Protein AF-A0A850AAU4-F1 (afdb_monomer_lite)

pLDDT: mean 86.14, std 13.4, range [30.67, 98.44]

Radius of gyration: 43.86 Å; chains: 1; bounding box: 94×83×131 Å

Secondary structure (DSSP, 8-state):
---EE--HHHHHHHT--GGGB-TTSEE---SHHHHHHHHHHHHHHS-TTT-GGGPPPHHHHHHHHHHHHHHHHHHHHHHHHT-TTHHHHHHHHHIIIIIHHHHHHHHHHHHHHS--HHHHTTSS-HHHHHT-EETTEEHHHHHHHHHHHHHHHHH-GGGGGGGGGT--HHHHHHS-HHHHHHHHHHHHHTSPP-SSTTS-HHHHHHHHHHHSTT-HHHHHHHHHHHHHHHHTTHHHHHHHHHHHHHHHH-----SPPPPPPPPSTTGGGSPP-PPPPPTTSTT--EEEEEHHHHHHHHHHHHTS---SGGGS-HHHHHHHHHTT--EEEEET-EEE-HHHHHHHHHTT-TTPPPPTTSEEEEEE-GGGTHHHHHHHHHHHHHTTTPEEEEEE--SEEETTSHHHHH-GGGB-EESS-SSTT----S------SSEEEE--THHHHTSS---EEEEEETTT--EEEEEPB-SS-SS-BTTEEEB-TTSHHHHHHHHHHHHHHHTT-SEEEETTGGGGSHHHHHHHHSPPTTS--SSTT-GGG---HHHHHHHS-S-HHHHHHHHHHHH-TT-EEEE---TT-HHIIIIIS--SEEE-HHHHHHHHHT-HHHHHHHHHHHHHH-HHHHTTEEEES--TTS--HHHHH-SSHHHHHHHHHHHHSSSEEEE-TTTTTT------TT-SS-SS-PPP-HHHHHHIIIIIHHHHHTGGGTS-STT-EEE--B-TTS-B-TT--EEE---TT--BTTB-HHHHHHHHHHHHHHHHT---HHHHHHHHHHSSTHHHHHTSSS-HHHHHHHHHHHHHHHHHHHHHHHHHHHHHHHH-SPS-GGGHHHHHHHHHHHHHHHHHHHHHHHHGGGTSS--HHHHHHHHHHHHHHTTSSS-GGGS-HHHHHHHHHSHHHHHTHHHHHHHHS--HHHHHHHHHHHHHHHHHHHHHHHHHHHHHHHT-----S----SHHHHHHHHHHHHHHHHHHHHHHHHHHHHHHHHHHHS--

Structure (mmCIF, N/CA/C/O backbone):
data_AF-A0A850AAU4-F1
#
_entry.id   AF-A0A850AAU4-F1
#
loop_
_atom_site.group_PDB
_atom_site.id
_atom_site.type_symbol
_atom_site.label_atom_id
_atom_site.label_alt_id
_atom_site.label_comp_id
_atom_site.label_asym_id
_atom_site.label_entity_id
_atom_site.label_seq_id
_atom_site.pdbx_PDB_ins_code
_atom_site.Cartn_x
_atom_site.Cartn_y
_atom_site.Cartn_z
_atom_site.occupancy
_atom_site.B_iso_or_equiv
_atom_site.auth_seq_id
_atom_site.auth_comp_id
_atom_site.auth_asym_id
_atom_site.auth_atom_id
_atom_site.pdbx_PDB_model_num
ATOM 1 N N . MET A 1 1 ? -14.310 1.666 46.453 1.00 44.56 1 MET A N 1
ATOM 2 C CA . MET A 1 1 ? -15.594 1.207 47.027 1.00 44.56 1 MET A CA 1
ATOM 3 C C . MET A 1 1 ? -16.370 2.439 47.473 1.00 44.56 1 MET A C 1
ATOM 5 O O . MET A 1 1 ? -16.722 2.538 48.634 1.00 44.56 1 MET A O 1
ATOM 9 N N . PHE A 1 2 ? -16.533 3.365 46.529 1.00 54.66 2 PHE A N 1
ATOM 10 C CA . PHE A 1 2 ? -17.282 4.620 46.543 1.00 54.66 2 PHE A CA 1
ATOM 11 C C . PHE A 1 2 ? -17.335 5.020 45.052 1.00 54.66 2 PHE A C 1
ATOM 13 O O . PHE A 1 2 ? -16.352 4.768 44.351 1.00 54.66 2 PHE A O 1
ATOM 20 N N . GLU A 1 3 ? -18.476 5.478 44.563 1.00 56.47 3 GLU A N 1
ATOM 21 C CA . GLU A 1 3 ? -18.855 5.617 43.140 1.00 56.47 3 GLU A CA 1
ATOM 22 C C . GLU A 1 3 ? -19.965 6.704 43.048 1.00 56.47 3 GLU A C 1
ATOM 24 O O . GLU A 1 3 ? -20.387 7.229 44.073 1.00 56.47 3 GLU A O 1
ATOM 29 N N . PHE A 1 4 ? -20.555 7.007 41.893 1.00 65.06 4 PHE A N 1
ATOM 30 C CA . PHE A 1 4 ? -21.396 8.212 41.734 1.00 65.06 4 PHE A CA 1
ATOM 31 C C . PHE A 1 4 ? -22.835 8.144 42.315 1.00 65.06 4 PHE A C 1
ATOM 33 O O . PHE A 1 4 ? -23.612 7.263 41.950 1.00 65.06 4 PHE A O 1
ATOM 40 N N . HIS A 1 5 ? -23.279 9.098 43.144 1.00 75.50 5 HIS A N 1
ATOM 41 C CA . HIS A 1 5 ? -24.650 9.109 43.709 1.00 75.50 5 HIS A CA 1
ATOM 42 C C . HIS A 1 5 ? -25.741 9.477 42.706 1.00 75.50 5 HIS A C 1
ATOM 44 O O . HIS A 1 5 ? -25.583 10.376 41.888 1.00 75.50 5 HIS A O 1
ATOM 50 N N . VAL A 1 6 ? -26.910 8.840 42.838 1.00 82.25 6 VAL A N 1
ATOM 51 C CA . VAL A 1 6 ? -28.120 9.225 42.090 1.00 82.25 6 VAL A CA 1
ATOM 52 C C . VAL A 1 6 ? -29.329 9.283 43.016 1.00 82.25 6 VAL A C 1
ATOM 54 O O . VAL A 1 6 ? -29.606 8.310 43.726 1.00 82.25 6 VAL A O 1
ATOM 57 N N . ALA A 1 7 ? -30.078 10.381 42.968 1.00 88.25 7 ALA A N 1
ATOM 58 C CA . ALA A 1 7 ? -31.281 10.618 43.756 1.00 88.25 7 ALA A CA 1
ATOM 59 C C . ALA A 1 7 ? -32.336 9.523 43.535 1.00 88.25 7 ALA A C 1
ATOM 61 O O . ALA A 1 7 ? -32.536 9.034 42.417 1.00 88.25 7 ALA A O 1
ATOM 62 N N . ARG A 1 8 ? -33.059 9.159 44.600 1.00 87.06 8 ARG A N 1
ATOM 63 C CA . ARG A 1 8 ? -34.164 8.186 44.578 1.00 87.06 8 ARG A CA 1
ATOM 64 C C . ARG A 1 8 ? -35.173 8.514 43.480 1.00 87.06 8 ARG A C 1
ATOM 66 O O . ARG A 1 8 ? -35.534 7.632 42.705 1.00 87.06 8 ARG A O 1
ATOM 73 N N . GLU A 1 9 ? -35.570 9.780 43.378 1.00 88.00 9 GLU A N 1
ATOM 74 C CA . GLU A 1 9 ? -36.535 10.238 42.377 1.00 88.00 9 GLU A CA 1
ATOM 75 C C . GLU A 1 9 ? -36.041 10.016 40.944 1.00 88.00 9 GLU A C 1
ATOM 77 O O . GLU A 1 9 ? -36.805 9.567 40.089 1.00 88.00 9 GLU A O 1
ATOM 82 N N . ALA A 1 10 ? -34.755 10.263 40.677 1.00 86.81 10 ALA A N 1
ATOM 83 C CA . ALA A 1 10 ? -34.156 10.002 39.373 1.00 86.81 10 ALA A CA 1
ATOM 84 C C . ALA A 1 10 ? -34.112 8.500 39.056 1.00 86.81 10 ALA A C 1
ATOM 86 O O . ALA A 1 10 ? -34.434 8.103 37.931 1.00 86.81 10 ALA A O 1
ATOM 87 N N . ARG A 1 11 ? -33.790 7.650 40.045 1.00 87.12 11 ARG A N 1
ATOM 88 C CA . ARG A 1 11 ? -33.842 6.184 39.882 1.00 87.12 11 ARG A CA 1
ATOM 89 C C . ARG A 1 11 ? -35.248 5.704 39.547 1.00 87.12 11 ARG A C 1
ATOM 91 O O . ARG A 1 11 ? -35.405 4.916 38.615 1.00 87.12 11 ARG A O 1
ATOM 98 N N . ASP A 1 12 ? -36.258 6.226 40.238 1.00 86.50 12 ASP A N 1
ATOM 99 C CA . ASP A 1 12 ? -37.664 5.884 40.005 1.00 86.50 12 ASP A CA 1
ATOM 100 C C . ASP A 1 12 ? -38.154 6.384 38.633 1.00 86.50 12 ASP A C 1
ATOM 102 O O . ASP A 1 12 ? -38.832 5.653 37.899 1.00 86.50 12 ASP A O 1
ATOM 106 N N . ARG A 1 13 ? -37.778 7.615 38.257 1.00 86.62 13 ARG A N 1
ATOM 107 C CA . ARG A 1 13 ? -38.155 8.261 36.991 1.00 86.62 13 ARG A CA 1
ATOM 108 C C . ARG A 1 13 ? -37.582 7.536 35.779 1.00 86.62 13 ARG A C 1
ATOM 110 O O . ARG A 1 13 ? -38.326 7.245 34.841 1.00 86.62 13 ARG A O 1
ATOM 117 N N . TYR A 1 14 ? -36.281 7.252 35.791 1.00 86.62 14 TYR A N 1
ATOM 118 C CA . TYR A 1 14 ? -35.570 6.660 34.654 1.00 86.62 14 TYR A CA 1
ATOM 119 C C . TYR A 1 14 ? -35.526 5.129 34.687 1.00 86.62 14 TYR A C 1
ATOM 121 O O . TYR A 1 14 ? -35.224 4.505 33.666 1.00 86.62 14 TYR A O 1
ATOM 129 N N . ARG A 1 15 ? -35.896 4.517 35.822 1.00 85.00 15 ARG A N 1
ATOM 130 C CA . ARG A 1 15 ? -35.913 3.063 36.046 1.00 85.00 15 ARG A CA 1
ATOM 131 C C . ARG A 1 15 ? -34.565 2.421 35.725 1.00 85.00 15 ARG A C 1
ATOM 133 O O . ARG A 1 15 ? -34.489 1.483 34.927 1.00 85.00 15 ARG A O 1
ATOM 140 N N . PHE A 1 16 ? -33.504 2.969 36.312 1.00 82.75 16 PHE A N 1
ATOM 141 C CA . PHE A 1 16 ? -32.158 2.415 36.177 1.00 82.75 16 PHE A CA 1
ATOM 142 C C . PHE A 1 16 ? -32.093 0.990 36.745 1.00 82.75 16 PHE A C 1
ATOM 144 O O . PHE A 1 16 ? -32.779 0.668 37.716 1.00 82.75 16 PHE A O 1
ATOM 151 N N . ASP A 1 17 ? -31.275 0.131 36.134 1.00 72.94 17 ASP A N 1
ATOM 152 C CA . ASP A 1 17 ? -31.090 -1.243 36.607 1.00 72.94 17 ASP A CA 1
ATOM 153 C C . ASP A 1 17 ? -30.359 -1.241 37.958 1.00 72.94 17 ASP A C 1
ATOM 155 O O . ASP A 1 17 ? -29.353 -0.556 38.130 1.00 72.94 17 ASP A O 1
ATOM 159 N N . HIS A 1 18 ? -30.850 -2.019 38.924 1.00 68.06 18 HIS A N 1
ATOM 160 C CA . HIS A 1 18 ? -30.245 -2.136 40.249 1.00 68.06 18 HIS A CA 1
ATOM 161 C C . HIS A 1 18 ? -28.824 -2.713 40.215 1.00 68.06 18 HIS A C 1
ATOM 163 O O . HIS A 1 18 ? -28.068 -2.478 41.157 1.00 68.06 18 HIS A O 1
ATOM 169 N N . SER A 1 19 ? -28.450 -3.460 39.167 1.00 63.53 19 SER A N 1
ATOM 170 C CA . SER A 1 19 ? -27.079 -3.959 38.990 1.00 63.53 19 SER A CA 1
ATOM 171 C C . SER A 1 19 ? -26.071 -2.846 38.721 1.00 63.53 19 SER A C 1
ATOM 173 O O . SER A 1 19 ? -24.874 -3.073 38.859 1.00 63.53 19 SER A O 1
ATOM 175 N N . LEU A 1 20 ? -26.551 -1.664 38.327 1.00 66.50 20 LEU A N 1
ATOM 176 C CA . LEU A 1 20 ? -25.723 -0.487 38.127 1.00 66.50 20 LEU A CA 1
ATOM 177 C C . LEU A 1 20 ? -25.360 0.181 39.447 1.00 66.50 20 LEU A C 1
ATOM 179 O O . LEU A 1 20 ? -24.702 1.196 39.372 1.00 66.50 20 LEU A O 1
ATOM 183 N N . PHE A 1 21 ? -25.782 -0.313 40.621 1.00 64.44 21 PHE A N 1
ATOM 184 C CA . PHE A 1 21 ? -25.545 0.372 41.895 1.00 64.44 21 PHE A CA 1
ATOM 185 C C . PHE A 1 21 ? -24.797 -0.481 42.935 1.00 64.44 21 PHE A C 1
ATOM 187 O O . PHE A 1 21 ? -25.172 -1.625 43.207 1.00 64.44 21 PHE A O 1
ATOM 194 N N . ALA A 1 22 ? -23.775 0.096 43.571 1.00 62.94 22 ALA A N 1
ATOM 195 C CA . ALA A 1 22 ? -23.017 -0.466 44.680 1.00 62.94 22 ALA A CA 1
ATOM 196 C C . ALA A 1 22 ? -23.808 -0.424 45.993 1.00 62.94 22 ALA A C 1
ATOM 198 O O . ALA A 1 22 ? -24.823 0.260 46.126 1.00 62.94 22 ALA A O 1
ATOM 199 N N . PHE A 1 23 ? -23.333 -1.157 47.006 1.00 50.59 23 PHE A N 1
ATOM 200 C CA . PHE A 1 23 ? -24.023 -1.319 48.294 1.00 50.59 23 PHE A CA 1
ATOM 201 C C . PHE A 1 23 ? -24.365 -0.000 49.002 1.00 50.59 23 PHE A C 1
ATOM 203 O O . PHE A 1 23 ? -25.383 0.053 49.690 1.00 50.59 23 PHE A O 1
ATOM 210 N N . ASN A 1 24 ? -23.573 1.050 48.790 1.00 49.62 24 ASN A N 1
ATOM 211 C CA . ASN A 1 24 ? -23.751 2.396 49.337 1.00 49.62 24 ASN A CA 1
ATOM 212 C C . ASN A 1 24 ? -24.684 3.303 48.511 1.00 49.62 24 ASN A C 1
ATOM 214 O O . ASN A 1 24 ? -24.967 4.405 48.960 1.00 49.62 24 ASN A O 1
ATOM 218 N N . GLY A 1 25 ? -25.255 2.821 47.397 1.00 49.75 25 GLY A N 1
ATOM 219 C CA . GLY A 1 25 ? -26.230 3.573 46.590 1.00 49.75 25 GLY A CA 1
ATOM 220 C C . GLY A 1 25 ? -25.633 4.238 45.364 1.00 49.75 25 GLY A C 1
ATOM 221 O O . GLY A 1 25 ? -26.336 4.954 44.662 1.00 49.75 25 GLY A O 1
ATOM 222 N N . ASN A 1 26 ? -24.377 3.967 45.072 1.00 52.81 26 ASN A N 1
ATOM 223 C CA . ASN A 1 26 ? -23.634 4.680 44.054 1.00 52.81 26 ASN A CA 1
ATOM 224 C C . ASN A 1 26 ? -23.639 3.920 42.735 1.00 52.81 26 ASN A C 1
ATOM 226 O O . ASN A 1 26 ? -23.738 2.703 42.769 1.00 52.81 26 ASN A O 1
ATOM 230 N N . VAL A 1 27 ? -23.561 4.592 41.590 1.00 54.47 27 VAL A N 1
ATOM 231 C CA . VAL A 1 27 ? -23.569 3.953 40.277 1.00 54.47 27 VAL A CA 1
ATOM 232 C C . VAL A 1 27 ? -22.210 3.325 39.991 1.00 54.47 27 VAL A C 1
ATOM 234 O O . VAL A 1 27 ? -21.236 4.037 39.767 1.00 54.47 27 VAL A O 1
ATOM 237 N N . ILE A 1 28 ? -22.186 1.999 39.888 1.00 56.03 28 ILE A N 1
ATOM 238 C CA . ILE A 1 28 ? -21.075 1.224 39.353 1.00 56.03 28 ILE A CA 1
ATOM 239 C C . ILE A 1 28 ? -21.049 1.466 37.847 1.00 56.03 28 ILE A C 1
ATOM 241 O O . ILE A 1 28 ? -21.698 0.757 37.068 1.00 56.03 28 ILE A O 1
ATOM 245 N N . PHE A 1 29 ? -20.249 2.431 37.400 1.00 61.81 29 PHE A N 1
ATOM 246 C CA . PHE A 1 29 ? -19.846 2.511 35.996 1.00 61.81 29 PHE A CA 1
ATOM 247 C C . PHE A 1 29 ? -18.779 1.446 35.706 1.00 61.81 29 PHE A C 1
ATOM 249 O O . PHE A 1 29 ? -17.687 1.743 35.238 1.00 61.81 29 PHE A O 1
ATOM 256 N N . ALA A 1 30 ? -19.115 0.179 35.984 1.00 50.97 30 ALA A N 1
ATOM 257 C CA . ALA A 1 30 ? -18.225 -0.981 35.868 1.00 50.97 30 ALA A CA 1
ATOM 258 C C . ALA A 1 30 ? -17.680 -1.183 34.446 1.00 50.97 30 ALA A C 1
ATOM 260 O O . ALA A 1 30 ? -16.714 -1.921 34.268 1.00 50.97 30 ALA A O 1
ATOM 261 N N . ASP A 1 31 ? -18.319 -0.572 33.445 1.00 65.19 31 ASP A N 1
ATOM 262 C CA . ASP A 1 31 ? -17.927 -0.610 32.042 1.00 65.19 31 ASP A CA 1
ATOM 263 C C . ASP A 1 31 ? -18.658 0.503 31.259 1.00 65.19 31 ASP A C 1
ATOM 265 O O . ASP A 1 31 ? -19.750 0.935 31.641 1.00 65.19 31 ASP A O 1
ATOM 269 N N . PHE A 1 32 ? -18.111 0.927 30.122 1.00 79.50 32 PHE A N 1
ATOM 270 C CA . PHE A 1 32 ? -18.674 1.914 29.190 1.00 79.50 32 PHE A CA 1
ATOM 271 C C . PHE A 1 32 ? -20.119 1.598 28.778 1.00 79.50 32 PHE A C 1
ATOM 273 O O . PHE A 1 32 ? -20.934 2.500 28.562 1.00 79.50 32 PHE A O 1
ATOM 280 N N . GLN A 1 33 ? -20.477 0.311 28.759 1.00 78.44 33 GLN A N 1
ATOM 281 C CA . GLN A 1 33 ? -21.846 -0.126 28.509 1.00 78.44 33 GLN A CA 1
ATOM 282 C C . GLN A 1 33 ? -22.841 0.389 29.556 1.00 78.44 33 GLN A C 1
ATOM 284 O O . GLN A 1 33 ? -23.948 0.795 29.196 1.00 78.44 33 GLN A O 1
ATOM 289 N N . ALA A 1 34 ? -22.468 0.392 30.839 1.00 80.38 34 ALA A N 1
ATOM 290 C CA . ALA A 1 34 ? -23.319 0.912 31.906 1.00 80.38 34 ALA A CA 1
ATOM 291 C C . ALA A 1 34 ? -23.657 2.387 31.649 1.00 80.38 34 ALA A C 1
ATOM 293 O O . ALA A 1 34 ? -24.825 2.770 31.713 1.00 80.38 34 ALA A O 1
ATOM 294 N N . ALA A 1 35 ? -22.658 3.184 31.252 1.00 85.38 35 ALA A N 1
ATOM 295 C CA . ALA A 1 35 ? -22.839 4.591 30.907 1.00 85.38 35 ALA A CA 1
ATOM 296 C C . ALA A 1 35 ? -23.732 4.784 29.667 1.00 85.38 35 ALA A C 1
ATOM 298 O O . ALA A 1 35 ? -24.617 5.642 29.677 1.00 85.38 35 ALA A O 1
ATOM 299 N N . ARG A 1 36 ? -23.584 3.945 28.627 1.00 86.38 36 ARG A N 1
ATOM 300 C CA . ARG A 1 36 ? -24.460 3.973 27.436 1.00 86.38 36 ARG A CA 1
ATOM 301 C C . ARG A 1 36 ? -25.916 3.657 27.776 1.00 86.38 36 ARG A C 1
ATOM 303 O O . ARG A 1 36 ? -26.815 4.366 27.325 1.00 86.38 36 ARG A O 1
ATOM 310 N N . VAL A 1 37 ? -26.163 2.622 28.582 1.00 84.19 37 VAL A N 1
ATOM 311 C CA . VAL A 1 37 ? -27.522 2.258 29.026 1.00 84.19 37 VAL A CA 1
ATOM 312 C C . VAL A 1 37 ? -28.119 3.367 29.894 1.00 84.19 37 VAL A C 1
ATOM 314 O O . VAL A 1 37 ? -29.288 3.718 29.720 1.00 84.19 37 VAL A O 1
ATOM 317 N N . PHE A 1 38 ? -27.322 3.956 30.787 1.00 86.38 38 PHE A N 1
ATOM 318 C CA . PHE A 1 38 ? -27.740 5.063 31.645 1.00 86.38 38 PHE A CA 1
ATOM 319 C C . PHE A 1 38 ? -28.162 6.288 30.815 1.00 86.38 38 PHE A C 1
ATOM 321 O O . PHE A 1 38 ? -29.294 6.762 30.945 1.00 86.38 38 PHE A O 1
ATOM 328 N N . ALA A 1 39 ? -27.310 6.729 29.883 1.00 88.38 39 ALA A N 1
ATOM 329 C CA . ALA A 1 39 ? -27.600 7.833 28.968 1.00 88.38 39 ALA A CA 1
ATOM 330 C C . ALA A 1 39 ? -28.838 7.558 28.098 1.00 88.38 39 ALA A C 1
ATOM 332 O O . ALA A 1 39 ? -29.704 8.423 27.954 1.00 88.38 39 ALA A O 1
ATOM 333 N N . GLN A 1 40 ? -28.983 6.336 27.568 1.00 86.19 40 GLN A N 1
ATOM 334 C CA . GLN A 1 40 ? -30.151 5.951 26.770 1.00 86.19 40 GLN A CA 1
ATOM 335 C C . GLN A 1 40 ? -31.455 6.052 27.577 1.00 86.19 40 GLN A C 1
ATOM 337 O O . GLN A 1 40 ? -32.446 6.571 27.063 1.00 86.19 40 GLN A O 1
ATOM 342 N N . ARG A 1 41 ? -31.475 5.584 28.834 1.00 87.25 41 ARG A N 1
ATOM 343 C CA . ARG A 1 41 ? -32.663 5.662 29.707 1.00 87.25 41 ARG A CA 1
ATOM 344 C C . ARG A 1 41 ? -33.073 7.105 29.987 1.00 87.25 41 ARG A C 1
ATOM 346 O O . ARG A 1 41 ? -34.266 7.404 29.938 1.00 87.25 41 ARG A O 1
ATOM 353 N N . MET A 1 42 ? -32.103 7.990 30.219 1.00 88.94 42 MET A N 1
ATOM 354 C CA . MET A 1 42 ? -32.361 9.422 30.387 1.00 88.94 42 MET A CA 1
ATOM 355 C C . MET A 1 42 ? -32.922 10.039 29.103 1.00 88.94 42 MET A C 1
ATOM 357 O O . MET A 1 42 ? -34.000 10.635 29.115 1.00 88.94 42 MET A O 1
ATOM 361 N N . ASN A 1 43 ? -32.242 9.827 27.977 1.00 88.38 43 ASN A N 1
ATOM 362 C CA . ASN A 1 43 ? -32.627 10.382 26.681 1.00 88.38 43 ASN A CA 1
ATOM 363 C C . ASN A 1 43 ? -33.990 9.881 26.189 1.00 88.38 43 ASN A C 1
ATOM 365 O O . ASN A 1 43 ? -34.721 10.637 25.559 1.00 88.38 43 ASN A O 1
ATOM 369 N N . ALA A 1 44 ? -34.369 8.642 26.516 1.00 84.88 44 ALA A N 1
ATOM 370 C CA . ALA A 1 44 ? -35.678 8.086 26.174 1.00 84.88 44 ALA A CA 1
ATOM 371 C C . ALA A 1 44 ? -36.842 8.734 26.948 1.00 84.88 44 ALA A C 1
ATOM 373 O O . ALA A 1 44 ? -37.983 8.686 26.490 1.00 84.88 44 ALA A O 1
ATOM 374 N N . ALA A 1 45 ? -36.574 9.310 28.122 1.00 85.06 45 ALA A N 1
ATOM 375 C CA . ALA A 1 45 ? -37.575 9.963 28.963 1.00 85.06 45 ALA A CA 1
ATOM 376 C C . ALA A 1 45 ? -37.566 11.504 28.849 1.00 85.06 45 ALA A C 1
ATOM 378 O O . ALA A 1 45 ? -38.529 12.144 29.281 1.00 85.06 45 ALA A O 1
ATOM 379 N N . ARG A 1 46 ? -36.512 12.104 28.277 1.00 86.06 46 ARG A N 1
ATOM 380 C CA . ARG A 1 46 ? -36.406 13.548 27.985 1.00 86.06 46 ARG A CA 1
ATOM 381 C C . ARG A 1 46 ? -37.108 13.905 26.659 1.00 86.06 46 ARG A C 1
ATOM 383 O O . ARG A 1 46 ? -37.160 13.102 25.732 1.00 86.06 46 ARG A O 1
ATOM 390 N N . ASP A 1 47 ? -37.637 15.129 26.544 1.00 81.19 47 ASP A N 1
ATOM 391 C CA . ASP A 1 47 ? -38.269 15.635 25.306 1.00 81.19 47 ASP A CA 1
ATOM 392 C C . ASP A 1 47 ? -37.216 16.207 24.339 1.00 81.19 47 ASP A C 1
ATOM 394 O O . ASP A 1 47 ? -37.141 17.412 24.088 1.00 81.19 47 ASP A O 1
ATOM 398 N N . LEU A 1 48 ? -36.386 15.321 23.785 1.00 82.19 48 LEU A N 1
ATOM 399 C CA . LEU A 1 48 ? -35.295 15.700 22.878 1.00 82.19 48 LEU A CA 1
ATOM 400 C C . LEU A 1 48 ? -35.780 16.210 21.511 1.00 82.19 48 LEU A C 1
ATOM 402 O O . LEU A 1 48 ? -35.008 16.809 20.768 1.00 82.19 48 LEU A O 1
ATOM 406 N N . LEU A 1 49 ? -37.060 16.009 21.172 1.00 74.81 49 LEU A N 1
ATOM 407 C CA . LEU A 1 49 ? -37.650 16.541 19.939 1.00 74.81 49 LEU A CA 1
ATOM 408 C C . LEU A 1 49 ? -37.810 18.062 19.995 1.00 74.81 49 LEU A C 1
ATOM 410 O O . LEU A 1 49 ? -37.699 18.730 18.966 1.00 74.81 49 LEU A O 1
ATOM 414 N N . ARG A 1 50 ? -38.104 18.608 21.179 1.00 76.00 50 ARG A N 1
ATOM 415 C CA . ARG A 1 50 ? -38.227 20.057 21.397 1.00 76.00 50 ARG A CA 1
ATOM 416 C C . ARG A 1 50 ? -36.965 20.677 21.980 1.00 76.00 50 ARG A C 1
ATOM 418 O O . ARG A 1 50 ? -36.720 21.849 21.710 1.00 76.00 50 ARG A O 1
ATOM 425 N N . HIS A 1 51 ? -36.200 19.892 22.735 1.00 80.38 51 HIS A N 1
ATOM 426 C CA . HIS A 1 51 ? -35.003 20.323 23.450 1.00 80.38 51 HIS A CA 1
ATOM 427 C C . HIS A 1 51 ? -33.812 19.395 23.160 1.00 80.38 51 HIS A C 1
ATOM 429 O O . HIS A 1 51 ? -33.363 18.667 24.049 1.00 80.38 51 HIS A O 1
ATOM 435 N N . PRO A 1 52 ? -33.300 19.361 21.915 1.00 77.38 52 PRO A N 1
ATOM 436 C CA . PRO A 1 52 ? -32.173 18.502 21.545 1.00 77.38 52 PRO A CA 1
ATOM 437 C C . PRO A 1 52 ? -30.892 18.818 22.333 1.00 77.38 52 PRO A C 1
ATOM 439 O O . PRO A 1 52 ? -30.063 17.936 22.533 1.00 77.38 52 PRO A O 1
ATOM 442 N N . GLU A 1 53 ? -30.743 20.048 22.831 1.00 77.69 53 GLU A N 1
ATOM 443 C CA . GLU A 1 53 ? -29.652 20.472 23.713 1.00 77.69 53 GLU A CA 1
ATOM 444 C C . GLU A 1 53 ? -29.628 19.744 25.066 1.00 77.69 53 GLU A C 1
ATOM 446 O O . GLU A 1 53 ? -28.607 19.758 25.745 1.00 77.69 53 GLU A O 1
ATOM 451 N N . GLN A 1 54 ? -30.730 19.095 25.457 1.00 81.69 54 GLN A N 1
ATOM 452 C CA . GLN A 1 54 ? -30.816 18.297 26.683 1.00 81.69 54 GLN A CA 1
ATOM 453 C C . GLN A 1 54 ? -30.353 16.847 26.482 1.00 81.69 54 GLN A C 1
ATOM 455 O O . GLN A 1 54 ? -30.476 16.041 27.408 1.00 81.69 54 GLN A O 1
ATOM 460 N N . ALA A 1 55 ? -29.869 16.484 25.291 1.00 84.62 55 ALA A N 1
ATOM 461 C CA . ALA A 1 55 ? -29.360 15.146 25.032 1.00 84.62 55 ALA A CA 1
ATOM 462 C C . ALA A 1 55 ? -28.108 14.876 25.875 1.00 84.62 55 ALA A C 1
ATOM 464 O O . ALA A 1 55 ? -27.147 15.641 25.869 1.00 84.62 55 ALA A O 1
ATOM 465 N N . VAL A 1 56 ? -28.134 13.758 26.589 1.00 87.75 56 VAL A N 1
ATOM 466 C CA . VAL A 1 56 ? -27.031 13.267 27.409 1.00 87.75 56 VAL A CA 1
ATOM 467 C C . VAL A 1 56 ? -26.129 12.371 26.577 1.00 87.75 56 VAL A C 1
ATOM 469 O O . VAL A 1 56 ? -26.616 11.470 25.891 1.00 87.75 56 VAL A O 1
ATOM 472 N N . ARG A 1 57 ? -24.818 12.568 26.694 1.00 89.44 57 ARG A N 1
ATOM 473 C CA . ARG A 1 57 ? -23.812 11.673 26.123 1.00 89.44 57 ARG A CA 1
ATOM 474 C C . ARG A 1 57 ? -23.397 10.605 27.116 1.00 89.44 57 ARG A C 1
ATOM 476 O O . ARG A 1 57 ? -23.346 10.843 28.324 1.00 89.44 57 ARG A O 1
ATOM 483 N N . ALA A 1 58 ? -23.081 9.424 26.601 1.00 88.94 58 ALA A N 1
ATOM 484 C CA . ALA A 1 58 ? -22.593 8.336 27.439 1.00 88.94 58 ALA A CA 1
ATOM 485 C C . ALA A 1 58 ? -21.190 8.647 27.982 1.00 88.94 58 ALA A C 1
ATOM 487 O O . ALA A 1 58 ? -20.895 8.309 29.131 1.00 88.94 58 ALA A O 1
ATOM 488 N N . SER A 1 59 ? -20.359 9.335 27.190 1.00 89.12 59 SER A N 1
ATOM 489 C CA . SER A 1 59 ? -19.037 9.789 27.617 1.00 89.12 59 SER A CA 1
ATOM 490 C C . SER A 1 59 ? -19.097 10.732 28.814 1.00 89.12 59 SER A C 1
ATOM 492 O O . SER A 1 59 ? -18.287 10.605 29.726 1.00 89.12 59 SER A O 1
ATOM 494 N N . ASP A 1 60 ? -20.082 11.634 28.846 1.00 90.25 60 ASP A N 1
ATOM 495 C CA . ASP A 1 60 ? -20.236 12.612 29.925 1.00 90.25 60 ASP A CA 1
ATOM 496 C C . ASP A 1 60 ? -20.620 11.914 31.237 1.00 90.25 60 ASP A C 1
ATOM 498 O O . ASP A 1 60 ? -20.018 12.171 32.276 1.00 90.25 60 ASP A O 1
ATOM 502 N N . ILE A 1 61 ? -21.545 10.948 31.177 1.00 89.50 61 ILE A N 1
ATOM 503 C CA . ILE A 1 61 ? -21.928 10.118 32.330 1.00 89.50 61 ILE A CA 1
ATOM 504 C C . ILE A 1 61 ? -20.726 9.341 32.887 1.00 89.50 61 ILE A C 1
ATOM 506 O O . ILE A 1 61 ? -20.501 9.335 34.097 1.00 89.50 61 ILE A O 1
ATOM 510 N N . ASN A 1 62 ? -19.932 8.716 32.011 1.00 88.81 62 ASN A N 1
ATOM 511 C CA . ASN A 1 62 ? -18.716 8.014 32.421 1.00 88.81 62 ASN A CA 1
ATOM 512 C C . ASN A 1 62 ? -17.689 8.973 33.047 1.00 88.81 62 ASN A C 1
ATOM 514 O O . ASN A 1 62 ? -17.108 8.647 34.079 1.00 88.81 62 ASN A O 1
ATOM 518 N N . ALA A 1 63 ? -17.503 10.160 32.467 1.00 90.19 63 ALA A N 1
ATOM 519 C CA . ALA A 1 63 ? -16.564 11.155 32.968 1.00 90.19 63 ALA A CA 1
ATOM 520 C C . ALA A 1 63 ? -16.934 11.662 34.367 1.00 90.19 63 ALA A C 1
ATOM 522 O O . ALA A 1 63 ? -16.057 11.738 35.224 1.00 90.19 63 ALA A O 1
ATOM 523 N N . MET A 1 64 ? -18.217 11.948 34.626 1.00 90.69 64 MET A N 1
ATOM 524 C CA . MET A 1 64 ? -18.680 12.329 35.968 1.00 90.69 64 MET A CA 1
ATOM 525 C C . MET A 1 64 ? -18.399 11.228 36.994 1.00 90.69 64 MET A C 1
ATOM 527 O O . MET A 1 64 ? -17.893 11.515 38.076 1.00 90.69 64 MET A O 1
ATOM 531 N N . GLY A 1 65 ? -18.667 9.970 36.628 1.00 87.56 65 GLY A N 1
ATOM 532 C CA . GLY A 1 65 ? -18.356 8.816 37.467 1.00 87.56 65 GLY A CA 1
ATOM 533 C C . GLY A 1 65 ? -16.867 8.673 37.772 1.00 87.56 65 GLY A C 1
ATOM 534 O O . GLY A 1 65 ? -16.489 8.473 38.920 1.00 87.56 65 GLY A O 1
ATOM 535 N N . LEU A 1 66 ? -16.008 8.844 36.763 1.00 87.62 66 LEU A N 1
ATOM 536 C CA . LEU A 1 66 ? -14.555 8.799 36.938 1.00 87.62 66 LEU A CA 1
ATOM 537 C C . LEU A 1 66 ? -14.040 9.935 37.828 1.00 87.62 66 LEU A C 1
ATOM 539 O O . LEU A 1 66 ? -13.150 9.701 38.644 1.00 87.62 66 LEU A O 1
ATOM 543 N N . ILE A 1 67 ? -14.585 11.148 37.685 1.00 90.31 67 ILE A N 1
ATOM 544 C CA . ILE A 1 67 ? -14.240 12.285 38.548 1.00 90.31 67 ILE A CA 1
ATOM 545 C C . ILE A 1 67 ? -14.582 11.943 39.998 1.00 90.31 67 ILE A C 1
ATOM 547 O O . ILE A 1 67 ? -13.711 12.030 40.857 1.00 90.31 67 ILE A O 1
ATOM 551 N N . ASP A 1 68 ? -15.805 11.491 40.259 1.00 88.12 68 ASP A N 1
ATOM 552 C CA . ASP A 1 68 ? -16.265 11.107 41.595 1.00 88.12 68 ASP A CA 1
ATOM 553 C C . ASP A 1 68 ? -15.402 9.996 42.222 1.00 88.12 68 ASP A C 1
ATOM 555 O O . ASP A 1 68 ? -14.877 10.151 43.330 1.00 88.12 68 ASP A O 1
ATOM 559 N N . GLU A 1 69 ? -15.121 8.928 41.472 1.00 86.38 69 GLU A N 1
ATOM 560 C CA . GLU A 1 69 ? -14.255 7.843 41.938 1.00 86.38 69 GLU A CA 1
ATOM 561 C C . GLU A 1 69 ? -12.834 8.316 42.269 1.00 86.38 69 GLU A C 1
ATOM 563 O O . GLU A 1 69 ? -12.213 7.833 43.225 1.00 86.38 69 GLU A O 1
ATOM 568 N N . VAL A 1 70 ? -12.295 9.243 41.475 1.00 87.69 70 VAL A N 1
ATOM 569 C CA . VAL A 1 70 ? -10.986 9.849 41.723 1.00 87.69 70 VAL A CA 1
ATOM 570 C C . VAL A 1 70 ? -11.021 10.704 42.989 1.00 87.69 70 VAL A C 1
ATOM 572 O O . VAL A 1 70 ? -10.106 10.593 43.805 1.00 87.69 70 VAL A O 1
ATOM 575 N N . LEU A 1 71 ? -12.064 11.512 43.199 1.00 89.69 71 LEU A N 1
ATOM 576 C CA . LEU A 1 71 ? -12.212 12.336 44.404 1.00 89.69 71 LEU A CA 1
ATOM 577 C C . LEU A 1 71 ? -12.275 11.467 45.669 1.00 89.69 71 LEU A C 1
ATOM 579 O O . LEU A 1 71 ? -11.551 11.726 46.635 1.00 89.69 71 LEU A O 1
ATOM 583 N N . HIS A 1 72 ? -13.027 10.367 45.637 1.00 87.75 72 HIS A N 1
ATOM 584 C CA . HIS A 1 72 ? -13.013 9.375 46.713 1.00 87.75 72 HIS A CA 1
ATOM 585 C C . HIS A 1 72 ? -11.650 8.715 46.909 1.00 87.75 72 HIS A C 1
ATOM 587 O O . HIS A 1 72 ? -11.217 8.504 48.047 1.00 87.75 72 HIS A O 1
ATOM 593 N N . ALA A 1 73 ? -10.944 8.394 45.821 1.00 85.19 73 ALA A N 1
ATOM 594 C CA . ALA A 1 73 ? -9.595 7.844 45.906 1.00 85.19 73 ALA A CA 1
ATOM 595 C C . ALA A 1 73 ? -8.630 8.833 46.583 1.00 85.19 73 ALA A C 1
ATOM 597 O O . ALA A 1 73 ? -7.809 8.408 47.396 1.00 85.19 73 ALA A O 1
ATOM 598 N N . MET A 1 74 ? -8.780 10.138 46.337 1.00 86.44 74 MET A N 1
ATOM 599 C CA . MET A 1 74 ? -8.000 11.181 47.008 1.00 86.44 74 MET A CA 1
ATOM 600 C C . MET A 1 74 ? -8.311 11.267 48.510 1.00 86.44 74 MET A C 1
ATOM 602 O O . MET A 1 74 ? -7.381 11.339 49.315 1.00 86.44 74 MET A O 1
ATOM 606 N N . VAL A 1 75 ? -9.584 11.177 48.922 1.00 88.06 75 VAL A N 1
ATOM 607 C CA . VAL A 1 75 ? -9.960 11.120 50.353 1.00 88.06 75 VAL A CA 1
ATOM 608 C C . VAL A 1 75 ? -9.428 9.847 51.017 1.00 88.06 75 VAL A C 1
ATOM 610 O O . VAL A 1 75 ? -8.893 9.888 52.127 1.00 88.06 75 VAL A O 1
ATOM 613 N N . ALA A 1 76 ? -9.531 8.701 50.342 1.00 85.50 76 ALA A N 1
ATOM 614 C CA . ALA A 1 76 ? -8.987 7.436 50.825 1.00 85.50 76 ALA A CA 1
ATOM 615 C C . ALA A 1 76 ? -7.460 7.482 50.979 1.00 85.50 76 ALA A C 1
ATOM 617 O O . ALA A 1 76 ? -6.945 7.045 52.008 1.00 85.50 76 ALA A O 1
ATOM 618 N N . HIS A 1 77 ? -6.750 8.054 50.006 1.00 84.06 77 HIS A N 1
ATOM 619 C CA . HIS A 1 77 ? -5.304 8.243 50.070 1.00 84.06 77 HIS A CA 1
ATOM 620 C C . HIS A 1 77 ? -4.910 9.165 51.231 1.00 84.06 77 HIS A C 1
ATOM 622 O O . HIS A 1 77 ? -4.034 8.822 52.021 1.00 84.06 77 HIS A O 1
ATOM 628 N N . TYR A 1 78 ? -5.626 10.278 51.417 1.00 86.88 78 TYR A N 1
ATOM 629 C CA . TYR A 1 78 ? -5.399 11.183 52.545 1.00 86.88 78 TYR A CA 1
ATOM 630 C C . TYR A 1 78 ? -5.630 10.496 53.901 1.00 86.88 78 TYR A C 1
ATOM 632 O O . TYR A 1 78 ? -4.848 10.681 54.835 1.00 86.88 78 TYR A O 1
ATOM 640 N N . ARG A 1 79 ? -6.668 9.658 54.021 1.00 87.75 79 ARG A N 1
ATOM 641 C CA . ARG A 1 79 ? -6.885 8.850 55.232 1.00 87.75 79 ARG A CA 1
ATOM 642 C C . ARG A 1 79 ? -5.722 7.907 55.520 1.00 87.75 79 ARG A C 1
ATOM 644 O O . ARG A 1 79 ? -5.333 7.750 56.671 1.00 87.75 79 ARG A O 1
ATOM 651 N N . GLN A 1 80 ? -5.190 7.264 54.488 1.00 85.19 80 GLN A N 1
ATOM 652 C CA . GLN A 1 80 ? -4.124 6.275 54.640 1.00 85.19 80 GLN A CA 1
ATOM 653 C C . GLN A 1 80 ? -2.783 6.916 55.010 1.00 85.19 80 GLN A C 1
ATOM 655 O O . GLN A 1 80 ? -2.099 6.409 55.896 1.00 85.19 80 GLN A O 1
ATOM 660 N N . GLU A 1 81 ? -2.432 8.031 54.369 1.00 84.31 81 GLU A N 1
ATOM 661 C CA . GLU A 1 81 ? -1.102 8.640 54.498 1.00 84.31 81 GLU A CA 1
ATOM 662 C C . GLU A 1 81 ? -1.030 9.756 55.551 1.00 84.31 81 GLU A C 1
ATOM 664 O O . GLU A 1 81 ? 0.031 9.985 56.132 1.00 84.31 81 GLU A O 1
ATOM 669 N N . VAL A 1 82 ? -2.140 10.461 55.812 1.00 86.06 82 VAL A N 1
ATOM 670 C CA . VAL A 1 82 ? -2.140 11.696 56.618 1.00 86.06 82 VAL A CA 1
ATOM 671 C C . VAL A 1 82 ? -2.960 11.561 57.901 1.00 86.06 82 VAL A C 1
ATOM 673 O O . VAL A 1 82 ? -2.434 11.821 58.986 1.00 86.06 82 VAL A O 1
ATOM 676 N N . ASN A 1 83 ? -4.238 11.173 57.812 1.00 87.94 83 ASN A N 1
ATOM 677 C CA . ASN A 1 83 ? -5.130 11.107 58.980 1.00 87.94 83 ASN A CA 1
ATOM 678 C C . ASN A 1 83 ? -6.112 9.914 58.916 1.00 87.94 83 ASN A C 1
ATOM 680 O O . ASN A 1 83 ? -7.192 10.051 58.338 1.00 87.94 83 ASN A O 1
ATOM 684 N N . PRO A 1 84 ? -5.796 8.772 59.559 1.00 86.88 84 PRO A N 1
ATOM 685 C CA . PRO A 1 84 ? -6.661 7.586 59.562 1.00 86.88 84 PRO A CA 1
ATOM 686 C C . PRO A 1 84 ? -8.048 7.805 60.176 1.00 86.88 84 PRO A C 1
ATOM 688 O O . PRO A 1 84 ? -9.012 7.186 59.733 1.00 86.88 84 PRO A O 1
ATOM 691 N N . ASP A 1 85 ? -8.164 8.717 61.145 1.00 88.44 85 ASP A N 1
ATOM 692 C CA . ASP A 1 85 ? -9.407 8.986 61.879 1.00 88.44 85 ASP A CA 1
ATOM 693 C C . ASP A 1 85 ? -10.205 10.164 61.273 1.00 88.44 85 ASP A C 1
ATOM 695 O O . ASP A 1 85 ? -11.084 10.727 61.931 1.00 88.44 85 ASP A O 1
ATOM 699 N N . LEU A 1 86 ? -9.901 10.572 60.030 1.00 89.19 86 LEU A N 1
ATOM 700 C CA . LEU A 1 86 ? -10.438 11.777 59.379 1.00 89.19 86 LEU A CA 1
ATOM 701 C C . LEU A 1 86 ? -11.964 11.903 59.488 1.00 89.19 86 LEU A C 1
ATOM 703 O O . LEU A 1 86 ? -12.467 12.908 59.995 1.00 89.19 86 LEU A O 1
ATOM 707 N N . ASN A 1 87 ? -12.703 10.895 59.013 1.00 88.81 87 ASN A N 1
ATOM 708 C CA . ASN A 1 87 ? -14.164 10.947 58.945 1.00 88.81 87 ASN A CA 1
ATOM 709 C C . ASN A 1 87 ? -14.784 10.943 60.350 1.00 88.81 87 ASN A C 1
ATOM 711 O O . ASN A 1 87 ? -15.744 11.672 60.601 1.00 88.81 87 ASN A O 1
ATOM 715 N N . GLN A 1 88 ? -14.205 10.188 61.289 1.00 89.81 88 GLN A N 1
ATOM 716 C CA . GLN A 1 88 ? -14.657 10.149 62.680 1.00 89.81 88 GLN A CA 1
ATOM 717 C C . GLN A 1 88 ? -14.439 11.500 63.384 1.00 89.81 88 GLN A C 1
ATOM 719 O O . GLN A 1 88 ? -15.320 11.992 64.103 1.00 89.81 88 GLN A O 1
ATOM 724 N N . GLN A 1 89 ? -13.281 12.130 63.162 1.00 92.12 89 GLN A N 1
ATOM 725 C CA . GLN A 1 89 ? -12.967 13.461 63.684 1.00 92.12 89 GLN A CA 1
ATOM 726 C C . GLN A 1 89 ? -13.882 14.530 63.077 1.00 92.12 89 GLN A C 1
ATOM 728 O O . GLN A 1 89 ? -14.393 15.370 63.819 1.00 92.12 89 GLN A O 1
ATOM 733 N N . ALA A 1 90 ? -14.152 14.464 61.770 1.00 90.94 90 ALA A N 1
ATOM 734 C CA . ALA A 1 90 ? -15.077 15.366 61.085 1.00 90.94 90 ALA A CA 1
ATOM 735 C C . ALA A 1 90 ? -16.510 15.238 61.635 1.00 90.94 90 ALA A C 1
ATOM 737 O O . ALA A 1 90 ? -17.144 16.243 61.963 1.00 90.94 90 ALA A O 1
ATOM 738 N N . LEU A 1 91 ? -16.998 14.008 61.832 1.00 90.12 91 LEU A N 1
ATOM 739 C CA . LEU A 1 91 ? -18.318 13.744 62.414 1.00 90.12 91 LEU A CA 1
ATOM 740 C C . LEU A 1 91 ? -18.414 14.270 63.858 1.00 90.12 91 LEU A C 1
ATOM 742 O O . LEU A 1 91 ? -19.403 14.898 64.243 1.00 90.12 91 LEU A O 1
ATOM 746 N N . THR A 1 92 ? -17.360 14.060 64.653 1.00 91.69 92 THR A N 1
ATOM 747 C CA . THR A 1 92 ? -17.275 14.559 66.035 1.00 91.69 92 THR A CA 1
ATOM 748 C C . THR A 1 92 ? -17.259 16.087 66.077 1.00 91.69 92 THR A C 1
ATOM 750 O O . THR A 1 92 ? -17.949 16.687 66.905 1.00 91.69 92 THR A O 1
ATOM 753 N N . TRP A 1 93 ? -16.509 16.724 65.175 1.00 92.00 93 TRP A N 1
ATOM 754 C CA . TRP A 1 93 ? -16.448 18.177 65.035 1.00 92.00 93 TRP A CA 1
ATOM 755 C C . TRP A 1 93 ? -17.819 18.776 64.711 1.00 92.00 93 TRP A C 1
ATOM 757 O O . TRP A 1 93 ? -18.273 19.685 65.409 1.00 92.00 93 TRP A O 1
ATOM 767 N N . LEU A 1 94 ? -18.529 18.216 63.729 1.00 91.81 94 LEU A N 1
ATOM 768 C CA . LEU A 1 94 ? -19.888 18.641 63.383 1.00 91.81 94 LEU A CA 1
ATOM 769 C C . LEU A 1 94 ? -20.862 18.468 64.553 1.00 91.81 94 LEU A C 1
ATOM 771 O O . LEU A 1 94 ? -21.633 19.379 64.862 1.00 91.81 94 LEU A O 1
ATOM 775 N N . GLY A 1 95 ? -20.765 17.348 65.276 1.00 88.88 95 GLY A N 1
ATOM 776 C CA . GLY A 1 95 ? -21.562 17.104 66.476 1.00 88.88 95 GLY A CA 1
ATOM 777 C C . GLY A 1 95 ? -21.342 18.143 67.584 1.00 88.88 95 GLY A C 1
ATOM 778 O O . GLY A 1 95 ? -22.288 18.460 68.307 1.00 88.88 95 GLY A O 1
ATOM 779 N N . GLN A 1 96 ? -20.131 18.700 67.700 1.00 91.69 96 GLN A N 1
ATOM 780 C CA . GLN A 1 96 ? -19.804 19.764 68.658 1.00 91.69 96 GLN A CA 1
ATOM 781 C C . GLN A 1 96 ? -20.297 21.146 68.209 1.00 91.69 96 GLN A C 1
ATOM 783 O O . GLN A 1 96 ? -20.753 21.915 69.054 1.00 91.69 96 GLN A O 1
ATOM 788 N N . GLN A 1 97 ? -20.215 21.462 66.912 1.00 91.56 97 GLN A N 1
ATOM 789 C CA . GLN A 1 97 ? -20.594 22.779 66.382 1.00 91.56 97 GLN A CA 1
ATOM 790 C C . GLN A 1 97 ? -22.110 22.932 66.182 1.00 91.56 97 GLN A C 1
ATOM 792 O O . GLN A 1 97 ? -22.681 23.957 66.548 1.00 91.56 97 GLN A O 1
ATOM 797 N N . LEU A 1 98 ? -22.769 21.905 65.633 1.00 88.56 98 LEU A N 1
ATOM 798 C CA . LEU A 1 98 ? -24.177 21.950 65.203 1.00 88.56 98 LEU A CA 1
ATOM 799 C C . LEU A 1 98 ? -25.110 21.078 66.058 1.00 88.56 98 LEU A C 1
ATOM 801 O O . LEU A 1 98 ? -26.334 21.164 65.945 1.00 88.56 98 LEU A O 1
ATOM 805 N N . GLY A 1 99 ? -24.546 20.236 66.926 1.00 87.81 99 GLY A N 1
ATOM 806 C CA . GLY A 1 99 ? -25.276 19.264 67.733 1.00 87.81 99 GLY A CA 1
ATOM 807 C C . GLY A 1 99 ? -25.406 17.900 67.046 1.00 87.81 99 GLY A C 1
ATOM 808 O O . GLY A 1 99 ? -25.792 17.790 65.880 1.00 87.81 99 GLY A O 1
ATOM 809 N N . ALA A 1 100 ? -25.134 16.832 67.805 1.00 86.19 100 ALA A N 1
ATOM 810 C CA . ALA A 1 100 ? -25.121 15.453 67.304 1.00 86.19 100 ALA A CA 1
ATOM 811 C C . ALA A 1 100 ? -26.454 15.016 66.664 1.00 86.19 100 ALA A C 1
ATOM 813 O O . ALA A 1 100 ? -26.450 14.391 65.609 1.00 86.19 100 ALA A O 1
ATOM 814 N N . ASN A 1 101 ? -27.596 15.399 67.252 1.00 86.31 101 ASN A N 1
ATOM 815 C CA . ASN A 1 101 ? -28.915 15.062 66.701 1.00 86.31 101 ASN A CA 1
ATOM 816 C C . ASN A 1 101 ? -29.182 15.749 65.356 1.00 86.31 101 ASN A C 1
ATOM 818 O O . ASN A 1 101 ? -29.753 15.130 64.467 1.00 86.31 101 ASN A O 1
ATOM 822 N N . SER A 1 102 ? -28.760 17.007 65.207 1.00 87.38 102 SER A N 1
ATOM 823 C CA . SER A 1 102 ? -28.963 17.787 63.981 1.00 87.38 102 SER A CA 1
ATOM 824 C C . SER A 1 102 ? -28.119 17.234 62.826 1.00 87.38 102 SER A C 1
ATOM 826 O O . SER A 1 102 ? -28.604 17.029 61.712 1.00 87.38 102 SER A O 1
ATOM 828 N N . THR A 1 103 ? -26.866 16.878 63.131 1.00 88.44 103 THR A N 1
ATOM 829 C CA . THR A 1 103 ? -25.949 16.226 62.182 1.00 88.44 103 THR A CA 1
ATOM 830 C C . THR A 1 103 ? -26.494 14.861 61.751 1.00 88.44 103 THR A C 1
ATOM 832 O O . THR A 1 103 ? -26.608 14.589 60.560 1.00 88.44 103 THR A O 1
ATOM 835 N N . ALA A 1 104 ? -26.919 14.024 62.706 1.00 88.38 104 ALA A N 1
ATOM 836 C CA . ALA A 1 104 ? -27.475 12.703 62.410 1.00 88.38 104 ALA A CA 1
ATOM 837 C C . ALA A 1 104 ? -28.788 12.768 61.609 1.00 88.38 104 ALA A C 1
ATOM 839 O O . ALA A 1 104 ? -29.001 11.932 60.735 1.00 88.38 104 ALA A O 1
ATOM 840 N N . GLN A 1 105 ? -29.655 13.756 61.868 1.00 90.81 105 GLN A N 1
ATOM 841 C CA . GLN A 1 105 ? -30.876 13.978 61.082 1.00 90.81 105 GLN A CA 1
ATOM 842 C C . GLN A 1 105 ? -30.567 14.358 59.633 1.00 90.81 105 GLN A C 1
ATOM 844 O O . GLN A 1 105 ? -31.218 13.842 58.730 1.00 90.81 105 GLN A O 1
ATOM 849 N N . THR A 1 106 ? -29.554 15.200 59.414 1.00 91.62 106 THR A N 1
ATOM 850 C CA . THR A 1 106 ? -29.146 15.603 58.060 1.00 91.62 106 THR A CA 1
ATOM 851 C C . THR A 1 106 ? -28.588 14.420 57.274 1.00 91.62 106 THR A C 1
ATOM 853 O O . THR A 1 106 ? -29.049 14.145 56.172 1.00 91.62 106 THR A O 1
ATOM 856 N N . LEU A 1 107 ? -27.671 13.651 57.875 1.00 90.81 107 LEU A N 1
ATOM 857 C CA . LEU A 1 107 ? -27.109 12.447 57.249 1.00 90.81 107 LEU A CA 1
ATOM 858 C C . LEU A 1 107 ? -28.180 11.379 56.989 1.00 90.81 107 LEU A C 1
ATOM 860 O O . LEU A 1 107 ? -28.146 10.696 55.969 1.00 90.81 107 LEU A O 1
ATOM 864 N N . ARG A 1 108 ? -29.170 11.254 57.881 1.00 92.50 108 ARG A N 1
ATOM 865 C CA . ARG A 1 108 ? -30.317 10.367 57.664 1.00 92.50 108 ARG A CA 1
ATOM 866 C C . ARG A 1 108 ? -31.166 10.818 56.477 1.00 92.50 108 ARG A C 1
ATOM 868 O O . ARG A 1 108 ? -31.525 9.965 55.674 1.00 92.50 108 ARG A O 1
ATOM 875 N N . LEU A 1 109 ? -31.487 12.112 56.371 1.00 91.81 109 LEU A N 1
ATOM 876 C CA . LEU A 1 109 ? -32.264 12.636 55.243 1.00 91.81 109 LEU A CA 1
ATOM 877 C C . LEU A 1 109 ? -31.499 12.464 53.927 1.00 91.81 109 LEU A C 1
ATOM 879 O O . LEU A 1 109 ? -32.081 12.013 52.944 1.00 91.81 109 LEU A O 1
ATOM 883 N N . PHE A 1 110 ? -30.185 12.715 53.925 1.00 91.44 110 PHE A N 1
ATOM 884 C CA . PHE A 1 110 ? -29.326 12.416 52.778 1.00 91.44 110 PHE A CA 1
ATOM 885 C C . PHE A 1 110 ? -29.459 10.945 52.369 1.00 91.44 110 PHE A C 1
ATOM 887 O O . PHE A 1 110 ? -29.775 10.660 51.221 1.00 91.44 110 PHE A O 1
ATOM 894 N N . ALA A 1 111 ? -29.322 10.007 53.309 1.00 89.19 111 ALA A N 1
ATOM 895 C CA . ALA A 1 111 ? -29.432 8.577 53.020 1.00 89.19 111 ALA A CA 1
ATOM 896 C C . ALA A 1 111 ? -30.872 8.110 52.699 1.00 89.19 111 ALA A C 1
ATOM 898 O O . ALA A 1 111 ? -31.082 6.967 52.296 1.00 89.19 111 ALA A O 1
ATOM 899 N N . GLU A 1 112 ? -31.885 8.962 52.864 1.00 89.94 112 GLU A N 1
ATOM 900 C CA . GLU A 1 112 ? -33.255 8.711 52.408 1.00 89.94 112 GLU A CA 1
ATOM 901 C C . GLU A 1 112 ? -33.453 9.145 50.946 1.00 89.94 112 GLU A C 1
ATOM 903 O O . GLU A 1 112 ? -34.042 8.385 50.158 1.00 89.94 112 GLU A O 1
ATOM 908 N N . LEU A 1 113 ? -32.919 10.325 50.600 1.00 89.56 113 LEU A N 1
ATOM 909 C CA . LEU A 1 113 ? -32.931 10.936 49.264 1.00 89.56 113 LEU A CA 1
ATOM 910 C C . LEU A 1 113 ? -31.961 10.246 48.296 1.00 89.56 113 LEU A C 1
ATOM 912 O O . LEU A 1 113 ? -32.306 10.010 47.139 1.00 89.56 113 LEU A O 1
ATOM 916 N N . PHE A 1 114 ? -30.795 9.835 48.790 1.00 88.88 114 PHE A N 1
ATOM 917 C CA . PHE A 1 114 ? -29.741 9.103 48.085 1.00 88.88 114 PHE A CA 1
ATOM 918 C C . PHE A 1 114 ? -29.544 7.729 48.737 1.00 88.88 114 PHE A C 1
ATOM 920 O O . PHE A 1 114 ? -28.530 7.466 49.384 1.00 88.88 114 PHE A O 1
ATOM 927 N N . PRO A 1 115 ? -30.546 6.836 48.646 1.00 86.25 115 PRO A N 1
ATOM 928 C CA . PRO A 1 115 ? -30.536 5.609 49.413 1.00 86.25 115 PRO A CA 1
ATOM 929 C C . PRO A 1 115 ? -29.460 4.629 48.935 1.00 86.25 115 PRO A C 1
ATOM 931 O O . PRO A 1 115 ? -29.366 4.345 47.728 1.00 86.25 115 PRO A O 1
ATOM 934 N N . PRO A 1 116 ? -28.738 4.003 49.884 1.00 84.31 116 PRO A N 1
ATOM 935 C CA . PRO A 1 116 ? -27.886 2.864 49.602 1.00 84.31 116 PRO A CA 1
ATOM 936 C C . PRO A 1 116 ? -28.624 1.781 48.822 1.00 84.31 116 PRO A C 1
ATOM 938 O O . PRO A 1 116 ? -29.817 1.580 49.050 1.00 84.31 116 PRO A O 1
ATOM 941 N N . ALA A 1 117 ? -27.964 1.049 47.918 1.00 80.94 117 ALA A N 1
ATOM 942 C CA . ALA A 1 117 ? -28.672 0.104 47.046 1.00 80.94 117 ALA A CA 1
ATOM 943 C C . ALA A 1 117 ? -29.447 -0.955 47.843 1.00 80.94 117 ALA A C 1
ATOM 945 O O . ALA A 1 117 ? -30.577 -1.283 47.486 1.00 80.94 117 ALA A O 1
ATOM 946 N N . ALA A 1 118 ? -28.887 -1.429 48.962 1.00 81.19 118 ALA A N 1
ATOM 947 C CA . ALA A 1 118 ? -29.569 -2.364 49.859 1.00 81.19 118 ALA A CA 1
ATOM 948 C C . ALA A 1 118 ? -30.834 -1.754 50.499 1.00 81.19 118 ALA A C 1
ATOM 950 O O . ALA A 1 118 ? -31.851 -2.434 50.625 1.00 81.19 118 ALA A O 1
ATOM 951 N N . VAL A 1 119 ? -30.797 -0.465 50.850 1.00 86.31 119 VAL A N 1
ATOM 952 C CA . VAL A 1 119 ? -31.945 0.266 51.413 1.00 86.31 119 VAL A CA 1
ATOM 953 C C . VAL A 1 119 ? -32.992 0.552 50.334 1.00 86.31 119 VAL A C 1
ATOM 955 O O . VAL A 1 119 ? -34.186 0.369 50.559 1.00 86.31 119 VAL A O 1
ATOM 958 N N . TYR A 1 120 ? -32.564 0.951 49.135 1.00 85.38 120 TYR A N 1
ATOM 959 C CA . TYR A 1 120 ? -33.452 1.226 48.005 1.00 85.38 120 TYR A CA 1
ATOM 960 C C . TYR A 1 120 ? -34.193 -0.032 47.525 1.00 85.38 120 TYR A C 1
ATOM 962 O O . TYR A 1 120 ? -35.388 0.040 47.243 1.00 85.38 120 TYR A O 1
ATOM 970 N N . ARG A 1 121 ? -33.522 -1.196 47.498 1.00 83.06 121 ARG A N 1
ATOM 971 C CA . ARG A 1 121 ? -34.150 -2.496 47.185 1.00 83.06 121 ARG A CA 1
ATOM 972 C C . ARG A 1 121 ? -35.079 -3.013 48.290 1.00 83.06 121 ARG A C 1
ATOM 974 O O . ARG A 1 121 ? -35.875 -3.912 48.033 1.00 83.06 121 ARG A O 1
ATOM 981 N N . GLY A 1 122 ? -34.990 -2.450 49.496 1.00 84.50 122 GLY A N 1
ATOM 982 C CA . GLY A 1 122 ? -35.722 -2.921 50.670 1.00 84.50 122 GLY A CA 1
ATOM 983 C C . GLY A 1 122 ? -35.124 -4.178 51.312 1.00 84.50 122 GLY A C 1
ATOM 984 O O . GLY A 1 122 ? -35.830 -4.866 52.047 1.00 84.50 122 GLY A O 1
ATOM 985 N N . ASP A 1 123 ? -33.847 -4.482 51.049 1.00 86.00 123 ASP A N 1
ATOM 986 C CA . ASP A 1 123 ? -33.129 -5.618 51.650 1.00 86.00 123 ASP A CA 1
ATOM 987 C C . ASP A 1 123 ? -32.865 -5.386 53.151 1.00 86.00 123 ASP A C 1
ATOM 989 O O . ASP A 1 123 ? -32.849 -6.325 53.948 1.00 86.00 123 ASP A O 1
ATOM 993 N N . ILE A 1 124 ? -32.648 -4.124 53.529 1.00 90.12 124 ILE A N 1
ATOM 994 C CA . ILE A 1 124 ? -32.399 -3.649 54.894 1.00 90.12 124 ILE A CA 1
ATOM 995 C C . ILE A 1 124 ? -33.101 -2.301 55.082 1.00 90.12 124 ILE A C 1
ATOM 997 O O . ILE A 1 124 ? -33.175 -1.502 54.148 1.00 90.12 124 ILE A O 1
ATOM 1001 N N . ASP A 1 125 ? -33.631 -2.028 56.272 1.00 91.25 125 ASP A N 1
ATOM 1002 C CA . ASP A 1 125 ? -34.170 -0.703 56.572 1.00 91.25 125 ASP A CA 1
ATOM 1003 C C . ASP A 1 125 ? -33.046 0.316 56.831 1.00 91.25 125 ASP A C 1
ATOM 1005 O O . ASP A 1 125 ? -31.923 -0.036 57.200 1.00 91.25 125 ASP A O 1
ATOM 1009 N N . LEU A 1 126 ? -33.354 1.598 56.627 1.00 88.31 126 LEU A N 1
ATOM 1010 C CA . LEU A 1 126 ? -32.373 2.682 56.704 1.00 88.31 126 LEU A CA 1
ATOM 1011 C C . LEU A 1 126 ? -31.731 2.818 58.095 1.00 88.31 126 LEU A C 1
ATOM 1013 O O . LEU A 1 126 ? -30.545 3.126 58.189 1.00 88.31 126 LEU A O 1
ATOM 1017 N N . ASP A 1 127 ? -32.485 2.569 59.167 1.00 88.38 127 ASP A N 1
ATOM 1018 C CA . ASP A 1 127 ? -31.974 2.680 60.537 1.00 88.38 127 ASP A CA 1
ATOM 1019 C C . ASP A 1 127 ? -30.977 1.569 60.855 1.00 88.38 127 ASP A C 1
ATOM 1021 O O . ASP A 1 127 ? -29.897 1.828 61.395 1.00 88.38 127 ASP A O 1
ATOM 1025 N N . THR A 1 128 ? -31.310 0.340 60.462 1.00 88.69 128 THR A N 1
ATOM 1026 C CA . THR A 1 128 ? -30.401 -0.801 60.592 1.00 88.69 128 THR A CA 1
ATOM 1027 C C . THR A 1 128 ? -29.167 -0.625 59.710 1.00 88.69 128 THR A C 1
ATOM 1029 O O . THR A 1 128 ? -28.068 -0.975 60.140 1.00 88.69 128 THR A O 1
ATOM 1032 N N . TYR A 1 129 ? -29.306 -0.034 58.516 1.00 88.31 129 TYR A N 1
ATOM 1033 C CA . TYR A 1 129 ? -28.153 0.328 57.696 1.00 88.31 129 TYR A CA 1
ATOM 1034 C C . TYR A 1 129 ? -27.269 1.346 58.419 1.00 88.31 129 TYR A C 1
ATOM 1036 O O . TYR A 1 129 ? -26.113 1.043 58.667 1.00 88.31 129 TYR A O 1
ATOM 1044 N N . LEU A 1 130 ? -27.773 2.513 58.820 1.00 87.81 130 LEU A N 1
ATOM 1045 C CA . LEU A 1 130 ? -26.937 3.572 59.410 1.00 87.81 130 LEU A CA 1
ATOM 1046 C C . LEU A 1 130 ? -26.207 3.145 60.699 1.00 87.81 130 LEU A C 1
ATOM 1048 O O . LEU A 1 130 ? -25.127 3.659 60.985 1.00 87.81 130 LEU A O 1
ATOM 1052 N N . ALA A 1 131 ? -26.756 2.188 61.455 1.00 87.81 131 ALA A N 1
ATOM 1053 C CA . ALA A 1 131 ? -26.115 1.611 62.640 1.00 87.81 131 ALA A CA 1
ATOM 1054 C C . ALA A 1 131 ? -24.990 0.595 62.334 1.00 87.81 131 ALA A C 1
ATOM 1056 O O . ALA A 1 131 ? -24.301 0.152 63.254 1.00 87.81 131 ALA A O 1
ATOM 1057 N N . GLY A 1 132 ? -24.831 0.195 61.072 1.00 88.62 132 GLY A N 1
ATOM 1058 C CA . GLY A 1 132 ? -23.843 -0.780 60.620 1.00 88.62 132 GLY A CA 1
ATOM 1059 C C . GLY A 1 132 ? -22.458 -0.200 60.316 1.00 88.62 132 GLY A C 1
ATOM 1060 O O . GLY A 1 132 ? -22.182 0.993 60.468 1.00 88.62 132 GLY A O 1
ATOM 1061 N N . GLU A 1 133 ? -21.580 -1.085 59.855 1.00 87.06 133 GLU A N 1
ATOM 1062 C CA . GLU A 1 133 ? -20.234 -0.768 59.382 1.00 87.06 133 GLU A CA 1
ATOM 1063 C C . GLU A 1 133 ? -19.903 -1.593 58.132 1.00 87.06 133 GLU A C 1
ATOM 1065 O O . GLU A 1 133 ? -20.350 -2.735 57.990 1.00 87.06 133 GLU A O 1
ATOM 1070 N N . THR A 1 134 ? -19.091 -1.026 57.239 1.00 81.31 134 THR A N 1
ATOM 1071 C CA . THR A 1 134 ? -18.557 -1.712 56.056 1.00 81.31 134 THR A CA 1
ATOM 1072 C C . THR A 1 134 ? -17.073 -1.404 55.936 1.00 81.31 134 THR A C 1
ATOM 1074 O O . THR A 1 134 ? -16.658 -0.256 56.055 1.00 81.31 134 THR A O 1
ATOM 1077 N N . ALA A 1 135 ? -16.258 -2.440 55.710 1.00 74.19 135 ALA A N 1
ATOM 1078 C CA . ALA A 1 135 ? -14.805 -2.323 55.543 1.00 74.19 135 ALA A CA 1
ATOM 1079 C C . ALA A 1 135 ? -14.083 -1.554 56.679 1.00 74.19 135 ALA A C 1
ATOM 1081 O O . ALA A 1 135 ? -13.039 -0.949 56.451 1.00 74.19 135 ALA A O 1
ATOM 1082 N N . GLY A 1 136 ? -14.623 -1.606 57.902 1.00 76.44 136 GLY A N 1
ATOM 1083 C CA . GLY A 1 136 ? -14.064 -0.932 59.079 1.00 76.44 136 GLY A CA 1
ATOM 1084 C C . GLY A 1 136 ? -14.472 0.536 59.251 1.00 76.44 136 GLY A C 1
ATOM 1085 O O . GLY A 1 136 ? -13.987 1.164 60.184 1.00 76.44 136 GLY A O 1
ATOM 1086 N N . LEU A 1 137 ? -15.353 1.070 58.395 1.00 81.38 137 LEU A N 1
ATOM 1087 C CA . LEU A 1 137 ? -15.933 2.411 58.525 1.00 81.38 137 LEU A CA 1
ATOM 1088 C C . LEU A 1 137 ? -17.403 2.323 58.939 1.00 81.38 137 LEU A C 1
ATOM 1090 O O . LEU A 1 137 ? -18.180 1.547 58.368 1.00 81.38 137 LEU A O 1
ATOM 1094 N N . HIS A 1 138 ? -17.806 3.156 59.897 1.00 89.62 138 HIS A N 1
ATOM 1095 C CA . HIS A 1 138 ? -19.213 3.279 60.269 1.00 89.62 138 HIS A CA 1
ATOM 1096 C C . HIS A 1 138 ? -20.018 3.902 59.124 1.00 89.62 138 HIS A C 1
ATOM 1098 O O . HIS A 1 138 ? -19.565 4.840 58.466 1.00 89.62 138 HIS A O 1
ATOM 1104 N N . HIS A 1 139 ? -21.250 3.444 58.898 1.00 88.12 139 HIS A N 1
ATOM 1105 C CA . HIS A 1 139 ? -22.054 3.967 57.787 1.00 88.12 139 HIS A CA 1
ATOM 1106 C C . HIS A 1 139 ? -22.367 5.468 57.915 1.00 88.12 139 HIS A C 1
ATOM 1108 O O . HIS A 1 139 ? -22.521 6.132 56.895 1.00 88.12 139 HIS A O 1
ATOM 1114 N N . PHE A 1 140 ? -22.368 6.043 59.124 1.00 88.19 140 PHE A N 1
ATOM 1115 C CA . PHE A 1 140 ? -22.424 7.501 59.315 1.00 88.19 140 PHE A CA 1
ATOM 1116 C C . PHE A 1 140 ? -21.187 8.240 58.782 1.00 88.19 140 PHE A C 1
ATOM 1118 O O . PHE A 1 140 ? -21.320 9.336 58.247 1.00 88.19 140 PHE A O 1
ATOM 1125 N N . GLU A 1 141 ? -19.996 7.651 58.903 1.00 89.06 141 GLU A N 1
ATOM 1126 C CA . GLU A 1 141 ? -18.745 8.223 58.387 1.00 89.06 141 GLU A CA 1
ATOM 1127 C C . GLU A 1 141 ? -18.685 8.163 56.862 1.00 89.06 141 GLU A C 1
ATOM 1129 O O . GLU A 1 141 ? -18.191 9.097 56.231 1.00 89.06 141 GLU A O 1
ATOM 1134 N N . ILE A 1 142 ? -19.218 7.081 56.286 1.00 87.00 142 ILE A N 1
ATOM 1135 C CA . ILE A 1 142 ? -19.401 6.942 54.840 1.00 87.00 142 ILE A CA 1
ATOM 1136 C C . ILE A 1 142 ? -20.394 7.999 54.364 1.00 87.00 142 ILE A C 1
ATOM 1138 O O . ILE A 1 142 ? -20.038 8.836 53.550 1.00 87.00 142 ILE A O 1
ATOM 1142 N N . THR A 1 143 ? -21.589 8.051 54.956 1.00 88.69 143 THR A N 1
ATOM 1143 C CA . THR A 1 143 ? -22.642 9.012 54.580 1.00 88.69 143 THR A CA 1
ATOM 1144 C C . THR A 1 143 ? -22.159 10.466 54.651 1.00 88.69 143 THR A C 1
ATOM 1146 O O . THR A 1 143 ? -22.554 11.283 53.826 1.00 88.69 143 THR A O 1
ATOM 1149 N N . LEU A 1 144 ? -21.281 10.799 55.605 1.00 90.75 144 LEU A N 1
ATOM 1150 C CA . LEU A 1 144 ? -20.668 12.125 55.698 1.00 90.75 144 LEU A CA 1
ATOM 1151 C C . LEU A 1 144 ? -19.758 12.448 54.502 1.00 90.75 144 LEU A C 1
ATOM 1153 O O . LEU A 1 144 ? -19.819 13.558 53.979 1.00 90.75 144 LEU A O 1
ATOM 1157 N N . GLU A 1 145 ? -18.922 11.498 54.078 1.00 90.00 145 GLU A N 1
ATOM 1158 C CA . GLU A 1 145 ? -18.080 11.638 52.880 1.00 90.00 145 GLU A CA 1
ATOM 1159 C C . GLU A 1 145 ? -18.943 11.797 51.625 1.00 90.00 145 GLU A C 1
ATOM 1161 O O . GLU A 1 145 ? -18.715 12.707 50.835 1.00 90.00 145 GLU A O 1
ATOM 1166 N N . GLU A 1 146 ? -19.997 10.991 51.504 1.00 87.94 146 GLU A N 1
ATOM 1167 C CA . GLU A 1 146 ? -20.943 11.065 50.387 1.00 87.94 146 GLU A CA 1
ATOM 1168 C C . GLU A 1 146 ? -21.697 12.406 50.340 1.00 87.94 146 GLU A C 1
ATOM 1170 O O . GLU A 1 146 ? -21.916 12.975 49.274 1.00 87.94 146 GLU A O 1
ATOM 1175 N N . THR A 1 147 ? -22.031 12.967 51.505 1.00 90.12 147 THR A N 1
ATOM 1176 C CA . THR A 1 147 ? -22.654 14.297 51.618 1.00 90.12 147 THR A CA 1
ATOM 1177 C C . THR A 1 147 ? -21.722 15.403 51.099 1.00 90.12 147 THR A C 1
ATOM 1179 O O . THR A 1 147 ? -22.189 16.382 50.513 1.00 90.12 147 THR A O 1
ATOM 1182 N N . LEU A 1 148 ? -20.404 15.250 51.287 1.00 90.56 148 LEU A N 1
ATOM 1183 C CA . LEU A 1 148 ? -19.395 16.154 50.728 1.00 90.56 148 LEU A CA 1
ATOM 1184 C C . LEU A 1 148 ? -19.259 15.984 49.207 1.00 90.56 148 LEU A C 1
ATOM 1186 O O . LEU A 1 148 ? -19.152 16.989 48.507 1.00 90.56 148 LEU A O 1
ATOM 1190 N N . MET A 1 149 ? -19.293 14.752 48.687 1.00 91.38 149 MET A N 1
ATOM 1191 C CA . MET A 1 149 ? -19.247 14.513 47.236 1.00 91.38 149 MET A CA 1
ATOM 1192 C C . MET A 1 149 ? -20.480 15.060 46.522 1.00 91.38 149 MET A C 1
ATOM 1194 O O . MET A 1 149 ? -20.344 15.674 45.467 1.00 91.38 149 MET A O 1
ATOM 1198 N N . LEU A 1 150 ? -21.662 14.940 47.139 1.00 91.00 150 LEU A N 1
ATOM 1199 C CA . LEU A 1 150 ? -22.886 15.572 46.644 1.00 91.00 150 LEU A CA 1
ATOM 1200 C C . LEU A 1 150 ? -22.712 17.087 46.496 1.00 91.00 150 LEU A C 1
ATOM 1202 O O . LEU A 1 150 ? -23.033 17.650 45.453 1.00 91.00 150 LEU A O 1
ATOM 1206 N N . TRP A 1 151 ? -22.139 17.735 47.514 1.00 92.38 151 TRP A N 1
ATOM 1207 C CA . TRP A 1 151 ? -21.880 19.171 47.464 1.00 92.38 151 TRP A CA 1
ATOM 1208 C C . TRP A 1 151 ? -20.904 19.540 46.336 1.00 92.38 151 TRP A C 1
ATOM 1210 O O . TRP A 1 151 ? -21.154 20.479 45.582 1.00 92.38 151 TRP A O 1
ATOM 1220 N N . LEU A 1 152 ? -19.812 18.780 46.178 1.00 92.00 152 LEU A N 1
ATOM 1221 C CA . LEU A 1 152 ? -18.834 18.993 45.103 1.00 92.00 152 LEU A CA 1
ATOM 1222 C C . LEU A 1 152 ? -19.454 18.804 43.707 1.00 92.00 152 LEU A C 1
ATOM 1224 O O . LEU A 1 152 ? -19.091 19.527 42.779 1.00 92.00 152 LEU A O 1
ATOM 1228 N N . ALA A 1 153 ? -20.395 17.867 43.559 1.00 90.88 153 ALA A N 1
ATOM 1229 C CA . ALA A 1 153 ? -21.138 17.650 42.321 1.00 90.88 153 ALA A CA 1
ATOM 1230 C C . ALA A 1 153 ? -22.052 18.842 41.979 1.00 90.88 153 ALA A C 1
ATOM 1232 O O . ALA A 1 153 ? -22.041 19.293 40.833 1.00 90.88 153 ALA A O 1
ATOM 1233 N N . ASN A 1 154 ? -22.779 19.396 42.959 1.00 91.06 154 ASN A N 1
ATOM 1234 C CA . ASN A 1 154 ? -23.611 20.595 42.765 1.00 91.06 154 ASN A CA 1
ATOM 1235 C C . ASN A 1 154 ? -22.786 21.872 42.536 1.00 91.06 154 ASN A C 1
ATOM 1237 O O . ASN A 1 154 ? -23.228 22.768 41.818 1.00 91.06 154 ASN A O 1
ATOM 1241 N N . GLU A 1 155 ? -21.570 21.957 43.086 1.00 91.25 155 GLU A N 1
ATOM 1242 C CA . GLU A 1 155 ? -20.661 23.080 42.825 1.00 91.25 155 GLU A CA 1
ATOM 1243 C C . GLU A 1 155 ? -20.072 23.056 41.400 1.00 91.25 155 GLU A C 1
ATOM 1245 O O . GLU A 1 155 ? -19.579 24.078 40.921 1.00 91.25 155 GLU A O 1
ATOM 1250 N N . ASN A 1 156 ? -20.092 21.907 40.714 1.00 93.31 156 ASN A N 1
ATOM 1251 C CA . ASN A 1 156 ? -19.421 21.713 39.432 1.00 93.31 156 ASN A CA 1
ATOM 1252 C C . ASN A 1 156 ? -20.271 22.206 38.243 1.00 93.31 156 ASN A C 1
ATOM 1254 O O . ASN A 1 156 ? -21.257 21.557 37.882 1.00 93.31 156 ASN A O 1
ATOM 1258 N N . PRO A 1 157 ? -19.887 23.293 37.542 1.00 92.88 157 PRO A N 1
ATOM 1259 C CA . PRO A 1 157 ? -20.699 23.824 36.446 1.00 92.88 157 PRO A CA 1
ATOM 1260 C C . PRO A 1 157 ? -20.868 22.834 35.285 1.00 92.88 157 PRO A C 1
ATOM 1262 O O . PRO A 1 157 ? -21.945 22.775 34.685 1.00 92.88 157 PRO A O 1
ATOM 1265 N N . ALA A 1 158 ? -19.865 21.993 35.012 1.00 91.38 158 ALA A N 1
ATOM 1266 C CA . ALA A 1 158 ? -19.927 20.959 33.979 1.00 91.38 158 ALA A CA 1
ATOM 1267 C C . ALA A 1 158 ? -20.995 19.886 34.262 1.00 91.38 158 ALA A C 1
ATOM 1269 O O . ALA A 1 158 ? -21.445 19.207 33.339 1.00 91.38 158 ALA A O 1
ATOM 1270 N N . PHE A 1 159 ? -21.428 19.745 35.518 1.00 91.88 159 PHE A N 1
ATOM 1271 C CA . PHE A 1 159 ? -22.450 18.786 35.929 1.00 91.88 159 PHE A CA 1
ATOM 1272 C C . PHE A 1 159 ? -23.875 19.353 35.769 1.00 91.88 159 PHE A C 1
ATOM 1274 O O . PHE A 1 159 ? -24.837 18.591 35.779 1.00 91.88 159 PHE A O 1
ATOM 1281 N N . THR A 1 160 ? -24.048 20.658 35.512 1.00 88.81 160 THR A N 1
ATOM 1282 C CA . THR A 1 160 ? -25.362 21.329 35.368 1.00 88.81 160 THR A CA 1
ATOM 1283 C C . THR A 1 160 ? -26.399 20.572 34.507 1.00 88.81 160 THR A C 1
ATOM 1285 O O . THR A 1 160 ? -27.561 20.493 34.917 1.00 88.81 160 THR A O 1
ATOM 1288 N N . PRO A 1 161 ? -26.054 19.960 33.349 1.00 88.00 161 PRO A N 1
ATOM 1289 C CA . PRO A 1 161 ? -27.016 19.192 32.537 1.00 88.00 161 PRO A CA 1
ATOM 1290 C C . PRO A 1 161 ? -27.618 17.950 33.230 1.00 88.00 161 PRO A C 1
ATOM 1292 O O . PRO A 1 161 ? -28.562 17.332 32.715 1.00 88.00 161 PRO A O 1
ATOM 1295 N N . PHE A 1 162 ? -27.065 17.578 34.384 1.00 89.12 162 PHE A N 1
ATOM 1296 C CA . PHE A 1 162 ? -27.337 16.364 35.144 1.00 89.12 162 PHE A CA 1
ATOM 1297 C C . PHE A 1 162 ? -27.881 16.629 36.551 1.00 89.12 162 PHE A C 1
ATOM 1299 O O . PHE A 1 162 ? -28.062 15.664 37.283 1.00 89.12 162 PHE A O 1
ATOM 1306 N N . LEU A 1 163 ? -28.194 17.883 36.915 1.00 87.50 163 LEU A N 1
ATOM 1307 C CA . LEU A 1 163 ? -28.650 18.273 38.265 1.00 87.50 163 LEU A CA 1
ATOM 1308 C C . LEU A 1 163 ? -29.763 17.384 38.831 1.00 87.50 163 LEU A C 1
ATOM 1310 O O . LEU A 1 163 ? -29.777 17.077 40.012 1.00 87.50 163 LEU A O 1
ATOM 1314 N N . GLU A 1 164 ? -30.670 16.892 37.988 1.00 88.19 164 GLU A N 1
ATOM 1315 C CA . GLU A 1 164 ? -31.729 15.962 38.400 1.00 88.19 164 GLU A CA 1
ATOM 1316 C C . GLU A 1 164 ? -31.225 14.657 39.045 1.00 88.19 164 GLU A C 1
ATOM 1318 O O . GLU A 1 164 ? -31.996 13.977 39.717 1.00 88.19 164 GLU A O 1
ATOM 1323 N N . LEU A 1 165 ? -29.960 14.283 38.835 1.00 87.44 165 LEU A N 1
ATOM 1324 C CA . LEU A 1 165 ? -29.339 13.116 39.455 1.00 87.44 165 LEU A CA 1
ATOM 1325 C C . LEU A 1 165 ? -28.860 13.403 40.884 1.00 87.44 165 LEU A C 1
ATOM 1327 O O . LEU A 1 165 ? -28.770 12.460 41.662 1.00 87.44 165 LEU A O 1
ATOM 1331 N N . PHE A 1 166 ? -28.563 14.654 41.237 1.00 88.25 166 PHE A N 1
ATOM 1332 C CA . PHE A 1 166 ? -27.908 15.014 42.502 1.00 88.25 166 PHE A CA 1
ATOM 1333 C C . PHE A 1 166 ? -28.427 16.320 43.126 1.00 88.25 166 PHE A C 1
ATOM 1335 O O . PHE A 1 166 ? -27.743 16.932 43.935 1.00 88.25 166 PHE A O 1
ATOM 1342 N N . ALA A 1 167 ? -29.655 16.725 42.806 1.00 87.81 167 ALA A N 1
ATOM 1343 C CA . ALA A 1 167 ? -30.290 17.892 43.409 1.00 87.81 167 ALA A CA 1
ATOM 1344 C C . ALA A 1 167 ? -30.383 17.759 44.942 1.00 87.81 167 ALA A C 1
ATOM 1346 O O . ALA A 1 167 ? -30.806 16.724 45.465 1.00 87.81 167 ALA A O 1
ATOM 1347 N N . ASP A 1 168 ? -30.006 18.820 45.651 1.00 89.38 168 ASP A N 1
ATOM 1348 C CA . ASP A 1 168 ? -29.925 18.905 47.112 1.00 89.38 168 ASP A CA 1
ATOM 1349 C C . ASP A 1 168 ? -30.905 19.923 47.728 1.00 89.38 168 ASP A C 1
ATOM 1351 O O . ASP A 1 168 ? -30.874 20.139 48.941 1.00 89.38 168 ASP A O 1
ATOM 1355 N N . ASP A 1 169 ? -31.851 20.458 46.942 1.00 89.31 169 ASP A N 1
ATOM 1356 C CA . ASP A 1 169 ? -32.873 21.432 47.376 1.00 89.31 169 ASP A CA 1
ATOM 1357 C C . ASP A 1 169 ? -33.587 21.016 48.680 1.00 89.31 169 ASP A C 1
ATOM 1359 O O . ASP A 1 169 ? -33.817 21.829 49.581 1.00 89.31 169 ASP A O 1
ATOM 1363 N N . ASP A 1 170 ? -33.939 19.732 48.807 1.00 87.88 170 ASP A N 1
ATOM 1364 C CA . ASP A 1 170 ? -34.617 19.205 49.993 1.00 87.88 170 ASP A CA 1
ATOM 1365 C C . ASP A 1 170 ? -33.705 19.178 51.229 1.00 87.88 170 ASP A C 1
ATOM 1367 O O . ASP A 1 170 ? -34.190 19.376 52.349 1.00 87.88 170 ASP A O 1
ATOM 1371 N N . LEU A 1 171 ? -32.397 18.968 51.054 1.00 89.38 171 LEU A N 1
ATOM 1372 C CA . LEU A 1 171 ? -31.423 19.043 52.145 1.00 89.38 171 LEU A CA 1
ATOM 1373 C C . LEU A 1 171 ? -31.256 20.492 52.607 1.00 89.38 171 LEU A C 1
ATOM 1375 O O . LEU A 1 171 ? -31.304 20.742 53.815 1.00 89.38 171 LEU A O 1
ATOM 1379 N N . GLU A 1 172 ? -31.133 21.439 51.675 1.00 89.62 172 GLU A N 1
ATOM 1380 C CA . GLU A 1 172 ? -31.015 22.872 51.973 1.00 89.62 172 GLU A CA 1
ATOM 1381 C C . GLU A 1 172 ? -32.243 23.419 52.715 1.00 89.62 172 GLU A C 1
ATOM 1383 O O . GLU A 1 172 ? -32.115 24.166 53.688 1.00 89.62 172 GLU A O 1
ATOM 1388 N N . GLN A 1 173 ? -33.448 23.025 52.294 1.00 89.94 173 GLN A N 1
ATOM 1389 C CA . GLN A 1 173 ? -34.693 23.558 52.854 1.00 89.94 173 GLN A CA 1
ATOM 1390 C C . GLN A 1 173 ? -35.045 22.979 54.229 1.00 89.94 173 GLN A C 1
ATOM 1392 O O . GLN A 1 173 ? -35.669 23.669 55.044 1.00 89.94 173 GLN A O 1
ATOM 1397 N N . HIS A 1 174 ? -34.676 21.723 54.501 1.00 90.06 174 HIS A N 1
ATOM 1398 C CA . HIS A 1 174 ? -35.171 20.989 55.671 1.00 90.06 174 HIS A CA 1
ATOM 1399 C C . HIS A 1 174 ? -34.105 20.699 56.737 1.00 90.06 174 HIS A C 1
ATOM 1401 O O . HIS A 1 174 ? -34.455 20.250 57.833 1.00 90.06 174 HIS A O 1
ATOM 1407 N N . THR A 1 175 ? -32.821 20.951 56.464 1.00 91.50 175 THR A N 1
ATOM 1408 C CA . THR A 1 175 ? -31.706 20.605 57.365 1.00 91.50 175 THR A CA 1
ATOM 1409 C C . THR A 1 175 ? -30.620 21.689 57.378 1.00 91.50 175 THR A C 1
ATOM 1411 O O . THR A 1 175 ? -30.576 22.521 56.477 1.00 91.50 175 THR A O 1
ATOM 1414 N N . PRO A 1 176 ? -29.707 21.727 58.371 1.00 89.38 176 PRO A N 1
ATOM 1415 C CA . PRO A 1 176 ? -28.563 22.646 58.357 1.00 89.38 176 PRO A CA 1
ATOM 1416 C C . PRO A 1 176 ? -27.443 22.205 57.386 1.00 89.38 176 PRO A C 1
ATOM 1418 O O . PRO A 1 176 ? -26.264 22.311 57.727 1.00 89.38 176 PRO A O 1
ATOM 1421 N N . TYR A 1 177 ? -27.786 21.709 56.194 1.00 90.75 177 TYR A N 1
ATOM 1422 C CA . TYR A 1 177 ? -26.849 21.174 55.197 1.00 90.75 177 TYR A CA 1
ATOM 1423 C C . TYR A 1 177 ? -25.745 22.177 54.813 1.00 90.75 177 TYR A C 1
ATOM 1425 O O . TYR A 1 177 ? -24.564 21.865 54.959 1.00 90.75 177 TYR A O 1
ATOM 1433 N N . GLU A 1 178 ? -26.098 23.420 54.466 1.00 90.56 178 GLU A N 1
ATOM 1434 C CA . GLU A 1 178 ? -25.112 24.470 54.146 1.00 90.56 178 GLU A CA 1
ATOM 1435 C C . GLU A 1 178 ? -24.142 24.747 55.309 1.00 90.56 178 GLU A C 1
ATOM 1437 O O . GLU A 1 178 ? -22.947 24.977 55.113 1.00 90.56 178 GLU A O 1
ATOM 1442 N N . GLN A 1 179 ? -24.644 24.703 56.549 1.00 90.38 179 GLN A N 1
ATOM 1443 C CA . GLN A 1 179 ? -23.819 24.915 57.740 1.00 90.38 179 GLN A CA 1
ATOM 1444 C C . GLN A 1 179 ? -22.878 23.731 57.972 1.00 90.38 179 GLN A C 1
ATOM 1446 O O . GLN A 1 179 ? -21.731 23.941 58.368 1.00 90.38 179 GLN A O 1
ATOM 1451 N N . ILE A 1 180 ? -23.329 22.499 57.703 1.00 91.00 180 ILE A N 1
ATOM 1452 C CA . ILE A 1 180 ? -22.475 21.304 57.740 1.00 91.00 180 ILE A CA 1
ATOM 1453 C C . ILE A 1 180 ? -21.309 21.470 56.767 1.00 91.00 180 ILE A C 1
ATOM 1455 O O . ILE A 1 180 ? -20.164 21.304 57.188 1.00 91.00 180 ILE A O 1
ATOM 1459 N N . ILE A 1 181 ? -21.567 21.866 55.517 1.00 91.44 181 ILE A N 1
ATOM 1460 C CA . ILE A 1 181 ? -20.506 22.081 54.524 1.00 91.44 181 ILE A CA 1
ATOM 1461 C C . ILE A 1 181 ? -19.546 23.191 54.97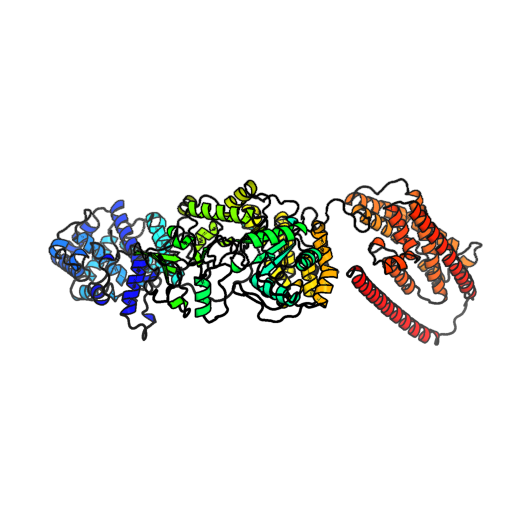1 1.00 91.44 181 ILE A C 1
ATOM 1463 O O . ILE A 1 181 ? -18.337 22.966 55.004 1.00 91.44 181 ILE A O 1
ATOM 1467 N N . ALA A 1 182 ? -20.052 24.344 55.423 1.00 91.00 182 ALA A N 1
ATOM 1468 C CA . ALA A 1 182 ? -19.205 25.439 55.908 1.00 91.00 182 ALA A CA 1
ATOM 1469 C C . ALA A 1 182 ? -18.297 25.016 57.084 1.00 91.00 182 ALA A C 1
ATOM 1471 O O . ALA A 1 182 ? -17.120 25.391 57.147 1.00 91.00 182 ALA A O 1
ATOM 1472 N N . HIS A 1 183 ? -18.817 24.206 58.013 1.00 92.56 183 HIS A N 1
ATOM 1473 C CA . HIS A 1 183 ? -18.039 23.675 59.133 1.00 92.56 183 HIS A CA 1
ATOM 1474 C C . HIS A 1 183 ? -17.066 22.562 58.727 1.00 92.56 183 HIS A C 1
ATOM 1476 O O . HIS A 1 183 ? -16.000 22.465 59.343 1.00 92.56 183 HIS A O 1
ATOM 1482 N N . LEU A 1 184 ? -17.389 21.761 57.706 1.00 89.94 184 LEU A N 1
ATOM 1483 C CA . LEU A 1 184 ? -16.465 20.798 57.101 1.00 89.94 184 LEU A CA 1
ATOM 1484 C C . LEU A 1 184 ? -15.303 21.513 56.408 1.00 89.94 184 LEU A C 1
ATOM 1486 O O . LEU A 1 184 ? -14.153 21.155 56.647 1.00 89.94 184 LEU A O 1
ATOM 1490 N N . THR A 1 185 ? -15.561 22.573 55.637 1.00 88.88 185 THR A N 1
ATOM 1491 C CA . THR A 1 185 ? -14.502 23.397 55.033 1.00 88.88 185 THR A CA 1
ATOM 1492 C C . THR A 1 185 ? -13.552 23.944 56.102 1.00 88.88 185 THR A C 1
ATOM 1494 O O . THR A 1 185 ? -12.336 23.796 55.986 1.00 88.88 185 THR A O 1
ATOM 1497 N N . ALA A 1 186 ? -14.092 24.507 57.190 1.00 88.88 186 ALA A N 1
ATOM 1498 C CA . ALA A 1 186 ? -13.284 25.000 58.308 1.00 88.88 186 ALA A CA 1
ATOM 1499 C C . ALA A 1 186 ? -12.494 23.881 59.015 1.00 88.88 186 ALA A C 1
ATOM 1501 O O . ALA A 1 186 ? -11.361 24.102 59.442 1.00 88.88 186 ALA A O 1
ATOM 1502 N N . PHE A 1 187 ? -13.071 22.680 59.127 1.00 90.25 187 PHE A N 1
ATOM 1503 C CA . PHE A 1 187 ? -12.381 21.507 59.661 1.00 90.25 187 PHE A CA 1
ATOM 1504 C C . PHE A 1 187 ? -11.179 21.126 58.794 1.00 90.25 187 PHE A C 1
ATOM 1506 O O . PHE A 1 187 ? -10.077 21.018 59.326 1.00 90.25 187 PHE A O 1
ATOM 1513 N N . PHE A 1 188 ? -11.363 20.984 57.476 1.00 87.75 188 PHE A N 1
ATOM 1514 C CA . PHE A 1 188 ? -10.293 20.599 56.550 1.00 87.75 188 PHE A CA 1
ATOM 1515 C C . PHE A 1 188 ? -9.174 21.644 56.456 1.00 87.75 188 PHE A C 1
ATOM 1517 O O . PHE A 1 188 ? -8.014 21.263 56.336 1.00 87.75 188 PHE A O 1
ATOM 1524 N N . GLN A 1 189 ? -9.482 22.938 56.589 1.00 85.44 189 GLN A N 1
ATOM 1525 C CA . GLN A 1 189 ? -8.465 23.998 56.677 1.00 85.44 189 GLN A CA 1
ATOM 1526 C C . GLN A 1 189 ? -7.567 23.877 57.920 1.00 85.44 189 GLN A C 1
ATOM 1528 O O . GLN A 1 189 ? -6.436 24.359 57.912 1.00 85.44 189 GLN A O 1
ATOM 1533 N N . GLY A 1 190 ? -8.068 23.261 58.995 1.00 81.81 190 GLY A N 1
ATOM 1534 C CA . GLY A 1 190 ? -7.315 23.004 60.224 1.00 81.81 190 GLY A CA 1
ATOM 1535 C C . GLY A 1 190 ? -6.530 21.688 60.226 1.00 81.81 190 GLY A C 1
ATOM 1536 O O . GLY A 1 190 ? -5.819 21.422 61.197 1.00 81.81 190 GLY A O 1
ATOM 1537 N N . GLN A 1 191 ? -6.664 20.861 59.185 1.00 84.50 191 GLN A N 1
ATOM 1538 C CA . GLN A 1 191 ? -5.944 19.595 59.045 1.00 84.50 191 GLN A CA 1
ATOM 1539 C C . GLN A 1 191 ? -4.564 19.806 58.389 1.00 84.50 191 GLN A C 1
ATOM 1541 O O . GLN A 1 191 ? -4.345 20.828 57.734 1.00 84.50 191 GLN A O 1
ATOM 1546 N N . PRO A 1 192 ? -3.610 18.866 58.545 1.00 76.94 192 PRO A N 1
ATOM 1547 C CA . PRO A 1 192 ? -2.363 18.887 57.781 1.00 76.94 192 PRO A CA 1
ATOM 1548 C C . PRO A 1 192 ? -2.644 18.970 56.272 1.00 76.94 192 PRO A C 1
ATOM 1550 O O . PRO A 1 192 ? -3.657 18.446 55.808 1.00 76.94 192 PRO A O 1
ATOM 1553 N N . GLY A 1 193 ? -1.768 19.633 55.510 1.00 67.44 193 GLY A N 1
ATOM 1554 C CA . GLY A 1 193 ? -1.938 19.789 54.060 1.00 67.44 193 GLY A CA 1
ATOM 1555 C C . GLY A 1 193 ? -2.170 18.457 53.335 1.00 67.44 193 GLY A C 1
ATOM 1556 O O . GLY A 1 193 ? -1.836 17.388 53.852 1.00 67.44 193 GLY A O 1
ATOM 1557 N N . GLY A 1 194 ? -2.780 18.528 52.150 1.00 59.62 194 GLY A N 1
ATOM 1558 C CA . GLY A 1 194 ? -2.970 17.379 51.263 1.00 59.62 194 GLY A CA 1
ATOM 1559 C C . GLY A 1 194 ? -1.652 16.731 50.819 1.00 59.62 194 GLY A C 1
ATOM 1560 O O . GLY A 1 194 ? -0.567 17.112 51.249 1.00 59.62 194 GLY A O 1
ATOM 1561 N N . ALA A 1 195 ? -1.737 15.763 49.904 1.00 54.50 195 ALA A N 1
ATOM 1562 C CA . ALA A 1 195 ? -0.577 15.041 49.365 1.00 54.50 195 ALA A CA 1
ATOM 1563 C C . ALA A 1 195 ? 0.502 15.939 48.698 1.00 54.50 195 ALA A C 1
ATOM 1565 O O . ALA A 1 195 ? 1.605 15.470 48.434 1.00 54.50 195 ALA A O 1
ATOM 1566 N N . GLU A 1 196 ? 0.218 17.225 48.455 1.00 54.53 196 GLU A N 1
ATOM 1567 C CA . GLU A 1 196 ? 1.163 18.232 47.963 1.00 54.53 196 GLU A CA 1
ATOM 1568 C C . GLU A 1 196 ? 1.176 19.451 48.917 1.00 54.53 196 GLU A C 1
ATOM 1570 O O . GLU A 1 196 ? 0.126 19.952 49.311 1.00 54.53 196 GLU A O 1
ATOM 1575 N N . GLU A 1 197 ? 2.368 19.913 49.311 1.00 53.31 197 GLU A N 1
ATOM 1576 C CA . GLU A 1 197 ? 2.674 20.697 50.531 1.00 53.31 197 GLU A CA 1
ATOM 1577 C C . GLU A 1 197 ? 2.090 22.139 50.669 1.00 53.31 197 GLU A C 1
ATOM 1579 O O . GLU A 1 197 ? 2.709 22.973 51.335 1.00 53.31 197 GLU A O 1
ATOM 1584 N N . SER A 1 198 ? 0.914 22.490 50.123 1.00 55.16 198 SER A N 1
ATOM 1585 C CA . SER A 1 198 ? 0.330 23.833 50.371 1.00 55.16 198 SER A CA 1
ATOM 1586 C C . SER A 1 198 ? -1.190 23.977 50.506 1.00 55.16 198 SER A C 1
ATOM 1588 O O . SER A 1 198 ? -1.605 24.996 51.059 1.00 55.16 198 SER A O 1
ATOM 1590 N N . ASP A 1 199 ? -2.008 23.007 50.085 1.00 66.62 199 ASP A N 1
ATOM 1591 C CA . ASP A 1 199 ? -3.473 23.175 50.014 1.00 66.62 199 ASP A CA 1
ATOM 1592 C C . ASP A 1 199 ? -4.219 22.209 50.957 1.00 66.62 199 ASP A C 1
ATOM 1594 O O . ASP A 1 199 ? -3.735 21.113 51.265 1.00 66.62 199 ASP A O 1
ATOM 1598 N N . SER A 1 200 ? -5.402 22.604 51.448 1.00 83.69 200 SER A N 1
ATOM 1599 C CA . SER A 1 200 ? -6.252 21.714 52.255 1.00 83.69 200 SER A CA 1
ATOM 1600 C C . SER A 1 200 ? -6.839 20.590 51.389 1.00 83.69 200 SER A C 1
ATOM 1602 O O . SER A 1 200 ? -6.994 20.757 50.179 1.00 83.69 200 SER A O 1
ATOM 1604 N N . LEU A 1 201 ? -7.221 19.448 51.985 1.00 85.19 201 LEU A N 1
ATOM 1605 C CA . LEU A 1 201 ? -7.889 18.368 51.236 1.00 85.19 201 LEU A CA 1
ATOM 1606 C C . LEU A 1 201 ? -9.135 18.884 50.494 1.00 85.19 201 LEU A C 1
ATOM 1608 O O . LEU A 1 201 ? -9.392 18.480 49.367 1.00 85.19 201 LEU A O 1
ATOM 1612 N N . PHE A 1 202 ? -9.872 19.814 51.101 1.00 85.88 202 PHE A N 1
ATOM 1613 C CA . PHE A 1 202 ? -11.059 20.418 50.501 1.00 85.88 202 PHE A CA 1
ATOM 1614 C C . PHE A 1 202 ? -10.731 21.237 49.242 1.00 85.88 202 PHE A C 1
ATOM 1616 O O . PHE A 1 202 ? -11.423 21.116 48.233 1.00 85.88 202 PHE A O 1
ATOM 1623 N N . ASP A 1 203 ? -9.654 22.026 49.268 1.00 85.12 203 ASP A N 1
ATOM 1624 C CA . ASP A 1 203 ? -9.208 22.798 48.100 1.00 85.12 203 ASP A CA 1
ATOM 1625 C C . ASP A 1 203 ? -8.693 21.880 46.986 1.00 85.12 203 ASP A C 1
ATOM 1627 O O . ASP A 1 203 ? -8.968 22.111 45.807 1.00 85.12 203 ASP A O 1
ATOM 1631 N N . LEU A 1 204 ? -8.015 20.791 47.364 1.00 87.00 204 LEU A N 1
ATOM 1632 C CA . LEU A 1 204 ? -7.540 19.780 46.427 1.00 87.00 204 LEU A CA 1
ATOM 1633 C C . LEU A 1 204 ? -8.709 19.127 45.676 1.00 87.00 204 LEU A C 1
ATOM 1635 O O . LEU A 1 204 ? -8.655 19.027 44.451 1.00 87.00 204 LEU A O 1
ATOM 1639 N N . LEU A 1 205 ? -9.782 18.737 46.374 1.00 89.50 205 LEU A N 1
ATOM 1640 C CA . LEU A 1 205 ? -10.960 18.118 45.749 1.00 89.50 205 LEU A CA 1
ATOM 1641 C C . LEU A 1 205 ? -11.684 19.062 44.771 1.00 89.50 205 LEU A C 1
ATOM 1643 O O . LEU A 1 205 ? -12.265 18.597 43.794 1.00 89.50 205 LEU A O 1
ATOM 1647 N N . ARG A 1 206 ? -11.597 20.383 44.974 1.00 91.38 206 ARG A N 1
ATOM 1648 C CA . ARG A 1 206 ? -12.148 21.398 44.052 1.00 91.38 206 ARG A CA 1
ATOM 1649 C C . ARG A 1 206 ? -11.234 21.709 42.863 1.00 91.38 206 ARG A C 1
ATOM 1651 O O . ARG A 1 206 ? -11.667 22.360 41.913 1.00 91.38 206 ARG A O 1
ATOM 1658 N N . GLY A 1 207 ? -9.983 21.247 42.889 1.00 89.88 207 GLY A N 1
ATOM 1659 C CA . GLY A 1 207 ? -8.966 21.517 41.870 1.00 89.88 207 GLY A CA 1
ATOM 1660 C C . GLY A 1 207 ? -9.419 21.270 40.422 1.00 89.88 207 GLY A C 1
ATOM 1661 O O . GLY A 1 207 ? -9.276 22.186 39.609 1.00 89.88 207 GLY A O 1
ATOM 1662 N N . PRO A 1 208 ? -10.004 20.100 40.085 1.00 92.81 208 PRO A N 1
ATOM 1663 C CA . PRO A 1 208 ? -10.483 19.818 38.731 1.00 92.81 208 PRO A CA 1
ATOM 1664 C C . PRO A 1 208 ? -11.538 20.831 38.274 1.00 92.81 208 PRO A C 1
ATOM 1666 O O . PRO A 1 208 ? -11.374 21.459 37.227 1.00 92.81 208 PRO A O 1
ATOM 1669 N N . THR A 1 209 ? -12.569 21.059 39.094 1.00 93.38 209 THR A N 1
ATOM 1670 C CA . THR A 1 209 ? -13.653 22.014 38.823 1.00 93.38 209 THR A CA 1
ATOM 1671 C C . THR A 1 209 ? -13.129 23.434 38.620 1.00 93.38 209 THR A C 1
ATOM 1673 O O . THR A 1 209 ? -13.553 24.128 37.700 1.00 93.38 209 THR A O 1
ATOM 1676 N N . LEU A 1 210 ? -12.167 23.877 39.434 1.00 91.88 210 LEU A N 1
ATOM 1677 C CA . LEU A 1 210 ? -11.582 25.216 39.311 1.00 91.88 210 LEU A CA 1
ATOM 1678 C C . LEU A 1 210 ? -10.704 25.369 38.061 1.00 91.88 210 LEU A C 1
ATOM 1680 O O . LEU A 1 210 ? -10.647 26.456 37.484 1.00 91.88 210 LEU A O 1
ATOM 1684 N N . ALA A 1 211 ? -10.017 24.305 37.640 1.00 92.38 211 ALA A N 1
ATOM 1685 C CA . ALA A 1 211 ? -9.158 24.324 36.460 1.00 92.38 211 ALA A CA 1
ATOM 1686 C C . ALA A 1 211 ? -9.956 24.314 35.145 1.00 92.38 211 ALA A C 1
ATOM 1688 O O . ALA A 1 211 ? -9.562 24.981 34.186 1.00 92.38 211 ALA A O 1
ATOM 1689 N N . ALA A 1 212 ? -11.067 23.575 35.099 1.00 94.19 212 ALA A N 1
ATOM 1690 C CA . ALA A 1 212 ? -11.900 23.408 33.909 1.00 94.19 212 ALA A CA 1
ATOM 1691 C C . ALA A 1 212 ? -13.403 23.382 34.270 1.00 94.19 212 ALA A C 1
ATOM 1693 O O . ALA A 1 212 ? -14.040 22.328 34.196 1.00 94.19 212 ALA A O 1
ATOM 1694 N N . PRO A 1 213 ? -13.999 24.532 34.633 1.00 92.81 213 PRO A N 1
ATOM 1695 C CA . PRO A 1 213 ? -15.350 24.586 35.202 1.00 92.81 213 PRO A CA 1
ATOM 1696 C C . PRO A 1 213 ? -16.437 24.070 34.259 1.00 92.81 213 PRO A C 1
ATOM 1698 O O . PRO A 1 213 ? -17.357 23.402 34.708 1.00 92.81 213 PRO A O 1
ATOM 1701 N N . ASP A 1 214 ? -16.299 24.317 32.956 1.00 92.12 214 ASP A N 1
ATOM 1702 C CA . ASP A 1 214 ? -17.323 23.994 31.954 1.00 92.12 214 ASP A CA 1
ATOM 1703 C C . ASP A 1 214 ? -16.957 22.777 31.078 1.00 92.12 214 ASP A C 1
ATOM 1705 O O . ASP A 1 214 ? -17.550 22.576 30.018 1.00 92.12 214 ASP A O 1
ATOM 1709 N N . SER A 1 215 ? -15.941 21.984 31.453 1.00 94.06 215 SER A N 1
ATOM 1710 C CA . SER A 1 215 ? -15.435 20.890 30.606 1.00 94.06 215 SER A CA 1
ATOM 1711 C C . SER A 1 215 ? -15.053 19.642 31.396 1.00 94.06 215 SER A C 1
ATOM 1713 O O . SER A 1 215 ? -13.987 19.592 32.004 1.00 94.06 215 SER A O 1
ATOM 1715 N N . LEU A 1 216 ? -15.871 18.587 31.291 1.00 93.12 216 LEU A N 1
ATOM 1716 C CA . LEU A 1 216 ? -15.572 17.262 31.855 1.00 93.12 216 LEU A CA 1
ATOM 1717 C C . LEU A 1 216 ? -14.243 16.695 31.333 1.00 93.12 216 LEU A C 1
ATOM 1719 O O . LEU A 1 216 ? -13.444 16.175 32.107 1.00 93.12 216 LEU A O 1
ATOM 1723 N N . ALA A 1 217 ? -13.967 16.858 30.035 1.00 93.31 217 ALA A N 1
ATOM 1724 C CA . ALA A 1 217 ? -12.689 16.459 29.445 1.00 93.31 217 ALA A CA 1
ATOM 1725 C C . ALA A 1 217 ? -11.515 17.231 30.069 1.00 93.31 217 ALA A C 1
ATOM 1727 O O . ALA A 1 217 ? -10.524 16.627 30.466 1.00 93.31 217 ALA A O 1
ATOM 1728 N N . GLY A 1 218 ? -11.652 18.551 30.242 1.00 93.94 218 GLY A N 1
ATOM 1729 C CA . GLY A 1 218 ? -10.621 19.374 30.880 1.00 93.94 218 GLY A CA 1
ATOM 1730 C C . GLY A 1 218 ? -10.377 18.999 32.348 1.00 93.94 218 GLY A C 1
ATOM 1731 O O . GLY A 1 218 ? -9.239 19.043 32.815 1.00 93.94 218 GLY A O 1
ATOM 1732 N N . GLN A 1 219 ? -11.419 18.574 33.069 1.00 95.06 219 GLN A N 1
ATOM 1733 C CA . GLN A 1 219 ? -11.297 18.084 34.447 1.00 95.06 219 GLN A CA 1
ATOM 1734 C C . GLN A 1 219 ? -10.538 16.752 34.504 1.00 95.06 219 GLN A C 1
ATOM 1736 O O . GLN A 1 219 ? -9.622 16.605 35.313 1.00 95.06 219 GLN A O 1
ATOM 1741 N N . LEU A 1 220 ? -10.847 15.807 33.611 1.00 92.88 220 LEU A N 1
ATOM 1742 C CA . LEU A 1 220 ? -10.109 14.543 33.497 1.00 92.88 220 LEU A CA 1
ATOM 1743 C C . LEU A 1 220 ? -8.651 14.750 33.043 1.00 92.88 220 LEU A C 1
ATOM 1745 O O . LEU A 1 220 ? -7.753 14.077 33.551 1.00 92.88 220 LEU A O 1
ATOM 1749 N N . GLU A 1 221 ? -8.382 15.702 32.144 1.00 93.56 221 GLU A N 1
ATOM 1750 C CA . GLU A 1 221 ? -7.016 16.093 31.761 1.00 93.56 221 GLU A CA 1
ATOM 1751 C C . GLU A 1 221 ? -6.237 16.664 32.953 1.00 93.56 221 GLU A C 1
ATOM 1753 O O . GLU A 1 221 ? -5.080 16.293 33.169 1.00 93.56 221 GLU A O 1
ATOM 1758 N N . PHE A 1 222 ? -6.864 17.531 33.757 1.00 93.19 222 PHE A N 1
ATOM 1759 C CA . PHE A 1 222 ? -6.264 18.042 34.990 1.00 93.19 222 PHE A CA 1
ATOM 1760 C C . PHE A 1 222 ? -5.928 16.901 35.956 1.00 93.19 222 PHE A C 1
ATOM 1762 O O . PHE A 1 222 ? -4.799 16.826 36.443 1.00 93.19 222 PHE A O 1
ATOM 1769 N N . ILE A 1 223 ? -6.874 15.985 36.182 1.00 91.31 223 ILE A N 1
ATOM 1770 C CA . ILE A 1 223 ? -6.702 14.804 37.038 1.00 91.31 223 ILE A CA 1
ATOM 1771 C C . ILE A 1 223 ? -5.532 13.941 36.553 1.00 91.31 223 ILE A C 1
ATOM 1773 O O . ILE A 1 223 ? -4.647 13.605 37.341 1.00 91.31 223 ILE A O 1
ATOM 1777 N N . SER A 1 224 ? -5.496 13.611 35.260 1.00 90.44 224 SER A N 1
ATOM 1778 C CA . SER A 1 224 ? -4.428 12.810 34.653 1.00 90.44 224 SER A CA 1
ATOM 1779 C C . SER A 1 224 ? -3.057 13.471 34.841 1.00 90.44 224 SER A C 1
ATOM 1781 O O . SER A 1 224 ? -2.120 12.846 35.343 1.00 90.44 224 SER A O 1
ATOM 1783 N N . ASN A 1 225 ? -2.953 14.765 34.525 1.00 90.12 225 ASN A N 1
ATOM 1784 C CA . ASN A 1 225 ? -1.691 15.503 34.570 1.00 90.12 225 ASN A CA 1
ATOM 1785 C C . ASN A 1 225 ? -1.196 15.769 36.000 1.00 90.12 225 ASN A C 1
ATOM 1787 O O . ASN A 1 225 ? 0.010 15.723 36.249 1.00 90.12 225 ASN A O 1
ATOM 1791 N N . ARG A 1 226 ? -2.102 16.076 36.937 1.00 86.94 226 ARG A N 1
ATOM 1792 C CA . ARG A 1 226 ? -1.748 16.460 38.312 1.00 86.94 226 ARG A CA 1
ATOM 1793 C C . ARG A 1 226 ? -1.652 15.257 39.242 1.00 86.94 226 ARG A C 1
ATOM 1795 O O . ARG A 1 226 ? -0.700 15.154 40.010 1.00 86.94 226 ARG A O 1
ATOM 1802 N N . TRP A 1 227 ? -2.609 14.337 39.166 1.00 87.56 227 TRP A N 1
ATOM 1803 C CA . TRP A 1 227 ? -2.742 13.220 40.106 1.00 87.56 227 TRP A CA 1
ATOM 1804 C C . TRP A 1 227 ? -2.341 11.871 39.516 1.00 87.56 227 TRP A C 1
ATOM 1806 O O . TRP A 1 227 ? -2.317 10.891 40.252 1.00 87.56 227 TRP A O 1
ATOM 1816 N N . GLY A 1 228 ? -1.954 11.785 38.238 1.00 83.88 228 GLY A N 1
ATOM 1817 C CA . GLY A 1 228 ? -1.665 10.507 37.573 1.00 83.88 228 GLY A CA 1
ATOM 1818 C C . GLY A 1 228 ? -0.685 9.589 38.318 1.00 83.88 228 GLY A C 1
ATOM 1819 O O . GLY A 1 228 ? -0.867 8.375 38.321 1.00 83.88 228 GLY A O 1
ATOM 1820 N N . HIS A 1 229 ? 0.295 10.153 39.031 1.00 83.81 229 HIS A N 1
ATOM 1821 C CA . HIS A 1 229 ? 1.251 9.391 39.844 1.00 83.81 229 HIS A CA 1
ATOM 1822 C C . HIS A 1 229 ? 0.643 8.751 41.111 1.00 83.81 229 HIS A C 1
ATOM 1824 O O . HIS A 1 229 ? 1.184 7.765 41.607 1.00 83.81 229 HIS A O 1
ATOM 1830 N N . LEU A 1 230 ? -0.475 9.283 41.617 1.00 81.88 230 LEU A N 1
ATOM 1831 C CA . LEU A 1 230 ? -1.206 8.788 42.792 1.00 81.88 230 LEU A CA 1
ATOM 1832 C C . LEU A 1 230 ? -2.296 7.771 42.419 1.00 81.88 230 LEU A C 1
ATOM 1834 O O . LEU A 1 230 ? -2.711 6.972 43.254 1.00 81.88 230 LEU A O 1
ATOM 1838 N N . LEU A 1 231 ? -2.760 7.783 41.165 1.00 78.19 231 LEU A N 1
ATOM 1839 C CA . LEU A 1 231 ? -3.928 7.014 40.720 1.00 78.19 231 LEU A CA 1
ATOM 1840 C C . LEU A 1 231 ? -3.636 5.541 40.391 1.00 78.19 231 LEU A C 1
ATOM 1842 O O . LEU A 1 231 ? -4.565 4.733 40.318 1.00 78.19 231 LEU A O 1
ATOM 1846 N N . GLY A 1 232 ? -2.373 5.162 40.179 1.00 80.75 232 GLY A N 1
ATOM 1847 C CA . GLY A 1 232 ? -2.008 3.794 39.795 1.00 80.75 232 GLY A CA 1
ATOM 1848 C C . GLY A 1 232 ? -2.807 3.310 38.575 1.00 80.75 232 GLY A C 1
ATOM 1849 O O . GLY A 1 232 ? -2.836 3.973 37.540 1.00 80.75 232 GLY A O 1
ATOM 1850 N N . ASN A 1 233 ? -3.508 2.176 38.701 1.00 74.62 233 ASN A N 1
ATOM 1851 C CA . ASN A 1 233 ? -4.321 1.609 37.614 1.00 74.62 233 ASN A CA 1
ATOM 1852 C C . ASN A 1 233 ? -5.493 2.512 37.176 1.00 74.62 233 ASN A C 1
ATOM 1854 O O . ASN A 1 233 ? -5.913 2.417 36.022 1.00 74.62 233 ASN A O 1
ATOM 1858 N N . LYS A 1 234 ? -5.987 3.410 38.045 1.00 79.44 234 LYS A N 1
ATOM 1859 C CA . LYS A 1 234 ? -7.090 4.330 37.711 1.00 79.44 234 LYS A CA 1
ATOM 1860 C C . LYS A 1 234 ? -6.704 5.363 36.654 1.00 79.44 234 LYS A C 1
ATOM 1862 O O . LYS A 1 234 ? -7.575 5.857 35.946 1.00 79.44 234 LYS A O 1
ATOM 1867 N N . LEU A 1 235 ? -5.410 5.642 36.469 1.00 85.56 235 LEU A N 1
ATOM 1868 C CA . LEU A 1 235 ? -4.954 6.512 35.383 1.00 85.56 235 LEU A CA 1
ATOM 1869 C C . LEU A 1 235 ? -5.363 5.955 34.008 1.00 85.56 235 LEU A C 1
ATOM 1871 O O . LEU A 1 235 ? -5.826 6.703 33.155 1.00 85.56 235 LEU A O 1
ATOM 1875 N N . LEU A 1 236 ? -5.267 4.635 33.806 1.00 82.94 236 LEU A N 1
ATOM 1876 C CA . LEU A 1 236 ? -5.676 3.997 32.548 1.00 82.94 236 LEU A CA 1
ATOM 1877 C C . LEU A 1 236 ? -7.194 4.061 32.320 1.00 82.94 236 LEU A C 1
ATOM 1879 O O . LEU A 1 236 ? -7.642 3.978 31.179 1.00 82.94 236 LEU A O 1
ATOM 1883 N N . GLU A 1 237 ? -7.996 4.156 33.381 1.00 84.00 237 GLU A N 1
ATOM 1884 C CA . GLU A 1 237 ? -9.449 4.362 33.293 1.00 84.00 237 GLU A CA 1
ATOM 1885 C C . GLU A 1 237 ? -9.764 5.810 32.898 1.00 84.00 237 GLU A C 1
ATOM 1887 O O . GLU A 1 237 ? -10.524 6.023 31.957 1.00 84.00 237 GLU A O 1
ATOM 1892 N N . VAL A 1 238 ? -9.096 6.792 33.520 1.00 87.00 238 VAL A N 1
ATOM 1893 C CA . VAL A 1 238 ? -9.208 8.223 33.169 1.00 87.00 238 VAL A CA 1
ATOM 1894 C C . VAL A 1 238 ? -8.829 8.474 31.708 1.00 87.00 238 VAL A C 1
ATOM 1896 O O . VAL A 1 238 ? -9.564 9.145 30.986 1.00 87.00 238 VAL A O 1
ATOM 1899 N N . LEU A 1 239 ? -7.716 7.896 31.248 1.00 88.12 239 LEU A N 1
ATOM 1900 C CA . LEU A 1 239 ? -7.267 8.026 29.860 1.00 88.12 239 LEU A CA 1
ATOM 1901 C C . LEU A 1 239 ? -8.262 7.402 28.866 1.00 88.12 239 LEU A C 1
ATOM 1903 O O . LEU A 1 239 ? -8.549 8.007 27.837 1.00 88.12 239 LEU A O 1
ATOM 1907 N N . ARG A 1 240 ? -8.856 6.242 29.188 1.00 85.81 240 ARG A N 1
ATOM 1908 C CA . ARG A 1 240 ? -9.919 5.647 28.355 1.00 85.81 240 ARG A CA 1
ATOM 1909 C C . ARG A 1 240 ? -11.210 6.475 28.371 1.00 85.81 240 ARG A C 1
ATOM 1911 O O . ARG A 1 240 ? -11.883 6.551 27.348 1.00 85.81 240 ARG A O 1
ATOM 1918 N N . GLY A 1 241 ? -11.545 7.116 29.492 1.00 86.88 241 GLY A N 1
ATOM 1919 C CA . GLY A 1 241 ? -12.661 8.063 29.577 1.00 86.88 241 GLY A CA 1
ATOM 1920 C C . GLY A 1 241 ? -12.459 9.282 28.670 1.00 86.88 241 GLY A C 1
ATOM 1921 O O . GLY A 1 241 ? -13.369 9.661 27.934 1.00 86.88 241 GLY A O 1
ATOM 1922 N N . LEU A 1 242 ? -11.243 9.841 28.645 1.00 89.00 242 LEU A N 1
ATOM 1923 C CA . LEU A 1 242 ? -10.863 10.907 27.708 1.00 89.00 242 LEU A CA 1
ATOM 1924 C C . LEU A 1 242 ? -10.988 10.457 26.248 1.00 89.00 242 LEU A C 1
ATOM 1926 O O . LEU A 1 242 ? -11.570 11.177 25.435 1.00 89.00 242 LEU A O 1
ATOM 1930 N N . ASP A 1 243 ? -10.511 9.252 25.925 1.00 87.44 243 ASP A N 1
ATOM 1931 C CA . ASP A 1 243 ? -10.644 8.683 24.581 1.00 87.44 243 ASP A CA 1
ATOM 1932 C C . ASP A 1 243 ? -12.114 8.501 24.177 1.00 87.44 243 ASP A C 1
ATOM 1934 O O . ASP A 1 243 ? -12.471 8.748 23.025 1.00 87.44 243 ASP A O 1
ATOM 1938 N N . PHE A 1 244 ? -12.978 8.111 25.119 1.00 87.56 244 PHE A N 1
ATOM 1939 C CA . PHE A 1 244 ? -14.406 7.942 24.870 1.00 87.56 244 PHE A CA 1
ATOM 1940 C C . PHE A 1 244 ? -15.105 9.276 24.569 1.00 87.56 244 PHE A C 1
ATOM 1942 O O . PHE A 1 244 ? -15.883 9.353 23.615 1.00 87.56 244 PHE A O 1
ATOM 1949 N N . ILE A 1 245 ? -14.773 10.347 25.303 1.00 88.06 245 ILE A N 1
ATOM 1950 C CA . ILE A 1 245 ? -15.249 11.705 24.984 1.00 88.06 245 ILE A CA 1
ATOM 1951 C C . ILE A 1 245 ? -14.743 12.131 23.600 1.00 88.06 245 ILE A C 1
ATOM 1953 O O . ILE A 1 245 ? -15.508 12.661 22.790 1.00 88.06 245 ILE A O 1
ATOM 1957 N N . ALA A 1 246 ? -13.462 11.902 23.303 1.00 86.25 246 ALA A N 1
ATOM 1958 C CA . ALA A 1 246 ? -12.875 12.265 22.016 1.00 86.25 246 ALA A CA 1
ATOM 1959 C C . ALA A 1 246 ? -13.544 11.522 20.845 1.00 86.25 246 ALA A C 1
ATOM 1961 O O . ALA A 1 246 ? -13.749 12.114 19.785 1.00 86.25 246 ALA A O 1
ATOM 1962 N N . GLU A 1 247 ? -13.917 10.253 21.035 1.00 82.94 247 GLU A N 1
ATOM 1963 C CA . GLU A 1 247 ? -14.645 9.451 20.048 1.00 82.94 247 GLU A CA 1
ATOM 1964 C C . GLU A 1 247 ? -16.056 10.008 19.790 1.00 82.94 247 GLU A C 1
ATOM 1966 O O . GLU A 1 247 ? -16.403 10.262 18.636 1.00 82.94 247 GLU A O 1
ATOM 1971 N N . GLU A 1 248 ? -16.841 10.271 20.842 1.00 80.81 248 GLU A N 1
ATOM 1972 C CA . GLU A 1 248 ? -18.230 10.756 20.729 1.00 80.81 248 GLU A CA 1
ATOM 1973 C C . GLU A 1 248 ? -18.315 12.212 20.218 1.00 80.81 248 GLU A C 1
ATOM 1975 O O . GLU A 1 248 ? -19.318 12.622 19.631 1.00 80.81 248 GLU A O 1
ATOM 1980 N N . THR A 1 249 ? -17.246 13.001 20.384 1.00 80.12 249 THR A N 1
ATOM 1981 C CA . THR A 1 249 ? -17.161 14.394 19.898 1.00 80.12 249 THR A CA 1
ATOM 1982 C C . THR A 1 249 ? -16.487 14.552 18.536 1.00 80.12 249 THR A C 1
ATOM 1984 O O . THR A 1 249 ? -16.457 15.664 17.992 1.00 80.12 249 THR A O 1
ATOM 1987 N N . LYS A 1 250 ? -15.962 13.467 17.954 1.00 73.62 250 LYS A N 1
ATOM 1988 C CA . LYS A 1 250 ? -15.201 13.511 16.704 1.00 73.62 250 LYS A CA 1
ATOM 1989 C C . LYS A 1 250 ? -16.080 13.989 15.537 1.00 73.62 250 LYS A C 1
ATOM 1991 O O . LYS A 1 250 ? -17.082 13.348 15.216 1.00 73.62 250 LYS A O 1
ATOM 1996 N N . PRO A 1 251 ? -15.714 15.081 14.839 1.00 58.88 251 PRO A N 1
ATOM 1997 C CA . PRO A 1 251 ? -16.479 15.546 13.689 1.00 58.88 251 PRO A CA 1
ATOM 1998 C C . PRO A 1 251 ? -16.344 14.569 12.511 1.00 58.88 251 PRO A C 1
ATOM 2000 O O . PRO A 1 251 ? -15.238 14.224 12.088 1.00 58.88 251 PRO A O 1
ATOM 2003 N N . VAL A 1 252 ? -17.481 14.139 11.960 1.00 56.09 252 VAL A N 1
ATOM 2004 C CA . VAL A 1 252 ? -17.544 13.235 10.804 1.00 56.09 252 VAL A CA 1
ATOM 2005 C C . VAL A 1 252 ? -17.353 14.047 9.522 1.00 56.09 252 VAL A C 1
ATOM 2007 O O . VAL A 1 252 ? -18.276 14.709 9.048 1.00 56.09 252 VAL A O 1
ATOM 2010 N N . PHE A 1 253 ? -16.151 14.011 8.946 1.00 45.25 253 PHE A N 1
ATOM 2011 C CA . PHE A 1 253 ? -15.882 14.581 7.624 1.00 45.25 253 PHE A CA 1
ATOM 2012 C C . PHE A 1 253 ? -15.805 13.471 6.572 1.00 45.25 253 PHE A C 1
ATOM 2014 O O . PHE A 1 253 ? -15.049 12.514 6.723 1.00 45.25 253 PHE A O 1
ATOM 2021 N N . ALA A 1 254 ? -16.565 13.613 5.484 1.00 34.38 254 ALA A N 1
ATOM 2022 C CA . ALA A 1 254 ? -16.499 12.716 4.335 1.00 34.38 254 ALA A CA 1
ATOM 2023 C C . ALA A 1 254 ? -15.450 13.212 3.326 1.00 34.38 254 ALA A C 1
ATOM 2025 O O . ALA A 1 254 ? -15.587 14.305 2.776 1.00 34.38 254 ALA A O 1
ATOM 2026 N N . GLY A 1 255 ? -14.425 12.401 3.055 1.00 35.94 255 GLY A N 1
ATOM 2027 C CA . GLY A 1 255 ? -13.489 12.618 1.949 1.00 35.94 255 GLY A CA 1
ATOM 2028 C C . GLY A 1 255 ? -12.142 11.906 2.139 1.00 35.94 255 GLY A C 1
ATOM 2029 O O . GLY A 1 255 ? -11.708 11.730 3.278 1.00 35.94 255 GLY A O 1
ATOM 2030 N N . PRO A 1 256 ? -11.464 11.491 1.053 1.00 37.97 256 PRO A N 1
ATOM 2031 C CA . PRO A 1 256 ? -10.094 10.996 1.136 1.00 37.97 256 PRO A CA 1
ATOM 2032 C C . PRO A 1 256 ? -9.157 12.133 1.568 1.00 37.97 256 PRO A C 1
ATOM 2034 O O . PRO A 1 256 ? -9.203 13.237 1.023 1.00 37.97 256 PRO A O 1
ATOM 2037 N N . GLY A 1 257 ? -8.323 11.873 2.577 1.00 41.38 257 GLY A N 1
ATOM 2038 C CA . GLY A 1 257 ? -7.313 12.823 3.041 1.00 41.38 257 GLY A CA 1
ATOM 2039 C C . GLY A 1 257 ? -6.234 13.094 1.978 1.00 41.38 257 GLY A C 1
ATOM 2040 O O . GLY A 1 257 ? -6.065 12.302 1.050 1.00 41.38 257 GLY A O 1
ATOM 2041 N N . PRO A 1 258 ? -5.485 14.205 2.089 1.00 37.75 258 PRO A N 1
ATOM 2042 C CA . PRO A 1 258 ? -4.420 14.535 1.145 1.00 37.75 258 PRO A CA 1
ATOM 2043 C C . PRO A 1 258 ? -3.305 13.477 1.150 1.00 37.75 258 PRO A C 1
ATOM 2045 O O . PRO A 1 258 ? -2.906 12.993 2.211 1.00 37.75 258 PRO A O 1
ATOM 2048 N N . VAL A 1 259 ? -2.767 13.160 -0.035 1.00 44.88 259 VAL A N 1
ATOM 2049 C CA . VAL A 1 259 ? -1.600 12.275 -0.190 1.00 44.88 259 VAL A CA 1
ATOM 2050 C C . VAL A 1 259 ? -0.392 12.938 0.472 1.00 44.88 259 VAL A C 1
ATOM 2052 O O . VAL A 1 259 ? 0.006 14.042 0.099 1.00 44.88 259 VAL A O 1
ATOM 2055 N N . GLN A 1 260 ? 0.183 12.279 1.476 1.00 51.75 260 GLN A N 1
ATOM 2056 C CA . GLN A 1 260 ? 1.386 12.753 2.158 1.00 51.75 260 GLN A CA 1
ATOM 2057 C C . GLN A 1 260 ? 2.640 12.135 1.529 1.00 51.75 260 GLN A C 1
ATOM 2059 O O . GLN A 1 260 ? 2.599 11.026 1.007 1.00 51.75 260 GLN A O 1
ATOM 2064 N N . ILE A 1 261 ? 3.756 12.866 1.566 1.00 51.12 261 ILE A N 1
ATOM 2065 C CA . ILE A 1 261 ? 5.064 12.391 1.093 1.00 51.12 261 ILE A CA 1
ATOM 2066 C C . ILE A 1 261 ? 5.725 11.591 2.218 1.00 51.12 261 ILE A C 1
ATOM 2068 O O . ILE A 1 261 ? 5.768 12.070 3.356 1.00 51.12 261 ILE A O 1
ATOM 2072 N N . SER A 1 262 ? 6.226 10.388 1.914 1.00 53.97 262 SER A N 1
ATOM 2073 C CA . SER A 1 262 ? 6.848 9.507 2.909 1.00 53.97 262 SER A CA 1
ATOM 2074 C C . SER A 1 262 ? 8.055 10.193 3.553 1.00 53.97 262 SER A C 1
ATOM 2076 O O . SER A 1 262 ? 8.948 10.678 2.859 1.00 53.97 262 SER A O 1
ATOM 2078 N N . ARG A 1 263 ? 8.078 10.252 4.889 1.00 57.28 263 ARG A N 1
ATOM 2079 C CA . ARG A 1 263 ? 9.223 10.747 5.665 1.00 57.28 263 ARG A CA 1
ATOM 2080 C C . ARG A 1 263 ? 10.061 9.550 6.100 1.00 57.28 263 ARG A C 1
ATOM 2082 O O . ARG A 1 263 ? 9.546 8.648 6.751 1.00 57.28 263 ARG A O 1
ATOM 2089 N N . PHE A 1 264 ? 11.336 9.529 5.721 1.00 62.91 264 PHE A N 1
ATOM 2090 C CA . PHE A 1 264 ? 12.239 8.408 6.012 1.00 62.91 264 PHE A CA 1
ATOM 2091 C C . PHE A 1 264 ? 12.877 8.474 7.410 1.00 62.91 264 PHE A C 1
ATOM 2093 O O . PHE A 1 264 ? 13.513 7.508 7.827 1.00 62.91 264 PHE A O 1
ATOM 2100 N N . ASP A 1 265 ? 12.684 9.573 8.147 1.00 59.56 265 ASP A N 1
ATOM 2101 C CA . ASP A 1 265 ? 13.292 9.787 9.468 1.00 59.56 265 ASP A CA 1
ATOM 2102 C C . ASP A 1 265 ? 12.901 8.688 10.472 1.00 59.56 265 ASP A C 1
ATOM 2104 O O . ASP A 1 265 ? 13.760 8.163 11.180 1.00 59.56 265 ASP A O 1
ATOM 2108 N N . ASP A 1 266 ? 11.634 8.260 10.459 1.00 62.50 266 ASP A N 1
ATOM 2109 C CA . ASP A 1 266 ? 11.129 7.199 11.340 1.00 62.50 266 ASP A CA 1
ATOM 2110 C C . ASP A 1 266 ? 11.641 5.803 10.932 1.00 62.50 266 ASP A C 1
ATOM 2112 O O . ASP A 1 266 ? 11.801 4.920 11.774 1.00 62.50 266 ASP A O 1
ATOM 2116 N N . LEU A 1 267 ? 11.951 5.591 9.645 1.00 70.12 267 LEU A N 1
ATOM 2117 C CA . LEU A 1 267 ? 12.470 4.313 9.138 1.00 70.12 267 LEU A CA 1
ATOM 2118 C C . LEU A 1 267 ? 13.939 4.077 9.490 1.00 70.12 267 LEU A C 1
ATOM 2120 O O . LEU A 1 267 ? 14.376 2.926 9.510 1.00 70.12 267 LEU A O 1
ATOM 2124 N N . ALA A 1 268 ? 14.715 5.134 9.735 1.00 68.62 268 ALA A N 1
ATOM 2125 C CA . ALA A 1 268 ? 16.140 5.009 10.028 1.00 68.62 268 ALA A CA 1
ATOM 2126 C C . ALA A 1 268 ? 16.411 4.213 11.321 1.00 68.62 268 ALA A C 1
ATOM 2128 O O . ALA A 1 268 ? 17.457 3.575 11.438 1.00 68.62 268 ALA A O 1
ATOM 2129 N N . ALA A 1 269 ? 15.469 4.229 12.271 1.00 78.50 269 ALA A N 1
ATOM 2130 C CA . ALA A 1 269 ? 15.550 3.475 13.522 1.00 78.50 269 ALA A CA 1
ATOM 2131 C C . ALA A 1 269 ? 15.174 1.987 13.371 1.00 78.50 269 ALA A C 1
ATOM 2133 O O . ALA A 1 269 ? 15.538 1.173 14.220 1.00 78.50 269 ALA A O 1
ATOM 2134 N N . GLU A 1 270 ? 14.466 1.624 12.300 1.00 83.94 270 GLU A N 1
ATOM 2135 C CA . GLU A 1 270 ? 13.995 0.262 12.048 1.00 83.94 270 GLU A CA 1
ATOM 2136 C C . GLU A 1 270 ? 15.084 -0.601 11.381 1.00 83.94 270 GLU A C 1
ATOM 2138 O O . GLU A 1 270 ? 15.889 -0.093 10.584 1.00 83.94 270 GLU A O 1
ATOM 2143 N N . PRO A 1 271 ? 15.121 -1.921 11.642 1.00 86.44 271 PRO A N 1
ATOM 2144 C CA . PRO A 1 271 ? 16.110 -2.801 11.038 1.00 86.44 271 PRO A CA 1
ATOM 2145 C C . PRO A 1 271 ? 15.878 -2.977 9.529 1.00 86.44 271 PRO A C 1
ATOM 2147 O O . PRO A 1 271 ? 14.749 -2.941 9.034 1.00 86.44 271 PRO A O 1
ATOM 2150 N N . GLU A 1 272 ? 16.974 -3.201 8.804 1.00 90.06 272 GLU A N 1
ATOM 2151 C CA . GLU A 1 272 ? 16.977 -3.576 7.389 1.00 90.06 272 GLU A CA 1
ATOM 2152 C C . GLU A 1 272 ? 16.958 -5.105 7.253 1.00 90.06 272 GLU A C 1
ATOM 2154 O O . GLU A 1 272 ? 17.877 -5.789 7.707 1.00 90.06 272 GLU A O 1
ATOM 2159 N N . GLN A 1 273 ? 15.895 -5.651 6.663 1.00 91.69 273 GLN A N 1
ATOM 2160 C CA . GLN A 1 273 ? 15.607 -7.087 6.570 1.00 91.69 273 GLN A CA 1
ATOM 2161 C C . GLN A 1 273 ? 14.896 -7.456 5.254 1.00 91.69 273 GLN A C 1
ATOM 2163 O O . GLN A 1 273 ? 13.876 -8.156 5.245 1.00 91.69 273 GLN A O 1
ATOM 2168 N N . TYR A 1 274 ? 15.444 -6.996 4.127 1.00 92.81 274 TYR A N 1
ATOM 2169 C CA . TYR A 1 274 ? 14.929 -7.319 2.796 1.00 92.81 274 TYR A CA 1
ATOM 2170 C C . TYR A 1 274 ? 14.852 -8.828 2.533 1.00 92.81 274 TYR A C 1
ATOM 2172 O O . TYR A 1 274 ? 15.781 -9.579 2.833 1.00 92.81 274 TYR A O 1
ATOM 2180 N N . SER A 1 275 ? 13.782 -9.254 1.859 1.00 92.75 275 SER A N 1
ATOM 2181 C CA . SER A 1 275 ? 13.735 -10.585 1.249 1.00 92.75 275 SER A CA 1
ATOM 2182 C C . SER A 1 275 ? 14.600 -10.655 -0.002 1.00 92.75 275 SER A C 1
ATOM 2184 O O . SER A 1 275 ? 14.697 -9.696 -0.776 1.00 92.75 275 SER A O 1
ATOM 2186 N N . ALA A 1 276 ? 15.220 -11.813 -0.220 1.00 90.62 276 ALA A N 1
ATOM 2187 C CA . ALA A 1 276 ? 15.986 -12.071 -1.428 1.00 90.62 276 ALA A CA 1
ATOM 2188 C C . ALA A 1 276 ? 15.049 -12.178 -2.640 1.00 90.62 276 ALA A C 1
ATOM 2190 O O . ALA A 1 276 ? 14.100 -12.956 -2.632 1.00 90.62 276 ALA A O 1
ATOM 2191 N N . ASP A 1 277 ? 15.345 -11.429 -3.699 1.00 91.69 277 ASP A N 1
ATOM 2192 C CA . ASP A 1 277 ? 14.620 -11.550 -4.961 1.00 91.69 277 ASP A CA 1
ATOM 2193 C C . ASP A 1 277 ? 15.169 -12.730 -5.778 1.00 91.69 277 ASP A C 1
ATOM 2195 O O . ASP A 1 277 ? 16.382 -12.894 -5.939 1.00 91.69 277 ASP A O 1
ATOM 2199 N N . LEU A 1 278 ? 14.270 -13.526 -6.361 1.00 92.88 278 LEU A N 1
ATOM 2200 C CA . LEU A 1 278 ? 14.629 -14.457 -7.431 1.00 92.88 278 LEU A CA 1
ATOM 2201 C C . LEU A 1 278 ? 14.794 -13.710 -8.758 1.00 92.88 278 LEU A C 1
ATOM 2203 O O . LEU A 1 278 ? 14.169 -12.680 -8.985 1.00 92.88 278 LEU A O 1
ATOM 2207 N N . ASP A 1 279 ? 15.564 -14.284 -9.685 1.00 89.31 279 ASP A N 1
ATOM 2208 C CA . ASP A 1 279 ? 15.930 -13.679 -10.980 1.00 89.31 279 ASP A CA 1
ATOM 2209 C C . ASP A 1 279 ? 14.740 -13.127 -11.795 1.00 89.31 279 ASP A C 1
ATOM 2211 O O . ASP A 1 279 ? 14.868 -12.155 -12.544 1.00 89.31 279 ASP A O 1
ATOM 2215 N N . TRP A 1 280 ? 13.564 -13.743 -11.646 1.00 94.06 280 TRP A N 1
ATOM 2216 C CA . TRP A 1 280 ? 12.349 -13.351 -12.353 1.00 94.06 280 TRP A CA 1
ATOM 2217 C C . TRP A 1 280 ? 11.583 -12.202 -11.678 1.00 94.06 280 TRP A C 1
ATOM 2219 O O . TRP A 1 280 ? 10.874 -11.475 -12.374 1.00 94.06 280 TRP A O 1
ATOM 2229 N N . MET A 1 281 ? 11.718 -12.016 -10.360 1.00 95.56 281 MET A N 1
ATOM 2230 C CA . MET A 1 281 ? 10.903 -11.083 -9.570 1.00 95.56 281 MET A CA 1
ATOM 2231 C C . MET A 1 281 ? 11.124 -9.608 -9.958 1.00 95.56 281 MET A C 1
ATOM 2233 O O . MET A 1 281 ? 10.137 -8.891 -10.143 1.00 95.56 281 MET A O 1
ATOM 2237 N N . PRO A 1 282 ? 12.363 -9.111 -10.159 1.00 91.81 282 PRO A N 1
ATOM 2238 C CA . PRO A 1 282 ? 12.600 -7.745 -10.648 1.00 91.81 282 PRO A CA 1
ATOM 2239 C C . PRO A 1 282 ? 12.101 -7.523 -12.080 1.00 91.81 282 PRO A C 1
ATOM 2241 O O . PRO A 1 282 ? 11.811 -6.399 -12.483 1.00 91.81 282 PRO A O 1
ATOM 2244 N N . ARG A 1 283 ? 11.988 -8.598 -12.871 1.00 93.88 283 ARG A N 1
ATOM 2245 C CA . ARG A 1 283 ? 11.632 -8.550 -14.298 1.00 93.88 283 ARG A CA 1
ATOM 2246 C C . ARG A 1 283 ? 10.138 -8.737 -14.563 1.00 93.88 283 ARG A C 1
ATOM 2248 O O . ARG A 1 283 ? 9.733 -8.814 -15.724 1.00 93.88 283 ARG A O 1
ATOM 2255 N N . LEU A 1 284 ? 9.338 -8.858 -13.510 1.00 97.25 284 LEU A N 1
ATOM 2256 C CA . LEU A 1 284 ? 7.908 -9.095 -13.610 1.00 97.25 284 LEU A CA 1
ATOM 2257 C C . LEU A 1 284 ? 7.195 -7.890 -14.245 1.00 97.25 284 LEU A C 1
ATOM 2259 O O . LEU A 1 284 ? 7.428 -6.749 -13.858 1.00 97.25 284 LEU A O 1
ATOM 2263 N N . VAL A 1 285 ? 6.301 -8.167 -15.193 1.00 98.00 285 VAL A N 1
ATOM 2264 C CA . VAL A 1 285 ? 5.333 -7.220 -15.756 1.00 98.00 285 VAL A CA 1
ATOM 2265 C C . VAL A 1 285 ? 3.954 -7.802 -15.487 1.00 98.00 285 VAL A C 1
ATOM 2267 O O . VAL A 1 285 ? 3.598 -8.838 -16.059 1.00 98.00 285 VAL A O 1
ATOM 2270 N N . LEU A 1 286 ? 3.219 -7.174 -14.571 1.00 98.19 286 LEU A N 1
ATOM 2271 C CA . LEU A 1 286 ? 1.970 -7.705 -14.032 1.00 98.19 286 LEU A CA 1
ATOM 2272 C C . LEU A 1 286 ? 0.769 -7.066 -14.728 1.00 98.19 286 LEU A C 1
ATOM 2274 O O . LEU A 1 286 ? 0.688 -5.846 -14.838 1.00 98.19 286 LEU A O 1
ATOM 2278 N N . LEU A 1 287 ? -0.187 -7.881 -15.162 1.00 97.81 287 LEU A N 1
ATOM 2279 C CA . LEU A 1 287 ? -1.481 -7.421 -15.663 1.00 97.81 287 LEU A CA 1
ATOM 2280 C C . LEU A 1 287 ? -2.585 -7.829 -14.687 1.00 97.81 287 LEU A C 1
ATOM 2282 O O . LEU A 1 287 ? -2.753 -9.021 -14.428 1.00 97.81 287 LEU A O 1
ATOM 2286 N N . ALA A 1 288 ? -3.354 -6.858 -14.200 1.00 96.62 288 ALA A N 1
ATOM 2287 C CA . ALA A 1 288 ? -4.535 -7.090 -13.376 1.00 96.62 288 ALA A CA 1
ATOM 2288 C C . ALA A 1 288 ? -5.793 -7.248 -14.248 1.00 96.62 288 ALA A C 1
ATOM 2290 O O . ALA A 1 288 ? -6.082 -6.409 -15.106 1.00 96.62 288 ALA A O 1
ATOM 2291 N N . ARG A 1 289 ? -6.568 -8.314 -14.027 1.00 94.69 289 ARG A N 1
ATOM 2292 C CA . ARG A 1 289 ? -7.853 -8.577 -14.695 1.00 94.69 289 ARG A CA 1
ATOM 2293 C C . ARG A 1 289 ? -8.896 -9.023 -13.675 1.00 94.69 289 ARG A C 1
ATOM 2295 O O . ARG A 1 289 ? -8.654 -9.909 -12.865 1.00 94.69 289 ARG A O 1
ATOM 2302 N N . ASN A 1 290 ? -10.097 -8.462 -13.777 1.00 94.50 290 ASN A N 1
ATOM 2303 C CA . ASN A 1 290 ? -11.274 -9.018 -13.110 1.00 94.50 290 ASN A CA 1
ATOM 2304 C C . ASN A 1 290 ? -11.677 -10.280 -13.878 1.00 94.50 290 ASN A C 1
ATOM 2306 O O . ASN A 1 290 ? -11.954 -10.183 -15.075 1.00 94.50 290 ASN A O 1
ATOM 2310 N N . ALA A 1 291 ? -11.666 -11.439 -13.212 1.00 94.75 291 ALA A N 1
ATOM 2311 C CA . ALA A 1 291 ? -11.828 -12.729 -13.878 1.00 94.75 291 ALA A CA 1
ATOM 2312 C C . ALA A 1 291 ? -13.148 -12.812 -14.661 1.00 94.75 291 ALA A C 1
ATOM 2314 O O . ALA A 1 291 ? -13.127 -13.074 -15.858 1.00 94.75 291 ALA A O 1
ATOM 2315 N N . TYR A 1 292 ? -14.282 -12.509 -14.025 1.00 93.25 292 TYR A N 1
ATOM 2316 C CA . TYR A 1 292 ? -15.606 -12.628 -14.647 1.00 93.25 292 TYR A CA 1
ATOM 2317 C C . TYR A 1 292 ? -15.782 -11.678 -15.834 1.00 93.25 292 TYR A C 1
ATOM 2319 O O . TYR A 1 292 ? -16.196 -12.097 -16.915 1.00 93.25 292 TYR A O 1
ATOM 2327 N N . VAL A 1 293 ? -15.403 -10.411 -15.653 1.00 93.81 293 VAL A N 1
ATOM 2328 C CA . VAL A 1 293 ? -15.473 -9.402 -16.720 1.00 93.81 293 VAL A CA 1
ATOM 2329 C C . VAL A 1 293 ? -14.566 -9.784 -17.889 1.00 93.81 293 VAL A C 1
ATOM 2331 O O . VAL A 1 293 ? -14.971 -9.671 -19.044 1.00 93.81 293 VAL A O 1
ATOM 2334 N N . TRP A 1 294 ? -13.358 -10.277 -17.605 1.00 94.94 294 TRP A N 1
ATOM 2335 C CA . TRP A 1 294 ? -12.427 -10.703 -18.644 1.00 94.94 294 TRP A CA 1
ATOM 2336 C C . TRP A 1 294 ? -12.977 -11.887 -19.444 1.00 94.94 294 TRP A C 1
ATOM 2338 O O . TRP A 1 294 ? -12.929 -11.838 -20.670 1.00 94.94 294 TRP A O 1
ATOM 2348 N N . LEU A 1 295 ? -13.560 -12.897 -18.782 1.00 95.94 295 LEU A N 1
ATOM 2349 C CA . LEU A 1 295 ? -14.195 -14.043 -19.447 1.00 95.94 295 LEU A CA 1
ATOM 2350 C C . LEU A 1 295 ? -15.368 -13.616 -20.354 1.00 95.94 295 LEU A C 1
ATOM 2352 O O . LEU A 1 295 ? -15.481 -14.109 -21.480 1.00 95.94 295 LEU A O 1
ATOM 2356 N N . ASP A 1 296 ? -16.196 -12.659 -19.920 1.00 94.44 296 ASP A N 1
ATOM 2357 C CA . ASP A 1 296 ? -17.261 -12.068 -20.752 1.00 94.44 296 ASP A CA 1
ATOM 2358 C C . ASP A 1 296 ? -16.692 -11.346 -21.988 1.00 94.44 296 ASP A C 1
ATOM 2360 O O . ASP A 1 296 ? -17.140 -11.576 -23.115 1.00 94.44 296 ASP A O 1
ATOM 2364 N N . GLN A 1 297 ? -15.652 -10.527 -21.811 1.00 94.19 297 GLN A N 1
ATOM 2365 C CA . GLN A 1 297 ? -15.015 -9.792 -22.908 1.00 94.19 297 GLN A CA 1
ATOM 2366 C C . GLN A 1 297 ? -14.377 -10.726 -23.942 1.00 94.19 297 GLN A C 1
ATOM 2368 O O . GLN A 1 297 ? -14.617 -10.573 -25.143 1.00 94.19 297 GLN A O 1
ATOM 2373 N N . ILE A 1 298 ? -13.619 -11.737 -23.505 1.00 95.44 298 ILE A N 1
ATOM 2374 C CA . ILE A 1 298 ? -13.017 -12.692 -24.443 1.00 95.44 298 ILE A CA 1
ATOM 2375 C C . ILE A 1 298 ? -14.081 -13.596 -25.081 1.00 95.44 298 ILE A C 1
ATOM 2377 O O . ILE A 1 298 ? -13.929 -13.992 -26.236 1.00 95.44 298 ILE A O 1
ATOM 2381 N N . SER A 1 299 ? -15.206 -13.866 -24.408 1.00 95.62 299 SER A N 1
ATOM 2382 C CA . SER A 1 299 ? -16.333 -14.573 -25.037 1.00 95.62 299 SER A CA 1
ATOM 2383 C C . SER A 1 299 ? -16.846 -13.825 -26.270 1.00 95.62 299 SER A C 1
ATOM 2385 O O . SER A 1 299 ? -17.058 -14.426 -27.328 1.00 95.62 299 SER A O 1
ATOM 2387 N N . LYS A 1 300 ? -16.989 -12.497 -26.155 1.00 93.50 300 LYS A N 1
ATOM 2388 C CA . LYS A 1 300 ? -17.384 -11.616 -27.266 1.00 93.50 300 LYS A CA 1
ATOM 2389 C C . LYS A 1 300 ? -16.294 -11.556 -28.339 1.00 93.50 300 LYS A C 1
ATOM 2391 O O . LYS A 1 300 ? -16.597 -11.743 -29.515 1.00 93.50 300 LYS A O 1
ATOM 2396 N N . GLN A 1 301 ? -15.032 -11.383 -27.940 1.00 92.69 301 GLN A N 1
ATOM 2397 C CA . GLN A 1 301 ? -13.884 -11.301 -28.854 1.00 92.69 301 GLN A CA 1
ATOM 2398 C C . GLN A 1 301 ? -13.723 -12.555 -29.728 1.00 92.69 301 GLN A C 1
ATOM 2400 O O . GLN A 1 301 ? -13.469 -12.441 -30.926 1.00 92.69 301 GLN A O 1
ATOM 2405 N N . TYR A 1 302 ? -13.872 -13.750 -29.147 1.00 95.31 302 TYR A N 1
ATOM 2406 C CA . TYR A 1 302 ? -13.691 -15.025 -29.856 1.00 95.31 302 TYR A CA 1
ATOM 2407 C C . TYR A 1 302 ? -15.002 -15.623 -30.392 1.00 95.31 302 TYR A C 1
ATOM 2409 O O . TYR A 1 302 ? -14.980 -16.699 -30.993 1.00 95.31 302 TYR A O 1
ATOM 2417 N N . GLY A 1 303 ? -16.142 -14.952 -30.189 1.00 94.88 303 GLY A N 1
ATOM 2418 C CA . GLY A 1 303 ? -17.446 -15.375 -30.705 1.00 94.88 303 GLY A CA 1
ATOM 2419 C C . GLY A 1 303 ? -17.940 -16.717 -30.153 1.00 94.88 303 GLY A C 1
ATOM 2420 O O . GLY A 1 303 ? -18.679 -17.425 -30.841 1.00 94.88 303 GLY A O 1
ATOM 2421 N N . ARG A 1 304 ? -17.524 -17.097 -28.937 1.00 96.12 304 ARG A N 1
ATOM 2422 C CA . ARG A 1 304 ? -17.941 -18.339 -28.265 1.00 96.12 304 ARG A CA 1
ATOM 2423 C C . ARG A 1 304 ? -18.116 -18.108 -26.759 1.00 96.12 304 ARG A C 1
ATOM 2425 O O . ARG A 1 304 ? -17.333 -17.349 -26.200 1.00 96.12 304 ARG A O 1
ATOM 2432 N N . PRO A 1 305 ? -19.069 -18.771 -26.081 1.00 95.50 305 PRO A N 1
ATOM 2433 C CA . PRO A 1 305 ? -19.174 -18.691 -24.625 1.00 95.50 305 PRO A CA 1
ATOM 2434 C C . PRO A 1 305 ? -17.916 -19.241 -23.938 1.00 95.50 305 PRO A C 1
ATOM 2436 O O . PRO A 1 305 ? -17.490 -20.356 -24.243 1.00 95.50 305 PRO A O 1
ATOM 2439 N N . ILE A 1 306 ? -17.341 -18.463 -23.021 1.00 96.75 306 ILE A N 1
ATOM 2440 C CA . ILE A 1 306 ? -16.214 -18.831 -22.157 1.00 96.75 306 ILE A CA 1
ATOM 2441 C C . ILE A 1 306 ? -16.648 -18.516 -20.723 1.00 96.75 306 ILE A C 1
ATOM 2443 O O . ILE A 1 306 ? -16.760 -17.354 -20.344 1.00 96.75 306 ILE A O 1
ATOM 2447 N N . ALA A 1 307 ? -16.940 -19.557 -19.946 1.00 94.00 307 ALA A N 1
ATOM 2448 C CA . ALA A 1 307 ? -17.470 -19.432 -18.587 1.00 94.00 307 ALA A CA 1
ATOM 2449 C C . ALA A 1 307 ? -16.456 -19.826 -17.504 1.00 94.00 307 ALA A C 1
ATOM 2451 O O . ALA A 1 307 ? -16.524 -19.307 -16.396 1.00 94.00 307 ALA A O 1
ATOM 2452 N N . THR A 1 308 ? -15.516 -20.719 -17.821 1.00 97.12 308 THR A N 1
ATOM 2453 C CA . THR A 1 308 ? -14.543 -21.270 -16.866 1.00 97.12 308 THR A CA 1
ATOM 2454 C C . THR A 1 308 ? -13.102 -20.988 -17.295 1.00 97.12 308 THR A C 1
ATOM 2456 O O . THR A 1 308 ? -12.822 -20.702 -18.463 1.00 97.12 308 THR A O 1
ATOM 2459 N N . LEU A 1 309 ? -12.167 -21.049 -16.344 1.00 97.50 309 LEU A N 1
ATOM 2460 C CA . LEU A 1 309 ? -10.765 -20.659 -16.557 1.00 97.50 309 LEU A CA 1
ATOM 2461 C C . LEU A 1 309 ? -10.024 -21.556 -17.569 1.00 97.50 309 LEU A C 1
ATOM 2463 O O . LEU A 1 309 ? -9.176 -21.074 -18.320 1.00 97.50 309 LEU A O 1
ATOM 2467 N N . ASP A 1 310 ? -10.380 -22.837 -17.656 1.00 97.12 310 ASP A N 1
ATOM 2468 C CA . ASP A 1 310 ? -9.844 -23.791 -18.637 1.00 97.12 310 ASP A CA 1
ATOM 2469 C C . ASP A 1 310 ? -10.282 -23.475 -20.078 1.00 97.12 310 ASP A C 1
ATOM 2471 O O . ASP A 1 310 ? -9.604 -23.840 -21.038 1.00 97.12 310 ASP A O 1
ATOM 2475 N N . GLN A 1 311 ? -11.375 -22.726 -20.260 1.00 97.88 311 GLN A N 1
ATOM 2476 C CA . GLN A 1 311 ? -11.902 -22.375 -21.584 1.00 97.88 311 GLN A CA 1
ATOM 2477 C C . GLN A 1 311 ? -11.206 -21.161 -22.223 1.00 97.88 311 GLN A C 1
ATOM 2479 O O . GLN A 1 311 ? -11.440 -20.872 -23.409 1.00 97.88 311 GLN A O 1
ATOM 2484 N N . VAL A 1 312 ? -10.343 -20.461 -21.471 1.00 97.94 312 VAL A N 1
ATOM 2485 C CA . VAL A 1 312 ? -9.529 -19.344 -21.975 1.00 97.94 312 VAL A CA 1
ATOM 2486 C C . VAL A 1 312 ? -8.704 -19.823 -23.181 1.00 97.94 312 VAL A C 1
ATOM 2488 O O . VAL A 1 312 ? -7.910 -20.758 -23.035 1.00 97.94 312 VAL A O 1
ATOM 2491 N N . PRO A 1 313 ? -8.868 -19.227 -24.379 1.00 97.69 313 PRO A N 1
ATOM 2492 C CA . PRO A 1 313 ? -8.183 -19.679 -25.583 1.00 97.69 313 PRO A CA 1
ATOM 2493 C C . PRO A 1 313 ? -6.667 -19.507 -25.494 1.00 97.69 313 PRO A C 1
ATOM 2495 O O . PRO A 1 313 ? -6.168 -18.498 -25.008 1.00 97.69 313 PRO A O 1
ATOM 2498 N N . ASP A 1 314 ? -5.930 -20.440 -26.087 1.00 98.25 314 ASP A N 1
ATOM 2499 C CA . ASP A 1 314 ? -4.472 -20.349 -26.203 1.00 98.25 314 ASP A CA 1
ATOM 2500 C C . ASP A 1 314 ? -4.003 -19.093 -26.950 1.00 98.25 314 ASP A C 1
ATOM 2502 O O . ASP A 1 314 ? -3.018 -18.481 -26.548 1.00 98.25 314 ASP A O 1
ATOM 2506 N N . ALA A 1 315 ? -4.765 -18.653 -27.959 1.00 98.00 315 ALA A N 1
ATOM 2507 C CA . ALA A 1 315 ? -4.504 -17.413 -28.689 1.00 98.00 315 ALA A CA 1
ATOM 2508 C C . ALA A 1 315 ? -4.527 -16.167 -27.783 1.00 98.00 315 ALA A C 1
ATOM 2510 O O . ALA A 1 315 ? -3.790 -15.216 -28.034 1.00 98.00 315 ALA A O 1
ATOM 2511 N N . GLU A 1 316 ? -5.329 -16.183 -26.714 1.00 97.50 316 GLU A N 1
ATOM 2512 C CA . GLU A 1 316 ? -5.376 -15.090 -25.742 1.00 97.50 316 GLU A CA 1
ATOM 2513 C C . GLU A 1 316 ? -4.113 -15.078 -24.877 1.00 97.50 316 GLU A C 1
ATOM 2515 O O . GLU A 1 316 ? -3.502 -14.033 -24.663 1.00 97.50 316 GLU A O 1
ATOM 2520 N N . LEU A 1 317 ? -3.654 -16.252 -24.439 1.00 98.31 317 LEU A N 1
ATOM 2521 C CA . LEU A 1 317 ? -2.400 -16.372 -23.695 1.00 98.31 317 LEU A CA 1
ATOM 2522 C C . LEU A 1 317 ? -1.189 -16.000 -24.566 1.00 98.31 317 LEU A C 1
ATOM 2524 O O . LEU A 1 317 ? -0.262 -15.343 -24.086 1.00 98.31 317 LEU A O 1
ATOM 2528 N N . ASP A 1 318 ? -1.206 -16.377 -25.848 1.00 98.44 318 ASP A N 1
ATOM 2529 C CA . ASP A 1 318 ? -0.196 -15.976 -26.834 1.00 98.44 318 ASP A CA 1
ATOM 2530 C C . ASP A 1 318 ? -0.173 -14.452 -27.021 1.00 98.44 318 ASP A C 1
ATOM 2532 O O . ASP A 1 318 ? 0.903 -13.853 -27.084 1.00 98.44 318 ASP A O 1
ATOM 2536 N N . LEU A 1 319 ? -1.345 -13.808 -27.048 1.00 97.44 319 LEU A N 1
ATOM 2537 C CA . LEU A 1 319 ? -1.469 -12.354 -27.130 1.00 97.44 319 LEU A CA 1
ATOM 2538 C C . LEU A 1 319 ? -0.870 -11.657 -25.898 1.00 97.44 319 LEU A C 1
ATOM 2540 O O . LEU A 1 319 ? -0.107 -10.698 -26.048 1.00 97.44 319 LEU A O 1
ATOM 2544 N N . LEU A 1 320 ? -1.164 -12.145 -24.689 1.00 97.81 320 LEU A N 1
ATOM 2545 C CA . LEU A 1 320 ? -0.592 -11.609 -23.447 1.00 97.81 320 LEU A CA 1
ATOM 2546 C C . LEU A 1 320 ? 0.941 -11.714 -23.437 1.00 97.81 320 LEU A C 1
ATOM 2548 O O . LEU A 1 320 ? 1.632 -10.725 -23.173 1.00 97.81 320 LEU A O 1
ATOM 2552 N N . ALA A 1 321 ? 1.483 -12.877 -23.806 1.00 97.75 321 ALA A N 1
ATOM 2553 C CA . ALA A 1 321 ? 2.927 -13.076 -23.906 1.00 97.75 321 ALA A CA 1
ATOM 2554 C C . ALA A 1 321 ? 3.554 -12.176 -24.989 1.00 97.75 321 ALA A C 1
ATOM 2556 O O . ALA A 1 321 ? 4.602 -11.557 -24.775 1.00 97.75 321 ALA A O 1
ATOM 2557 N N . ALA A 1 322 ? 2.891 -12.025 -26.141 1.00 97.19 322 ALA A N 1
ATOM 2558 C CA . ALA A 1 322 ? 3.350 -11.158 -27.224 1.00 97.19 322 ALA A CA 1
ATOM 2559 C C . ALA A 1 322 ? 3.441 -9.682 -26.803 1.00 97.19 322 ALA A C 1
ATOM 2561 O O . ALA A 1 322 ? 4.364 -8.991 -27.253 1.00 97.19 322 ALA A O 1
ATOM 2562 N N . ARG A 1 323 ? 2.550 -9.230 -25.910 1.00 97.06 323 ARG A N 1
ATOM 2563 C CA . ARG A 1 323 ? 2.539 -7.884 -25.306 1.00 97.06 323 ARG A CA 1
ATOM 2564 C C . ARG A 1 323 ? 3.631 -7.661 -24.253 1.00 97.06 323 ARG A C 1
ATOM 2566 O O . ARG A 1 323 ? 3.851 -6.517 -23.858 1.00 97.06 323 ARG A O 1
ATOM 2573 N N . GLY A 1 324 ? 4.359 -8.710 -23.860 1.00 96.75 324 GLY A N 1
ATOM 2574 C CA . GLY A 1 324 ? 5.433 -8.648 -22.864 1.00 96.75 324 GLY A CA 1
ATOM 2575 C C . GLY A 1 324 ? 4.964 -8.852 -21.422 1.00 96.75 324 GLY A C 1
ATOM 2576 O O . GLY A 1 324 ? 5.720 -8.549 -20.503 1.00 96.75 324 GLY A O 1
ATOM 2577 N N . ILE A 1 325 ? 3.741 -9.351 -21.219 1.00 98.19 325 ILE A N 1
ATOM 2578 C CA . ILE A 1 325 ? 3.213 -9.676 -19.892 1.00 98.19 325 ILE A CA 1
ATOM 2579 C C . ILE A 1 325 ? 3.855 -10.971 -19.393 1.00 98.19 325 ILE A C 1
ATOM 2581 O O . ILE A 1 325 ? 3.892 -11.969 -20.113 1.00 98.19 325 ILE A O 1
ATOM 2585 N N . THR A 1 326 ? 4.346 -10.958 -18.154 1.00 98.00 326 THR A N 1
ATOM 2586 C CA . THR A 1 326 ? 4.984 -12.119 -17.505 1.00 98.00 326 THR A CA 1
ATOM 2587 C C . THR A 1 326 ? 4.289 -12.529 -16.206 1.00 98.00 326 THR A C 1
ATOM 2589 O O . THR A 1 326 ? 4.600 -13.584 -15.651 1.00 98.00 326 THR A O 1
ATOM 2592 N N . GLY A 1 327 ? 3.306 -11.747 -15.747 1.00 98.12 327 GLY A N 1
ATOM 2593 C CA . GLY A 1 327 ? 2.401 -12.086 -14.653 1.00 98.12 327 GLY A CA 1
ATOM 2594 C C . GLY A 1 327 ? 0.954 -11.723 -14.973 1.00 98.12 327 GLY A C 1
ATOM 2595 O O . GLY A 1 327 ? 0.689 -10.640 -15.492 1.00 98.12 327 GLY A O 1
ATOM 2596 N N . LEU A 1 328 ? 0.018 -12.604 -14.629 1.00 98.00 328 LEU A N 1
ATOM 2597 C CA . LEU A 1 328 ? -1.420 -12.382 -14.770 1.00 98.00 328 LEU A CA 1
ATOM 2598 C C . LEU A 1 328 ? -2.093 -12.501 -13.402 1.00 98.00 328 LEU A C 1
ATOM 2600 O O . LEU A 1 328 ? -2.204 -13.598 -12.855 1.00 98.00 328 LEU A O 1
ATOM 2604 N N . TRP A 1 329 ? -2.549 -11.370 -12.874 1.00 97.44 329 TRP A N 1
ATOM 2605 C CA . TRP A 1 329 ? -3.340 -11.286 -11.653 1.00 97.44 329 TRP A CA 1
ATOM 2606 C C . TRP A 1 329 ? -4.821 -11.339 -11.983 1.00 97.44 329 TRP A C 1
ATOM 2608 O O . TRP A 1 329 ? -5.353 -10.454 -12.653 1.00 97.44 329 TRP A O 1
ATOM 2618 N N . LEU A 1 330 ? -5.475 -12.401 -11.512 1.00 95.69 330 LEU A N 1
ATOM 2619 C CA . LEU A 1 330 ? -6.915 -12.569 -11.628 1.00 95.69 330 LEU A CA 1
ATOM 2620 C C . LEU A 1 330 ? -7.584 -12.219 -10.299 1.00 95.69 330 LEU A C 1
ATOM 2622 O O . LEU A 1 330 ? -7.337 -12.854 -9.274 1.00 95.69 330 LEU A O 1
ATOM 2626 N N . ILE A 1 331 ? -8.448 -11.213 -10.348 1.00 93.94 331 ILE A N 1
ATOM 2627 C CA . ILE A 1 331 ? -9.201 -10.716 -9.200 1.00 93.94 331 ILE A CA 1
ATOM 2628 C C . ILE A 1 331 ? -10.496 -11.508 -9.083 1.00 93.94 331 ILE A C 1
ATOM 2630 O O . ILE A 1 331 ? -11.221 -11.705 -10.068 1.00 93.94 331 ILE A O 1
ATOM 2634 N N . GLY A 1 332 ? -10.791 -11.926 -7.851 1.00 90.75 332 GLY A N 1
ATOM 2635 C CA . GLY A 1 332 ? -12.047 -12.571 -7.503 1.00 90.75 332 GLY A CA 1
ATOM 2636 C C . GLY A 1 332 ? -12.159 -14.031 -7.942 1.00 90.75 332 GLY A C 1
ATOM 2637 O O . GLY A 1 332 ? -13.231 -14.437 -8.390 1.00 90.75 332 GLY A O 1
ATOM 2638 N N . LEU A 1 333 ? -11.055 -14.775 -7.805 1.00 94.06 333 LEU A N 1
ATOM 2639 C CA . LEU A 1 333 ? -10.934 -16.217 -8.062 1.00 94.06 333 LEU A CA 1
ATOM 2640 C C . LEU A 1 333 ? -11.596 -17.104 -7.002 1.00 94.06 333 LEU A C 1
ATOM 2642 O O . LEU A 1 333 ? -11.947 -18.244 -7.296 1.00 94.06 333 LEU A O 1
ATOM 2646 N N . TRP A 1 334 ? -11.690 -16.612 -5.770 1.00 94.94 334 TRP A N 1
ATOM 2647 C CA . TRP A 1 334 ? -12.105 -17.392 -4.609 1.00 94.94 334 TRP A CA 1
ATOM 2648 C C . TRP A 1 334 ? -13.629 -17.487 -4.486 1.00 94.94 334 TRP A C 1
ATOM 2650 O O . TRP A 1 334 ? -14.352 -16.614 -4.972 1.00 94.94 334 TRP A O 1
ATOM 2660 N N . GLU A 1 335 ? -14.108 -18.532 -3.813 1.00 93.50 335 GLU A N 1
ATOM 2661 C CA . GLU A 1 335 ? -15.519 -18.732 -3.489 1.00 93.50 335 GLU A CA 1
ATOM 2662 C C . GLU A 1 335 ? -16.017 -17.600 -2.577 1.00 93.50 335 GLU A C 1
ATOM 2664 O O . GLU A 1 335 ? -15.452 -17.313 -1.513 1.00 93.50 335 GLU A O 1
ATOM 2669 N N . ARG A 1 336 ? -17.082 -16.928 -3.016 1.00 91.62 336 ARG A N 1
ATOM 2670 C CA . ARG A 1 336 ? -17.540 -15.671 -2.416 1.00 91.62 336 ARG A CA 1
ATOM 2671 C C . ARG A 1 336 ? -18.784 -15.860 -1.553 1.00 91.62 336 ARG A C 1
ATOM 2673 O O . ARG A 1 336 ? -19.550 -16.802 -1.721 1.00 91.62 336 ARG A O 1
ATOM 2680 N N . SER A 1 337 ? -18.996 -14.904 -0.658 1.00 93.00 337 SER A N 1
ATOM 2681 C CA . SER A 1 337 ? -20.122 -14.855 0.271 1.00 93.00 337 SER A CA 1
ATOM 2682 C C . SER A 1 337 ? -21.481 -14.728 -0.409 1.00 93.00 337 SER A C 1
ATOM 2684 O O . SER A 1 337 ? -21.761 -13.760 -1.121 1.00 93.00 337 SER A O 1
ATOM 2686 N N . THR A 1 338 ? -22.391 -15.641 -0.095 1.00 91.50 338 THR A N 1
ATOM 2687 C CA . THR A 1 338 ? -23.784 -15.519 -0.539 1.00 91.50 338 THR A CA 1
ATOM 2688 C C . THR A 1 338 ? -24.520 -14.402 0.203 1.00 91.50 338 THR A C 1
ATOM 2690 O O . THR A 1 338 ? -25.368 -13.720 -0.382 1.00 91.50 338 THR A O 1
ATOM 2693 N N . ALA A 1 339 ? -24.154 -14.161 1.465 1.00 92.00 339 ALA A N 1
ATOM 2694 C CA . ALA A 1 339 ? -24.677 -13.060 2.259 1.00 92.00 339 ALA A CA 1
ATOM 2695 C C . ALA A 1 339 ? -24.304 -11.696 1.652 1.00 92.00 339 ALA A C 1
ATOM 2697 O O . ALA A 1 339 ? -25.196 -10.873 1.446 1.00 92.00 339 ALA A O 1
ATOM 2698 N N . SER A 1 340 ? -23.037 -11.484 1.267 1.00 91.81 340 SER A N 1
ATOM 2699 C CA . SER A 1 340 ? -22.579 -10.266 0.568 1.00 91.81 340 SER A CA 1
ATOM 2700 C C . SER A 1 340 ? -23.384 -10.009 -0.707 1.00 91.81 340 SER A C 1
ATOM 2702 O O . SER A 1 340 ? -23.869 -8.897 -0.929 1.00 91.81 340 SER A O 1
ATOM 2704 N N . GLN A 1 341 ? -23.598 -11.048 -1.523 1.00 89.38 341 GLN A N 1
ATOM 2705 C CA . GLN A 1 341 ? -24.422 -10.934 -2.727 1.00 89.38 341 GLN A CA 1
ATOM 2706 C C . GLN A 1 341 ? -25.845 -10.468 -2.393 1.00 89.38 341 GLN A C 1
ATOM 2708 O O . GLN A 1 341 ? -26.348 -9.516 -2.995 1.00 89.38 341 GLN A O 1
ATOM 2713 N N . ARG A 1 342 ? -26.489 -11.117 -1.418 1.00 90.44 342 ARG A N 1
ATOM 2714 C CA . ARG A 1 342 ? -27.866 -10.806 -1.026 1.00 90.44 342 ARG A CA 1
ATOM 2715 C C . ARG A 1 342 ? -27.994 -9.383 -0.488 1.00 90.44 342 ARG A C 1
ATOM 2717 O O . ARG A 1 342 ? -28.937 -8.689 -0.860 1.00 90.44 342 ARG A O 1
ATOM 2724 N N . ILE A 1 343 ? -27.042 -8.938 0.335 1.00 87.50 343 ILE A N 1
ATOM 2725 C CA . ILE A 1 343 ? -26.978 -7.563 0.847 1.00 87.50 343 ILE A CA 1
ATOM 2726 C C . ILE A 1 343 ? -26.986 -6.565 -0.315 1.00 87.50 343 ILE A C 1
ATOM 2728 O O . ILE A 1 343 ? -27.855 -5.697 -0.376 1.00 87.50 343 ILE A O 1
ATOM 2732 N N . LYS A 1 344 ? -26.079 -6.724 -1.287 1.00 86.44 344 LYS A N 1
ATOM 2733 C CA . LYS A 1 344 ? -25.977 -5.814 -2.443 1.00 86.44 344 LYS A CA 1
ATOM 2734 C C . LYS A 1 344 ? -27.254 -5.790 -3.291 1.00 86.44 344 LYS A C 1
ATOM 2736 O O . LYS A 1 344 ? -27.672 -4.724 -3.745 1.00 86.44 344 LYS A O 1
ATOM 2741 N N . GLN A 1 345 ? -27.903 -6.941 -3.460 1.00 87.88 345 GLN A N 1
ATOM 2742 C CA . GLN A 1 345 ? -29.180 -7.046 -4.170 1.00 87.88 345 GLN A CA 1
ATOM 2743 C C . GLN A 1 345 ? -30.311 -6.307 -3.448 1.00 87.88 345 GLN A C 1
ATOM 2745 O O . GLN A 1 345 ? -31.070 -5.581 -4.089 1.00 87.88 345 GLN A O 1
ATOM 2750 N N . MET A 1 346 ? -30.396 -6.438 -2.120 1.00 85.56 346 MET A N 1
ATOM 2751 C CA . MET A 1 346 ? -31.384 -5.719 -1.304 1.00 85.56 346 MET A CA 1
ATOM 2752 C C . MET A 1 346 ? -31.140 -4.204 -1.299 1.00 85.56 346 MET A C 1
ATOM 2754 O O . MET A 1 346 ? -32.099 -3.438 -1.290 1.00 85.56 346 MET A O 1
ATOM 2758 N N . MET A 1 347 ? -29.879 -3.777 -1.402 1.00 83.06 347 MET A N 1
ATOM 2759 C CA . MET A 1 347 ? -29.478 -2.366 -1.490 1.00 83.06 347 MET A CA 1
ATOM 2760 C C . MET A 1 347 ? -29.635 -1.751 -2.895 1.00 83.06 347 MET A C 1
ATOM 2762 O O . MET A 1 347 ? -29.198 -0.624 -3.125 1.00 83.06 347 MET A O 1
ATOM 2766 N N . GLY A 1 348 ? -30.269 -2.459 -3.837 1.00 78.75 348 GLY A N 1
ATOM 2767 C CA . GLY A 1 348 ? -30.700 -1.897 -5.121 1.00 78.75 348 GLY A CA 1
ATOM 2768 C C . GLY A 1 348 ? -29.893 -2.317 -6.351 1.00 78.75 348 GLY A C 1
ATOM 2769 O O . GLY A 1 348 ? -30.185 -1.818 -7.437 1.00 78.75 348 GLY A O 1
ATOM 2770 N N . ASN A 1 349 ? -28.929 -3.241 -6.233 1.00 78.12 349 ASN A N 1
ATOM 2771 C CA . ASN A 1 349 ? -28.215 -3.801 -7.389 1.00 78.12 349 ASN A CA 1
ATOM 2772 C C . ASN A 1 349 ? -28.557 -5.292 -7.610 1.00 78.12 349 ASN A C 1
ATOM 2774 O O . ASN A 1 349 ? -27.836 -6.167 -7.125 1.00 78.12 349 ASN A O 1
ATOM 2778 N N . PRO A 1 350 ? -29.639 -5.614 -8.347 1.00 75.19 350 PRO A N 1
ATOM 2779 C CA . PRO A 1 350 ? -30.104 -6.991 -8.515 1.00 75.19 350 PRO A CA 1
ATOM 2780 C C . PRO A 1 350 ? -29.138 -7.890 -9.309 1.00 75.19 350 PRO A C 1
ATOM 2782 O O . PRO A 1 350 ? -29.182 -9.107 -9.139 1.00 75.19 350 PRO A O 1
ATOM 2785 N N . GLU A 1 351 ? -28.259 -7.321 -10.145 1.00 73.69 351 GLU A N 1
ATOM 2786 C CA . GLU A 1 351 ? -27.249 -8.075 -10.910 1.00 73.69 351 GLU A CA 1
ATOM 2787 C C . GLU A 1 351 ? -25.904 -8.218 -10.168 1.00 73.69 351 GLU A C 1
ATOM 2789 O O . GLU A 1 351 ? -25.015 -8.919 -10.657 1.00 73.69 351 GLU A O 1
ATOM 2794 N N . ALA A 1 352 ? -25.741 -7.596 -8.990 1.00 75.94 352 ALA A N 1
ATOM 2795 C CA . ALA A 1 352 ? -24.497 -7.665 -8.226 1.00 75.94 352 ALA A CA 1
ATOM 2796 C C . ALA A 1 352 ? -24.136 -9.109 -7.855 1.00 75.94 352 ALA A C 1
ATOM 2798 O O . ALA A 1 352 ? -24.971 -9.875 -7.355 1.00 75.94 352 ALA A O 1
ATOM 2799 N N . VAL A 1 353 ? -22.858 -9.458 -8.027 1.00 79.69 353 VAL A N 1
ATOM 2800 C CA . VAL A 1 353 ? -22.262 -10.586 -7.304 1.00 79.69 353 VAL A CA 1
ATOM 2801 C C . VAL A 1 353 ? -21.660 -10.110 -5.983 1.00 79.69 353 VAL A C 1
ATOM 2803 O O . VAL A 1 353 ? -21.480 -8.915 -5.739 1.00 79.69 353 VAL A O 1
ATOM 2806 N N . ALA A 1 354 ? -21.349 -11.065 -5.113 1.00 81.00 354 ALA A N 1
ATOM 2807 C CA . ALA A 1 354 ? -20.614 -10.814 -3.885 1.00 81.00 354 ALA A CA 1
ATOM 2808 C C . ALA A 1 354 ? -19.306 -10.057 -4.150 1.00 81.00 354 ALA A C 1
ATOM 2810 O O . ALA A 1 354 ? -18.667 -10.250 -5.195 1.00 81.00 354 ALA A O 1
ATOM 2811 N N . SER A 1 355 ? -18.895 -9.222 -3.192 1.00 83.44 355 SER A N 1
ATOM 2812 C CA . SER A 1 355 ? -17.573 -8.589 -3.232 1.00 83.44 355 SER A CA 1
ATOM 2813 C C . SER A 1 355 ? -16.480 -9.644 -3.421 1.00 83.44 355 SER A C 1
ATOM 2815 O O . SER A 1 355 ? -16.508 -10.683 -2.764 1.00 83.44 355 SER A O 1
ATOM 2817 N N . ALA A 1 356 ? -15.503 -9.377 -4.289 1.00 79.38 356 ALA A N 1
ATOM 2818 C CA . ALA A 1 356 ? -14.323 -10.228 -4.454 1.00 79.38 356 ALA A CA 1
ATOM 2819 C C . ALA A 1 356 ? -13.494 -10.372 -3.162 1.00 79.38 356 ALA A C 1
ATOM 2821 O O . ALA A 1 356 ? -12.699 -11.302 -3.073 1.00 79.38 356 ALA A O 1
ATOM 2822 N N . TYR A 1 357 ? -13.708 -9.494 -2.176 1.00 87.06 357 TYR A N 1
ATOM 2823 C CA . TYR A 1 357 ? -13.030 -9.510 -0.879 1.00 87.06 357 TYR A CA 1
ATOM 2824 C C . TYR A 1 357 ? -13.903 -10.029 0.279 1.00 87.06 357 TYR A C 1
ATOM 2826 O O . TYR A 1 357 ? -13.400 -10.257 1.373 1.00 87.06 357 TYR A O 1
ATOM 2834 N N . SER A 1 358 ? -15.192 -10.313 0.044 1.00 90.62 358 SER A N 1
ATOM 2835 C CA . SER A 1 358 ? -16.046 -11.014 1.016 1.00 90.62 358 SER A CA 1
ATOM 2836 C C . SER A 1 358 ? -16.012 -12.517 0.725 1.00 90.62 358 SER A C 1
ATOM 2838 O O . SER A 1 358 ? -16.822 -13.062 -0.034 1.00 90.62 358 SER A O 1
ATOM 2840 N N . LEU A 1 359 ? -14.999 -13.180 1.288 1.00 93.25 359 LEU A N 1
ATOM 2841 C CA . LEU A 1 359 ? -14.656 -14.569 0.981 1.00 93.25 359 LEU A CA 1
ATOM 2842 C C . LEU A 1 359 ? -15.368 -15.567 1.896 1.00 93.25 359 LEU A C 1
ATOM 2844 O O . LEU A 1 359 ? -15.261 -15.482 3.123 1.00 93.25 359 LEU A O 1
ATOM 2848 N N . TYR A 1 360 ? -16.039 -16.553 1.294 1.00 93.31 360 TYR A N 1
ATOM 2849 C CA . TYR A 1 360 ? -16.601 -17.681 2.037 1.00 93.31 360 TYR A CA 1
ATOM 2850 C C . TYR A 1 360 ? -15.495 -18.657 2.468 1.00 93.31 360 TYR A C 1
ATOM 2852 O O . TYR A 1 360 ? -15.472 -19.100 3.622 1.00 93.31 360 TYR A O 1
ATOM 2860 N N . ASP A 1 361 ? -14.583 -18.975 1.541 1.00 92.00 361 ASP A N 1
ATOM 2861 C CA . ASP A 1 361 ? -13.422 -19.845 1.753 1.00 92.00 361 ASP A CA 1
ATOM 2862 C C . ASP A 1 361 ? -12.361 -19.632 0.649 1.00 92.00 361 ASP A C 1
ATOM 2864 O O . ASP A 1 361 ? -12.680 -19.205 -0.462 1.00 92.00 361 ASP A O 1
ATOM 2868 N N . TYR A 1 362 ? -11.104 -19.996 0.917 1.00 92.88 362 TYR A N 1
ATOM 2869 C CA . TYR A 1 362 ? -9.987 -19.924 -0.042 1.00 92.88 362 TYR A CA 1
ATOM 2870 C C . TYR A 1 362 ? -9.958 -21.126 -0.999 1.00 92.88 362 TYR A C 1
ATOM 2872 O O . TYR A 1 362 ? -8.956 -21.826 -1.149 1.00 92.88 362 TYR A O 1
ATOM 2880 N N . GLN A 1 363 ? -11.091 -21.382 -1.650 1.00 93.81 363 GLN A N 1
ATOM 2881 C CA . GLN A 1 363 ? -11.236 -22.368 -2.722 1.00 93.81 363 GLN A CA 1
ATOM 2882 C C . GLN A 1 363 ? -11.568 -21.641 -4.019 1.00 93.81 363 GLN A C 1
ATOM 2884 O O . GLN A 1 363 ? -12.279 -20.642 -3.995 1.00 93.81 363 GLN A O 1
ATOM 2889 N N . ILE A 1 364 ? -11.039 -22.113 -5.150 1.00 95.25 364 ILE A N 1
ATOM 2890 C CA . ILE A 1 364 ? -11.370 -21.526 -6.454 1.00 95.25 364 ILE A CA 1
ATOM 2891 C C . ILE A 1 364 ? -12.867 -21.695 -6.704 1.00 95.25 364 ILE A C 1
ATOM 2893 O O . ILE A 1 364 ? -13.381 -22.807 -6.558 1.00 95.25 364 ILE A O 1
ATOM 2897 N N . ALA A 1 365 ? -13.525 -20.605 -7.097 1.00 94.19 365 ALA A N 1
ATOM 2898 C CA . ALA A 1 365 ? -14.966 -20.558 -7.260 1.00 94.19 365 ALA A CA 1
ATOM 2899 C C . ALA A 1 365 ? -15.457 -21.658 -8.209 1.00 94.19 365 ALA A C 1
ATOM 2901 O O . ALA A 1 365 ? -14.888 -21.879 -9.290 1.00 94.19 365 ALA A O 1
ATOM 2902 N N . HIS A 1 366 ? -16.514 -22.365 -7.810 1.00 93.19 366 HIS A N 1
ATOM 2903 C CA . HIS A 1 366 ? -17.010 -23.500 -8.592 1.00 93.19 366 HIS A CA 1
ATOM 2904 C C . HIS A 1 366 ? -17.514 -23.063 -9.978 1.00 93.19 366 HIS A C 1
ATOM 2906 O O . HIS A 1 366 ? -17.325 -23.776 -10.965 1.00 93.19 366 HIS A O 1
ATOM 2912 N N . ASP A 1 367 ? -18.117 -21.878 -10.086 1.00 92.56 367 ASP A N 1
ATOM 2913 C CA . ASP A 1 367 ? -18.597 -21.333 -11.359 1.00 92.56 367 ASP A CA 1
ATOM 2914 C C . ASP A 1 367 ? -17.473 -20.862 -12.300 1.00 92.56 367 ASP A C 1
ATOM 2916 O O . ASP A 1 367 ? -17.717 -20.733 -13.497 1.00 92.56 367 ASP A O 1
ATOM 2920 N N . LEU A 1 368 ? -16.237 -20.718 -11.803 1.00 95.25 368 LEU A N 1
ATOM 2921 C CA . LEU A 1 368 ? -15.022 -20.534 -12.610 1.00 95.25 368 LEU A CA 1
ATOM 2922 C C . LEU A 1 368 ? -14.367 -21.864 -13.041 1.00 95.25 368 LEU A C 1
ATOM 2924 O O . LEU A 1 368 ? -13.345 -21.849 -13.734 1.00 95.25 368 LEU A O 1
ATOM 2928 N N . GLY A 1 369 ? -14.951 -23.009 -12.668 1.00 95.06 369 GLY A N 1
ATOM 2929 C CA . GLY A 1 369 ? -14.452 -24.357 -12.978 1.00 95.06 369 GLY A CA 1
ATOM 2930 C C . GLY A 1 369 ? -13.593 -24.988 -11.873 1.00 95.06 369 GLY A C 1
ATOM 2931 O O . GLY A 1 369 ? -13.058 -26.082 -12.059 1.00 95.06 369 GLY A O 1
ATOM 2932 N N . GLY A 1 370 ? -13.463 -24.328 -10.718 1.00 96.00 370 GLY A N 1
ATOM 2933 C CA . GLY A 1 370 ? -12.777 -24.869 -9.546 1.00 96.00 370 GLY A CA 1
ATOM 2934 C C . GLY A 1 370 ? -11.257 -25.066 -9.706 1.00 96.00 370 GLY A C 1
ATOM 2935 O O . GLY A 1 370 ? -10.631 -24.539 -10.633 1.00 96.00 370 GLY A O 1
ATOM 2936 N N . PRO A 1 371 ? -10.624 -25.821 -8.785 1.00 95.44 371 PRO A N 1
ATOM 2937 C CA . PRO A 1 371 ? -9.168 -25.992 -8.751 1.00 95.44 371 PRO A CA 1
ATOM 2938 C C . PRO A 1 371 ? -8.578 -26.632 -10.015 1.00 95.44 371 PRO A C 1
ATOM 2940 O O . PRO A 1 371 ? -7.447 -26.321 -10.389 1.00 95.44 371 PRO A O 1
ATOM 2943 N N . GLU A 1 372 ? -9.333 -27.508 -10.685 1.00 96.56 372 GLU A N 1
ATOM 2944 C CA . GLU A 1 372 ? -8.895 -28.188 -11.911 1.00 96.56 372 GLU A CA 1
ATOM 2945 C C . GLU A 1 372 ? -8.752 -27.203 -13.077 1.00 96.56 372 GLU A C 1
ATOM 2947 O O . GLU A 1 372 ? -7.709 -27.180 -13.736 1.00 96.56 372 GLU A O 1
ATOM 2952 N N . ALA A 1 373 ? -9.744 -26.327 -13.276 1.00 97.19 373 ALA A N 1
ATOM 2953 C CA . ALA A 1 373 ? -9.701 -25.312 -14.326 1.00 97.19 373 ALA A CA 1
ATOM 2954 C C . ALA A 1 373 ? -8.570 -24.295 -14.107 1.00 97.19 373 ALA A C 1
ATOM 2956 O O . ALA A 1 373 ? -7.869 -23.908 -15.046 1.00 97.19 373 ALA A O 1
ATOM 2957 N N . MET A 1 374 ? -8.336 -23.903 -12.851 1.00 96.38 374 MET A N 1
ATOM 2958 C CA . MET A 1 374 ? -7.220 -23.027 -12.491 1.00 96.38 374 MET A CA 1
ATOM 2959 C C . MET A 1 374 ? -5.858 -23.694 -12.746 1.00 96.38 374 MET A C 1
ATOM 2961 O O . MET A 1 374 ? -4.928 -23.046 -13.236 1.00 96.38 374 MET A O 1
ATOM 2965 N N . ALA A 1 375 ? -5.724 -24.988 -12.437 1.00 96.69 375 ALA A N 1
ATOM 2966 C CA . ALA A 1 375 ? -4.491 -25.734 -12.675 1.00 96.69 375 ALA A CA 1
ATOM 2967 C C . ALA A 1 375 ? -4.167 -25.859 -14.173 1.00 96.69 375 ALA A C 1
ATOM 2969 O O . ALA A 1 375 ? -3.001 -25.686 -14.547 1.00 96.69 375 ALA A O 1
ATOM 2970 N N . ASP A 1 376 ? -5.177 -26.100 -15.016 1.00 97.94 376 ASP A N 1
ATOM 2971 C CA . ASP A 1 376 ? -5.042 -26.113 -16.477 1.00 97.94 376 ASP A CA 1
ATOM 2972 C C . ASP A 1 376 ? -4.573 -24.752 -17.017 1.00 97.94 376 ASP A C 1
ATOM 2974 O O . ASP A 1 376 ? -3.530 -24.670 -17.679 1.00 97.94 376 ASP A O 1
ATOM 2978 N N . LEU A 1 377 ? -5.277 -23.669 -16.658 1.00 97.81 377 LEU A N 1
ATOM 2979 C CA . LEU A 1 377 ? -4.920 -22.313 -17.084 1.00 97.81 377 LEU A CA 1
ATOM 2980 C C . LEU A 1 377 ? -3.490 -21.957 -16.663 1.00 97.81 377 LEU A C 1
ATOM 2982 O O . LEU A 1 377 ? -2.703 -21.468 -17.477 1.00 97.81 377 LEU A O 1
ATOM 2986 N N . ARG A 1 378 ? -3.121 -22.259 -15.412 1.00 96.94 378 ARG A N 1
ATOM 2987 C CA . ARG A 1 378 ? -1.769 -22.029 -14.886 1.00 96.94 378 ARG A CA 1
ATOM 2988 C C . ARG A 1 378 ? -0.710 -22.781 -15.689 1.00 96.94 378 ARG A C 1
ATOM 2990 O O . ARG A 1 378 ? 0.341 -22.211 -15.978 1.00 96.94 378 ARG A O 1
ATOM 2997 N N . ALA A 1 379 ? -0.961 -24.037 -16.055 1.00 97.81 379 ALA A N 1
ATOM 2998 C CA . ALA A 1 379 ? -0.017 -24.827 -16.842 1.00 97.81 379 ALA A CA 1
ATOM 2999 C C . ALA A 1 379 ? 0.182 -24.235 -18.248 1.00 97.81 379 ALA A C 1
ATOM 3001 O O . ALA A 1 379 ? 1.324 -24.067 -18.688 1.00 97.81 379 ALA A O 1
ATOM 3002 N N . ARG A 1 380 ? -0.907 -23.863 -18.934 1.00 98.31 380 ARG A N 1
ATOM 3003 C CA . ARG A 1 380 ? -0.855 -23.275 -20.287 1.00 98.31 380 ARG A CA 1
ATOM 3004 C C . ARG A 1 380 ? -0.261 -21.867 -20.308 1.00 98.31 380 ARG A C 1
ATOM 3006 O O . ARG A 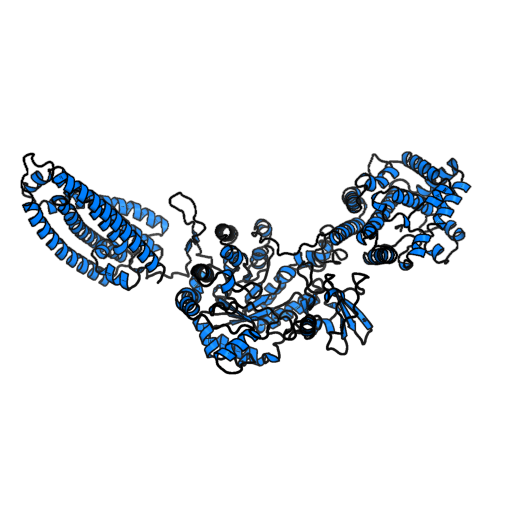1 380 ? 0.468 -21.534 -21.247 1.00 98.31 380 ARG A O 1
ATOM 3013 N N . ALA A 1 381 ? -0.519 -21.062 -19.278 1.00 98.00 381 ALA A N 1
ATOM 3014 C CA . ALA A 1 381 ? 0.100 -19.751 -19.081 1.00 98.00 381 ALA A CA 1
ATOM 3015 C C . ALA A 1 381 ? 1.605 -19.881 -18.774 1.00 98.00 381 ALA A C 1
ATOM 3017 O O . ALA A 1 381 ? 2.430 -19.188 -19.375 1.00 98.00 381 ALA A O 1
ATOM 3018 N N . GLY A 1 382 ? 1.981 -20.843 -17.924 1.00 97.12 382 GLY A N 1
ATOM 3019 C CA . GLY A 1 382 ? 3.373 -21.115 -17.561 1.00 97.12 382 GLY A CA 1
ATOM 3020 C C . GLY A 1 382 ? 4.248 -21.516 -18.752 1.00 97.12 382 GLY A C 1
ATOM 3021 O O . GLY A 1 382 ? 5.384 -21.054 -18.855 1.00 97.12 382 GLY A O 1
ATOM 3022 N N . GLN A 1 383 ? 3.710 -22.281 -19.711 1.00 97.81 383 GLN A N 1
ATOM 3023 C CA . GLN A 1 383 ? 4.403 -22.614 -20.972 1.00 97.81 383 GLN A CA 1
ATOM 3024 C C . GLN A 1 383 ? 4.782 -21.376 -21.803 1.00 97.81 383 GLN A C 1
ATOM 3026 O O . GLN A 1 383 ? 5.712 -21.432 -22.605 1.00 97.81 383 GLN A O 1
ATOM 3031 N N . ARG A 1 384 ? 4.086 -20.254 -21.592 1.00 97.75 384 ARG A N 1
ATOM 3032 C CA . ARG A 1 384 ? 4.309 -18.964 -22.261 1.00 97.75 384 ARG A CA 1
ATOM 3033 C C . ARG A 1 384 ? 5.092 -17.971 -21.398 1.00 97.75 384 ARG A C 1
ATOM 3035 O O . ARG A 1 384 ? 5.252 -16.818 -21.782 1.00 97.75 384 ARG A O 1
ATOM 3042 N N . GLY A 1 385 ? 5.589 -18.408 -20.238 1.00 96.31 385 GLY A N 1
ATOM 3043 C CA . GLY A 1 385 ? 6.329 -17.565 -19.299 1.00 96.31 385 GLY A CA 1
ATOM 3044 C C . GLY A 1 385 ? 5.453 -16.637 -18.451 1.00 96.31 385 GLY A C 1
ATOM 3045 O O . GLY A 1 385 ? 5.992 -15.725 -17.825 1.00 96.31 385 GLY A O 1
ATOM 3046 N N . ILE A 1 386 ? 4.135 -16.864 -18.410 1.00 98.25 386 ILE A N 1
ATOM 3047 C CA . ILE A 1 386 ? 3.190 -16.077 -17.611 1.00 98.25 386 ILE A CA 1
ATOM 3048 C C . ILE A 1 386 ? 2.960 -16.780 -16.270 1.00 98.25 386 ILE A C 1
ATOM 3050 O O . ILE A 1 386 ? 2.493 -17.918 -16.216 1.00 98.25 386 ILE A O 1
ATOM 3054 N N . ARG A 1 387 ? 3.282 -16.089 -15.176 1.00 97.88 387 ARG A N 1
ATOM 3055 C CA . ARG A 1 387 ? 3.015 -16.537 -13.805 1.00 97.88 387 ARG A CA 1
ATOM 3056 C C . ARG A 1 387 ? 1.633 -16.082 -13.356 1.00 97.88 387 ARG A C 1
ATOM 3058 O O . ARG A 1 387 ? 1.263 -14.932 -13.565 1.00 97.88 387 ARG A O 1
ATOM 3065 N N . MET A 1 388 ? 0.883 -16.973 -12.719 1.00 97.38 388 MET A N 1
ATOM 3066 C CA . MET A 1 388 ? -0.426 -16.620 -12.172 1.00 97.38 388 MET A CA 1
ATOM 3067 C C . MET A 1 388 ? -0.267 -15.892 -10.840 1.00 97.38 388 MET A C 1
ATOM 3069 O O . MET A 1 388 ? 0.575 -16.267 -10.025 1.00 97.38 388 MET A O 1
ATOM 3073 N N . ALA A 1 389 ? -1.098 -14.883 -10.627 1.00 97.31 389 ALA A N 1
ATOM 3074 C CA . ALA A 1 389 ? -1.180 -14.130 -9.392 1.00 97.31 389 ALA A CA 1
ATOM 3075 C C . ALA A 1 389 ? -2.616 -14.125 -8.860 1.00 97.31 389 ALA A C 1
ATOM 3077 O O . ALA A 1 389 ? -3.574 -14.121 -9.642 1.00 97.31 389 ALA A O 1
ATOM 3078 N N . SER A 1 390 ? -2.753 -14.104 -7.538 1.00 94.75 390 SER A N 1
ATOM 3079 C CA . SER A 1 390 ? -4.042 -14.033 -6.849 1.00 94.75 390 SER A CA 1
ATOM 3080 C C . SER A 1 390 ? -4.045 -12.943 -5.786 1.00 94.75 390 SER A C 1
ATOM 3082 O O . SER A 1 390 ? -3.009 -12.639 -5.189 1.00 94.75 390 SER A O 1
ATOM 3084 N N . ASP A 1 391 ? -5.236 -12.429 -5.495 1.00 92.81 391 ASP A N 1
ATOM 3085 C CA . ASP A 1 391 ? -5.487 -11.708 -4.250 1.00 92.81 391 ASP A CA 1
ATOM 3086 C C . ASP A 1 391 ? -5.470 -12.643 -3.044 1.00 92.81 391 ASP A C 1
ATOM 3088 O O . ASP A 1 391 ? -5.836 -13.815 -3.143 1.00 92.81 391 ASP A O 1
ATOM 3092 N N . MET A 1 392 ? -5.112 -12.094 -1.892 1.00 93.38 392 MET A N 1
ATOM 3093 C CA . MET A 1 392 ? -5.279 -12.700 -0.579 1.00 93.38 392 MET A CA 1
ATOM 3094 C C . MET A 1 392 ? -5.786 -11.625 0.383 1.00 93.38 392 MET A C 1
ATOM 3096 O O . MET A 1 392 ? -5.199 -10.547 0.467 1.00 93.38 392 MET A O 1
ATOM 3100 N N . VAL A 1 393 ? -6.841 -11.938 1.134 1.00 94.00 393 VAL A N 1
ATOM 3101 C CA . VAL A 1 393 ? -7.488 -11.042 2.107 1.00 94.00 393 VAL A CA 1
ATOM 3102 C C . VAL A 1 393 ? -7.282 -11.601 3.521 1.00 94.00 393 VAL A C 1
ATOM 3104 O O . VAL A 1 393 ? -8.118 -12.339 4.044 1.00 94.00 393 VAL A O 1
ATOM 3107 N N . PRO A 1 394 ? -6.133 -11.334 4.159 1.00 94.56 394 PRO A N 1
ATOM 3108 C CA . PRO A 1 394 ? -5.821 -11.919 5.461 1.00 94.56 394 PRO A CA 1
ATOM 3109 C C . PRO A 1 394 ? -6.513 -11.201 6.627 1.00 94.56 394 PRO A C 1
ATOM 3111 O O . PRO A 1 394 ? -6.561 -11.745 7.727 1.00 94.56 394 PRO A O 1
ATOM 3114 N N . ASN A 1 395 ? -7.018 -9.979 6.434 1.00 95.12 395 ASN A N 1
ATOM 3115 C CA . ASN A 1 395 ? -7.528 -9.160 7.535 1.00 95.12 395 ASN A CA 1
ATOM 3116 C C . ASN A 1 395 ? -8.889 -9.637 8.078 1.00 95.12 395 ASN A C 1
ATOM 3118 O O . ASN A 1 395 ? -9.128 -9.613 9.285 1.00 95.12 395 ASN A O 1
ATOM 3122 N N . HIS A 1 396 ? -9.776 -10.083 7.194 1.00 95.81 396 HIS A N 1
ATOM 3123 C CA . HIS A 1 396 ? -11.157 -10.426 7.519 1.00 95.81 396 HIS A CA 1
ATOM 3124 C C . HIS A 1 396 ? -11.658 -11.577 6.640 1.00 95.81 396 HIS A C 1
ATOM 3126 O O . HIS A 1 396 ? -11.057 -11.904 5.619 1.00 95.81 396 HIS A O 1
ATOM 3132 N N . MET A 1 397 ? -12.788 -12.166 7.029 1.00 96.19 397 MET A N 1
ATOM 3133 C CA . MET A 1 397 ? -13.529 -13.154 6.231 1.00 96.19 397 MET A CA 1
ATOM 3134 C C . MET A 1 397 ? -14.941 -12.636 5.942 1.00 96.19 397 MET A C 1
ATOM 3136 O O . MET A 1 397 ? -15.358 -11.648 6.537 1.00 96.19 397 MET A O 1
ATOM 3140 N N . ALA A 1 398 ? -15.717 -13.282 5.072 1.00 96.25 398 ALA A N 1
ATOM 3141 C CA . ALA A 1 398 ? -17.137 -12.949 4.950 1.00 96.25 398 ALA A CA 1
ATOM 3142 C C . ALA A 1 398 ? -17.927 -13.232 6.237 1.00 96.25 398 ALA A C 1
ATOM 3144 O O . ALA A 1 398 ? -17.588 -14.153 6.991 1.00 96.25 398 ALA A O 1
ATOM 3145 N N . ILE A 1 399 ? -19.037 -12.511 6.436 1.00 95.75 399 ILE A N 1
ATOM 3146 C CA . ILE A 1 399 ? -19.941 -12.721 7.582 1.00 95.75 399 ILE A CA 1
ATOM 3147 C C . ILE A 1 399 ? -20.542 -14.133 7.633 1.00 95.75 399 ILE A C 1
ATOM 3149 O O . ILE A 1 399 ? -20.784 -14.648 8.718 1.00 95.75 399 ILE A O 1
ATOM 3153 N N . ASP A 1 400 ? -20.740 -14.780 6.480 1.00 95.44 400 ASP A N 1
ATOM 3154 C CA . ASP A 1 400 ? -21.238 -16.159 6.343 1.00 95.44 400 ASP A CA 1
ATOM 3155 C C . ASP A 1 400 ? -20.123 -17.175 6.051 1.00 95.44 400 ASP A C 1
ATOM 3157 O O . ASP A 1 400 ? -20.406 -18.317 5.686 1.00 95.44 400 ASP A O 1
ATOM 3161 N N . SER A 1 401 ? -18.855 -16.780 6.203 1.00 95.69 401 SER A N 1
ATOM 3162 C CA . SER A 1 401 ? -17.717 -17.653 5.915 1.00 95.69 401 SER A CA 1
ATOM 3163 C C . SER A 1 401 ? -17.712 -18.910 6.779 1.00 95.69 401 SER A C 1
ATOM 3165 O O . SER A 1 401 ? -18.206 -18.944 7.915 1.00 95.69 401 SER A O 1
ATOM 3167 N N . ARG A 1 402 ? -17.040 -19.950 6.272 1.00 94.69 402 ARG A N 1
ATOM 3168 C CA . ARG A 1 402 ? -16.833 -21.198 7.020 1.00 94.69 402 ARG A CA 1
ATOM 3169 C C . ARG A 1 402 ? -16.204 -20.941 8.394 1.00 94.69 402 ARG A C 1
ATOM 3171 O O . ARG A 1 402 ? -16.550 -21.621 9.358 1.00 94.69 402 ARG A O 1
ATOM 3178 N N . TRP A 1 403 ? -15.318 -19.949 8.491 1.00 95.75 403 TRP A N 1
ATOM 3179 C CA . TRP A 1 403 ? -14.633 -19.594 9.732 1.00 95.75 403 TRP A CA 1
ATOM 3180 C C . TRP A 1 403 ? -15.592 -18.973 10.751 1.00 95.75 403 TRP A C 1
ATOM 3182 O O . TRP A 1 403 ? -15.554 -19.374 11.908 1.00 95.75 403 TRP A O 1
ATOM 3192 N N . VAL A 1 404 ? -16.508 -18.083 10.351 1.00 95.50 404 VAL A N 1
ATOM 3193 C CA . VAL A 1 404 ? -17.513 -17.512 11.277 1.00 95.50 404 VAL A CA 1
ATOM 3194 C C . VAL A 1 404 ? -18.459 -18.592 11.816 1.00 95.50 404 VAL A C 1
ATOM 3196 O O . VAL A 1 404 ? -18.882 -18.554 12.977 1.00 95.50 404 VAL A O 1
ATOM 3199 N N . ILE A 1 405 ? -18.786 -19.587 10.990 1.00 93.75 405 ILE A N 1
ATOM 3200 C CA . ILE A 1 405 ? -19.670 -20.690 11.381 1.00 93.75 405 ILE A CA 1
ATOM 3201 C C . ILE A 1 405 ? -18.963 -21.639 12.361 1.00 93.75 405 ILE A C 1
ATOM 3203 O O . ILE A 1 405 ? -19.540 -21.985 13.397 1.00 93.75 405 ILE A O 1
ATOM 3207 N N . GLN A 1 406 ? -17.734 -22.062 12.038 1.00 94.06 406 GLN A N 1
ATOM 3208 C CA . GLN A 1 406 ? -17.008 -23.121 12.756 1.00 94.06 406 GLN A CA 1
ATOM 3209 C C . GLN A 1 406 ? -16.144 -22.610 13.917 1.00 94.06 406 GLN A C 1
ATOM 3211 O O . GLN A 1 406 ? -16.001 -23.315 14.915 1.00 94.06 406 GLN A O 1
ATOM 3216 N N . HIS A 1 407 ? -15.608 -21.396 13.800 1.00 95.56 407 HIS A N 1
ATOM 3217 C CA . HIS A 1 407 ? -14.672 -20.770 14.737 1.00 95.56 407 HIS A CA 1
ATOM 3218 C C . HIS A 1 407 ? -15.093 -19.324 15.067 1.00 95.56 407 HIS A C 1
ATOM 3220 O O . HIS A 1 407 ? -14.340 -18.378 14.826 1.00 95.56 407 HIS A O 1
ATOM 3226 N N . PRO A 1 408 ? -16.302 -19.100 15.622 1.00 94.44 408 PRO A N 1
ATOM 3227 C CA . PRO A 1 408 ? -16.784 -17.749 15.931 1.00 94.44 408 PRO A CA 1
ATOM 3228 C C . PRO A 1 408 ? -15.918 -17.008 16.961 1.00 94.44 408 PRO A C 1
ATOM 3230 O O . PRO A 1 408 ? -16.013 -15.794 17.103 1.00 94.44 408 PRO A O 1
ATOM 3233 N N . ASP A 1 409 ? -15.081 -17.726 17.705 1.00 95.38 409 ASP A N 1
ATOM 3234 C CA . ASP A 1 409 ? -14.146 -17.183 18.681 1.00 95.38 409 ASP A CA 1
ATOM 3235 C C . ASP A 1 409 ? -12.855 -16.624 18.050 1.00 95.38 409 ASP A C 1
ATOM 3237 O O . ASP A 1 409 ? -12.116 -15.896 18.716 1.00 95.38 409 ASP A O 1
ATOM 3241 N N . TRP A 1 410 ? -12.593 -16.899 16.770 1.00 97.31 410 TRP A N 1
ATOM 3242 C CA . TRP A 1 410 ? -11.470 -16.310 16.028 1.00 97.31 410 TRP A CA 1
ATOM 3243 C C . TRP A 1 410 ? -11.684 -14.840 15.658 1.00 97.31 410 TRP A C 1
ATOM 3245 O O . TRP A 1 410 ? -10.735 -14.166 15.261 1.00 97.31 410 TRP A O 1
ATOM 3255 N N . PHE A 1 411 ? -12.906 -14.331 15.802 1.00 97.75 411 PHE A N 1
ATOM 3256 C CA . PHE A 1 411 ? -13.285 -12.981 15.402 1.00 97.75 411 PHE A CA 1
ATOM 3257 C C . PHE A 1 411 ? -13.379 -12.039 16.599 1.00 97.75 411 PHE A C 1
ATOM 3259 O O . PHE A 1 411 ? -13.697 -12.450 17.722 1.00 97.75 411 PHE A O 1
ATOM 3266 N N . LEU A 1 412 ? -13.127 -10.751 16.356 1.00 96.69 412 LEU A N 1
ATOM 3267 C CA . LEU A 1 412 ? -13.393 -9.716 17.350 1.00 96.69 412 LEU A CA 1
ATOM 3268 C C . LEU A 1 412 ? -14.897 -9.650 17.589 1.00 96.69 412 LEU A C 1
ATOM 3270 O O . LEU A 1 412 ? -15.671 -9.384 16.671 1.00 96.69 412 LEU A O 1
ATOM 3274 N N . SER A 1 413 ? -15.312 -9.936 18.819 1.00 95.62 413 SER A N 1
ATOM 3275 C CA . SER A 1 413 ? -16.723 -10.055 19.155 1.00 95.62 413 SER A CA 1
ATOM 3276 C C . SER A 1 413 ? -17.022 -9.639 20.585 1.00 95.62 413 SER A C 1
ATOM 3278 O O . SER A 1 413 ? -16.148 -9.662 21.452 1.00 95.62 413 SER A O 1
ATOM 3280 N N . LEU A 1 414 ? -18.278 -9.264 20.804 1.00 93.62 414 LEU A N 1
ATOM 3281 C CA . LEU A 1 414 ? -18.844 -8.914 22.095 1.00 93.62 414 LEU A CA 1
ATOM 3282 C C . LEU A 1 414 ? -19.984 -9.874 22.456 1.00 93.62 414 LEU A C 1
ATOM 3284 O O . LEU A 1 414 ? -20.685 -10.364 21.563 1.00 93.62 414 LEU A O 1
ATOM 3288 N N . PRO A 1 415 ? -20.209 -10.125 23.757 1.00 91.12 415 PRO A N 1
ATOM 3289 C CA . PRO A 1 415 ? -21.357 -10.903 24.225 1.00 91.12 415 PRO A CA 1
ATOM 3290 C C . PRO A 1 415 ? -22.683 -10.128 24.120 1.00 91.12 415 PRO A C 1
ATOM 3292 O O . PRO A 1 415 ? -23.752 -10.723 24.206 1.00 91.12 415 PRO A O 1
ATOM 3295 N N . GLN A 1 416 ? -22.624 -8.807 23.932 1.00 89.50 416 GLN A N 1
ATOM 3296 C CA . GLN A 1 416 ? -23.771 -7.903 23.835 1.00 89.50 416 GLN A CA 1
ATOM 3297 C C . GLN A 1 416 ? -23.517 -6.813 22.777 1.00 89.50 416 GLN A C 1
ATOM 3299 O O . GLN A 1 416 ? -22.354 -6.592 22.429 1.00 89.50 416 GLN A O 1
ATOM 3304 N N . PRO A 1 417 ? -24.557 -6.130 22.259 1.00 90.69 417 PRO A N 1
ATOM 3305 C CA . PRO A 1 417 ? -24.372 -5.038 21.309 1.00 90.69 417 PRO A CA 1
ATOM 3306 C C . PRO A 1 417 ? -23.518 -3.911 21.918 1.00 90.69 417 PRO A C 1
ATOM 3308 O O . PRO A 1 417 ? -23.741 -3.566 23.084 1.00 90.69 417 PRO A O 1
ATOM 3311 N N . PRO A 1 418 ? -22.588 -3.308 21.150 1.00 88.88 418 PRO A N 1
ATOM 3312 C CA . PRO A 1 418 ? -21.753 -2.204 21.628 1.00 88.88 418 PRO A CA 1
ATOM 3313 C C . PRO A 1 418 ? -22.578 -0.954 21.946 1.00 88.88 418 PRO A C 1
ATOM 3315 O O . PRO A 1 418 ? -22.241 -0.216 22.867 1.00 88.88 418 PRO A O 1
ATOM 3318 N N . TYR A 1 419 ? -23.681 -0.739 21.223 1.00 87.75 419 TYR A N 1
ATOM 3319 C CA . TYR A 1 419 ? -24.592 0.372 21.461 1.00 87.75 419 TYR A CA 1
ATOM 3320 C C . TYR A 1 419 ? -26.000 -0.138 21.801 1.00 87.75 419 TYR A C 1
ATOM 3322 O O . TYR A 1 419 ? -26.541 -0.979 21.080 1.00 87.75 419 TYR A O 1
ATOM 3330 N N . PRO A 1 420 ? -26.634 0.366 22.874 1.00 82.50 420 PRO A N 1
ATOM 3331 C CA . PRO A 1 420 ? -27.963 -0.082 23.299 1.00 82.50 420 PRO A CA 1
ATOM 3332 C C . PRO A 1 420 ? -29.117 0.209 22.325 1.00 82.50 420 PRO A C 1
ATOM 3334 O O . PRO A 1 420 ? -30.210 -0.332 22.491 1.00 82.50 420 PRO A O 1
ATOM 3337 N N . ASN A 1 421 ? -28.922 1.103 21.354 1.00 82.94 421 ASN A N 1
ATOM 3338 C CA . ASN A 1 421 ? -29.900 1.423 20.310 1.00 82.94 421 ASN A CA 1
ATOM 3339 C C . ASN A 1 421 ? -29.789 0.513 19.078 1.00 82.94 421 ASN A C 1
ATOM 3341 O O . ASN A 1 421 ? -30.649 0.608 18.207 1.00 82.94 421 ASN A O 1
ATOM 3345 N N . TYR A 1 422 ? -28.767 -0.344 18.995 1.00 89.56 422 TYR A N 1
ATOM 3346 C CA . TYR A 1 422 ? -28.609 -1.264 17.874 1.00 89.56 422 TYR A CA 1
ATOM 3347 C C . TYR A 1 422 ? -29.715 -2.315 17.884 1.00 89.56 422 TYR A C 1
ATOM 3349 O O . TYR A 1 422 ? -29.944 -3.000 18.889 1.00 89.56 422 TYR A O 1
ATOM 3357 N N . THR A 1 423 ? -30.377 -2.472 16.743 1.00 90.81 423 THR A N 1
ATOM 3358 C CA . THR A 1 423 ? -31.408 -3.489 16.539 1.00 90.81 423 THR A CA 1
ATOM 3359 C C . THR A 1 423 ? -31.034 -4.384 15.366 1.00 90.81 423 THR A C 1
ATOM 3361 O O . THR A 1 423 ? -30.382 -3.961 14.422 1.00 90.81 423 THR A O 1
ATOM 3364 N N . PHE A 1 424 ? -31.412 -5.659 15.453 1.00 93.50 424 PHE A N 1
ATOM 3365 C CA . PHE A 1 424 ? -31.050 -6.696 14.480 1.00 93.50 424 PHE A CA 1
ATOM 3366 C C . PHE A 1 424 ? -32.323 -7.390 13.983 1.00 93.50 424 PHE A C 1
ATOM 3368 O O . PHE A 1 424 ? -32.489 -8.603 14.145 1.00 93.50 424 PHE A O 1
ATOM 3375 N N . SER A 1 425 ? -33.282 -6.598 13.494 1.00 90.81 425 SER A N 1
ATOM 3376 C CA . SER A 1 425 ? -34.607 -7.073 13.066 1.00 90.81 425 SER A CA 1
ATOM 3377 C C . SER A 1 425 ? -34.678 -7.432 11.578 1.00 90.81 425 SER A C 1
ATOM 3379 O O . SER A 1 425 ? -35.680 -7.995 11.125 1.00 90.81 425 SER A O 1
ATOM 3381 N N . GLY A 1 426 ? -33.608 -7.143 10.832 1.00 87.25 426 GLY A N 1
ATOM 3382 C CA . GLY A 1 426 ? -33.443 -7.492 9.428 1.00 87.25 426 GLY A CA 1
ATOM 3383 C C . GLY A 1 426 ? -33.518 -8.997 9.104 1.00 87.25 426 GLY A C 1
ATOM 3384 O O . GLY A 1 426 ? -33.622 -9.859 9.981 1.00 87.25 426 GLY A O 1
ATOM 3385 N N . PRO A 1 427 ? -33.484 -9.344 7.804 1.00 91.75 427 PRO A N 1
ATOM 3386 C CA . PRO A 1 427 ? -33.561 -10.730 7.357 1.00 91.75 427 PRO A CA 1
ATOM 3387 C C . PRO A 1 427 ? -32.326 -11.536 7.771 1.00 91.75 427 PRO A C 1
ATOM 3389 O O . PRO A 1 427 ? -31.212 -11.018 7.792 1.00 91.75 427 PRO A O 1
ATOM 3392 N N . ASP A 1 428 ? -32.519 -12.837 7.995 1.00 94.12 428 ASP A N 1
ATOM 3393 C CA . ASP A 1 428 ? -31.402 -13.768 8.147 1.00 94.12 428 ASP A CA 1
ATOM 3394 C C . ASP A 1 428 ? -30.650 -13.930 6.819 1.00 94.12 428 ASP A C 1
ATOM 3396 O O . ASP A 1 428 ? -31.228 -14.288 5.779 1.00 94.12 428 ASP A O 1
ATOM 3400 N N . LEU A 1 429 ? -29.352 -13.650 6.874 1.00 93.50 429 LEU A N 1
ATOM 3401 C CA . LEU A 1 429 ? -28.434 -13.715 5.743 1.00 93.50 429 LEU A CA 1
ATOM 3402 C C . LEU A 1 429 ? -27.678 -15.040 5.660 1.00 93.50 429 LEU A C 1
ATOM 3404 O O . LEU A 1 429 ? -27.054 -15.309 4.635 1.00 93.50 429 LEU A O 1
ATOM 3408 N N . SER A 1 430 ? -27.734 -15.867 6.703 1.00 92.69 430 SER A N 1
ATOM 3409 C CA . SER A 1 430 ? -27.069 -17.164 6.709 1.00 92.69 430 SER A CA 1
ATOM 3410 C C . SER A 1 430 ? -27.800 -18.171 5.821 1.00 92.69 430 SER A C 1
ATOM 3412 O O . SER A 1 430 ? -29.028 -18.266 5.832 1.00 92.69 430 SER A O 1
ATOM 3414 N N . GLN A 1 431 ? -27.039 -18.974 5.077 1.00 88.38 431 GLN A N 1
ATOM 3415 C CA . GLN A 1 431 ? -27.563 -20.174 4.413 1.00 88.38 431 GLN A CA 1
ATOM 3416 C C . GLN A 1 431 ? -27.411 -21.439 5.269 1.00 88.38 431 GLN A C 1
ATOM 3418 O O . GLN A 1 431 ? -27.975 -22.484 4.939 1.00 88.38 431 GLN A O 1
ATOM 3423 N N . ASP A 1 432 ? -26.659 -21.362 6.368 1.00 89.31 432 ASP A N 1
ATOM 3424 C CA . ASP A 1 432 ? -26.447 -22.491 7.264 1.00 89.31 432 ASP A CA 1
ATOM 3425 C C . ASP A 1 432 ? -27.634 -22.635 8.227 1.00 89.31 432 ASP A C 1
ATOM 3427 O O . ASP A 1 432 ? -28.010 -21.706 8.945 1.00 89.31 432 ASP A O 1
ATOM 3431 N N . ALA A 1 433 ? -28.224 -23.831 8.284 1.00 89.56 433 ALA A N 1
ATOM 3432 C CA . ALA A 1 433 ? -29.355 -24.107 9.163 1.00 89.56 433 ALA A CA 1
ATOM 3433 C C . ALA A 1 433 ? -29.008 -23.948 10.657 1.00 89.56 433 ALA A C 1
ATOM 3435 O O . ALA A 1 433 ? -29.891 -23.634 11.458 1.00 89.56 433 ALA A O 1
ATOM 3436 N N . ARG A 1 434 ? -27.742 -24.130 11.049 1.00 91.56 434 ARG A N 1
ATOM 3437 C CA . ARG A 1 434 ? -27.271 -24.013 12.435 1.00 91.56 434 ARG A CA 1
ATOM 3438 C C . ARG A 1 434 ? -27.112 -22.565 12.887 1.00 91.56 434 ARG A C 1
ATOM 3440 O O . ARG A 1 434 ? -27.361 -22.290 14.055 1.00 91.56 434 ARG A O 1
ATOM 3447 N N . VAL A 1 435 ? -26.698 -21.652 12.013 1.00 94.62 435 VAL A N 1
ATOM 3448 C CA . VAL A 1 435 ? -26.312 -20.285 12.403 1.00 94.62 435 VAL A CA 1
ATOM 3449 C C . VAL A 1 435 ? -27.223 -19.262 11.736 1.00 94.62 435 VAL A C 1
ATOM 3451 O O . VAL A 1 435 ? -27.476 -19.363 10.543 1.00 94.62 435 VAL A O 1
ATOM 3454 N N . GLY A 1 436 ? -27.725 -18.287 12.491 1.00 95.56 436 GLY A N 1
ATOM 3455 C CA . GLY A 1 436 ? -28.380 -17.089 11.959 1.00 95.56 436 GLY A CA 1
ATOM 3456 C C . GLY A 1 436 ? -27.423 -15.902 11.947 1.00 95.56 436 GLY A C 1
ATOM 3457 O O . GLY A 1 436 ? -26.639 -15.745 12.886 1.00 95.56 436 GLY A O 1
ATOM 3458 N N . ILE A 1 437 ? -27.486 -15.087 10.895 1.00 96.50 437 ILE A N 1
ATOM 3459 C CA . ILE A 1 437 ? -26.663 -13.883 10.718 1.00 96.50 437 ILE A CA 1
ATOM 3460 C C . ILE A 1 437 ? -27.588 -12.711 10.407 1.00 96.50 437 ILE A C 1
ATOM 3462 O O . ILE A 1 437 ? -28.318 -12.744 9.417 1.00 96.50 437 ILE A O 1
ATOM 3466 N N . PHE A 1 438 ? -27.524 -11.670 11.233 1.00 95.50 438 PHE A N 1
ATOM 3467 C CA . PHE A 1 438 ? -28.383 -10.494 11.137 1.00 95.50 438 PHE A CA 1
ATOM 3468 C C . PHE A 1 438 ? -27.526 -9.231 11.176 1.00 95.50 438 PHE A C 1
ATOM 3470 O O . PHE A 1 438 ? -26.712 -9.066 12.086 1.00 95.50 438 PHE A O 1
ATOM 3477 N N . LEU A 1 439 ? -27.703 -8.350 10.192 1.00 93.44 439 LEU A N 1
ATOM 3478 C CA . LEU A 1 439 ? -27.092 -7.021 10.219 1.00 93.44 439 LEU A CA 1
ATOM 3479 C C . LEU A 1 439 ? -27.852 -6.101 11.170 1.00 93.44 439 LEU A C 1
ATOM 3481 O O . LEU A 1 439 ? -29.026 -6.330 11.461 1.00 93.44 439 LEU A O 1
ATOM 3485 N N . GLU A 1 440 ? -27.150 -5.080 11.638 1.00 93.31 440 GLU A N 1
ATOM 3486 C CA . GLU A 1 440 ? -27.741 -3.970 12.374 1.00 93.31 440 GLU A CA 1
ATOM 3487 C C . GLU A 1 440 ? -28.654 -3.152 11.436 1.00 93.31 440 GLU A C 1
ATOM 3489 O O . GLU A 1 440 ? -28.360 -3.007 10.249 1.00 93.31 440 GLU A O 1
ATOM 3494 N N . ASP A 1 441 ? -29.801 -2.681 11.926 1.00 87.06 441 ASP A N 1
ATOM 3495 C CA . ASP A 1 441 ? -30.867 -2.140 11.077 1.00 87.06 441 ASP A CA 1
ATOM 3496 C C . ASP A 1 441 ? -30.521 -0.777 10.436 1.00 87.06 441 ASP A C 1
ATOM 3498 O O . ASP A 1 441 ? -30.899 -0.541 9.283 1.00 87.06 441 ASP A O 1
ATOM 3502 N N . HIS A 1 442 ? -29.747 0.083 11.111 1.00 85.06 442 HIS A N 1
ATOM 3503 C CA . HIS A 1 442 ? -29.288 1.378 10.582 1.00 85.06 442 HIS A CA 1
ATOM 3504 C C . HIS A 1 442 ? -28.240 1.227 9.463 1.00 85.06 442 HIS A C 1
ATOM 3506 O O . HIS A 1 442 ? -27.900 2.188 8.767 1.00 85.06 442 HIS A O 1
ATOM 3512 N N . TYR A 1 443 ? -27.754 0.007 9.212 1.00 82.19 443 TYR A N 1
ATOM 3513 C CA . TYR A 1 443 ? -26.982 -0.294 8.008 1.00 82.19 443 TYR A CA 1
ATOM 3514 C C . TYR A 1 443 ? -27.770 0.023 6.722 1.00 82.19 443 TYR A C 1
ATOM 3516 O O . TYR A 1 443 ? -27.212 0.552 5.754 1.00 82.19 443 TYR A O 1
ATOM 3524 N N . TYR A 1 444 ? -29.067 -0.308 6.689 1.00 80.56 444 TYR A N 1
ATOM 3525 C CA . TYR A 1 444 ? -29.875 -0.232 5.466 1.00 80.56 444 TYR A CA 1
ATOM 3526 C C . TYR A 1 444 ? -30.225 1.206 5.067 1.00 80.56 444 TYR A C 1
ATOM 3528 O O . TYR A 1 444 ? -30.307 1.507 3.875 1.00 80.56 444 TYR A O 1
ATOM 3536 N N . ASP A 1 445 ? -30.417 2.097 6.038 1.00 79.50 445 ASP A N 1
ATOM 3537 C CA . ASP A 1 445 ? -30.695 3.519 5.802 1.00 79.50 445 ASP A CA 1
ATOM 3538 C C . ASP A 1 445 ? -29.449 4.414 5.926 1.00 79.50 445 ASP A C 1
ATOM 3540 O O . ASP A 1 445 ? -29.499 5.587 5.547 1.00 79.50 445 ASP A O 1
ATOM 3544 N N . ARG A 1 446 ? -28.316 3.837 6.360 1.00 78.12 446 ARG A N 1
ATOM 3545 C CA . ARG A 1 446 ? -27.023 4.502 6.576 1.00 78.12 446 ARG A CA 1
ATOM 3546 C C . ARG A 1 446 ? -27.096 5.635 7.598 1.00 78.12 446 ARG A C 1
ATOM 3548 O O . ARG A 1 446 ? -26.346 6.608 7.474 1.00 78.12 446 ARG A O 1
ATOM 3555 N N . SER A 1 447 ? -27.992 5.543 8.581 1.00 77.56 447 SER A N 1
ATOM 3556 C CA . SER A 1 447 ? -28.050 6.537 9.655 1.00 77.56 447 SER A CA 1
ATOM 3557 C C . SER A 1 447 ? -26.965 6.339 10.719 1.00 77.56 447 SER A C 1
ATOM 3559 O O . SER A 1 447 ? -26.720 7.263 11.489 1.00 77.56 447 SER A O 1
ATOM 3561 N N . ASP A 1 448 ? -26.322 5.167 10.761 1.00 79.44 448 ASP A N 1
ATOM 3562 C CA . ASP A 1 448 ? -25.196 4.837 11.645 1.00 79.44 448 ASP A CA 1
ATOM 3563 C C . ASP A 1 448 ? -24.136 3.998 10.898 1.00 79.44 448 ASP A C 1
ATOM 3565 O O . ASP A 1 448 ? -24.383 3.478 9.806 1.00 79.44 448 ASP A O 1
ATOM 3569 N N . ALA A 1 449 ? -22.942 3.876 11.481 1.00 75.31 449 ALA A N 1
ATOM 3570 C CA . ALA A 1 449 ? -21.855 3.062 10.948 1.00 75.31 449 ALA A CA 1
ATOM 3571 C C . ALA A 1 449 ? -22.123 1.552 11.043 1.00 75.31 449 ALA A C 1
ATOM 3573 O O . ALA A 1 449 ? -21.534 0.808 10.258 1.00 75.31 449 ALA A O 1
ATOM 3574 N N . ALA A 1 450 ? -22.989 1.111 11.968 1.00 86.88 450 ALA A N 1
ATOM 3575 C CA . ALA A 1 450 ? -23.346 -0.296 12.166 1.00 86.88 450 ALA A CA 1
ATOM 3576 C C . ALA A 1 450 ? -22.103 -1.192 12.347 1.00 86.88 450 ALA A C 1
ATOM 3578 O O . ALA A 1 450 ? -21.816 -2.060 11.534 1.00 86.88 450 ALA A O 1
ATOM 3579 N N . VAL A 1 451 ? -21.323 -0.978 13.413 1.00 91.25 451 VAL A N 1
ATOM 3580 C CA . VAL A 1 451 ? -19.968 -1.567 13.550 1.00 91.25 451 VAL A CA 1
ATOM 3581 C C . VAL A 1 451 ? -19.904 -3.086 13.759 1.00 91.25 451 VAL A C 1
ATOM 3583 O O . VAL A 1 451 ? -18.829 -3.680 13.628 1.00 91.25 451 VAL A O 1
ATOM 3586 N N . VAL A 1 452 ? -21.032 -3.727 14.071 1.00 95.19 452 VAL A N 1
ATOM 3587 C CA . VAL A 1 452 ? -21.131 -5.169 14.336 1.00 95.19 452 VAL A CA 1
ATOM 3588 C C . VAL A 1 452 ? -22.339 -5.795 13.637 1.00 95.19 452 VAL A C 1
ATOM 3590 O O . VAL A 1 452 ? -23.361 -5.144 13.435 1.00 95.19 452 VAL A O 1
ATOM 3593 N N . PHE A 1 453 ? -22.275 -7.107 13.406 1.00 96.31 453 PHE A N 1
ATOM 3594 C CA . PHE A 1 453 ? -23.429 -7.941 13.066 1.00 96.31 453 PHE A CA 1
ATOM 3595 C C . PHE A 1 453 ? -23.695 -8.987 14.153 1.00 96.31 453 PHE A C 1
ATOM 3597 O O . PHE A 1 453 ? -22.787 -9.419 14.870 1.00 96.31 453 PHE A O 1
ATOM 3604 N N . LYS A 1 454 ? -24.948 -9.434 14.265 1.00 97.19 454 LYS A N 1
ATOM 3605 C CA . LYS A 1 454 ? -25.359 -10.469 15.216 1.00 97.19 454 LYS A CA 1
ATOM 3606 C C . LYS A 1 454 ? -25.243 -11.858 14.585 1.00 97.19 454 LYS A C 1
ATOM 3608 O O . LYS A 1 454 ? -25.871 -12.144 13.565 1.00 97.19 454 LYS A O 1
ATOM 3613 N N . ARG A 1 455 ? -24.502 -12.750 15.243 1.00 96.56 455 ARG A N 1
ATOM 3614 C CA . ARG A 1 455 ? -24.458 -14.195 14.980 1.00 96.56 455 ARG A CA 1
ATOM 3615 C C . ARG A 1 455 ? -25.220 -14.930 16.081 1.00 96.56 455 ARG A C 1
ATOM 3617 O O . ARG A 1 455 ? -24.941 -14.719 17.258 1.00 96.56 455 ARG A O 1
ATOM 3624 N N . VAL A 1 456 ? -26.109 -15.847 15.704 1.00 96.06 456 VAL A N 1
ATOM 3625 C CA . VAL A 1 456 ? -26.831 -16.727 16.639 1.00 96.06 456 VAL A CA 1
ATOM 3626 C C . VAL A 1 456 ? -26.613 -18.184 16.261 1.00 96.06 456 VAL A C 1
ATOM 3628 O O . VAL A 1 456 ? -27.015 -18.605 15.178 1.00 96.06 456 VAL A O 1
ATOM 3631 N N . ASP A 1 457 ? -26.022 -18.980 17.147 1.00 94.56 457 ASP A N 1
ATOM 3632 C CA . ASP A 1 457 ? -26.033 -20.438 17.007 1.00 94.56 457 ASP A CA 1
ATOM 3633 C C . ASP A 1 457 ? -27.385 -20.975 17.499 1.00 94.56 457 ASP A C 1
ATOM 3635 O O . ASP A 1 457 ? -27.700 -20.935 18.687 1.00 94.56 457 ASP A O 1
ATOM 3639 N N . ARG A 1 458 ? -28.208 -21.482 16.581 1.00 93.19 458 ARG A N 1
ATOM 3640 C CA . ARG A 1 458 ? -29.565 -21.966 16.876 1.00 93.19 458 ARG A CA 1
ATOM 3641 C C . ARG A 1 458 ? -29.584 -23.231 17.725 1.00 93.19 458 ARG A C 1
ATOM 3643 O O . ARG A 1 458 ? -30.639 -23.582 18.247 1.00 93.19 458 ARG A O 1
ATOM 3650 N N . TRP A 1 459 ? -28.469 -23.954 17.818 1.00 91.19 459 TRP A N 1
ATOM 3651 C CA . TRP A 1 459 ? -28.400 -25.200 18.580 1.00 91.19 459 TRP A CA 1
ATOM 3652 C C . TRP A 1 459 ? -27.966 -24.958 20.021 1.00 91.19 459 TRP A C 1
ATOM 3654 O O . TRP A 1 459 ? -28.479 -25.621 20.920 1.00 91.19 459 TRP A O 1
ATOM 3664 N N . THR A 1 460 ? -27.037 -24.027 20.246 1.00 92.12 460 THR A N 1
ATOM 3665 C CA . THR A 1 460 ? -26.544 -23.703 21.595 1.00 92.12 460 THR A CA 1
ATOM 3666 C C . THR A 1 460 ? -27.226 -22.485 22.214 1.00 92.12 460 THR A C 1
ATOM 3668 O O . THR A 1 460 ? -27.184 -22.334 23.431 1.00 92.12 460 THR A O 1
ATOM 3671 N N . GLY A 1 461 ? -27.842 -21.624 21.400 1.00 90.75 461 GLY A N 1
ATOM 3672 C CA . GLY A 1 461 ? -28.319 -20.306 21.819 1.00 90.75 461 GLY A CA 1
ATOM 3673 C C . GLY A 1 461 ? -27.197 -19.277 21.999 1.00 90.75 461 GLY A C 1
ATOM 3674 O O . GLY A 1 461 ? -27.451 -18.216 22.556 1.00 90.75 461 GLY A O 1
ATOM 3675 N N . ASP A 1 462 ? -25.966 -19.582 21.565 1.00 93.00 462 ASP A N 1
ATOM 3676 C CA . ASP A 1 462 ? -24.822 -18.662 21.640 1.00 93.00 462 ASP A CA 1
ATOM 3677 C C . ASP A 1 462 ? -25.059 -17.460 20.721 1.00 93.00 462 ASP A C 1
ATOM 3679 O O . ASP A 1 462 ? -25.085 -17.598 19.493 1.00 93.00 462 ASP A O 1
ATOM 3683 N N . GLU A 1 463 ? -25.236 -16.289 21.328 1.00 95.00 463 GLU A N 1
ATOM 3684 C CA . GLU A 1 463 ? -25.361 -15.012 20.634 1.00 95.00 463 GLU A CA 1
ATOM 3685 C C . GLU A 1 463 ? -24.056 -14.225 20.750 1.00 95.00 463 GLU A C 1
ATOM 3687 O O . GLU A 1 463 ? -23.506 -14.065 21.840 1.00 95.00 463 GLU A O 1
ATOM 3692 N N . ARG A 1 464 ? -23.557 -13.725 19.617 1.00 95.81 464 ARG A N 1
ATOM 3693 C CA . ARG A 1 464 ? -22.345 -12.901 19.555 1.00 95.81 464 ARG A CA 1
ATOM 3694 C C . ARG A 1 464 ? -22.535 -11.737 18.604 1.00 95.81 464 ARG A C 1
ATOM 3696 O O . ARG A 1 464 ? -23.182 -11.880 17.569 1.00 95.81 464 ARG A O 1
ATOM 3703 N N . TYR A 1 465 ? -21.895 -10.625 18.927 1.00 96.44 465 TYR A N 1
ATOM 3704 C CA . TYR A 1 465 ? -21.882 -9.418 18.110 1.00 96.44 465 TYR A CA 1
ATOM 3705 C C . TYR A 1 465 ? -20.475 -9.250 17.557 1.00 96.44 465 TYR A C 1
ATOM 3707 O O . TYR A 1 465 ? -19.553 -8.922 18.298 1.00 96.44 465 TYR A O 1
ATOM 3715 N N . ILE A 1 466 ? -20.292 -9.596 16.288 1.00 97.38 466 ILE A N 1
ATOM 3716 C CA . ILE A 1 466 ? -18.983 -9.692 15.642 1.00 97.38 466 ILE A CA 1
ATOM 3717 C C . ILE A 1 466 ? -18.714 -8.394 14.884 1.00 97.38 466 ILE A C 1
ATOM 3719 O O . ILE A 1 466 ? -19.577 -7.932 14.142 1.00 97.38 466 ILE A O 1
ATOM 3723 N N . TYR A 1 467 ? -17.524 -7.819 15.059 1.00 96.62 467 TYR A N 1
ATOM 3724 C CA . TYR A 1 467 ? -17.126 -6.594 14.367 1.00 96.62 467 TYR A CA 1
ATOM 3725 C C . TYR A 1 467 ? -16.918 -6.826 12.871 1.00 96.62 467 TYR A C 1
ATOM 3727 O O . TYR A 1 467 ? -16.333 -7.833 12.451 1.00 96.62 467 TYR A O 1
ATOM 3735 N N . HIS A 1 468 ? -17.356 -5.856 12.074 1.00 95.62 468 HIS A N 1
ATOM 3736 C CA . HIS A 1 468 ? -17.042 -5.799 10.652 1.00 95.62 468 HIS A CA 1
ATOM 3737 C C . HIS A 1 468 ? -15.575 -5.430 10.414 1.00 95.62 468 HIS A C 1
ATOM 3739 O O . HIS A 1 468 ? -14.955 -4.772 11.247 1.00 95.62 468 HIS A O 1
ATOM 3745 N N . GLY A 1 469 ? -15.005 -5.844 9.279 1.00 93.44 469 GLY A N 1
ATOM 3746 C CA . GLY A 1 469 ? -13.663 -5.415 8.883 1.00 93.44 469 GLY A CA 1
ATOM 3747 C C . GLY A 1 469 ? -13.603 -3.899 8.677 1.00 93.44 469 GLY A C 1
ATOM 3748 O O . GLY A 1 469 ? -14.549 -3.304 8.162 1.00 93.44 469 GLY A O 1
ATOM 3749 N N . ASN A 1 470 ? -12.513 -3.262 9.104 1.00 89.50 470 ASN A N 1
ATOM 3750 C CA . ASN A 1 470 ? -12.343 -1.811 9.011 1.00 89.50 470 ASN A CA 1
ATOM 3751 C C . ASN A 1 470 ? -10.844 -1.441 8.950 1.00 89.50 470 ASN A C 1
ATOM 3753 O O . ASN A 1 470 ? -9.998 -2.128 9.528 1.00 89.50 470 ASN A O 1
ATOM 3757 N N . ASP A 1 471 ? -10.523 -0.352 8.257 1.00 84.69 471 ASP A N 1
ATOM 3758 C CA . ASP A 1 471 ? -9.193 0.246 8.095 1.00 84.69 471 ASP A CA 1
ATOM 3759 C C . ASP A 1 471 ? -8.988 1.546 8.909 1.00 84.69 471 ASP A C 1
ATOM 3761 O O . ASP A 1 471 ? -7.929 2.173 8.838 1.00 84.69 471 ASP A O 1
ATOM 3765 N N . GLY A 1 472 ? -9.973 1.940 9.719 1.00 79.38 472 GLY A N 1
ATOM 3766 C CA . GLY A 1 472 ? -10.012 3.194 10.479 1.00 79.38 472 GLY A CA 1
ATOM 3767 C C . GLY A 1 472 ? -10.898 4.273 9.849 1.00 79.38 472 GLY A C 1
ATOM 3768 O O . GLY A 1 472 ? -10.884 5.416 10.313 1.00 79.38 472 GLY A O 1
ATOM 3769 N N . THR A 1 473 ? -11.652 3.936 8.801 1.00 77.81 473 THR A N 1
ATOM 3770 C CA . THR A 1 473 ? -12.717 4.784 8.259 1.00 77.81 473 THR A CA 1
ATOM 3771 C C . THR A 1 473 ? -13.991 4.692 9.106 1.00 77.81 473 THR A C 1
ATOM 3773 O O . THR A 1 473 ? -14.219 3.736 9.848 1.00 77.81 473 THR A O 1
ATOM 3776 N N . THR A 1 474 ? -14.846 5.718 9.016 1.00 70.06 474 THR A N 1
ATOM 3777 C CA . THR A 1 474 ? -16.094 5.776 9.795 1.00 70.06 474 THR A CA 1
ATOM 3778 C C . THR A 1 474 ? -17.062 4.651 9.429 1.00 70.06 474 THR A C 1
ATOM 3780 O O . THR A 1 474 ? -17.747 4.144 10.307 1.00 70.06 474 THR A O 1
ATOM 3783 N N . MET A 1 475 ? -17.111 4.247 8.154 1.00 80.25 475 MET A N 1
ATOM 3784 C CA . MET A 1 475 ? -18.006 3.191 7.675 1.00 80.25 475 MET A CA 1
ATOM 3785 C C . MET A 1 475 ? -17.215 1.891 7.479 1.00 80.25 475 MET A C 1
ATOM 3787 O O . MET A 1 475 ? -16.348 1.856 6.607 1.00 80.25 475 MET A O 1
ATOM 3791 N N . PRO A 1 476 ? -17.508 0.820 8.232 1.00 87.00 476 PRO A N 1
ATOM 3792 C CA . PRO A 1 476 ? -16.823 -0.455 8.073 1.00 87.00 476 PRO A CA 1
ATOM 3793 C C . PRO A 1 476 ? -17.248 -1.199 6.794 1.00 87.00 476 PRO A C 1
ATOM 3795 O O . PRO A 1 476 ? -18.259 -0.895 6.148 1.00 87.00 476 PRO A O 1
ATOM 3798 N N . TRP A 1 477 ? -16.493 -2.240 6.442 1.00 89.94 477 TRP A N 1
ATOM 3799 C CA . TRP A 1 477 ? -16.832 -3.186 5.380 1.00 89.94 477 TRP A CA 1
ATOM 3800 C C . TRP A 1 477 ? -17.895 -4.174 5.877 1.00 89.94 477 TRP A C 1
ATOM 3802 O O . TRP A 1 477 ? -17.606 -5.287 6.318 1.00 89.94 477 TRP A O 1
ATOM 3812 N N . ASN A 1 478 ? -19.147 -3.731 5.820 1.00 86.12 478 ASN A N 1
ATOM 3813 C CA . ASN A 1 478 ? -20.321 -4.364 6.435 1.00 86.12 478 ASN A CA 1
ATOM 3814 C C . ASN A 1 478 ? -20.678 -5.789 5.959 1.00 86.12 478 ASN A C 1
ATOM 3816 O O . ASN A 1 478 ? -21.540 -6.445 6.535 1.00 86.12 478 ASN A O 1
ATOM 3820 N N . ASP A 1 479 ? -20.039 -6.307 4.913 1.00 91.12 479 ASP A N 1
ATOM 3821 C CA . ASP A 1 479 ? -20.186 -7.695 4.459 1.00 91.12 479 ASP A CA 1
ATOM 3822 C C . ASP A 1 479 ? -19.007 -8.593 4.878 1.00 91.12 479 ASP A C 1
ATOM 3824 O O . ASP A 1 479 ? -18.857 -9.714 4.379 1.00 91.12 479 ASP A O 1
ATOM 3828 N N . THR A 1 480 ? -18.190 -8.130 5.825 1.00 95.19 480 THR A N 1
ATOM 3829 C CA . THR A 1 480 ? -16.998 -8.828 6.327 1.00 95.19 480 THR A CA 1
ATOM 3830 C C . THR A 1 480 ? -17.008 -8.959 7.854 1.00 95.19 480 THR A C 1
ATOM 3832 O O . THR A 1 480 ? -17.748 -8.258 8.537 1.00 95.19 480 THR A O 1
ATOM 3835 N N . ALA A 1 481 ? -16.192 -9.864 8.391 1.00 96.88 481 ALA A N 1
ATOM 3836 C CA . ALA A 1 481 ? -16.021 -10.170 9.805 1.00 96.88 481 ALA A CA 1
ATOM 3837 C C . ALA A 1 481 ? -14.530 -10.101 10.175 1.00 96.88 481 ALA A C 1
ATOM 3839 O O . ALA A 1 481 ? -13.703 -10.810 9.590 1.00 96.88 481 ALA A O 1
ATOM 3840 N N . GLN A 1 482 ? -14.185 -9.257 11.149 1.00 97.31 482 GLN A N 1
ATOM 3841 C CA . GLN A 1 482 ? -12.801 -8.957 11.518 1.00 97.31 482 GLN A CA 1
ATOM 3842 C C . GLN A 1 482 ? -12.163 -10.067 12.366 1.00 97.31 482 GLN A C 1
ATOM 3844 O O . GLN A 1 482 ? -12.666 -10.431 13.434 1.00 97.31 482 GLN A O 1
ATOM 3849 N N . LEU A 1 483 ? -10.995 -10.550 11.936 1.00 97.62 483 LEU A N 1
ATOM 3850 C CA . LEU A 1 483 ? -10.214 -11.542 12.677 1.00 97.62 483 LEU A CA 1
ATOM 3851 C C . LEU A 1 483 ? -9.495 -10.923 13.884 1.00 97.62 483 LEU A C 1
ATOM 3853 O O . LEU A 1 483 ? -9.006 -9.792 13.830 1.00 97.62 483 LEU A O 1
ATOM 3857 N N . ASN A 1 484 ? -9.385 -11.695 14.968 1.00 97.19 484 ASN A N 1
ATOM 3858 C CA . ASN A 1 484 ? -8.694 -11.297 16.190 1.00 97.19 484 ASN A CA 1
ATOM 3859 C C . ASN A 1 484 ? -7.216 -11.713 16.165 1.00 97.19 484 ASN A C 1
ATOM 3861 O O . ASN A 1 484 ? -6.844 -12.811 16.588 1.00 97.19 484 ASN A O 1
ATOM 3865 N N . TYR A 1 485 ? -6.360 -10.785 15.741 1.00 96.44 485 TYR A N 1
ATOM 3866 C CA . TYR A 1 485 ? -4.918 -11.003 15.629 1.00 96.44 485 TYR A CA 1
ATOM 3867 C C . TYR A 1 485 ? -4.162 -11.077 16.963 1.00 96.44 485 TYR A C 1
ATOM 3869 O O . TYR A 1 485 ? -2.990 -11.453 16.949 1.00 96.44 485 TYR A O 1
ATOM 3877 N N . LEU A 1 486 ? -4.791 -10.820 18.120 1.00 95.94 486 LEU A N 1
ATOM 3878 C CA . LEU A 1 486 ? -4.157 -11.105 19.418 1.00 95.94 486 LEU A CA 1
ATOM 3879 C C . LEU A 1 486 ? -4.036 -12.610 19.682 1.00 95.94 486 LEU A C 1
ATOM 3881 O O . LEU A 1 486 ? -3.137 -13.042 20.406 1.00 95.94 486 LEU A O 1
ATOM 3885 N N . ARG A 1 487 ? -4.890 -13.436 19.066 1.00 96.38 487 ARG A N 1
ATOM 3886 C CA . ARG A 1 487 ? -4.852 -14.892 19.239 1.00 96.38 487 ARG A CA 1
ATOM 3887 C C . ARG A 1 487 ? -3.784 -15.519 18.345 1.00 96.38 487 ARG A C 1
ATOM 3889 O O . ARG A 1 487 ? -3.860 -15.449 17.122 1.00 96.38 487 ARG A O 1
ATOM 3896 N N . ALA A 1 488 ? -2.818 -16.204 18.958 1.00 96.00 488 ALA A N 1
ATOM 3897 C CA . ALA A 1 488 ? -1.733 -16.875 18.236 1.00 96.00 488 ALA A CA 1
ATOM 3898 C C . ALA A 1 488 ? -2.230 -17.939 17.240 1.00 96.00 488 ALA A C 1
ATOM 3900 O O . ALA A 1 488 ? -1.697 -18.054 16.142 1.00 96.00 488 ALA A O 1
ATOM 3901 N N . GLU A 1 489 ? -3.284 -18.673 17.595 1.00 96.88 489 GLU A N 1
ATOM 3902 C CA . GLU A 1 489 ? -3.920 -19.663 16.718 1.00 96.88 489 GLU A CA 1
ATOM 3903 C C . GLU A 1 489 ? -4.546 -19.051 15.457 1.00 96.88 489 GLU A C 1
ATOM 3905 O O . GLU A 1 489 ? -4.464 -19.657 14.393 1.00 96.88 489 GLU A O 1
ATOM 3910 N N . VAL A 1 490 ? -5.106 -17.838 15.547 1.00 97.38 490 VAL A N 1
ATOM 3911 C CA . VAL A 1 490 ? -5.664 -17.123 14.391 1.00 97.38 490 VAL A CA 1
ATOM 3912 C C . VAL A 1 490 ? -4.531 -16.718 13.456 1.00 97.38 490 VAL A C 1
ATOM 3914 O O . VAL A 1 490 ? -4.606 -16.976 12.257 1.00 97.38 490 VAL A O 1
ATOM 3917 N N . ARG A 1 491 ? -3.440 -16.163 14.006 1.00 97.44 491 ARG A N 1
ATOM 3918 C CA . ARG A 1 491 ? -2.243 -15.818 13.221 1.00 97.44 491 ARG A CA 1
ATOM 3919 C C . ARG A 1 491 ? -1.683 -17.039 12.487 1.00 97.44 491 ARG A C 1
ATOM 3921 O O . ARG A 1 491 ? -1.429 -16.956 11.289 1.00 97.44 491 ARG A O 1
ATOM 3928 N N . GLU A 1 492 ? -1.555 -18.179 13.165 1.00 97.38 492 GLU A N 1
ATOM 3929 C CA . GLU A 1 492 ? -1.080 -19.422 12.540 1.00 97.38 492 GLU A CA 1
ATOM 3930 C C . GLU A 1 492 ? -2.051 -19.943 11.467 1.00 97.38 492 GLU A C 1
ATOM 3932 O O . GLU A 1 492 ? -1.609 -20.324 10.385 1.00 97.38 492 GLU A O 1
ATOM 3937 N N . ALA A 1 493 ? -3.367 -19.916 11.706 1.00 97.19 493 ALA A N 1
ATOM 3938 C CA . ALA A 1 493 ? -4.359 -20.336 10.713 1.00 97.19 493 ALA A CA 1
ATOM 3939 C C . ALA A 1 493 ? -4.303 -19.474 9.438 1.00 97.19 493 ALA A C 1
ATOM 3941 O O . ALA A 1 493 ? -4.351 -20.002 8.320 1.00 97.19 493 ALA A O 1
ATOM 3942 N N . VAL A 1 494 ? -4.135 -18.156 9.588 1.00 97.31 494 VAL A N 1
ATOM 3943 C CA . VAL A 1 494 ? -3.946 -17.251 8.448 1.00 97.31 494 VAL A CA 1
ATOM 3944 C C . VAL A 1 494 ? -2.624 -17.546 7.737 1.00 97.31 494 VAL A C 1
ATOM 3946 O O . VAL A 1 494 ? -2.639 -17.696 6.517 1.00 97.31 494 VAL A O 1
ATOM 3949 N N . ILE A 1 495 ? -1.504 -17.721 8.453 1.00 97.62 495 ILE A N 1
ATOM 3950 C CA . ILE A 1 495 ? -0.204 -18.084 7.850 1.00 97.62 495 ILE A CA 1
ATOM 3951 C C . ILE A 1 495 ? -0.321 -19.374 7.030 1.00 97.62 495 ILE A C 1
ATOM 3953 O O . ILE A 1 495 ? 0.120 -19.418 5.882 1.00 97.62 495 ILE A O 1
ATOM 3957 N N . GLN A 1 496 ? -0.964 -20.413 7.567 1.00 97.75 496 GLN A N 1
ATOM 3958 C CA . GLN A 1 496 ? -1.172 -21.672 6.843 1.00 97.75 496 GLN A CA 1
ATOM 3959 C C . GLN A 1 496 ? -2.030 -21.490 5.588 1.00 97.75 496 GLN A C 1
ATOM 3961 O O . GLN A 1 496 ? -1.773 -22.126 4.564 1.00 97.75 496 GLN A O 1
ATOM 3966 N N . THR A 1 497 ? -3.010 -20.589 5.639 1.00 96.81 497 THR A N 1
ATOM 3967 C CA . THR A 1 497 ? -3.833 -20.240 4.476 1.00 96.81 497 THR A CA 1
ATOM 3968 C C . THR A 1 497 ? -3.012 -19.490 3.425 1.00 96.81 497 THR A C 1
ATOM 3970 O O . THR A 1 497 ? -3.067 -19.838 2.247 1.00 96.81 497 THR A O 1
ATOM 3973 N N . ILE A 1 498 ? -2.161 -18.544 3.833 1.00 97.12 498 ILE A N 1
ATOM 3974 C CA . ILE A 1 498 ? -1.221 -17.854 2.934 1.00 97.12 498 ILE A CA 1
ATOM 3975 C C . ILE A 1 498 ? -0.279 -18.864 2.268 1.00 97.12 498 ILE A C 1
ATOM 3977 O O . ILE A 1 498 ? -0.104 -18.834 1.053 1.00 97.12 498 ILE A O 1
ATOM 3981 N N . LEU A 1 499 ? 0.283 -19.804 3.032 1.00 97.00 499 LEU A N 1
ATOM 3982 C CA . LEU A 1 499 ? 1.147 -20.865 2.504 1.00 97.00 499 LEU A CA 1
ATOM 3983 C C . LEU A 1 499 ? 0.395 -21.801 1.548 1.00 97.00 499 LEU A C 1
ATOM 3985 O O . LEU A 1 499 ? 0.959 -22.265 0.555 1.00 97.00 499 LEU A O 1
ATOM 3989 N N . HIS A 1 500 ? -0.882 -22.081 1.816 1.00 95.44 500 HIS A N 1
ATOM 3990 C CA . HIS A 1 500 ? -1.738 -22.825 0.897 1.00 95.44 500 HIS A CA 1
ATOM 3991 C C . HIS A 1 500 ? -1.913 -22.086 -0.439 1.00 95.44 500 HIS A C 1
ATOM 3993 O O . HIS A 1 500 ? -1.750 -22.705 -1.493 1.00 95.44 500 HIS A O 1
ATOM 3999 N N . VAL A 1 501 ? -2.167 -20.774 -0.400 1.00 95.81 501 VAL A N 1
ATOM 4000 C CA . VAL A 1 501 ? -2.278 -19.923 -1.596 1.00 95.81 501 VAL A CA 1
ATOM 4001 C C . VAL A 1 501 ? -0.938 -19.825 -2.334 1.00 95.81 501 VAL A C 1
ATOM 4003 O O . VAL A 1 501 ? -0.910 -20.011 -3.548 1.00 95.81 501 VAL A O 1
ATOM 4006 N N . ALA A 1 502 ? 0.182 -19.663 -1.626 1.00 95.62 502 ALA A N 1
ATOM 4007 C CA . ALA A 1 502 ? 1.533 -19.590 -2.201 1.00 95.62 502 ALA A CA 1
ATOM 4008 C C . ALA A 1 502 ? 1.913 -20.834 -3.018 1.00 95.62 502 ALA A C 1
ATOM 4010 O O . ALA A 1 502 ? 2.536 -20.745 -4.073 1.00 95.62 502 ALA A O 1
ATOM 4011 N N . ARG A 1 503 ? 1.466 -22.021 -2.587 1.00 92.94 503 ARG A N 1
ATOM 4012 C CA . ARG A 1 503 ? 1.667 -23.274 -3.342 1.00 92.94 503 ARG A CA 1
ATOM 4013 C C . ARG A 1 503 ? 0.884 -23.309 -4.661 1.00 92.94 503 ARG A C 1
ATOM 4015 O O . ARG A 1 503 ? 1.205 -24.095 -5.557 1.00 92.94 503 ARG A O 1
ATOM 4022 N N . GLN A 1 504 ? -0.160 -22.495 -4.786 1.00 92.31 504 GLN A N 1
ATOM 4023 C CA . GLN A 1 504 ? -0.985 -22.401 -5.989 1.00 92.31 504 GLN A CA 1
ATOM 4024 C C . GLN A 1 504 ? -0.558 -21.237 -6.892 1.00 92.31 504 GLN A C 1
ATOM 4026 O O . GLN A 1 504 ? -0.517 -21.407 -8.117 1.00 92.31 504 GLN A O 1
ATOM 4031 N N . PHE A 1 505 ? -0.183 -20.107 -6.294 1.00 96.06 505 PHE A N 1
ATOM 4032 C CA . PHE A 1 505 ? 0.116 -18.852 -6.970 1.00 96.06 505 PHE A CA 1
ATOM 4033 C C . PHE A 1 505 ? 1.517 -18.350 -6.589 1.00 96.06 505 PHE A C 1
ATOM 4035 O O . PHE A 1 505 ? 1.729 -17.964 -5.441 1.00 96.06 505 PHE A O 1
ATOM 4042 N N . PRO A 1 506 ? 2.469 -18.285 -7.540 1.00 95.25 506 PRO A N 1
ATOM 4043 C CA . PRO A 1 506 ? 3.811 -17.747 -7.288 1.00 95.25 506 PRO A CA 1
ATOM 4044 C C . PRO A 1 506 ? 3.828 -16.233 -7.034 1.00 95.25 506 PRO A C 1
ATOM 4046 O O . PRO A 1 506 ? 4.882 -15.668 -6.764 1.00 95.25 506 PRO A O 1
ATOM 4049 N N . ILE A 1 507 ? 2.699 -15.540 -7.179 1.00 98.00 507 ILE A N 1
ATOM 4050 C CA . ILE A 1 507 ? 2.563 -14.112 -6.899 1.00 98.00 507 ILE A CA 1
ATOM 4051 C C . ILE A 1 507 ? 1.293 -13.931 -6.068 1.00 98.00 507 ILE A C 1
ATOM 4053 O O . ILE A 1 507 ? 0.209 -14.326 -6.500 1.00 98.00 507 ILE A O 1
ATOM 4057 N N . ILE A 1 508 ? 1.418 -13.309 -4.900 1.00 97.31 508 ILE A N 1
ATOM 4058 C CA . ILE A 1 508 ? 0.285 -13.000 -4.024 1.00 97.31 508 ILE A CA 1
ATOM 4059 C C . ILE A 1 508 ? 0.246 -11.495 -3.803 1.00 97.31 508 ILE A C 1
ATOM 4061 O O . ILE A 1 508 ? 1.242 -10.918 -3.361 1.00 97.31 508 ILE A O 1
ATOM 4065 N N . ARG A 1 509 ? -0.903 -10.875 -4.078 1.00 96.44 509 ARG A N 1
ATOM 4066 C CA . ARG A 1 509 ? -1.200 -9.507 -3.643 1.00 96.44 509 ARG A CA 1
ATOM 4067 C C . ARG A 1 509 ? -2.042 -9.568 -2.375 1.00 96.44 509 ARG A C 1
ATOM 4069 O O . ARG A 1 509 ? -3.103 -10.183 -2.368 1.00 96.44 509 ARG A O 1
ATOM 4076 N N . PHE A 1 510 ? -1.553 -8.957 -1.304 1.00 96.00 510 PHE A N 1
ATOM 4077 C CA . PHE A 1 510 ? -2.275 -8.835 -0.044 1.00 96.00 510 PHE A CA 1
ATOM 4078 C C . PHE A 1 510 ? -3.103 -7.558 -0.037 1.00 96.00 510 PHE A C 1
ATOM 4080 O O . PHE A 1 510 ? -2.543 -6.468 -0.172 1.00 96.00 510 PHE A O 1
ATOM 4087 N N . ASP A 1 511 ? -4.409 -7.724 0.141 1.00 91.56 511 ASP A N 1
ATOM 4088 C CA . ASP A 1 511 ? -5.369 -6.638 0.319 1.00 91.56 511 ASP A CA 1
ATOM 4089 C C . ASP A 1 511 ? -5.225 -5.998 1.704 1.00 91.56 511 ASP A C 1
ATOM 4091 O O . ASP A 1 511 ? -5.019 -6.713 2.695 1.00 91.56 511 ASP A O 1
ATOM 4095 N N . ALA A 1 512 ? -5.312 -4.665 1.757 1.00 88.56 512 ALA A N 1
ATOM 4096 C CA . ALA A 1 512 ? -5.267 -3.872 2.984 1.00 88.56 512 ALA A CA 1
ATOM 4097 C C . ALA A 1 512 ? -4.139 -4.293 3.953 1.00 88.56 512 ALA A C 1
ATOM 4099 O O . ALA A 1 512 ? -4.317 -4.344 5.172 1.00 88.56 512 ALA A O 1
ATOM 4100 N N . ALA A 1 513 ? -2.949 -4.608 3.428 1.00 92.25 513 ALA A N 1
ATOM 4101 C CA . ALA A 1 513 ? -1.883 -5.225 4.212 1.00 92.25 513 ALA A CA 1
ATOM 4102 C C . ALA A 1 513 ? -1.425 -4.348 5.393 1.00 92.25 513 ALA A C 1
ATOM 4104 O O . ALA A 1 513 ? -1.008 -4.862 6.437 1.00 92.25 513 ALA A O 1
ATOM 4105 N N . MET A 1 514 ? -1.550 -3.023 5.256 1.00 89.62 514 MET A N 1
ATOM 4106 C CA . MET A 1 514 ? -1.247 -2.053 6.312 1.00 89.62 514 MET A CA 1
ATOM 4107 C C . MET A 1 514 ? -2.054 -2.272 7.597 1.00 89.62 514 MET A C 1
ATOM 4109 O O . MET A 1 514 ? -1.523 -1.994 8.672 1.00 89.62 514 MET A O 1
ATOM 4113 N N . THR A 1 515 ? -3.286 -2.794 7.536 1.00 90.88 515 THR A N 1
ATOM 4114 C CA . THR A 1 515 ? -4.120 -2.978 8.740 1.00 90.88 515 THR A CA 1
ATOM 4115 C C . THR A 1 515 ? -3.564 -4.046 9.680 1.00 90.88 515 THR A C 1
ATOM 4117 O O . THR A 1 515 ? -3.858 -4.022 10.874 1.00 90.88 515 THR A O 1
ATOM 4120 N N . LEU A 1 516 ? -2.728 -4.949 9.159 1.00 94.50 516 LEU A N 1
ATOM 4121 C CA . LEU A 1 516 ? -2.149 -6.074 9.893 1.00 94.50 516 LEU A CA 1
ATOM 4122 C C . LEU A 1 516 ? -0.721 -5.847 10.386 1.00 94.50 516 LEU A C 1
ATOM 4124 O O . LEU A 1 516 ? -0.180 -6.711 11.073 1.00 94.50 516 LEU A O 1
ATOM 4128 N N . ALA A 1 517 ? -0.112 -4.696 10.082 1.00 92.56 517 ALA A N 1
ATOM 4129 C CA . ALA A 1 517 ? 1.115 -4.307 10.767 1.00 92.56 517 ALA A CA 1
ATOM 4130 C C . ALA A 1 517 ? 0.824 -4.184 12.270 1.00 92.56 517 ALA A C 1
ATOM 4132 O O . ALA A 1 517 ? -0.179 -3.574 12.655 1.00 92.56 517 ALA A O 1
ATOM 4133 N N . LYS A 1 518 ? 1.700 -4.711 13.130 1.00 92.88 518 LYS A N 1
ATOM 4134 C CA . LYS A 1 518 ? 1.496 -4.788 14.586 1.00 92.88 518 LYS A CA 1
ATOM 4135 C C . LYS A 1 518 ? 1.051 -3.453 15.197 1.00 92.88 518 LYS A C 1
ATOM 4137 O O . LYS A 1 518 ? 0.105 -3.411 15.981 1.00 92.88 518 LYS A O 1
ATOM 4142 N N . LYS A 1 519 ? 1.670 -2.343 14.779 1.00 89.62 519 LYS A N 1
ATOM 4143 C CA . LYS A 1 519 ? 1.303 -0.984 15.225 1.00 89.62 519 LYS A CA 1
ATOM 4144 C C . LYS A 1 519 ? -0.118 -0.560 14.834 1.00 89.62 519 LYS A C 1
ATOM 4146 O O . LYS A 1 519 ? -0.751 0.205 15.555 1.00 89.62 519 LYS A O 1
ATOM 4151 N N . HIS A 1 520 ? -0.629 -1.037 13.702 1.00 90.25 520 HIS A N 1
ATOM 4152 C CA . HIS A 1 520 ? -1.976 -0.723 13.230 1.00 90.25 520 HIS A CA 1
ATOM 4153 C C . HIS A 1 520 ? -3.026 -1.661 13.797 1.00 90.25 520 HIS A C 1
ATOM 4155 O O . HIS A 1 520 ? -4.107 -1.181 14.119 1.00 90.25 520 HIS A O 1
ATOM 4161 N N . VAL A 1 521 ? -2.689 -2.927 14.049 1.00 93.19 521 VAL A N 1
ATOM 4162 C CA . VAL A 1 521 ? -3.538 -3.801 14.868 1.00 93.19 521 VAL A CA 1
ATOM 4163 C C . VAL A 1 521 ? -3.779 -3.158 16.238 1.00 93.19 521 VAL A C 1
ATOM 4165 O O . VAL A 1 521 ? -4.930 -3.082 16.667 1.00 93.19 521 VAL A O 1
ATOM 4168 N N . GLN A 1 522 ? -2.729 -2.617 16.876 1.00 92.88 522 GLN A N 1
ATOM 4169 C CA . GLN A 1 522 ? -2.862 -1.855 18.122 1.00 92.88 522 GLN A CA 1
ATOM 4170 C C . GLN A 1 522 ? -3.731 -0.609 17.910 1.00 92.88 522 GLN A C 1
ATOM 4172 O O . GLN A 1 522 ? -4.820 -0.527 18.458 1.00 92.88 522 GLN A O 1
ATOM 4177 N N . ARG A 1 523 ? -3.321 0.321 17.039 1.00 89.62 523 ARG A N 1
ATOM 4178 C CA . ARG A 1 523 ? -4.036 1.592 16.814 1.00 89.62 523 ARG A CA 1
ATOM 4179 C C . ARG A 1 523 ? -5.526 1.423 16.479 1.00 89.62 523 ARG A C 1
ATOM 4181 O O . ARG A 1 523 ? -6.337 2.241 16.897 1.00 89.62 523 ARG A O 1
ATOM 4188 N N . LEU A 1 524 ? -5.874 0.430 15.659 1.00 89.75 524 LEU A N 1
ATOM 4189 C CA . LEU A 1 524 ? -7.237 0.248 15.155 1.00 89.75 524 LEU A CA 1
ATOM 4190 C C . LEU A 1 524 ? -8.128 -0.486 16.158 1.00 89.75 524 LEU A C 1
ATOM 4192 O O . LEU A 1 524 ? -9.236 -0.034 16.436 1.00 89.75 524 LEU A O 1
ATOM 4196 N N . TRP A 1 525 ? -7.654 -1.613 16.692 1.00 93.38 525 TRP A N 1
ATOM 4197 C CA . TRP A 1 525 ? -8.502 -2.543 17.440 1.00 93.38 525 TRP A CA 1
ATOM 4198 C C . TRP A 1 525 ? -8.254 -2.534 18.948 1.00 93.38 525 TRP A C 1
ATOM 4200 O O . TRP A 1 525 ? -9.154 -2.931 19.693 1.00 93.38 525 TRP A O 1
ATOM 4210 N N . PHE A 1 526 ? -7.072 -2.095 19.388 1.00 93.88 526 PHE A N 1
ATOM 4211 C CA . PHE A 1 526 ? -6.626 -2.087 20.787 1.00 93.88 526 PHE A CA 1
ATOM 4212 C C . PHE A 1 526 ? -5.804 -0.819 21.090 1.00 93.88 526 PHE A C 1
ATOM 4214 O O . PHE A 1 526 ? -4.624 -0.938 21.442 1.00 93.88 526 PHE A O 1
ATOM 4221 N N . PRO A 1 527 ? -6.372 0.385 20.871 1.00 89.94 527 PRO A N 1
ATOM 4222 C CA . PRO A 1 527 ? -5.627 1.637 20.982 1.00 89.94 527 PRO A CA 1
ATOM 4223 C C . PRO A 1 527 ? -5.014 1.790 22.374 1.00 89.94 527 PRO A C 1
ATOM 4225 O O . PRO A 1 527 ? -5.549 1.290 23.362 1.00 89.94 527 PRO A O 1
ATOM 4228 N N . GLU A 1 528 ? -3.868 2.456 22.461 1.00 89.00 528 GLU A N 1
ATOM 4229 C CA . GLU A 1 528 ? -3.260 2.718 23.762 1.00 89.00 528 GLU A CA 1
ATOM 4230 C C . GLU A 1 528 ? -4.093 3.772 24.511 1.00 89.00 528 GLU A C 1
ATOM 4232 O O . GLU A 1 528 ? -4.438 4.789 23.900 1.00 89.00 528 GLU A O 1
ATOM 4237 N N . PRO A 1 529 ? -4.435 3.560 25.797 1.00 87.38 529 PRO A N 1
ATOM 4238 C CA . PRO A 1 529 ? -5.197 4.537 26.570 1.00 87.38 529 PRO A CA 1
ATOM 4239 C C . PRO A 1 529 ? -4.590 5.946 26.500 1.00 87.38 529 PRO A C 1
ATOM 4241 O O . PRO A 1 529 ? -3.416 6.134 26.818 1.00 87.38 529 PRO A O 1
ATOM 4244 N N . GLY A 1 530 ? -5.397 6.931 26.110 1.00 82.56 530 GLY A N 1
ATOM 4245 C CA . GLY A 1 530 ? -5.013 8.337 25.953 1.00 82.56 530 GLY A CA 1
ATOM 4246 C C . GLY A 1 530 ? -4.602 8.729 24.530 1.00 82.56 530 GLY A C 1
ATOM 4247 O O . GLY A 1 530 ? -4.183 9.866 24.311 1.00 82.56 530 GLY A O 1
ATOM 4248 N N . THR A 1 531 ? -4.681 7.809 23.563 1.00 80.44 531 THR A N 1
ATOM 4249 C CA . THR A 1 531 ? -4.343 8.071 22.149 1.00 80.44 531 THR A CA 1
ATOM 4250 C C . THR A 1 531 ? -5.565 8.170 21.227 1.00 80.44 531 THR A C 1
ATOM 4252 O O . THR A 1 531 ? -5.417 8.490 20.043 1.00 80.44 531 THR A O 1
ATOM 4255 N N . GLY A 1 532 ? -6.771 7.952 21.762 1.00 76.38 532 GLY A N 1
ATOM 4256 C CA . GLY A 1 532 ? -8.045 7.942 21.043 1.00 76.38 532 GLY A CA 1
ATOM 4257 C C . GLY A 1 532 ? -8.378 6.623 20.328 1.00 76.38 532 GLY A C 1
ATOM 4258 O O . GLY A 1 532 ? -7.538 5.744 20.145 1.00 76.38 532 GLY A O 1
ATOM 4259 N N . GLY A 1 533 ? -9.634 6.494 19.880 1.00 76.94 533 GLY A N 1
ATOM 4260 C CA . GLY A 1 533 ? -10.136 5.362 19.090 1.00 76.94 533 GLY A CA 1
ATOM 4261 C C . GLY A 1 533 ? -10.237 5.668 17.590 1.00 76.94 533 GLY A C 1
ATOM 4262 O O . GLY A 1 533 ? -10.839 6.663 17.174 1.00 76.94 533 GLY A O 1
ATOM 4263 N N . ALA A 1 534 ? -9.657 4.810 16.744 1.00 79.69 534 ALA A N 1
ATOM 4264 C CA . ALA A 1 534 ? -9.863 4.890 15.293 1.00 79.69 534 ALA A CA 1
ATOM 4265 C C . ALA A 1 534 ? -11.192 4.254 14.860 1.00 79.69 534 ALA A C 1
ATOM 4267 O O . ALA A 1 534 ? -11.844 4.758 13.948 1.00 79.69 534 ALA A O 1
ATOM 4268 N N . ILE A 1 535 ? -11.577 3.162 15.522 1.00 85.88 535 ILE A N 1
ATOM 4269 C CA . ILE A 1 535 ? -12.807 2.412 15.272 1.00 85.88 535 ILE A CA 1
ATOM 4270 C C . ILE A 1 535 ? -13.746 2.652 16.448 1.00 85.88 535 ILE A C 1
ATOM 4272 O O . ILE A 1 535 ? -13.343 2.491 17.600 1.00 85.88 535 ILE A O 1
ATOM 4276 N N . ALA A 1 536 ? -14.987 3.021 16.140 1.00 85.06 536 ALA A N 1
ATOM 4277 C CA . ALA A 1 536 ? -16.010 3.274 17.142 1.00 85.06 536 ALA A CA 1
ATOM 4278 C C . ALA A 1 536 ? -16.212 2.050 18.060 1.00 85.06 536 ALA A C 1
ATOM 4280 O O . ALA A 1 536 ? -16.085 0.906 17.613 1.00 85.06 536 ALA A O 1
ATOM 4281 N N . SER A 1 537 ? -16.448 2.314 19.347 1.00 87.38 537 SER A N 1
ATOM 4282 C CA . SER A 1 537 ? -16.521 1.357 20.460 1.00 87.38 537 SER A CA 1
ATOM 4283 C C . SER A 1 537 ? -15.262 0.515 20.708 1.00 87.38 537 SER A C 1
ATOM 4285 O O . SER A 1 537 ? -15.321 -0.473 21.439 1.00 87.38 537 SER A O 1
ATOM 4287 N N . ARG A 1 538 ? -14.100 0.857 20.129 1.00 89.06 538 ARG A N 1
ATOM 4288 C CA . ARG A 1 538 ? -12.839 0.131 20.399 1.00 89.06 538 ARG A CA 1
ATOM 4289 C C . ARG A 1 538 ? -11.940 0.802 21.427 1.00 89.06 538 ARG A C 1
ATOM 4291 O O . ARG A 1 538 ? -11.133 0.089 22.023 1.00 89.06 538 ARG A O 1
ATOM 4298 N N . ALA A 1 539 ? -12.102 2.101 21.690 1.00 85.00 539 ALA A N 1
ATOM 4299 C CA . ALA A 1 539 ? -11.343 2.810 22.727 1.00 85.00 539 ALA A CA 1
ATOM 4300 C C . ALA A 1 539 ? -11.476 2.147 24.116 1.00 85.00 539 ALA A C 1
ATOM 4302 O O . ALA A 1 539 ? -10.491 1.981 24.834 1.00 85.00 539 ALA A O 1
ATOM 4303 N N . GLU A 1 540 ? -12.671 1.652 24.453 1.00 81.62 540 GLU A N 1
ATOM 4304 C CA . GLU A 1 540 ? -12.952 0.952 25.718 1.00 81.62 540 GLU A CA 1
ATOM 4305 C C . GLU A 1 540 ? -12.154 -0.349 25.912 1.00 81.62 540 GLU A C 1
ATOM 4307 O O . GLU A 1 540 ? -11.872 -0.761 27.040 1.00 81.62 540 GLU A O 1
ATOM 4312 N N . HIS A 1 541 ? -11.719 -0.962 24.810 1.00 87.88 541 HIS A N 1
ATOM 4313 C CA . HIS A 1 541 ? -10.923 -2.188 24.788 1.00 87.88 541 HIS A CA 1
ATOM 4314 C C . HIS A 1 541 ? -9.428 -1.932 24.545 1.00 87.88 541 HIS A C 1
ATOM 4316 O O . HIS A 1 541 ? -8.705 -2.845 24.129 1.00 87.88 541 HIS A O 1
ATOM 4322 N N . GLY A 1 542 ? -8.973 -0.698 24.769 1.00 86.81 542 GLY A N 1
ATOM 4323 C CA . GLY A 1 542 ? -7.575 -0.316 24.643 1.00 86.81 542 GLY A CA 1
ATOM 4324 C C . GLY A 1 542 ? -6.639 -1.114 25.555 1.00 86.81 542 GLY A C 1
ATOM 4325 O O . GLY A 1 542 ? -7.007 -1.506 26.665 1.00 86.81 542 GLY A O 1
ATOM 4326 N N . LEU A 1 543 ? -5.417 -1.362 25.084 1.00 89.81 543 LEU A N 1
ATOM 4327 C CA . LEU A 1 543 ? -4.379 -2.093 25.817 1.00 89.81 543 LEU A CA 1
ATOM 4328 C C . LEU A 1 543 ? -3.140 -1.213 25.983 1.00 89.81 543 LEU A C 1
ATOM 4330 O O . LEU A 1 543 ? -2.753 -0.512 25.049 1.00 89.81 543 LEU A O 1
ATOM 4334 N N . SER A 1 544 ? -2.483 -1.294 27.148 1.00 89.44 544 SER A N 1
ATOM 4335 C CA . SER A 1 544 ? -1.155 -0.686 27.306 1.00 89.44 544 SER A CA 1
ATOM 4336 C C . SER A 1 544 ? -0.176 -1.304 26.312 1.00 89.44 544 SER A C 1
ATOM 4338 O O . SER A 1 544 ? -0.362 -2.447 25.863 1.00 89.44 544 SER A O 1
ATOM 4340 N N . LYS A 1 545 ? 0.892 -0.572 25.993 1.00 88.19 545 LYS A N 1
ATOM 4341 C CA . LYS A 1 545 ? 1.901 -1.051 25.055 1.00 88.19 545 LYS A CA 1
ATOM 4342 C C . LYS A 1 545 ? 2.487 -2.402 25.468 1.00 88.19 545 LYS A C 1
ATOM 4344 O O . LYS A 1 545 ? 2.581 -3.307 24.642 1.00 88.19 545 LYS A O 1
ATOM 4349 N N . GLU A 1 546 ? 2.782 -2.577 26.751 1.00 91.50 546 GLU A N 1
ATOM 4350 C CA . GLU A 1 546 ? 3.343 -3.808 27.313 1.00 91.50 546 GLU A CA 1
ATOM 4351 C C . GLU A 1 546 ? 2.358 -4.978 27.230 1.00 91.50 546 GLU A C 1
ATOM 4353 O O . GLU A 1 546 ? 2.744 -6.086 26.854 1.00 91.50 546 GLU A O 1
ATOM 4358 N N . ALA A 1 547 ? 1.083 -4.746 27.559 1.00 92.81 547 ALA A N 1
ATOM 4359 C CA . ALA A 1 547 ? 0.051 -5.779 27.505 1.00 92.81 547 ALA A CA 1
ATOM 4360 C C . ALA A 1 547 ? -0.220 -6.227 26.061 1.00 92.81 547 ALA A C 1
ATOM 4362 O O . ALA A 1 547 ? -0.341 -7.426 25.788 1.00 92.81 547 ALA A O 1
ATOM 4363 N N . PHE A 1 548 ? -0.268 -5.274 25.127 1.00 94.88 548 PHE A N 1
ATOM 4364 C CA . PHE A 1 548 ? -0.409 -5.561 23.706 1.00 94.88 548 PHE A CA 1
ATOM 4365 C C . PHE A 1 548 ? 0.808 -6.321 23.162 1.00 94.88 548 PHE A C 1
ATOM 4367 O O . PHE A 1 548 ? 0.648 -7.354 22.510 1.00 94.88 548 PHE A O 1
ATOM 4374 N N . ASP A 1 549 ? 2.023 -5.863 23.472 1.00 94.12 549 ASP A N 1
ATOM 4375 C CA . ASP A 1 549 ? 3.256 -6.514 23.029 1.00 94.12 549 ASP A CA 1
ATOM 4376 C C . ASP A 1 549 ? 3.410 -7.922 23.632 1.00 94.12 549 ASP A C 1
ATOM 4378 O O . ASP A 1 549 ? 3.946 -8.806 22.969 1.00 94.12 549 ASP A O 1
ATOM 4382 N N . ALA A 1 550 ? 2.883 -8.184 24.832 1.00 94.81 550 ALA A N 1
ATOM 4383 C CA . ALA A 1 550 ? 2.827 -9.534 25.393 1.00 94.81 550 ALA A CA 1
ATOM 4384 C C . ALA A 1 550 ? 1.861 -10.462 24.626 1.00 94.81 550 ALA A C 1
ATOM 4386 O O . ALA A 1 550 ? 2.159 -11.644 24.439 1.00 94.81 550 ALA A O 1
ATOM 4387 N N . ALA A 1 551 ? 0.717 -9.945 24.162 1.00 94.25 551 ALA A N 1
ATOM 4388 C CA . ALA A 1 551 ? -0.277 -10.713 23.402 1.00 94.25 551 ALA A CA 1
ATOM 4389 C C . ALA A 1 551 ? 0.121 -10.924 21.923 1.00 94.25 551 ALA A C 1
ATOM 4391 O O . ALA A 1 551 ? -0.160 -11.973 21.326 1.00 94.25 551 ALA A O 1
ATOM 4392 N N . MET A 1 552 ? 0.812 -9.946 21.335 1.00 95.44 552 MET A N 1
ATOM 4393 C CA . MET A 1 552 ? 1.339 -9.977 19.971 1.00 95.44 552 MET A CA 1
ATOM 4394 C C . MET A 1 552 ? 2.849 -9.669 19.983 1.00 95.44 552 MET A C 1
ATOM 4396 O O . MET A 1 552 ? 3.262 -8.557 19.650 1.00 95.44 552 MET A O 1
ATOM 4400 N N . PRO A 1 553 ? 3.703 -10.633 20.375 1.00 93.25 553 PRO A N 1
ATOM 4401 C CA . PRO A 1 553 ? 5.135 -10.387 20.570 1.00 93.25 553 PRO A CA 1
ATOM 4402 C C . PRO A 1 553 ? 5.876 -10.105 19.265 1.00 93.25 553 PRO A C 1
ATOM 4404 O O . PRO A 1 553 ? 6.706 -9.197 19.217 1.00 93.25 553 PRO A O 1
ATOM 4407 N N . THR A 1 554 ? 5.548 -10.840 18.205 1.00 92.25 554 THR A N 1
ATOM 4408 C CA . THR A 1 554 ? 6.176 -10.734 16.887 1.00 92.25 554 THR A CA 1
ATOM 4409 C C . THR A 1 554 ? 5.315 -9.940 15.913 1.00 92.25 554 THR A C 1
ATOM 4411 O O . THR A 1 554 ? 4.103 -9.792 16.080 1.00 92.25 554 THR A O 1
ATOM 4414 N N . GLU A 1 555 ? 5.968 -9.401 14.889 1.00 94.12 555 GLU A N 1
ATOM 4415 C CA . GLU A 1 555 ? 5.302 -8.757 13.766 1.00 94.12 555 GLU A CA 1
ATOM 4416 C C . GLU A 1 555 ? 4.768 -9.825 12.804 1.00 94.12 555 GLU A C 1
ATOM 4418 O O . GLU A 1 555 ? 5.528 -10.650 12.296 1.00 94.12 555 GLU A O 1
ATOM 4423 N N . PHE A 1 556 ? 3.460 -9.802 12.543 1.00 96.50 556 PHE A N 1
ATOM 4424 C CA . PHE A 1 556 ? 2.777 -10.849 11.781 1.00 96.50 556 PHE A CA 1
ATOM 4425 C C . PHE A 1 556 ? 3.363 -10.995 10.376 1.00 96.50 556 PHE A C 1
ATOM 4427 O O . PHE A 1 556 ? 3.636 -12.103 9.916 1.00 96.50 556 PHE A O 1
ATOM 4434 N N . TRP A 1 557 ? 3.604 -9.872 9.701 1.00 96.25 557 TRP A N 1
ATOM 4435 C CA . TRP A 1 557 ? 4.153 -9.892 8.349 1.00 96.25 557 TRP A CA 1
ATOM 4436 C C . TRP A 1 557 ? 5.585 -10.408 8.289 1.00 96.25 557 TRP A C 1
ATOM 4438 O O . TRP A 1 557 ? 5.950 -11.036 7.296 1.00 96.25 557 TRP A O 1
ATOM 4448 N N . ARG A 1 558 ? 6.372 -10.199 9.351 1.00 94.62 558 ARG A N 1
ATOM 4449 C CA . ARG A 1 558 ? 7.717 -10.770 9.452 1.00 94.62 558 ARG A CA 1
ATOM 4450 C C . ARG A 1 558 ? 7.647 -12.293 9.512 1.00 94.62 558 ARG A C 1
ATOM 4452 O O . ARG A 1 558 ? 8.317 -12.955 8.724 1.00 94.62 558 ARG A O 1
ATOM 4459 N N . ASP A 1 559 ? 6.765 -12.828 10.358 1.00 95.94 559 ASP A N 1
ATOM 4460 C CA . ASP A 1 559 ? 6.537 -14.272 10.455 1.00 95.94 559 ASP A CA 1
ATOM 4461 C C . ASP A 1 559 ? 6.068 -14.851 9.106 1.00 95.94 559 ASP A C 1
ATOM 4463 O O . ASP A 1 559 ? 6.573 -15.884 8.667 1.00 95.94 559 ASP A O 1
ATOM 4467 N N . VAL A 1 560 ? 5.155 -14.169 8.400 1.00 97.00 560 VAL A N 1
ATOM 4468 C CA . VAL A 1 560 ? 4.707 -14.576 7.054 1.00 97.00 560 VAL A CA 1
ATOM 4469 C C . VAL A 1 560 ? 5.877 -14.637 6.073 1.00 97.00 560 VAL A C 1
ATOM 4471 O O . VAL A 1 560 ? 6.041 -15.645 5.384 1.00 97.00 560 VAL A O 1
ATOM 4474 N N . VAL A 1 561 ? 6.691 -13.583 6.003 1.00 96.38 561 VAL A N 1
ATOM 4475 C CA . VAL A 1 561 ? 7.830 -13.496 5.080 1.00 96.38 561 VAL A CA 1
ATOM 4476 C C . VAL A 1 561 ? 8.856 -14.594 5.366 1.00 96.38 561 VAL A C 1
ATOM 4478 O O . VAL A 1 561 ? 9.258 -15.303 4.442 1.00 96.38 561 VAL A O 1
ATOM 4481 N N . ASP A 1 562 ? 9.224 -14.795 6.633 1.00 95.81 562 ASP A N 1
ATOM 4482 C CA . ASP A 1 562 ? 10.183 -15.830 7.038 1.00 95.81 562 ASP A CA 1
ATOM 4483 C C . ASP A 1 562 ? 9.681 -17.241 6.718 1.00 95.81 562 ASP A C 1
ATOM 4485 O O . ASP A 1 562 ? 10.421 -18.072 6.181 1.00 95.81 562 ASP A O 1
ATOM 4489 N N . ARG A 1 563 ? 8.402 -17.517 6.993 1.00 96.50 563 ARG A N 1
ATOM 4490 C CA . ARG A 1 563 ? 7.786 -18.817 6.700 1.00 96.50 563 ARG A CA 1
ATOM 4491 C C . ARG A 1 563 ? 7.688 -19.059 5.196 1.00 96.50 563 ARG A C 1
ATOM 4493 O O . ARG A 1 563 ? 8.025 -20.152 4.745 1.00 96.50 563 ARG A O 1
ATOM 4500 N N . VAL A 1 564 ? 7.289 -18.061 4.404 1.00 96.56 564 VAL A N 1
ATOM 4501 C CA . VAL A 1 564 ? 7.225 -18.172 2.934 1.00 96.56 564 VAL A CA 1
ATOM 4502 C C . VAL A 1 564 ? 8.613 -18.405 2.339 1.00 96.56 564 VAL A C 1
ATOM 4504 O O . VAL A 1 564 ? 8.753 -19.275 1.483 1.00 96.56 564 VAL A O 1
ATOM 4507 N N . ALA A 1 565 ? 9.649 -17.718 2.824 1.00 94.81 565 ALA A N 1
ATOM 4508 C CA . ALA A 1 565 ? 11.019 -17.906 2.343 1.00 94.81 565 ALA A CA 1
ATOM 4509 C C . ALA A 1 565 ? 11.533 -19.348 2.530 1.00 94.81 565 ALA A C 1
ATOM 4511 O O . ALA A 1 565 ? 12.351 -19.820 1.740 1.00 94.81 565 ALA A O 1
ATOM 4512 N N . VAL A 1 566 ? 11.047 -20.063 3.550 1.00 96.12 566 VAL A N 1
ATOM 4513 C CA . VAL A 1 566 ? 11.432 -21.456 3.827 1.00 96.12 566 VAL A CA 1
ATOM 4514 C C . VAL A 1 566 ? 10.494 -22.460 3.150 1.00 96.12 566 VAL A C 1
ATOM 4516 O O . VAL A 1 566 ? 10.954 -23.438 2.562 1.00 96.12 566 VAL A O 1
ATOM 4519 N N . GLU A 1 567 ? 9.182 -22.248 3.232 1.00 96.69 567 GLU A N 1
ATOM 4520 C CA . GLU A 1 567 ? 8.174 -23.238 2.831 1.00 96.69 567 GLU A CA 1
ATOM 4521 C C . GLU A 1 567 ? 7.642 -23.061 1.405 1.00 96.69 567 GLU A C 1
ATOM 4523 O O . GLU A 1 567 ? 7.123 -24.018 0.824 1.00 96.69 567 GLU A O 1
ATOM 4528 N N . ALA A 1 568 ? 7.754 -21.859 0.837 1.00 95.12 568 ALA A N 1
ATOM 4529 C CA . ALA A 1 568 ? 7.305 -21.524 -0.512 1.00 95.12 568 ALA A CA 1
ATOM 4530 C C . ALA A 1 568 ? 8.238 -20.481 -1.180 1.00 95.12 568 ALA A C 1
ATOM 4532 O O . ALA A 1 568 ? 7.774 -19.412 -1.581 1.00 95.12 568 ALA A O 1
ATOM 4533 N N . PRO A 1 569 ? 9.546 -20.776 -1.336 1.00 93.12 569 PRO A N 1
ATOM 4534 C CA . PRO A 1 569 ? 10.564 -19.794 -1.739 1.00 93.12 569 PRO A CA 1
ATOM 4535 C C . PRO A 1 569 ? 10.378 -19.188 -3.141 1.00 93.12 569 PRO A C 1
ATOM 4537 O O . PRO A 1 569 ? 10.955 -18.145 -3.428 1.00 93.12 569 PRO A O 1
ATOM 4540 N N . ASP A 1 570 ? 9.588 -19.811 -4.023 1.00 93.75 570 ASP A N 1
ATOM 4541 C CA . ASP A 1 570 ? 9.270 -19.285 -5.365 1.00 93.75 570 ASP A CA 1
ATOM 4542 C C . ASP A 1 570 ? 8.015 -18.388 -5.368 1.00 93.75 570 ASP A C 1
ATOM 4544 O O . ASP A 1 570 ? 7.255 -18.365 -6.336 1.00 93.75 570 ASP A O 1
ATOM 4548 N N . THR A 1 571 ? 7.780 -17.662 -4.269 1.00 96.81 571 THR A N 1
ATOM 4549 C CA . THR A 1 571 ? 6.599 -16.803 -4.085 1.00 96.81 571 THR A CA 1
ATOM 4550 C C . THR A 1 571 ? 7.001 -15.342 -3.937 1.00 96.81 571 THR A C 1
ATOM 4552 O O . THR A 1 571 ? 7.717 -14.971 -3.010 1.00 96.81 571 THR A O 1
ATOM 4555 N N . LEU A 1 572 ? 6.482 -14.489 -4.817 1.00 97.50 572 LEU A N 1
ATOM 4556 C CA . LEU A 1 572 ? 6.549 -13.039 -4.687 1.00 97.50 572 LEU A CA 1
ATOM 4557 C C . LEU A 1 572 ? 5.375 -12.551 -3.839 1.00 97.50 572 LEU A C 1
ATOM 4559 O O . LEU A 1 572 ? 4.211 -12.786 -4.164 1.00 97.50 572 LEU A O 1
ATOM 4563 N N . LEU A 1 573 ? 5.703 -11.816 -2.780 1.00 97.69 573 LEU A N 1
ATOM 4564 C CA . LEU A 1 573 ? 4.743 -11.193 -1.872 1.00 97.69 573 LEU A CA 1
ATOM 4565 C C . LEU A 1 573 ? 4.624 -9.701 -2.183 1.00 97.69 573 LEU A C 1
ATOM 4567 O O . LEU A 1 573 ? 5.608 -8.962 -2.080 1.00 97.69 573 LEU A O 1
ATOM 4571 N N . LEU A 1 574 ? 3.426 -9.280 -2.571 1.00 96.06 574 LEU A N 1
ATOM 4572 C CA . LEU A 1 574 ? 3.089 -7.909 -2.919 1.00 96.06 574 LEU A CA 1
ATOM 4573 C C . LEU A 1 574 ? 2.114 -7.364 -1.874 1.00 96.06 574 LEU A C 1
ATOM 4575 O O . LEU A 1 574 ? 1.032 -7.913 -1.697 1.00 96.06 574 LEU A O 1
ATOM 4579 N N . ALA A 1 575 ? 2.472 -6.272 -1.205 1.00 94.88 575 ALA A N 1
ATOM 4580 C CA . ALA A 1 575 ? 1.606 -5.602 -0.244 1.00 94.88 575 ALA A CA 1
ATOM 4581 C C . ALA A 1 575 ? 0.893 -4.396 -0.870 1.00 94.88 575 ALA A C 1
ATOM 4583 O O . ALA A 1 575 ? 1.533 -3.491 -1.414 1.00 94.88 575 ALA A O 1
ATOM 4584 N N . GLU A 1 576 ? -0.427 -4.339 -0.725 1.00 90.44 576 GLU A N 1
ATOM 4585 C CA . GLU A 1 576 ? -1.121 -3.059 -0.724 1.00 90.44 576 GLU A CA 1
ATOM 4586 C C . GLU A 1 576 ? -0.939 -2.414 0.652 1.00 90.44 576 GLU A C 1
ATOM 4588 O O . GLU A 1 576 ? -1.586 -2.786 1.630 1.00 90.44 576 GLU A O 1
ATOM 4593 N N . ALA A 1 577 ? -0.025 -1.456 0.736 1.00 82.81 577 ALA A N 1
ATOM 4594 C CA . ALA A 1 577 ? 0.166 -0.660 1.933 1.00 82.81 577 ALA A CA 1
ATOM 4595 C C . ALA A 1 577 ? 0.178 0.819 1.561 1.00 82.81 577 ALA A C 1
ATOM 4597 O O . ALA A 1 577 ? 0.791 1.214 0.571 1.00 82.81 577 ALA A O 1
ATOM 4598 N N . PHE A 1 578 ? -0.497 1.612 2.386 1.00 77.31 578 PHE A N 1
ATOM 4599 C CA . PHE A 1 578 ? -0.512 3.070 2.324 1.00 77.31 578 PHE A CA 1
ATOM 4600 C C . PHE A 1 578 ? -0.001 3.629 3.662 1.00 77.31 578 PHE A C 1
ATOM 4602 O O . PHE A 1 578 ? 0.595 2.905 4.460 1.00 77.31 578 PHE A O 1
ATOM 4609 N N . TRP A 1 579 ? -0.249 4.915 3.920 1.00 69.06 579 TRP A N 1
ATOM 4610 C CA . TRP A 1 579 ? 0.113 5.606 5.168 1.00 69.06 579 TRP A CA 1
ATOM 4611 C C . TRP A 1 579 ? 1.624 5.754 5.391 1.00 69.06 579 TRP A C 1
ATOM 4613 O O . TRP A 1 579 ? 2.088 5.716 6.530 1.00 69.06 579 TRP A O 1
ATOM 4623 N N . LEU A 1 580 ? 2.387 5.958 4.309 1.00 74.44 580 LEU A N 1
ATOM 4624 C CA . LEU A 1 580 ? 3.841 6.180 4.346 1.00 74.44 580 LEU A CA 1
ATOM 4625 C C . LEU A 1 580 ? 4.632 4.964 4.857 1.00 74.44 580 LEU A C 1
ATOM 4627 O O . LEU A 1 580 ? 5.758 5.091 5.339 1.00 74.44 580 LEU A O 1
ATOM 4631 N N . LEU A 1 581 ? 4.033 3.772 4.780 1.00 79.50 581 LEU A N 1
ATOM 4632 C CA . LEU A 1 581 ? 4.629 2.518 5.238 1.00 79.50 581 LEU A CA 1
ATOM 4633 C C . LEU A 1 581 ? 5.359 1.767 4.133 1.00 79.50 581 LEU A C 1
ATOM 4635 O O . LEU A 1 581 ? 5.823 0.656 4.377 1.00 79.50 581 LEU A O 1
ATOM 4639 N N . GLU A 1 582 ? 5.451 2.318 2.926 1.00 83.69 582 GLU A N 1
ATOM 4640 C CA . GLU A 1 582 ? 5.934 1.573 1.770 1.00 83.69 582 GLU A CA 1
ATOM 4641 C C . GLU A 1 582 ? 7.355 1.061 2.029 1.00 83.69 582 GLU A C 1
ATOM 4643 O O . GLU A 1 582 ? 7.619 -0.137 1.926 1.00 83.69 582 GLU A O 1
ATOM 4648 N N . GLY A 1 583 ? 8.235 1.953 2.496 1.00 85.50 583 GLY A N 1
ATOM 4649 C CA . GLY A 1 583 ? 9.584 1.588 2.915 1.00 85.50 583 GLY A CA 1
ATOM 4650 C C . GLY A 1 583 ? 9.593 0.604 4.092 1.00 85.50 583 GLY A C 1
ATOM 4651 O O . GLY A 1 583 ? 10.385 -0.328 4.082 1.00 85.50 583 GLY A O 1
ATOM 4652 N N . TYR A 1 584 ? 8.689 0.742 5.069 1.00 89.19 584 TYR A N 1
ATOM 4653 C CA . TYR A 1 584 ? 8.610 -0.158 6.229 1.00 89.19 584 TYR A CA 1
ATOM 4654 C C . TYR A 1 584 ? 8.256 -1.590 5.804 1.00 89.19 584 TYR A C 1
ATOM 4656 O O . TYR A 1 584 ? 8.902 -2.547 6.231 1.00 89.19 584 TYR A O 1
ATOM 4664 N N . PHE A 1 585 ? 7.291 -1.747 4.892 1.00 91.75 585 PHE A N 1
ATOM 4665 C CA . PHE A 1 585 ? 6.880 -3.051 4.371 1.00 91.75 585 PHE A CA 1
ATOM 4666 C C . PHE A 1 585 ? 8.003 -3.760 3.618 1.00 91.75 585 PHE A C 1
ATOM 4668 O O . PHE A 1 585 ? 8.202 -4.958 3.812 1.00 91.75 585 PHE A O 1
ATOM 4675 N N . VAL A 1 586 ? 8.751 -3.049 2.775 1.00 93.00 586 VAL A N 1
ATOM 4676 C CA . VAL A 1 586 ? 9.793 -3.693 1.962 1.00 93.00 586 VAL A CA 1
ATOM 4677 C C . VAL A 1 586 ? 11.116 -3.841 2.705 1.00 93.00 586 VAL A C 1
ATOM 4679 O O . VAL A 1 586 ? 11.731 -4.904 2.637 1.00 93.00 586 VAL A O 1
ATOM 4682 N N . ARG A 1 587 ? 11.539 -2.806 3.439 1.00 92.50 587 ARG A N 1
ATOM 4683 C CA . ARG A 1 587 ? 12.829 -2.760 4.134 1.00 92.50 587 ARG A CA 1
ATOM 4684 C C . ARG A 1 587 ? 12.803 -3.520 5.444 1.00 92.50 587 ARG A C 1
ATOM 4686 O O . ARG A 1 587 ? 13.728 -4.276 5.700 1.00 92.50 587 ARG A O 1
ATOM 4693 N N . THR A 1 588 ? 11.772 -3.338 6.263 1.00 91.38 588 THR A N 1
ATOM 4694 C CA . THR A 1 588 ? 11.738 -3.884 7.628 1.00 91.38 588 THR A CA 1
ATOM 4695 C C . THR A 1 588 ? 10.940 -5.178 7.705 1.00 91.38 588 THR A C 1
ATOM 4697 O O . THR A 1 588 ? 11.430 -6.173 8.233 1.00 91.38 588 THR A O 1
ATOM 4700 N N . LEU A 1 589 ? 9.735 -5.214 7.128 1.00 93.25 589 LEU A N 1
ATOM 4701 C CA . LEU A 1 589 ? 8.906 -6.427 7.140 1.00 93.25 589 LEU A CA 1
ATOM 4702 C C . LEU A 1 589 ? 9.385 -7.473 6.127 1.00 93.25 589 LEU A C 1
ATOM 4704 O O . LEU A 1 589 ? 9.119 -8.657 6.303 1.00 93.25 589 LEU A O 1
ATOM 4708 N N . GLY A 1 590 ? 10.126 -7.050 5.100 1.00 94.00 590 GLY A N 1
ATOM 4709 C CA . GLY A 1 590 ? 10.700 -7.930 4.087 1.00 94.00 590 GLY A CA 1
ATOM 4710 C C . GLY A 1 590 ? 9.728 -8.315 2.969 1.00 94.00 590 GLY A C 1
ATOM 4711 O O . GLY A 1 590 ? 9.970 -9.299 2.272 1.00 94.00 590 GLY A O 1
ATOM 4712 N N . MET A 1 591 ? 8.641 -7.570 2.750 1.00 95.81 591 MET A N 1
ATOM 4713 C CA . MET A 1 591 ? 7.810 -7.779 1.560 1.00 95.81 591 MET A CA 1
ATOM 4714 C C . MET A 1 591 ? 8.626 -7.571 0.287 1.00 95.81 591 MET A C 1
ATOM 4716 O O . MET A 1 591 ? 9.455 -6.665 0.190 1.00 95.81 591 MET A O 1
ATOM 4720 N N . HIS A 1 592 ? 8.368 -8.396 -0.727 1.00 96.62 592 HIS A N 1
ATOM 4721 C CA . HIS A 1 592 ? 9.099 -8.287 -1.983 1.00 96.62 592 HIS A CA 1
ATOM 4722 C C . HIS A 1 592 ? 8.726 -6.996 -2.701 1.00 96.62 592 HIS A C 1
ATOM 4724 O O . HIS A 1 592 ? 9.612 -6.320 -3.232 1.00 96.62 592 HIS A O 1
ATOM 4730 N N . ARG A 1 593 ? 7.427 -6.672 -2.731 1.00 96.50 593 ARG A N 1
ATOM 4731 C CA . ARG A 1 593 ? 6.872 -5.522 -3.445 1.00 96.50 593 ARG A CA 1
ATOM 4732 C C . ARG A 1 593 ? 5.816 -4.787 -2.622 1.00 96.50 593 ARG A C 1
ATOM 4734 O O . ARG A 1 593 ? 5.111 -5.409 -1.833 1.00 96.50 593 ARG A O 1
ATOM 4741 N N . VAL A 1 594 ? 5.678 -3.483 -2.850 1.00 95.38 594 VAL A N 1
ATOM 4742 C CA . VAL A 1 594 ? 4.649 -2.636 -2.225 1.00 95.38 594 VAL A CA 1
ATOM 4743 C C . VAL A 1 594 ? 4.109 -1.612 -3.216 1.00 95.38 594 VAL A C 1
ATOM 4745 O O . VAL A 1 594 ? 4.848 -1.153 -4.086 1.00 95.38 594 VAL A O 1
ATOM 4748 N N . TYR A 1 595 ? 2.832 -1.256 -3.116 1.00 93.81 595 TYR A N 1
ATOM 4749 C CA . TYR A 1 595 ? 2.239 -0.220 -3.966 1.00 93.81 595 TYR A CA 1
ATOM 4750 C C . TYR A 1 595 ? 2.952 1.129 -3.855 1.00 93.81 595 TYR A C 1
ATOM 4752 O O . TYR A 1 595 ? 3.356 1.553 -2.778 1.00 93.81 595 TYR A O 1
ATOM 4760 N N . ASN A 1 596 ? 3.068 1.811 -4.995 1.00 91.88 596 ASN A N 1
ATOM 4761 C CA . ASN A 1 596 ? 3.542 3.185 -5.086 1.00 91.88 596 ASN A CA 1
ATOM 4762 C C . ASN A 1 596 ? 2.457 4.069 -5.711 1.00 91.88 596 ASN A C 1
ATOM 4764 O O . ASN A 1 596 ? 2.493 4.383 -6.903 1.00 91.88 596 ASN A O 1
ATOM 4768 N N . SER A 1 597 ? 1.473 4.470 -4.903 1.00 87.56 597 SER A N 1
ATOM 4769 C CA . SER A 1 597 ? 0.387 5.354 -5.351 1.00 87.56 597 SER A CA 1
ATOM 4770 C C . SER A 1 597 ? 0.884 6.747 -5.746 1.00 87.56 597 SER A C 1
ATOM 4772 O O . SER A 1 597 ? 0.268 7.399 -6.590 1.00 87.56 597 SER A O 1
ATOM 4774 N N . ALA A 1 598 ? 2.024 7.186 -5.203 1.00 88.81 598 ALA A N 1
ATOM 4775 C CA . ALA A 1 598 ? 2.635 8.460 -5.558 1.00 88.81 598 ALA A CA 1
ATOM 4776 C C . ALA A 1 598 ? 3.018 8.525 -7.046 1.00 88.81 598 ALA A C 1
ATOM 4778 O O . ALA A 1 598 ? 2.816 9.567 -7.663 1.00 88.81 598 ALA A O 1
ATOM 4779 N N . PHE A 1 599 ? 3.450 7.407 -7.652 1.00 93.56 599 PHE A N 1
ATOM 4780 C CA . PHE A 1 599 ? 3.666 7.319 -9.103 1.00 93.56 599 PHE A CA 1
ATOM 4781 C C . PHE A 1 599 ? 2.418 7.750 -9.880 1.00 93.56 599 PHE A C 1
ATOM 4783 O O . PHE A 1 599 ? 2.492 8.584 -10.777 1.00 93.56 599 PHE A O 1
ATOM 4790 N N . MET A 1 600 ? 1.264 7.180 -9.526 1.00 92.81 600 MET A N 1
ATOM 4791 C CA . MET A 1 600 ? 0.010 7.440 -10.222 1.00 92.81 600 MET A CA 1
ATOM 4792 C C . MET A 1 600 ? -0.480 8.865 -9.957 1.00 92.81 600 MET A C 1
ATOM 4794 O O . MET A 1 600 ? -0.704 9.610 -10.906 1.00 92.81 600 MET A O 1
ATOM 4798 N N . HIS A 1 601 ? -0.638 9.252 -8.686 1.00 91.25 601 HIS A N 1
ATOM 4799 C CA . HIS A 1 601 ? -1.224 10.545 -8.327 1.00 91.25 601 HIS A CA 1
ATOM 4800 C C . HIS A 1 601 ? -0.367 11.717 -8.803 1.00 91.25 601 HIS A C 1
ATOM 4802 O O . HIS A 1 601 ? -0.891 12.606 -9.466 1.00 91.25 601 HIS A O 1
ATOM 4808 N N . MET A 1 602 ? 0.946 11.702 -8.542 1.00 94.00 602 MET A N 1
ATOM 4809 C CA . MET A 1 602 ? 1.805 12.838 -8.886 1.00 94.00 602 MET A CA 1
ATOM 4810 C C . MET A 1 602 ? 1.935 13.011 -10.403 1.00 94.00 602 MET A C 1
ATOM 4812 O O . MET A 1 602 ? 1.850 14.131 -10.893 1.00 94.00 602 MET A O 1
ATOM 4816 N N . LEU A 1 603 ? 2.064 11.923 -11.175 1.00 94.56 603 LEU A N 1
ATOM 4817 C CA . LEU A 1 603 ? 2.149 12.021 -12.640 1.00 94.56 603 LEU A CA 1
ATOM 4818 C C . LEU A 1 603 ? 0.792 12.317 -13.299 1.00 94.56 603 LEU A C 1
ATOM 4820 O O . LEU A 1 603 ? 0.745 12.936 -14.365 1.00 94.56 603 LEU A O 1
ATOM 4824 N N . ARG A 1 604 ? -0.324 11.890 -12.692 1.00 94.19 604 ARG A N 1
ATOM 4825 C CA . ARG A 1 604 ? -1.674 12.273 -13.135 1.00 94.19 604 ARG A CA 1
ATOM 4826 C C . ARG A 1 604 ? -1.891 13.768 -12.943 1.00 94.19 604 ARG A C 1
ATOM 4828 O O . ARG A 1 604 ? -2.321 14.432 -13.887 1.00 94.19 604 ARG A O 1
ATOM 4835 N N . ASP A 1 605 ? -1.563 14.265 -11.755 1.00 94.12 605 ASP A N 1
ATOM 4836 C CA . ASP A 1 605 ? -1.790 15.651 -11.338 1.00 94.12 605 ASP A CA 1
ATOM 4837 C C . ASP A 1 605 ? -0.681 16.607 -11.824 1.00 94.12 605 ASP A C 1
ATOM 4839 O O . ASP A 1 605 ? -0.778 17.809 -11.611 1.00 94.12 605 ASP A O 1
ATOM 4843 N N . GLU A 1 606 ? 0.329 16.083 -12.534 1.00 93.69 606 GLU A N 1
ATOM 4844 C CA . GLU A 1 606 ? 1.474 16.825 -13.097 1.00 93.69 606 GLU A CA 1
ATOM 4845 C C . GLU A 1 606 ? 2.364 17.497 -12.032 1.00 93.69 606 GLU A C 1
ATOM 4847 O O . GLU A 1 606 ? 3.115 18.427 -12.321 1.00 93.69 606 GLU A O 1
ATOM 4852 N N . ASP A 1 607 ? 2.350 16.952 -10.812 1.00 94.62 607 ASP A N 1
ATOM 4853 C CA . ASP A 1 607 ? 3.239 17.280 -9.690 1.00 94.62 607 ASP A CA 1
ATOM 4854 C C . ASP A 1 607 ? 4.643 16.657 -9.898 1.00 94.62 607 ASP A C 1
ATOM 4856 O O . ASP A 1 607 ? 5.151 15.868 -9.088 1.00 94.62 607 ASP A O 1
ATOM 4860 N N . ASN A 1 608 ? 5.268 16.959 -11.040 1.00 93.19 608 ASN A N 1
ATOM 4861 C CA . ASN A 1 608 ? 6.510 16.315 -11.479 1.00 93.19 608 ASN A CA 1
ATOM 4862 C C . ASN A 1 608 ? 7.696 16.602 -10.536 1.00 93.19 608 ASN A C 1
ATOM 4864 O O . ASN A 1 608 ? 8.556 15.739 -10.340 1.00 93.19 608 ASN A O 1
ATOM 4868 N N . ASP A 1 609 ? 7.710 17.779 -9.905 1.00 92.56 609 ASP A N 1
ATOM 4869 C CA . ASP A 1 609 ? 8.702 18.187 -8.907 1.00 92.56 609 ASP A CA 1
ATOM 4870 C C . ASP A 1 609 ? 8.650 17.289 -7.661 1.00 92.56 609 ASP A C 1
ATOM 4872 O O . ASP A 1 609 ? 9.686 16.806 -7.193 1.00 92.56 609 ASP A O 1
ATOM 4876 N N . LYS A 1 610 ? 7.440 16.989 -7.165 1.00 92.69 610 LYS A N 1
ATOM 4877 C CA . LYS A 1 610 ? 7.231 16.092 -6.018 1.00 92.69 610 LYS A CA 1
ATOM 4878 C C . LYS A 1 610 ? 7.654 14.670 -6.354 1.00 92.69 610 LYS A C 1
ATOM 4880 O O . LYS A 1 610 ? 8.324 14.037 -5.537 1.00 92.69 610 LYS A O 1
ATOM 4885 N N . TYR A 1 611 ? 7.322 14.184 -7.552 1.00 92.88 611 TYR A N 1
ATOM 4886 C CA . TYR A 1 611 ? 7.710 12.838 -7.973 1.00 92.88 611 TYR A CA 1
ATOM 4887 C C . TYR A 1 611 ? 9.231 12.705 -8.124 1.00 92.88 611 TYR A C 1
ATOM 4889 O O . TYR A 1 611 ? 9.826 11.754 -7.608 1.00 92.88 611 TYR A O 1
ATOM 4897 N N . ARG A 1 612 ? 9.900 13.685 -8.750 1.00 92.88 612 ARG A N 1
ATOM 4898 C CA . ARG A 1 612 ? 11.369 13.698 -8.826 1.00 92.88 612 ARG A CA 1
ATOM 4899 C C . ARG A 1 612 ? 11.996 13.785 -7.435 1.00 92.88 612 ARG A C 1
ATOM 4901 O O . ARG A 1 612 ? 12.957 13.061 -7.167 1.00 92.88 612 ARG A O 1
ATOM 4908 N N . HIS A 1 613 ? 11.463 14.630 -6.551 1.00 91.56 613 HIS A N 1
ATOM 4909 C CA . HIS A 1 613 ? 11.939 14.718 -5.172 1.00 91.56 613 HIS A CA 1
ATOM 4910 C C . HIS A 1 613 ? 11.809 13.371 -4.457 1.00 91.56 613 HIS A C 1
ATOM 4912 O O . HIS A 1 613 ? 12.782 12.912 -3.871 1.00 91.56 613 HIS A O 1
ATOM 4918 N N . GLN A 1 614 ? 10.673 12.682 -4.591 1.00 89.44 614 GLN A N 1
ATOM 4919 C CA . GLN A 1 614 ? 10.472 11.354 -4.012 1.00 89.44 614 GLN A CA 1
ATOM 4920 C C . GLN A 1 614 ? 11.488 10.328 -4.536 1.00 89.44 614 GLN A C 1
ATOM 4922 O O . GLN A 1 614 ? 12.065 9.583 -3.740 1.00 89.44 614 GLN A O 1
ATOM 4927 N N . LEU A 1 615 ? 11.748 10.299 -5.849 1.00 91.88 615 LEU A N 1
ATOM 4928 C CA . LEU A 1 615 ? 12.779 9.431 -6.428 1.00 91.88 615 LEU A CA 1
ATOM 4929 C C . LEU A 1 615 ? 14.156 9.736 -5.832 1.00 91.88 615 LEU A C 1
ATOM 4931 O O . LEU A 1 615 ? 14.864 8.819 -5.418 1.00 91.88 615 LEU A O 1
ATOM 4935 N N . LYS A 1 616 ? 14.520 11.018 -5.756 1.00 92.62 616 LYS A N 1
ATOM 4936 C CA . LYS A 1 616 ? 15.801 11.460 -5.205 1.00 92.62 616 LYS A CA 1
ATOM 4937 C C . LYS A 1 616 ? 15.937 11.098 -3.726 1.00 92.62 616 LYS A C 1
ATOM 4939 O O . LYS A 1 616 ? 16.927 10.476 -3.363 1.00 92.62 616 LYS A O 1
ATOM 4944 N N . SER A 1 617 ? 14.932 11.394 -2.906 1.00 90.62 617 SER A N 1
ATOM 4945 C CA . SER A 1 617 ? 14.919 11.050 -1.481 1.00 90.62 617 SER A CA 1
ATOM 4946 C C . SER A 1 617 ? 14.995 9.542 -1.251 1.00 90.62 617 SER A C 1
ATOM 4948 O O . SER A 1 617 ? 15.710 9.101 -0.359 1.00 90.62 617 SER A O 1
ATOM 4950 N N . THR A 1 618 ? 14.319 8.743 -2.083 1.00 91.19 618 THR A N 1
ATOM 4951 C CA . THR A 1 618 ? 14.403 7.276 -2.008 1.00 91.19 618 THR A CA 1
ATOM 4952 C C . THR A 1 618 ? 15.817 6.794 -2.328 1.00 91.19 618 THR A C 1
ATOM 4954 O O . THR A 1 618 ? 16.360 5.981 -1.592 1.00 91.19 618 THR A O 1
ATOM 4957 N N . LEU A 1 619 ? 16.441 7.317 -3.389 1.00 92.19 619 LEU A N 1
ATOM 4958 C CA . LEU A 1 619 ? 17.815 6.963 -3.768 1.00 92.19 619 LEU A CA 1
ATOM 4959 C C . LEU A 1 619 ? 18.859 7.419 -2.740 1.00 92.19 619 LEU A C 1
ATOM 4961 O O . LEU A 1 619 ? 19.856 6.729 -2.546 1.00 92.19 619 LEU A O 1
ATOM 4965 N N . GLU A 1 620 ? 18.658 8.579 -2.115 1.00 91.00 620 GLU A N 1
ATOM 4966 C CA . GLU A 1 620 ? 19.543 9.110 -1.073 1.00 91.00 620 GLU A CA 1
ATOM 4967 C C . GLU A 1 620 ? 19.429 8.320 0.236 1.00 91.00 620 GLU A C 1
ATOM 4969 O O . GLU A 1 620 ? 20.436 8.143 0.920 1.00 91.00 620 GLU A O 1
ATOM 4974 N N . PHE A 1 621 ? 18.227 7.838 0.572 1.00 89.12 621 PHE A N 1
ATOM 4975 C CA . PHE A 1 621 ? 17.988 7.025 1.761 1.00 89.12 621 PHE A CA 1
ATOM 4976 C C . PHE A 1 621 ? 18.414 5.565 1.560 1.00 89.12 621 PHE A C 1
ATOM 4978 O O . PHE A 1 621 ? 19.303 5.083 2.259 1.00 89.12 621 PHE A O 1
ATOM 4985 N N . ASP A 1 622 ? 17.785 4.866 0.612 1.00 90.69 622 ASP A N 1
ATOM 4986 C CA . ASP A 1 622 ? 18.084 3.476 0.274 1.00 90.69 622 ASP A CA 1
ATOM 4987 C C . ASP A 1 622 ? 17.561 3.124 -1.140 1.00 90.69 622 ASP A C 1
ATOM 4989 O O . ASP A 1 622 ? 16.354 2.916 -1.336 1.00 90.69 622 ASP A O 1
ATOM 4993 N N . PRO A 1 623 ? 18.454 3.002 -2.144 1.00 92.06 623 PRO A N 1
ATOM 4994 C CA . PRO A 1 623 ? 18.076 2.645 -3.508 1.00 92.06 623 PRO A CA 1
ATOM 4995 C C . PRO A 1 623 ? 17.318 1.317 -3.632 1.00 92.06 623 PRO A C 1
ATOM 4997 O O . PRO A 1 623 ? 16.543 1.163 -4.578 1.00 92.06 623 PRO A O 1
ATOM 5000 N N . GLU A 1 624 ? 17.506 0.354 -2.722 1.00 93.31 624 GLU A N 1
ATOM 5001 C CA . GLU A 1 624 ? 16.837 -0.953 -2.795 1.00 93.31 624 GLU A CA 1
ATOM 5002 C C . GLU A 1 624 ? 15.314 -0.842 -2.634 1.00 93.31 624 GLU A C 1
ATOM 5004 O O . GLU A 1 624 ? 14.584 -1.681 -3.165 1.00 93.31 624 GLU A O 1
ATOM 5009 N N . ILE A 1 625 ? 14.811 0.220 -1.997 1.00 93.12 625 ILE A N 1
ATOM 5010 C CA . ILE A 1 625 ? 13.371 0.498 -1.906 1.00 93.12 625 ILE A CA 1
ATOM 5011 C C . ILE A 1 625 ? 12.785 0.758 -3.300 1.00 93.12 625 ILE A C 1
ATOM 5013 O O . ILE A 1 625 ? 11.714 0.240 -3.626 1.00 93.12 625 ILE A O 1
ATOM 5017 N N . LEU A 1 626 ? 13.504 1.493 -4.159 1.00 93.44 626 LEU A N 1
ATOM 5018 C CA . LEU A 1 626 ? 13.002 1.910 -5.472 1.00 93.44 626 LEU A CA 1
ATOM 5019 C C . LEU A 1 626 ? 12.630 0.709 -6.355 1.00 93.44 626 LEU A C 1
ATOM 5021 O O . LEU A 1 626 ? 11.565 0.708 -6.970 1.00 93.44 626 LEU A O 1
ATOM 5025 N N . LYS A 1 627 ? 13.450 -0.354 -6.384 1.00 92.94 627 LYS A N 1
ATOM 5026 C CA . LYS A 1 627 ? 13.134 -1.557 -7.184 1.00 92.94 627 LYS A CA 1
ATOM 5027 C C . LYS A 1 627 ? 11.978 -2.393 -6.629 1.00 92.94 627 LYS A C 1
ATOM 5029 O O . LYS A 1 627 ? 11.516 -3.319 -7.300 1.00 92.94 627 LYS A O 1
ATOM 5034 N N . ARG A 1 628 ? 11.519 -2.098 -5.411 1.00 95.12 628 ARG A N 1
ATOM 5035 C CA . ARG A 1 628 ? 10.446 -2.831 -4.730 1.00 95.12 628 ARG A CA 1
ATOM 5036 C C . ARG A 1 628 ? 9.089 -2.150 -4.845 1.00 95.12 628 ARG A C 1
ATOM 5038 O O . ARG A 1 628 ? 8.077 -2.763 -4.510 1.00 95.12 628 ARG A O 1
ATOM 5045 N N . TYR A 1 629 ? 9.037 -0.938 -5.380 1.00 95.12 629 TYR A N 1
ATOM 5046 C CA . TYR A 1 629 ? 7.774 -0.295 -5.702 1.00 95.12 629 TYR A CA 1
ATOM 5047 C C . TYR A 1 629 ? 7.038 -1.002 -6.831 1.00 95.12 629 TYR A C 1
ATOM 5049 O O . TYR A 1 629 ? 7.632 -1.402 -7.827 1.00 95.12 629 TYR A O 1
ATOM 5057 N N . VAL A 1 630 ? 5.724 -1.120 -6.685 1.00 96.50 630 VAL A N 1
ATOM 5058 C CA . VAL A 1 630 ? 4.791 -1.454 -7.755 1.00 96.50 630 VAL A CA 1
ATOM 5059 C C . VAL A 1 630 ? 4.278 -0.141 -8.314 1.00 96.50 630 VAL A C 1
ATOM 5061 O O . VAL A 1 630 ? 3.476 0.544 -7.679 1.00 96.50 630 VAL A O 1
ATOM 5064 N N . ASN A 1 631 ? 4.764 0.207 -9.496 1.00 95.94 631 ASN A N 1
ATOM 5065 C CA . ASN A 1 631 ? 4.331 1.393 -10.215 1.00 95.94 631 ASN A CA 1
ATOM 5066 C C . ASN A 1 631 ? 3.134 1.012 -11.092 1.00 95.94 631 ASN A C 1
ATOM 5068 O O . ASN A 1 631 ? 3.122 -0.058 -11.706 1.00 95.94 631 ASN A O 1
ATOM 5072 N N . PHE A 1 632 ? 2.126 1.876 -11.157 1.00 96.31 632 PHE A N 1
ATOM 5073 C CA . PHE A 1 632 ? 0.937 1.667 -11.978 1.00 96.31 632 PHE A CA 1
ATOM 5074 C C . PHE A 1 632 ? 0.318 2.998 -12.398 1.00 96.31 632 PHE A C 1
ATOM 5076 O O . PHE A 1 632 ? 0.446 4.001 -11.704 1.00 96.31 632 PHE A O 1
ATOM 5083 N N . MET A 1 633 ? -0.377 2.997 -13.536 1.00 96.56 633 MET A N 1
ATOM 5084 C CA . MET A 1 633 ? -1.204 4.131 -13.984 1.00 96.56 633 MET A CA 1
ATOM 5085 C C . MET A 1 633 ? -2.662 3.998 -13.531 1.00 96.56 633 MET A C 1
ATOM 5087 O O . MET A 1 633 ? -3.415 4.960 -13.549 1.00 96.56 633 MET A O 1
ATOM 5091 N N . SER A 1 634 ? -3.069 2.794 -13.150 1.00 93.81 634 SER A N 1
ATOM 5092 C CA . SER A 1 634 ? -4.371 2.503 -12.561 1.00 93.81 634 SER A CA 1
ATOM 5093 C C . SER A 1 634 ? -4.286 1.159 -11.855 1.00 93.81 634 SER A C 1
ATOM 5095 O O . SER A 1 634 ? -3.615 0.248 -12.350 1.00 93.81 634 SER A O 1
ATOM 5097 N N . ASN A 1 635 ? -4.996 1.020 -10.747 1.00 91.44 635 ASN A N 1
ATOM 5098 C CA . ASN A 1 635 ? -5.248 -0.254 -10.086 1.00 91.44 635 ASN A CA 1
ATOM 5099 C C . ASN A 1 635 ? -6.771 -0.556 -10.156 1.00 91.44 635 ASN A C 1
ATOM 5101 O O . ASN A 1 635 ? -7.514 0.239 -10.737 1.00 91.44 635 ASN A O 1
ATOM 5105 N N . PRO A 1 636 ? -7.251 -1.693 -9.625 1.00 87.06 636 PRO A N 1
ATOM 5106 C CA . PRO A 1 636 ? -8.678 -2.039 -9.650 1.00 87.06 636 PRO A CA 1
ATOM 5107 C C . PRO A 1 636 ? -9.604 -1.058 -8.909 1.00 87.06 636 PRO A C 1
ATOM 5109 O O . PRO A 1 636 ? -10.779 -0.945 -9.255 1.00 87.06 636 PRO A O 1
ATOM 5112 N N . ASP A 1 637 ? -9.083 -0.343 -7.914 1.00 85.25 637 ASP A N 1
ATOM 5113 C CA . ASP A 1 637 ? -9.850 0.552 -7.043 1.00 85.25 637 ASP A CA 1
ATOM 5114 C C . ASP A 1 637 ? -9.856 2.006 -7.530 1.00 85.25 637 ASP A C 1
ATOM 5116 O O . ASP A 1 637 ? -10.628 2.827 -7.033 1.00 85.25 637 ASP A O 1
ATOM 5120 N N . GLU A 1 638 ? -9.070 2.322 -8.556 1.00 89.31 638 GLU A N 1
ATOM 5121 C CA . GLU A 1 638 ? -8.908 3.656 -9.133 1.00 89.31 638 GLU A CA 1
ATOM 5122 C C . GLU A 1 638 ? -9.635 3.798 -10.476 1.00 89.31 638 GLU A C 1
ATOM 5124 O O . GLU A 1 638 ? -10.116 2.829 -11.069 1.00 89.31 638 GLU A O 1
ATOM 5129 N N . ALA A 1 639 ? -9.758 5.033 -10.964 1.00 91.75 639 ALA A N 1
ATOM 5130 C CA . ALA A 1 639 ? -10.235 5.277 -12.325 1.00 91.75 639 ALA A CA 1
ATOM 5131 C C . ALA A 1 639 ? -9.298 4.628 -13.366 1.00 91.75 639 ALA A C 1
ATOM 5133 O O . ALA A 1 639 ? -8.113 4.385 -13.112 1.00 91.75 639 ALA A O 1
ATOM 5134 N N . THR A 1 640 ? -9.808 4.340 -14.562 1.00 94.44 640 THR A N 1
ATOM 5135 C CA . THR A 1 640 ? -8.996 3.680 -15.599 1.00 94.44 640 THR A CA 1
ATOM 5136 C C . THR A 1 640 ? -7.832 4.569 -16.045 1.00 94.44 640 THR A C 1
ATOM 5138 O O . THR A 1 640 ? -7.915 5.798 -16.010 1.00 94.44 640 THR A O 1
ATOM 5141 N N . ALA A 1 641 ? -6.736 3.970 -16.522 1.00 95.44 641 ALA A N 1
ATOM 5142 C CA . ALA A 1 641 ? -5.605 4.747 -17.038 1.00 95.44 641 ALA A CA 1
ATOM 5143 C C . ALA A 1 641 ? -6.014 5.669 -18.207 1.00 95.44 641 ALA A C 1
ATOM 5145 O O . ALA A 1 641 ? -5.474 6.765 -18.344 1.00 95.44 641 ALA A O 1
ATOM 5146 N N . ALA A 1 642 ? -6.995 5.251 -19.018 1.00 94.31 642 ALA A N 1
ATOM 5147 C CA . ALA A 1 642 ? -7.544 6.057 -20.105 1.00 94.31 642 ALA A CA 1
ATOM 5148 C C . ALA A 1 642 ? -8.304 7.296 -19.598 1.00 94.31 642 ALA A C 1
ATOM 5150 O O . ALA A 1 642 ? -8.207 8.355 -20.214 1.00 94.31 642 ALA A O 1
ATOM 5151 N N . GLU A 1 643 ? -9.032 7.184 -18.485 1.00 93.88 643 GLU A N 1
ATOM 5152 C CA . GLU A 1 643 ? -9.727 8.312 -17.854 1.00 93.88 643 GLU A CA 1
ATOM 5153 C C . GLU A 1 643 ? -8.745 9.259 -17.151 1.00 93.88 643 GLU A C 1
ATOM 5155 O O . GLU A 1 643 ? -8.839 10.475 -17.305 1.00 93.88 643 GLU A O 1
ATOM 5160 N N . GLN A 1 644 ? -7.757 8.709 -16.438 1.00 93.69 644 GLN A N 1
ATOM 5161 C CA . GLN A 1 644 ? -6.807 9.497 -15.647 1.00 93.69 644 GLN A CA 1
ATOM 5162 C C . GLN A 1 644 ? -5.737 10.207 -16.495 1.00 93.69 644 GLN A C 1
ATOM 5164 O O . GLN A 1 644 ? -5.381 11.350 -16.213 1.00 93.69 644 GLN A O 1
ATOM 5169 N N . PHE A 1 645 ? -5.208 9.550 -17.534 1.00 95.38 645 PHE A N 1
ATOM 5170 C CA . PHE A 1 645 ? -4.073 10.050 -18.329 1.00 95.38 645 PHE A CA 1
ATOM 5171 C C . PHE A 1 645 ? -4.435 10.366 -19.787 1.00 95.38 645 PHE A C 1
ATOM 5173 O O . PHE A 1 645 ? -3.594 10.856 -20.549 1.00 95.38 645 PHE A O 1
ATOM 5180 N N . GLY A 1 646 ? -5.675 10.089 -20.197 1.00 95.00 646 GLY A N 1
ATOM 5181 C CA . GLY A 1 646 ? -6.078 10.128 -21.596 1.00 95.00 646 GLY A CA 1
ATOM 5182 C C . GLY A 1 646 ? -5.443 8.997 -22.412 1.00 95.00 646 GLY A C 1
ATOM 5183 O O . GLY A 1 646 ? -4.980 7.988 -21.886 1.00 95.00 646 GLY A O 1
ATOM 5184 N N . LYS A 1 647 ? -5.409 9.180 -23.735 1.00 94.69 647 LYS A N 1
ATOM 5185 C CA . LYS A 1 647 ? -4.824 8.226 -24.702 1.00 94.69 647 LYS A CA 1
ATOM 5186 C C . LYS A 1 647 ? -3.665 8.827 -25.515 1.00 94.69 647 LYS A C 1
ATOM 5188 O O . LYS A 1 647 ? -3.149 8.195 -26.426 1.00 94.69 647 LYS A O 1
ATOM 5193 N N . GLY A 1 648 ? -3.285 10.073 -25.227 1.00 94.31 648 GLY A N 1
ATOM 5194 C CA . GLY A 1 648 ? -2.307 10.846 -26.000 1.00 94.31 648 GLY A CA 1
ATOM 5195 C C . GLY A 1 648 ? -0.867 10.710 -25.502 1.00 94.31 648 GLY A C 1
ATOM 5196 O O . GLY A 1 648 ? -0.486 9.723 -24.881 1.00 94.31 648 GLY A O 1
ATOM 5197 N N . ASP A 1 649 ? -0.054 11.735 -25.754 1.00 94.81 649 ASP A N 1
ATOM 5198 C CA . ASP A 1 649 ? 1.379 11.699 -25.432 1.00 94.81 649 ASP A CA 1
ATOM 5199 C C . ASP A 1 649 ? 1.671 11.668 -23.928 1.00 94.81 649 ASP A C 1
ATOM 5201 O O . ASP A 1 649 ? 2.625 11.011 -23.525 1.00 94.81 649 ASP A O 1
ATOM 5205 N N . LYS A 1 650 ? 0.816 12.275 -23.089 1.00 94.94 650 LYS A N 1
ATOM 5206 C CA . LYS A 1 650 ? 0.915 12.157 -21.623 1.00 94.94 650 LYS A CA 1
ATOM 5207 C C . LYS A 1 650 ? 0.876 10.694 -21.180 1.00 94.94 650 LYS A C 1
ATOM 5209 O O . LYS A 1 650 ? 1.764 10.246 -20.461 1.00 94.94 650 LYS A O 1
ATOM 5214 N N . TYR A 1 651 ? -0.112 9.941 -21.666 1.00 96.88 651 TYR A N 1
ATOM 5215 C CA . TYR A 1 651 ? -0.259 8.518 -21.371 1.00 96.88 651 TYR A CA 1
ATOM 5216 C C . TYR A 1 651 ? 1.009 7.736 -21.744 1.00 96.88 651 TYR A C 1
ATOM 5218 O O . TYR A 1 651 ? 1.547 7.006 -20.918 1.00 96.88 651 TYR A O 1
ATOM 5226 N N . PHE A 1 652 ? 1.525 7.913 -22.966 1.00 97.56 652 PHE A N 1
ATOM 5227 C CA . PHE A 1 652 ? 2.701 7.164 -23.425 1.00 97.56 652 PHE A CA 1
ATOM 5228 C C . PHE A 1 652 ? 4.008 7.621 -22.773 1.00 97.56 652 PHE A C 1
ATOM 5230 O O . PHE A 1 652 ? 4.888 6.790 -22.546 1.00 97.56 652 PHE A O 1
ATOM 5237 N N . GLY A 1 653 ? 4.125 8.900 -22.408 1.00 96.31 653 GLY A N 1
ATOM 5238 C CA . GLY A 1 653 ? 5.227 9.403 -21.590 1.00 96.31 653 GLY A CA 1
ATOM 5239 C C . GLY A 1 653 ? 5.270 8.696 -20.235 1.00 96.31 653 GLY A C 1
ATOM 5240 O O . GLY A 1 653 ? 6.286 8.099 -19.883 1.00 96.31 653 GLY A O 1
ATOM 5241 N N . VAL A 1 654 ? 4.139 8.654 -19.526 1.00 97.12 654 VAL A N 1
ATOM 5242 C CA . VAL A 1 654 ? 4.028 7.971 -18.226 1.00 97.12 654 VAL A CA 1
ATOM 5243 C C . VAL A 1 654 ? 4.195 6.452 -18.363 1.00 97.12 654 VAL A C 1
ATOM 5245 O O . VAL A 1 654 ? 4.905 5.847 -17.563 1.00 97.12 654 VAL A O 1
ATOM 5248 N N . ALA A 1 655 ? 3.631 5.826 -19.400 1.00 97.81 655 ALA A N 1
ATOM 5249 C CA . ALA A 1 655 ? 3.805 4.394 -19.664 1.00 97.81 655 ALA A CA 1
ATOM 5250 C C . ALA A 1 655 ? 5.266 4.025 -19.981 1.00 97.81 655 ALA A C 1
ATOM 5252 O O . ALA A 1 655 ? 5.721 2.933 -19.636 1.00 97.81 655 ALA A O 1
ATOM 5253 N N . THR A 1 656 ? 6.018 4.938 -20.603 1.00 97.62 656 THR A N 1
ATOM 5254 C CA . THR A 1 656 ? 7.461 4.769 -20.814 1.00 97.62 656 THR A CA 1
ATOM 5255 C C . THR A 1 656 ? 8.184 4.779 -19.472 1.00 97.62 656 THR A C 1
ATOM 5257 O O . THR A 1 656 ? 8.889 3.820 -19.175 1.00 97.62 656 THR A O 1
ATOM 5260 N N . VAL A 1 657 ? 7.928 5.782 -18.620 1.00 96.94 657 VAL A N 1
ATOM 5261 C CA . VAL A 1 657 ? 8.500 5.861 -17.260 1.00 96.94 657 VAL A CA 1
ATOM 5262 C C . VAL A 1 657 ? 8.153 4.612 -16.439 1.00 96.94 657 VAL A C 1
ATOM 5264 O O . VAL A 1 657 ? 9.036 4.031 -15.810 1.00 96.94 657 VAL A O 1
ATOM 5267 N N . LEU A 1 658 ? 6.905 4.141 -16.512 1.00 97.19 658 LEU A N 1
ATOM 5268 C CA . LEU A 1 658 ? 6.439 2.902 -15.882 1.00 97.19 658 LEU A CA 1
ATOM 5269 C C . LEU A 1 658 ? 7.282 1.690 -16.309 1.00 97.19 658 LEU A C 1
ATOM 5271 O O . LEU A 1 658 ? 7.620 0.847 -15.480 1.00 97.19 658 LEU A O 1
ATOM 5275 N N . ALA A 1 659 ? 7.631 1.597 -17.595 1.00 97.00 659 ALA A N 1
ATOM 5276 C CA . ALA A 1 659 ? 8.403 0.487 -18.143 1.00 97.00 659 ALA A CA 1
ATOM 5277 C C . ALA A 1 659 ? 9.911 0.557 -17.825 1.00 97.00 659 ALA A C 1
ATOM 5279 O O . ALA A 1 659 ? 10.566 -0.492 -17.801 1.00 97.00 659 ALA A O 1
ATOM 5280 N N . THR A 1 660 ? 10.471 1.756 -17.614 1.00 95.94 660 THR A N 1
ATOM 5281 C CA . THR A 1 660 ? 11.931 1.982 -17.574 1.00 95.94 660 THR A CA 1
ATOM 5282 C C . THR A 1 660 ? 12.502 2.414 -16.223 1.00 95.94 660 THR A C 1
ATOM 5284 O O . THR A 1 660 ? 13.716 2.312 -16.036 1.00 95.94 660 THR A O 1
ATOM 5287 N N . VAL A 1 661 ? 11.680 2.850 -15.265 1.00 95.56 661 VAL A N 1
ATOM 5288 C CA . VAL A 1 661 ? 12.113 3.081 -13.872 1.00 95.56 661 VAL A CA 1
ATOM 5289 C C . VAL A 1 661 ? 12.204 1.735 -13.126 1.00 95.56 661 VAL A C 1
ATOM 5291 O O . VAL A 1 661 ? 11.402 0.834 -13.398 1.00 95.56 661 VAL A O 1
ATOM 5294 N N . PRO A 1 662 ? 13.172 1.528 -12.207 1.00 95.38 662 PRO A N 1
ATOM 5295 C CA . PRO A 1 662 ? 13.199 0.335 -11.360 1.00 95.38 662 PRO A CA 1
ATOM 5296 C C . PRO A 1 662 ? 11.898 0.170 -10.560 1.00 95.38 662 PRO A C 1
ATOM 5298 O O . PRO A 1 662 ? 11.280 1.150 -10.155 1.00 95.38 662 PRO A O 1
ATOM 5301 N N . GLY A 1 663 ? 11.457 -1.075 -10.376 1.00 93.38 663 GLY A N 1
ATOM 5302 C CA . GLY A 1 663 ? 10.157 -1.390 -9.772 1.00 93.38 663 GLY A CA 1
ATOM 5303 C C . GLY A 1 663 ? 9.365 -2.432 -10.562 1.00 93.38 663 GLY A C 1
ATOM 5304 O O . GLY A 1 663 ? 9.760 -2.880 -11.632 1.00 93.38 663 GLY A O 1
ATOM 5305 N N . LEU A 1 664 ? 8.211 -2.839 -10.072 1.00 95.94 664 LEU A N 1
ATOM 5306 C CA . LEU A 1 664 ? 7.299 -3.717 -10.789 1.00 95.94 664 LEU A CA 1
ATOM 5307 C C . LEU A 1 664 ? 6.301 -2.854 -11.582 1.00 95.94 664 LEU A C 1
ATOM 5309 O O . LEU A 1 664 ? 5.502 -2.162 -10.954 1.00 95.94 664 LEU A O 1
ATOM 5313 N N . PRO A 1 665 ? 6.297 -2.879 -12.928 1.00 97.38 665 PRO A N 1
ATOM 5314 C CA . PRO A 1 665 ? 5.219 -2.282 -13.706 1.00 97.38 665 PRO A CA 1
ATOM 5315 C C . PRO A 1 665 ? 3.957 -3.143 -13.626 1.00 97.38 665 PRO A C 1
ATOM 5317 O O . PRO A 1 665 ? 3.961 -4.316 -14.019 1.00 97.38 665 PRO A O 1
ATOM 5320 N N . MET A 1 666 ? 2.871 -2.545 -13.142 1.00 97.62 666 MET A N 1
ATOM 5321 C CA . MET A 1 666 ? 1.543 -3.144 -13.134 1.00 97.62 666 MET A CA 1
ATOM 5322 C C . MET A 1 666 ? 0.606 -2.379 -14.073 1.00 97.62 666 MET A C 1
ATOM 5324 O O . MET A 1 666 ? 0.520 -1.151 -14.031 1.00 97.62 666 MET A O 1
ATOM 5328 N N . LEU A 1 667 ? -0.104 -3.127 -14.916 1.00 97.25 667 LEU A N 1
ATOM 5329 C CA . LEU A 1 667 ? -1.125 -2.610 -15.819 1.00 97.25 667 LEU A CA 1
ATOM 5330 C C . LEU A 1 667 ? -2.522 -2.948 -15.305 1.00 97.25 667 LEU A C 1
ATOM 5332 O O . LEU A 1 667 ? -2.779 -4.074 -14.868 1.00 97.25 667 LEU A O 1
ATOM 5336 N N . GLY A 1 668 ? -3.425 -1.975 -15.411 1.00 95.62 668 GLY A N 1
ATOM 5337 C CA . GLY A 1 668 ? -4.831 -2.135 -15.058 1.00 95.62 668 GLY A CA 1
ATOM 5338 C C . GLY A 1 668 ? -5.632 -2.917 -16.102 1.00 95.62 668 GLY A C 1
ATOM 5339 O O . GLY A 1 668 ? -5.199 -3.131 -17.242 1.00 95.62 668 GLY A O 1
ATOM 5340 N N . HIS A 1 669 ? -6.847 -3.308 -15.716 1.00 94.75 669 HIS A N 1
ATOM 5341 C CA . HIS A 1 669 ? -7.792 -3.974 -16.607 1.00 94.75 669 HIS A CA 1
ATOM 5342 C C . HIS A 1 669 ? -8.064 -3.096 -17.834 1.00 94.75 669 HIS A C 1
ATOM 5344 O O . HIS A 1 669 ? -8.459 -1.944 -17.700 1.00 94.75 669 HIS A O 1
ATOM 5350 N N . GLY A 1 670 ? -7.889 -3.643 -19.040 1.00 93.56 670 GLY A N 1
ATOM 5351 C CA . GLY A 1 670 ? -8.286 -2.946 -20.266 1.00 93.56 670 GLY A CA 1
ATOM 5352 C C . GLY A 1 670 ? -7.337 -1.829 -20.693 1.00 93.56 670 GLY A C 1
ATOM 5353 O O . GLY A 1 670 ? -7.626 -1.127 -21.656 1.00 93.56 670 GLY A O 1
ATOM 5354 N N . GLN A 1 671 ? -6.200 -1.659 -20.010 1.00 95.94 671 GLN A N 1
ATOM 5355 C CA . GLN A 1 671 ? -5.264 -0.566 -20.269 1.00 95.94 671 GLN A CA 1
ATOM 5356 C C . GLN A 1 671 ? -4.658 -0.620 -21.686 1.00 95.94 671 GLN A C 1
ATOM 5358 O O . GLN A 1 671 ? -4.522 0.415 -22.333 1.00 95.94 671 GLN A O 1
ATOM 5363 N N . PHE A 1 672 ? -4.355 -1.817 -22.204 1.00 94.94 672 PHE A N 1
ATOM 5364 C CA . PHE A 1 672 ? -3.918 -1.989 -23.598 1.00 94.94 672 PHE A CA 1
ATOM 5365 C C . PHE A 1 672 ? -5.033 -1.653 -24.594 1.00 94.94 672 PHE A C 1
ATOM 5367 O O . PHE A 1 672 ? -4.771 -1.050 -25.631 1.00 94.94 672 PHE A O 1
ATOM 5374 N N . GLU A 1 673 ? -6.262 -2.069 -24.287 1.00 94.88 673 GLU A N 1
ATOM 5375 C CA . GLU A 1 673 ? -7.435 -1.880 -25.143 1.00 94.88 673 GLU A CA 1
ATOM 5376 C C . GLU A 1 673 ? -7.999 -0.451 -25.085 1.00 94.88 673 GLU A C 1
ATOM 5378 O O . GLU A 1 673 ? -8.724 -0.039 -25.991 1.00 94.88 673 GLU A O 1
ATOM 5383 N N . GLY A 1 674 ? -7.660 0.314 -24.046 1.00 94.75 674 GLY A N 1
ATOM 5384 C CA . GLY A 1 674 ? -8.159 1.666 -23.818 1.00 94.75 674 GLY A CA 1
ATOM 5385 C C . GLY A 1 674 ? -9.600 1.711 -23.314 1.00 94.75 674 GLY A C 1
ATOM 5386 O O . GLY A 1 674 ? -10.312 2.653 -23.675 1.00 94.75 674 GLY A O 1
ATOM 5387 N N . PHE A 1 675 ? -10.015 0.708 -22.535 1.00 94.31 675 PHE A N 1
ATOM 5388 C CA . PHE A 1 675 ? -11.323 0.682 -21.875 1.00 94.31 675 PHE A CA 1
ATOM 5389 C C . PHE A 1 675 ? -11.424 1.773 -20.807 1.00 94.31 675 PHE A C 1
ATOM 5391 O O . PHE A 1 675 ? -10.444 2.082 -20.123 1.00 94.31 675 PHE A O 1
ATOM 5398 N N . SER A 1 676 ? -12.611 2.362 -20.706 1.00 92.25 676 SER A N 1
ATOM 5399 C CA . SER A 1 676 ? -12.935 3.459 -19.795 1.00 92.25 676 SER A CA 1
ATOM 5400 C C . SER A 1 676 ? -13.810 3.016 -18.625 1.00 92.25 676 SER A C 1
ATOM 5402 O O . SER A 1 676 ? -13.807 3.685 -17.593 1.00 92.25 676 SER A O 1
ATOM 5404 N N . GLU A 1 677 ? -14.512 1.883 -18.740 1.00 91.75 677 GLU A N 1
ATOM 5405 C CA . GLU A 1 677 ? -15.320 1.341 -17.649 1.00 91.75 677 GLU A CA 1
ATOM 5406 C C . GLU A 1 677 ? -14.434 0.873 -16.483 1.00 91.75 677 GLU A C 1
ATOM 5408 O O . GLU A 1 677 ? -13.560 0.013 -16.633 1.00 91.75 677 GLU A O 1
ATOM 5413 N N . LYS A 1 678 ? -14.682 1.432 -15.294 1.00 90.19 678 LYS A N 1
ATOM 5414 C CA . LYS A 1 678 ? -14.093 0.962 -14.039 1.00 90.19 678 LYS A CA 1
ATOM 5415 C C . LYS A 1 678 ? -14.925 -0.191 -13.483 1.00 90.19 678 LYS A C 1
ATOM 5417 O O . LYS A 1 678 ? -16.105 -0.024 -13.183 1.00 90.19 678 LYS A O 1
ATOM 5422 N N . TYR A 1 679 ? -14.286 -1.335 -13.266 1.00 86.44 679 TYR A N 1
ATOM 5423 C CA . TYR A 1 679 ? -14.946 -2.526 -12.737 1.00 86.44 679 TYR A CA 1
ATOM 5424 C C . TYR A 1 679 ? -14.774 -2.626 -11.223 1.00 86.44 679 TYR A C 1
ATOM 5426 O O . TYR A 1 679 ? -13.686 -2.930 -10.739 1.00 86.44 679 TYR A O 1
ATOM 5434 N N . GLY A 1 680 ? -15.866 -2.421 -10.487 1.00 80.94 680 GLY A N 1
ATOM 5435 C CA . GLY A 1 680 ? -15.924 -2.733 -9.060 1.00 80.94 680 GLY A CA 1
ATOM 5436 C C . GLY A 1 680 ? -15.826 -4.240 -8.784 1.00 80.94 680 GLY A C 1
ATOM 5437 O O . GLY A 1 680 ? -15.930 -5.083 -9.682 1.00 80.94 680 GLY A O 1
ATOM 5438 N N . MET A 1 681 ? -15.675 -4.597 -7.510 1.00 83.12 681 MET A N 1
ATOM 5439 C CA . MET A 1 681 ? -15.449 -5.986 -7.081 1.00 83.12 681 MET A CA 1
ATOM 5440 C C . MET A 1 681 ? -16.678 -6.902 -7.273 1.00 83.12 681 MET A C 1
ATOM 5442 O O . MET A 1 681 ? -16.549 -8.130 -7.287 1.00 83.12 681 MET A O 1
ATOM 5446 N N . GLU A 1 682 ? -17.867 -6.321 -7.459 1.00 78.94 682 GLU A N 1
ATOM 5447 C CA . GLU A 1 682 ? -19.154 -6.992 -7.716 1.00 78.94 682 GLU A CA 1
ATOM 5448 C C . GLU A 1 682 ? -19.510 -7.210 -9.194 1.00 78.94 682 GLU A C 1
ATOM 5450 O O . GLU A 1 682 ? -20.608 -7.690 -9.489 1.00 78.94 682 GLU A O 1
ATOM 5455 N N . TYR A 1 683 ? -18.643 -6.841 -10.136 1.00 83.44 683 TYR A N 1
ATOM 5456 C CA . TYR A 1 683 ? -18.973 -6.949 -11.557 1.00 83.44 683 TYR A CA 1
ATOM 5457 C C . TYR A 1 683 ? -18.836 -8.395 -12.045 1.00 83.44 683 TYR A C 1
ATOM 5459 O O . TYR A 1 683 ? -17.807 -9.041 -11.835 1.00 83.44 683 TYR A O 1
ATOM 5467 N N . ARG A 1 684 ? -19.872 -8.889 -12.738 1.00 84.56 684 ARG A N 1
ATOM 5468 C CA . ARG A 1 684 ? -19.876 -10.212 -13.397 1.00 84.56 684 ARG A CA 1
ATOM 5469 C C . ARG A 1 684 ? -19.602 -10.138 -14.903 1.00 84.56 684 ARG A C 1
ATOM 5471 O O . ARG A 1 684 ? -19.231 -11.134 -15.510 1.00 84.56 684 ARG A O 1
ATOM 5478 N N . ARG A 1 685 ? -19.813 -8.977 -15.514 1.00 87.94 685 ARG A N 1
ATOM 5479 C CA . ARG A 1 685 ? -19.627 -8.709 -16.946 1.00 87.94 685 ARG A CA 1
ATOM 5480 C C . ARG A 1 685 ? -19.347 -7.226 -17.150 1.00 87.94 685 ARG A C 1
ATOM 5482 O O . ARG A 1 685 ? -19.611 -6.442 -16.239 1.00 87.94 685 ARG A O 1
ATOM 5489 N N . ALA A 1 686 ? -18.858 -6.857 -18.328 1.00 89.12 686 ALA A N 1
ATOM 5490 C CA . ALA A 1 686 ? -18.817 -5.451 -18.714 1.00 89.12 686 ALA A CA 1
ATOM 5491 C C . ALA A 1 686 ? -20.239 -4.964 -19.032 1.00 89.12 686 ALA A C 1
ATOM 5493 O O . ALA A 1 686 ? -20.987 -5.673 -19.722 1.00 89.12 686 ALA A O 1
ATOM 5494 N N . TYR A 1 687 ? -20.624 -3.789 -18.528 1.00 87.56 687 TYR A N 1
ATOM 5495 C CA . TYR A 1 687 ? -21.902 -3.175 -18.893 1.00 87.56 687 TYR A CA 1
ATOM 5496 C C . TYR A 1 687 ? -21.773 -2.332 -20.155 1.00 87.56 687 TYR A C 1
ATOM 5498 O O . TYR A 1 687 ? -22.744 -2.211 -20.908 1.00 87.56 687 TYR A O 1
ATOM 5506 N N . TYR A 1 688 ? -20.586 -1.788 -20.414 1.00 87.00 688 TYR A N 1
ATOM 5507 C CA . TYR A 1 688 ? -20.296 -1.082 -21.648 1.00 87.00 688 TYR A CA 1
ATOM 5508 C C . TYR A 1 688 ? -19.773 -2.058 -22.701 1.00 87.00 688 TYR A C 1
ATOM 5510 O O . TYR A 1 688 ? -18.911 -2.901 -22.451 1.00 87.00 688 TYR A O 1
ATOM 5518 N N . ASP A 1 689 ? -20.310 -1.944 -23.914 1.00 84.56 689 ASP A N 1
ATOM 5519 C CA . ASP A 1 689 ? -19.818 -2.685 -25.076 1.00 84.56 689 ASP A CA 1
ATOM 5520 C C . ASP A 1 689 ? -18.700 -1.875 -25.749 1.00 84.56 689 ASP A C 1
ATOM 5522 O O . ASP A 1 689 ? -18.864 -1.297 -26.825 1.00 84.56 689 ASP A O 1
ATOM 5526 N N . GLU A 1 690 ? -17.583 -1.726 -25.033 1.00 90.12 690 GLU A N 1
ATOM 5527 C CA . GLU A 1 690 ? -16.432 -0.956 -25.503 1.00 90.12 690 GLU A CA 1
ATOM 5528 C C . GLU A 1 690 ? -15.652 -1.731 -26.573 1.00 90.12 690 GLU A C 1
ATOM 5530 O O . GLU A 1 690 ? -15.225 -2.869 -26.376 1.00 90.12 690 GLU A O 1
ATOM 5535 N N . THR A 1 691 ? -15.403 -1.090 -27.715 1.00 90.06 691 THR A N 1
ATOM 5536 C CA . THR A 1 691 ? -14.532 -1.644 -28.756 1.00 90.06 691 THR A CA 1
ATOM 5537 C C . THR A 1 691 ? -13.071 -1.277 -28.483 1.00 90.06 691 THR A C 1
ATOM 5539 O O . THR A 1 691 ? -12.800 -0.089 -28.281 1.00 90.06 691 THR A O 1
ATOM 5542 N N . PRO A 1 692 ? -12.117 -2.229 -28.540 1.00 93.62 692 PRO A N 1
ATOM 5543 C CA . PRO A 1 692 ? -10.700 -1.930 -28.349 1.00 93.62 692 PRO A CA 1
ATOM 5544 C C . PRO A 1 692 ? -10.173 -0.868 -29.323 1.00 93.62 692 PRO A C 1
ATOM 5546 O O . PRO A 1 692 ? -10.452 -0.906 -30.524 1.00 93.62 692 PRO A O 1
ATOM 5549 N N . ASP A 1 693 ? -9.368 0.059 -28.811 1.00 95.94 693 ASP A N 1
ATOM 5550 C CA . ASP A 1 693 ? -8.757 1.127 -29.599 1.00 95.94 693 ASP A CA 1
ATOM 5551 C C . ASP A 1 693 ? -7.519 0.607 -30.348 1.00 95.94 693 ASP A C 1
ATOM 5553 O O . ASP A 1 693 ? -6.438 0.438 -29.780 1.00 95.94 693 ASP A O 1
ATOM 5557 N N . GLY A 1 694 ? -7.679 0.347 -31.649 1.00 96.38 694 GLY A N 1
ATOM 5558 C CA . GLY A 1 694 ? -6.610 -0.196 -32.490 1.00 96.38 694 GLY A CA 1
ATOM 5559 C C . GLY A 1 694 ? -5.363 0.691 -32.556 1.00 96.38 694 GLY A C 1
ATOM 5560 O O . GLY A 1 694 ? -4.250 0.172 -32.521 1.00 96.38 694 GLY A O 1
ATOM 5561 N N . TRP A 1 695 ? -5.518 2.021 -32.578 1.00 95.75 695 TRP A N 1
ATOM 5562 C CA . TRP A 1 695 ? -4.368 2.931 -32.609 1.00 95.75 695 TRP A CA 1
ATOM 5563 C C . TRP A 1 695 ? -3.597 2.890 -31.287 1.00 95.75 695 TRP A C 1
ATOM 5565 O O . TRP A 1 695 ? -2.361 2.867 -31.291 1.00 95.75 695 TRP A O 1
ATOM 5575 N N . LEU A 1 696 ? -4.317 2.837 -30.162 1.00 96.44 696 LEU A N 1
ATOM 5576 C CA . LEU A 1 696 ? -3.706 2.725 -28.841 1.00 96.44 696 LEU A CA 1
ATOM 5577 C C . LEU A 1 696 ? -2.934 1.406 -28.704 1.00 96.44 696 LEU A C 1
ATOM 5579 O O . LEU A 1 696 ? -1.793 1.413 -28.233 1.00 96.44 696 LEU A O 1
ATOM 5583 N N . ILE A 1 697 ? -3.521 0.293 -29.155 1.00 97.12 697 ILE A N 1
ATOM 5584 C CA . ILE A 1 697 ? -2.876 -1.027 -29.164 1.00 97.12 697 ILE A CA 1
ATOM 5585 C C . ILE A 1 697 ? -1.615 -0.997 -30.034 1.00 97.12 697 ILE A C 1
ATOM 5587 O O . ILE A 1 697 ? -0.540 -1.378 -29.567 1.00 97.12 697 ILE A O 1
ATOM 5591 N N . ASP A 1 698 ? -1.715 -0.504 -31.270 1.00 97.12 698 ASP A N 1
ATOM 5592 C CA . ASP A 1 698 ? -0.586 -0.438 -32.203 1.00 97.12 698 ASP A CA 1
ATOM 5593 C C . ASP A 1 698 ? 0.568 0.402 -31.640 1.00 97.12 698 ASP A C 1
ATOM 5595 O O . ASP A 1 698 ? 1.742 0.037 -31.775 1.00 97.12 698 ASP A O 1
ATOM 5599 N N . ARG A 1 699 ? 0.255 1.516 -30.965 1.00 96.56 699 ARG A N 1
ATOM 5600 C CA . ARG A 1 699 ? 1.264 2.366 -30.324 1.00 96.56 699 ARG A CA 1
ATOM 5601 C C . ARG A 1 699 ? 1.906 1.687 -29.112 1.00 96.56 699 ARG A C 1
ATOM 5603 O O . ARG A 1 699 ? 3.130 1.726 -29.007 1.00 96.56 699 ARG A O 1
ATOM 5610 N N . HIS A 1 700 ? 1.147 0.983 -28.267 1.00 97.81 700 HIS A N 1
ATOM 5611 C CA . HIS A 1 700 ? 1.730 0.157 -27.197 1.00 97.81 700 HIS A CA 1
ATOM 5612 C C . HIS A 1 700 ? 2.688 -0.897 -27.746 1.00 97.81 700 HIS A C 1
ATOM 5614 O O . HIS A 1 700 ? 3.798 -1.044 -27.233 1.00 97.81 700 HIS A O 1
ATOM 5620 N N . MET A 1 701 ? 2.281 -1.604 -28.803 1.00 97.44 701 MET A N 1
ATOM 5621 C CA . MET A 1 701 ? 3.098 -2.649 -29.419 1.00 97.44 701 MET A CA 1
ATOM 5622 C C . MET A 1 701 ? 4.398 -2.093 -30.012 1.00 97.44 701 MET A C 1
ATOM 5624 O O . MET A 1 701 ? 5.424 -2.775 -29.970 1.00 97.44 701 MET A O 1
ATOM 5628 N N . ARG A 1 702 ? 4.367 -0.863 -30.540 1.00 95.50 702 ARG A N 1
ATOM 5629 C CA . ARG A 1 702 ? 5.539 -0.182 -31.105 1.00 95.50 702 ARG A CA 1
ATOM 5630 C C . ARG A 1 702 ? 6.470 0.400 -30.040 1.00 95.50 702 ARG A C 1
ATOM 5632 O O . ARG A 1 702 ? 7.679 0.269 -30.189 1.00 95.50 702 ARG A O 1
ATOM 5639 N N . GLU A 1 703 ? 5.928 1.045 -29.008 1.00 95.06 703 GLU A N 1
ATOM 5640 C CA . GLU A 1 703 ? 6.704 1.898 -28.090 1.00 95.06 703 GLU A CA 1
ATOM 5641 C C . GLU A 1 703 ? 6.923 1.253 -26.710 1.00 95.06 703 GLU A C 1
ATOM 5643 O O . GLU A 1 703 ? 8.031 1.297 -26.185 1.00 95.06 703 GLU A O 1
ATOM 5648 N N . ILE A 1 704 ? 5.916 0.582 -26.139 1.00 97.69 704 ILE A N 1
ATOM 5649 C CA . ILE A 1 704 ? 5.952 0.093 -24.747 1.00 97.69 704 ILE A CA 1
ATOM 5650 C C . ILE A 1 704 ? 6.342 -1.387 -24.654 1.00 97.69 704 ILE A C 1
ATOM 5652 O O . ILE A 1 704 ? 7.213 -1.766 -23.870 1.00 97.69 704 ILE A O 1
ATOM 5656 N N . THR A 1 705 ? 5.752 -2.252 -25.482 1.00 97.38 705 THR A N 1
ATOM 5657 C CA . THR A 1 705 ? 6.036 -3.697 -25.475 1.00 97.38 705 THR A CA 1
ATOM 5658 C C . THR A 1 705 ? 7.527 -4.039 -25.647 1.00 97.38 705 THR A C 1
ATOM 5660 O O . THR A 1 705 ? 7.998 -4.952 -24.959 1.00 97.38 705 THR A O 1
ATOM 5663 N N . PRO A 1 706 ? 8.320 -3.351 -26.497 1.00 96.31 706 PRO A N 1
ATOM 5664 C CA . PRO A 1 706 ? 9.761 -3.597 -26.573 1.00 96.31 706 PRO A CA 1
ATOM 5665 C C . PRO A 1 706 ? 10.497 -3.318 -25.255 1.00 96.31 706 PRO A C 1
ATOM 5667 O O . PRO A 1 706 ? 11.450 -4.032 -24.935 1.00 96.31 706 PRO A O 1
ATOM 5670 N N . LEU A 1 707 ? 10.044 -2.326 -24.479 1.00 96.44 707 LEU A N 1
ATOM 5671 C CA . LEU A 1 707 ? 10.611 -1.979 -23.174 1.00 96.44 707 LEU A CA 1
ATOM 5672 C C . LEU A 1 707 ? 10.290 -3.059 -22.137 1.00 96.44 707 LEU A C 1
ATOM 5674 O O . LEU A 1 707 ? 11.199 -3.532 -21.456 1.00 96.44 707 LEU A O 1
ATOM 5678 N N . PHE A 1 708 ? 9.046 -3.551 -22.099 1.00 96.38 708 PHE A N 1
ATOM 5679 C CA . PHE A 1 708 ? 8.663 -4.688 -21.250 1.00 96.38 708 PHE A CA 1
ATOM 5680 C C . PHE A 1 708 ? 9.481 -5.947 -21.555 1.00 96.38 708 PHE A C 1
ATOM 5682 O O . PHE A 1 708 ? 9.993 -6.597 -20.646 1.00 96.38 708 PHE A O 1
ATOM 5689 N N . LYS A 1 709 ? 9.716 -6.261 -22.834 1.00 94.56 709 LYS A N 1
ATOM 5690 C CA . LYS A 1 709 ? 10.565 -7.406 -23.224 1.00 94.56 709 LYS A CA 1
ATOM 5691 C C . LYS A 1 709 ? 12.036 -7.234 -22.836 1.00 94.56 709 LYS A C 1
ATOM 5693 O O . LYS A 1 709 ? 12.765 -8.218 -22.748 1.00 94.56 709 LYS A O 1
ATOM 5698 N N . ARG A 1 710 ? 12.471 -5.999 -22.584 1.00 93.25 710 ARG A N 1
ATOM 5699 C CA . ARG A 1 710 ? 13.812 -5.649 -22.103 1.00 93.25 710 ARG A CA 1
ATOM 5700 C C . ARG A 1 710 ? 13.817 -5.252 -20.627 1.00 93.25 710 ARG A C 1
ATOM 5702 O O . ARG A 1 710 ? 14.768 -4.614 -20.183 1.00 93.25 710 ARG A O 1
ATOM 5709 N N . ARG A 1 711 ? 12.806 -5.660 -19.842 1.00 93.06 711 ARG A N 1
ATOM 5710 C CA . ARG A 1 711 ? 12.676 -5.294 -18.419 1.00 93.06 711 ARG A CA 1
ATOM 5711 C C . ARG A 1 711 ? 13.954 -5.552 -17.617 1.00 93.06 711 ARG A C 1
ATOM 5713 O O . ARG A 1 711 ? 14.266 -4.762 -16.733 1.00 93.06 711 ARG A O 1
ATOM 5720 N N . TYR A 1 712 ? 14.721 -6.588 -17.971 1.00 91.44 712 TYR A N 1
ATOM 5721 C CA . TYR A 1 712 ? 16.012 -6.920 -17.358 1.00 91.44 712 TYR A CA 1
ATOM 5722 C C . TYR A 1 712 ? 17.038 -5.763 -17.364 1.00 91.44 712 TYR A C 1
ATOM 5724 O O . TYR A 1 712 ? 17.889 -5.725 -16.482 1.00 91.44 712 TYR A O 1
ATOM 5732 N N . LEU A 1 713 ? 16.962 -4.817 -18.314 1.00 91.06 713 LEU A N 1
ATOM 5733 C CA . LEU A 1 713 ? 17.827 -3.625 -18.377 1.00 91.06 713 LEU A CA 1
ATOM 5734 C C . LEU A 1 713 ? 17.493 -2.577 -17.321 1.00 91.06 713 LEU A C 1
ATOM 5736 O O . LEU A 1 713 ? 18.358 -1.807 -16.915 1.00 91.06 713 LEU A O 1
ATOM 5740 N N . PHE A 1 714 ? 16.224 -2.519 -16.940 1.00 92.69 714 PHE A N 1
ATOM 5741 C CA . PHE A 1 714 ? 15.645 -1.407 -16.203 1.00 92.69 714 PHE A CA 1
ATOM 5742 C C . PHE A 1 714 ? 15.271 -1.798 -14.766 1.00 92.69 714 PHE A C 1
ATOM 5744 O O . PHE A 1 714 ? 14.778 -0.961 -14.021 1.00 92.69 714 PHE A O 1
ATOM 5751 N N . ALA A 1 715 ? 15.341 -3.087 -14.422 1.00 91.44 715 ALA A N 1
ATOM 5752 C CA . ALA A 1 715 ? 14.722 -3.644 -13.216 1.00 91.44 715 ALA A CA 1
ATOM 5753 C C . ALA A 1 715 ? 15.524 -3.375 -11.942 1.00 91.44 715 ALA A C 1
ATOM 5755 O O . ALA A 1 715 ? 14.945 -3.162 -10.882 1.00 91.44 715 ALA A O 1
ATOM 5756 N N . GLU A 1 716 ? 16.850 -3.381 -12.062 1.00 92.12 716 GLU A N 1
ATOM 5757 C CA . GLU A 1 716 ? 17.766 -3.244 -10.932 1.00 92.12 716 GLU A CA 1
ATOM 5758 C C . GLU A 1 716 ? 18.156 -1.790 -10.673 1.00 92.12 716 GLU A C 1
ATOM 5760 O O . GLU A 1 716 ? 18.173 -0.963 -11.583 1.00 92.12 716 GLU A O 1
ATOM 5765 N N . VAL A 1 717 ? 18.546 -1.496 -9.432 1.00 93.19 717 VAL A N 1
ATOM 5766 C CA . VAL A 1 717 ? 18.984 -0.154 -8.998 1.00 93.19 717 VAL A CA 1
ATOM 5767 C C . VAL A 1 717 ? 20.501 0.005 -8.962 1.00 93.19 717 VAL A C 1
ATOM 5769 O O . VAL A 1 717 ? 20.998 1.124 -8.943 1.00 93.19 717 VAL A O 1
ATOM 5772 N N . ALA A 1 718 ? 21.260 -1.094 -9.036 1.00 90.25 718 ALA A N 1
ATOM 5773 C CA . ALA A 1 718 ? 22.717 -1.085 -8.874 1.00 90.25 718 ALA A CA 1
ATOM 5774 C C . ALA A 1 718 ? 23.472 -0.181 -9.871 1.00 90.25 718 ALA A C 1
ATOM 5776 O O . ALA A 1 718 ? 24.564 0.293 -9.569 1.00 90.25 718 ALA A O 1
ATOM 5777 N N . ASN A 1 719 ? 22.919 0.040 -11.068 1.00 89.44 719 ASN A N 1
ATOM 5778 C CA . ASN A 1 719 ? 23.470 0.963 -12.067 1.00 89.44 719 ASN A CA 1
ATOM 5779 C C . ASN A 1 719 ? 22.469 2.069 -12.441 1.00 89.44 719 ASN A C 1
ATOM 5781 O O . ASN A 1 719 ? 22.634 2.695 -13.489 1.00 89.44 719 ASN A O 1
ATOM 5785 N N . PHE A 1 720 ? 21.430 2.284 -11.629 1.00 93.50 720 PHE A N 1
ATOM 5786 C CA . PHE A 1 720 ? 20.439 3.320 -11.881 1.00 93.50 720 PHE A CA 1
ATOM 5787 C C . PHE A 1 720 ? 20.979 4.677 -11.431 1.00 93.50 720 PHE A C 1
ATOM 5789 O O . PHE A 1 720 ? 21.343 4.856 -10.270 1.00 93.50 720 PHE A O 1
ATOM 5796 N N . LEU A 1 721 ? 21.036 5.632 -12.356 1.00 90.88 721 LEU A N 1
ATOM 5797 C CA . LEU A 1 721 ? 21.511 6.988 -12.096 1.00 90.88 721 LEU A CA 1
ATOM 5798 C C . LEU A 1 721 ? 20.454 7.989 -12.548 1.00 90.88 721 LEU A C 1
ATOM 5800 O O . LEU A 1 721 ? 20.089 8.000 -13.723 1.00 90.88 721 LEU A O 1
ATOM 5804 N N . LEU A 1 722 ? 20.003 8.832 -11.620 1.00 94.00 722 LEU A N 1
ATOM 5805 C CA . LEU A 1 722 ? 19.105 9.957 -11.874 1.00 94.00 722 LEU A CA 1
ATOM 5806 C C . LEU A 1 722 ? 19.928 11.235 -12.093 1.00 94.00 722 LEU A C 1
ATOM 5808 O O . LEU A 1 722 ? 20.881 11.491 -11.357 1.00 94.00 722 LEU A O 1
ATOM 5812 N N . TYR A 1 723 ? 19.561 12.032 -13.095 1.00 92.00 723 TYR A N 1
ATOM 5813 C CA . TYR A 1 723 ? 20.242 13.273 -13.459 1.00 92.00 723 TYR A CA 1
ATOM 5814 C C . TYR A 1 723 ? 19.294 14.466 -13.374 1.00 92.00 723 TYR A C 1
ATOM 5816 O O . TYR A 1 723 ? 18.121 14.369 -13.732 1.00 92.00 723 TYR A O 1
ATOM 5824 N N . ASP A 1 724 ? 19.836 15.615 -12.978 1.00 91.38 724 ASP A N 1
ATOM 5825 C CA . ASP A 1 724 ? 19.131 16.887 -13.081 1.00 91.38 724 ASP A CA 1
ATOM 5826 C C . ASP A 1 724 ? 19.213 17.408 -14.521 1.00 91.38 724 ASP A C 1
ATOM 5828 O O . ASP A 1 724 ? 20.305 17.572 -15.078 1.00 91.38 724 ASP A O 1
ATOM 5832 N N . PHE A 1 725 ? 18.060 17.690 -15.131 1.00 90.12 725 PHE A N 1
ATOM 5833 C CA . PHE A 1 725 ? 18.009 18.370 -16.420 1.00 90.12 725 PHE A CA 1
ATOM 5834 C C . PHE A 1 725 ? 18.097 19.882 -16.203 1.00 90.12 725 PHE A C 1
ATOM 5836 O O . PHE A 1 725 ? 17.105 20.560 -15.938 1.00 90.12 725 PHE A O 1
ATOM 5843 N N . VAL A 1 726 ? 19.323 20.401 -16.269 1.00 90.31 726 VAL A N 1
ATOM 5844 C CA . VAL A 1 726 ? 19.608 21.815 -16.012 1.00 90.31 726 VAL A CA 1
ATOM 5845 C C . VAL A 1 726 ? 19.400 22.642 -17.281 1.00 90.31 726 VAL A C 1
ATOM 5847 O O . VAL A 1 726 ? 20.008 22.396 -18.325 1.00 90.31 726 VAL A O 1
ATOM 5850 N N . THR A 1 727 ? 18.542 23.647 -17.169 1.00 88.81 727 THR A N 1
ATOM 5851 C CA . THR A 1 727 ? 18.228 24.639 -18.203 1.00 88.81 727 THR A CA 1
ATOM 5852 C C . THR A 1 727 ? 19.342 25.686 -18.344 1.00 88.81 727 THR A C 1
ATOM 5854 O O . THR A 1 727 ? 20.252 25.780 -17.519 1.00 88.81 727 THR A O 1
ATOM 5857 N N . ALA A 1 728 ? 19.310 26.491 -19.413 1.00 86.31 728 ALA A N 1
ATOM 5858 C CA . ALA A 1 728 ? 20.367 27.470 -19.703 1.00 86.31 728 ALA A CA 1
ATOM 5859 C C . ALA A 1 728 ? 20.502 28.579 -18.636 1.00 86.31 728 ALA A C 1
ATOM 5861 O O . ALA A 1 728 ? 21.562 29.191 -18.514 1.00 86.31 728 ALA A O 1
ATOM 5862 N N . ASP A 1 729 ? 19.440 28.832 -17.876 1.00 88.31 729 ASP A N 1
ATOM 5863 C CA . ASP A 1 729 ? 19.359 29.755 -16.742 1.00 88.31 729 ASP A CA 1
ATOM 5864 C C . ASP A 1 729 ? 19.793 29.128 -15.405 1.00 88.31 729 ASP A C 1
ATOM 5866 O O . ASP A 1 729 ? 19.881 29.831 -14.399 1.00 88.31 729 ASP A O 1
ATOM 5870 N N . GLY A 1 730 ? 20.139 27.836 -15.394 1.00 87.06 730 GLY A N 1
ATOM 5871 C CA . GLY A 1 730 ? 20.642 27.121 -14.219 1.00 87.06 730 GLY A CA 1
ATOM 5872 C C . GLY A 1 730 ? 19.558 26.497 -13.334 1.00 87.06 730 GLY A C 1
ATOM 5873 O O . GLY A 1 730 ? 19.902 25.868 -12.334 1.00 87.06 730 GLY A O 1
ATOM 5874 N N . GLY A 1 731 ? 18.276 26.639 -13.687 1.00 89.62 731 GLY A N 1
ATOM 5875 C CA . GLY A 1 731 ? 17.169 25.939 -13.032 1.00 89.62 731 GLY A CA 1
ATOM 5876 C C . GLY A 1 731 ? 17.059 24.480 -13.483 1.00 89.62 731 GLY A C 1
ATOM 5877 O O . GLY A 1 731 ? 17.482 24.131 -14.586 1.00 89.62 731 GLY A O 1
ATOM 5878 N N . VAL A 1 732 ? 16.475 23.620 -12.651 1.00 91.50 732 VAL A N 1
ATOM 5879 C CA . VAL A 1 732 ? 16.128 22.246 -13.050 1.00 91.50 732 VAL A CA 1
ATOM 5880 C C . VAL A 1 732 ? 14.737 22.261 -13.681 1.00 91.50 732 VAL A C 1
ATOM 5882 O O . VAL A 1 732 ? 13.809 22.806 -13.087 1.00 91.50 732 VAL A O 1
ATOM 5885 N N . ASP A 1 733 ? 14.588 21.693 -14.880 1.00 92.88 733 ASP A N 1
ATOM 5886 C CA . ASP A 1 733 ? 13.262 21.475 -15.471 1.00 92.88 733 ASP A CA 1
ATOM 5887 C C . ASP A 1 733 ? 12.652 20.203 -14.884 1.00 92.88 733 ASP A C 1
ATOM 5889 O O . ASP A 1 733 ? 13.048 19.085 -15.218 1.00 92.88 733 ASP A O 1
ATOM 5893 N N . GLU A 1 734 ? 11.673 20.383 -14.006 1.00 91.88 734 GLU A N 1
ATOM 5894 C CA . GLU A 1 734 ? 10.990 19.280 -13.333 1.00 91.88 734 GLU A CA 1
ATOM 5895 C C . GLU A 1 734 ? 10.124 18.448 -14.298 1.00 91.88 734 GLU A C 1
ATOM 5897 O O . GLU A 1 734 ? 9.741 17.331 -13.968 1.00 91.88 734 GLU A O 1
ATOM 5902 N N . ASN A 1 735 ? 9.867 18.924 -15.524 1.00 91.44 735 ASN A N 1
ATOM 5903 C CA . ASN A 1 735 ? 9.103 18.185 -16.537 1.00 91.44 735 ASN A CA 1
ATOM 5904 C C . ASN A 1 735 ? 9.954 17.185 -17.336 1.00 91.44 735 ASN A C 1
ATOM 5906 O O . ASN A 1 735 ? 9.421 16.465 -18.184 1.00 91.44 735 ASN A O 1
ATOM 5910 N N . VAL A 1 736 ? 11.270 17.135 -17.099 1.00 92.19 736 VAL A N 1
ATOM 5911 C CA . VAL A 1 736 ? 12.194 16.235 -17.797 1.00 92.19 736 VAL A CA 1
ATOM 5912 C C . VAL A 1 736 ? 12.846 15.279 -16.803 1.00 92.19 736 VAL A C 1
ATOM 5914 O O . VAL A 1 736 ? 13.781 15.627 -16.085 1.00 92.19 736 VAL A O 1
ATOM 5917 N N . LEU A 1 737 ? 12.399 14.021 -16.814 1.00 92.44 737 LEU A N 1
ATOM 5918 C CA . LEU A 1 737 ? 13.045 12.945 -16.063 1.00 92.44 737 LEU A CA 1
ATOM 5919 C C . LEU A 1 737 ? 14.180 12.335 -16.894 1.00 92.44 737 LEU A C 1
ATOM 5921 O O . LEU A 1 737 ? 13.936 11.612 -17.861 1.00 92.44 737 LEU A O 1
ATOM 5925 N N . ALA A 1 738 ? 15.427 12.607 -16.505 1.00 90.75 738 ALA A N 1
ATOM 5926 C CA . ALA A 1 738 ? 16.617 12.061 -17.150 1.00 90.75 738 ALA A CA 1
ATOM 5927 C C . ALA A 1 738 ? 17.290 11.018 -16.249 1.00 90.75 738 ALA A C 1
ATOM 5929 O O . ALA A 1 738 ? 17.736 11.329 -15.148 1.00 90.75 738 ALA A O 1
ATOM 5930 N N . TYR A 1 739 ? 17.403 9.776 -16.717 1.00 93.31 739 TYR A N 1
ATOM 5931 C CA . TYR A 1 739 ? 18.079 8.706 -15.981 1.00 93.31 739 TYR A CA 1
ATOM 5932 C C . TYR A 1 739 ? 18.742 7.692 -16.915 1.00 93.31 739 TYR A C 1
ATOM 5934 O O . TYR A 1 739 ? 18.439 7.619 -18.107 1.00 93.31 739 TYR A O 1
ATOM 5942 N N . SER A 1 740 ? 19.667 6.901 -16.372 1.00 89.69 740 SER A N 1
ATOM 5943 C CA . SER A 1 740 ? 20.294 5.780 -17.075 1.00 89.69 740 SER A CA 1
ATOM 5944 C C . SER A 1 740 ? 20.290 4.514 -16.224 1.00 89.69 740 SER A C 1
ATOM 5946 O O . SER A 1 740 ? 20.252 4.580 -14.997 1.00 89.69 740 SER A O 1
ATOM 5948 N N . ASN A 1 741 ? 20.304 3.357 -16.888 1.00 89.69 741 ASN A N 1
ATOM 5949 C CA . ASN A 1 741 ? 20.462 2.054 -16.251 1.00 89.69 741 ASN A CA 1
ATOM 5950 C C . ASN A 1 741 ? 21.245 1.102 -17.172 1.00 89.69 741 ASN A C 1
ATOM 5952 O O . ASN A 1 741 ? 21.370 1.348 -18.377 1.00 89.69 741 ASN A O 1
ATOM 5956 N N . ARG A 1 742 ? 21.795 0.022 -16.612 1.00 85.56 742 ARG A N 1
ATOM 5957 C CA . ARG A 1 742 ? 22.589 -0.971 -17.346 1.00 85.56 742 ARG A CA 1
ATOM 5958 C C . ARG A 1 742 ? 22.464 -2.357 -16.720 1.00 85.56 742 ARG A C 1
ATOM 5960 O O . ARG A 1 742 ? 22.698 -2.518 -15.524 1.00 85.56 742 ARG A O 1
ATOM 5967 N N . ALA A 1 743 ? 22.272 -3.372 -17.566 1.00 84.94 743 ALA A N 1
ATOM 5968 C CA . ALA A 1 743 ? 22.490 -4.769 -17.197 1.00 84.94 743 ALA A CA 1
ATOM 5969 C C . ALA A 1 743 ? 23.879 -5.254 -17.644 1.00 84.94 743 ALA A C 1
ATOM 5971 O O . ALA A 1 743 ? 24.239 -5.183 -18.821 1.00 84.94 743 ALA A O 1
ATOM 5972 N N . GLY A 1 744 ? 24.671 -5.766 -16.698 1.00 79.50 744 GLY A N 1
ATOM 5973 C CA . GLY A 1 744 ? 25.968 -6.389 -16.974 1.00 79.50 744 GLY A CA 1
ATOM 5974 C C . GLY A 1 744 ? 26.922 -5.515 -17.803 1.00 79.50 744 GLY A C 1
ATOM 5975 O O . GLY A 1 744 ? 27.200 -4.367 -17.460 1.00 79.50 744 GLY A O 1
ATOM 5976 N N . GLN A 1 745 ? 27.448 -6.088 -18.889 1.00 73.12 745 GLN A N 1
ATOM 5977 C CA . GLN A 1 745 ? 28.373 -5.438 -19.832 1.00 73.12 745 GLN A CA 1
ATOM 5978 C C . GLN A 1 745 ? 27.693 -5.085 -21.165 1.00 73.12 745 GLN A C 1
ATOM 5980 O O . GLN A 1 745 ? 28.379 -4.937 -22.183 1.00 73.12 745 GLN A O 1
ATOM 5985 N N . GLU A 1 746 ? 26.357 -5.006 -21.193 1.00 76.50 746 GLU A N 1
ATOM 5986 C CA . GLU A 1 746 ? 25.633 -4.698 -22.425 1.00 76.50 746 GLU A CA 1
ATOM 5987 C C . GLU A 1 746 ? 26.049 -3.342 -23.005 1.00 76.50 746 GLU A C 1
ATOM 5989 O O . GLU A 1 746 ? 26.386 -2.390 -22.297 1.00 76.50 746 GLU A O 1
ATOM 5994 N N . ARG A 1 747 ? 26.091 -3.296 -24.338 1.00 73.88 747 ARG A N 1
ATOM 5995 C CA . ARG A 1 747 ? 26.611 -2.184 -25.133 1.00 73.88 747 ARG A CA 1
ATOM 5996 C C . ARG A 1 747 ? 25.504 -1.641 -26.016 1.00 73.88 747 ARG A C 1
ATOM 5998 O O . ARG A 1 747 ? 24.800 -2.423 -26.652 1.00 73.88 747 ARG A O 1
ATOM 6005 N N . ILE A 1 748 ? 25.415 -0.323 -26.144 1.00 71.50 748 ILE A N 1
ATOM 6006 C CA . ILE A 1 748 ? 24.468 0.303 -27.068 1.00 71.50 748 ILE A CA 1
ATOM 6007 C C . ILE A 1 748 ? 25.191 0.541 -28.393 1.00 71.50 748 ILE A C 1
ATOM 6009 O O . ILE A 1 748 ? 26.290 1.091 -28.422 1.00 71.50 748 ILE A O 1
ATOM 6013 N N . ALA A 1 749 ? 24.619 0.036 -29.487 1.00 72.44 749 ALA A N 1
ATOM 6014 C CA . ALA A 1 749 ? 25.205 0.099 -30.830 1.00 72.44 749 ALA A CA 1
ATOM 6015 C C . ALA A 1 749 ? 26.666 -0.425 -30.919 1.00 72.44 749 ALA A C 1
ATOM 6017 O O . ALA A 1 749 ? 27.505 0.054 -31.687 1.00 72.44 749 ALA A O 1
ATOM 6018 N N . GLY A 1 750 ? 26.992 -1.432 -30.096 1.00 74.75 750 GLY A N 1
ATOM 6019 C CA . GLY A 1 750 ? 28.326 -2.038 -30.017 1.00 74.75 750 GLY A CA 1
ATOM 6020 C C . GLY A 1 750 ? 29.378 -1.200 -29.273 1.00 74.75 750 GLY A C 1
ATOM 6021 O O . GLY A 1 750 ? 30.550 -1.587 -29.252 1.00 74.75 750 GLY A O 1
ATOM 6022 N N . LEU A 1 751 ? 28.981 -0.084 -28.656 1.00 79.88 751 LEU A N 1
ATOM 6023 C CA . LEU A 1 751 ? 29.821 0.786 -27.832 1.00 79.88 751 LEU A CA 1
ATOM 6024 C C . LEU A 1 751 ? 29.478 0.594 -26.345 1.00 79.88 751 LEU A C 1
ATOM 6026 O O . LEU A 1 751 ? 28.315 0.637 -25.945 1.00 79.88 751 LEU A O 1
ATOM 6030 N N . SER A 1 752 ? 30.491 0.349 -25.513 1.00 81.75 752 SER A N 1
ATOM 6031 C CA . SER A 1 752 ? 30.359 0.495 -24.056 1.00 81.75 752 SER A CA 1
ATOM 6032 C C . SER A 1 752 ? 30.349 1.975 -23.640 1.00 81.75 752 SER A C 1
ATOM 6034 O O . SER A 1 752 ? 30.723 2.846 -24.418 1.00 81.75 752 SER A O 1
ATOM 6036 N N . GLN A 1 753 ? 29.995 2.283 -22.389 1.00 79.44 753 GLN A N 1
ATOM 6037 C CA . GLN A 1 753 ? 30.091 3.653 -21.856 1.00 79.44 753 GLN A CA 1
ATOM 6038 C C . GLN A 1 753 ? 31.508 4.238 -22.007 1.00 79.44 753 GLN A C 1
ATOM 6040 O O . GLN A 1 753 ? 31.675 5.381 -22.429 1.00 79.44 753 GLN A O 1
ATOM 6045 N N . ARG A 1 754 ? 32.533 3.423 -21.719 1.00 85.25 754 ARG A N 1
ATOM 6046 C CA . ARG A 1 754 ? 33.943 3.776 -21.928 1.00 85.25 754 ARG A CA 1
AT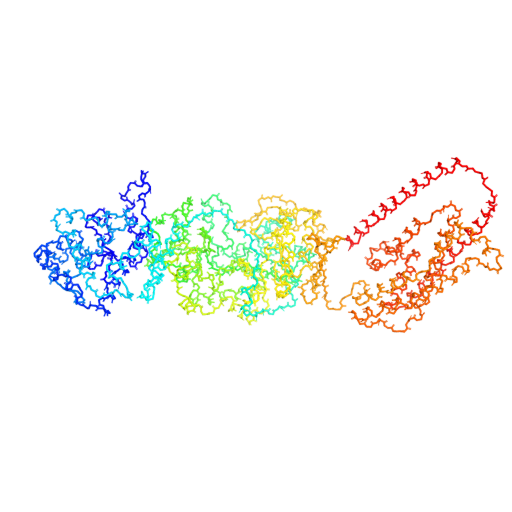OM 6047 C C . ARG A 1 754 ? 34.214 4.088 -23.398 1.00 85.25 754 ARG A C 1
ATOM 6049 O O . ARG A 1 754 ? 34.844 5.094 -23.699 1.00 85.25 754 ARG A O 1
ATOM 6056 N N . ASP A 1 755 ? 33.716 3.244 -24.296 1.00 88.31 755 ASP A N 1
ATOM 6057 C CA . ASP A 1 755 ? 33.874 3.410 -25.740 1.00 88.31 755 ASP A CA 1
ATOM 6058 C C . ASP A 1 755 ? 33.230 4.720 -26.229 1.00 88.31 755 ASP A C 1
ATOM 6060 O O . ASP A 1 755 ? 33.854 5.466 -26.977 1.00 88.31 755 ASP A O 1
ATOM 6064 N N . THR A 1 756 ? 32.024 5.053 -25.763 1.00 87.94 756 THR A N 1
ATOM 6065 C CA . THR A 1 756 ? 31.326 6.295 -26.133 1.00 87.94 756 THR A CA 1
ATOM 6066 C C . THR A 1 756 ? 32.058 7.543 -25.636 1.00 87.94 756 THR A C 1
ATOM 6068 O O . THR A 1 756 ? 32.199 8.504 -26.389 1.00 87.94 756 THR A O 1
ATOM 6071 N N . LEU A 1 757 ? 32.582 7.536 -24.406 1.00 88.19 757 LEU A N 1
ATOM 6072 C CA . LEU A 1 757 ? 33.331 8.679 -23.867 1.00 88.19 757 LEU A CA 1
ATOM 6073 C C . LEU A 1 757 ? 34.677 8.881 -24.581 1.00 88.19 757 LEU A C 1
ATOM 6075 O O . LEU A 1 757 ? 35.021 10.007 -24.938 1.00 88.19 757 LEU A O 1
ATOM 6079 N N . TRP A 1 758 ? 35.399 7.799 -24.889 1.00 92.31 758 TRP A N 1
ATOM 6080 C CA . TRP A 1 758 ? 36.605 7.876 -25.723 1.00 92.31 758 TRP A CA 1
ATOM 6081 C C . TRP A 1 758 ? 36.296 8.298 -27.169 1.00 92.31 758 TRP A C 1
ATOM 6083 O O . TRP A 1 758 ? 37.099 9.014 -27.769 1.00 92.31 758 TRP A O 1
ATOM 6093 N N . TYR A 1 759 ? 35.141 7.908 -27.722 1.00 93.06 759 TYR A N 1
ATOM 6094 C CA . TYR A 1 759 ? 34.673 8.375 -29.032 1.00 93.06 759 TYR A CA 1
ATOM 6095 C C . TYR A 1 759 ? 34.447 9.889 -29.018 1.00 93.06 759 TYR A C 1
ATOM 6097 O O . TYR A 1 759 ? 34.983 10.583 -29.882 1.00 93.06 759 TYR A O 1
ATOM 6105 N N . LEU A 1 760 ? 33.685 10.394 -28.038 1.00 90.62 760 LEU A N 1
ATOM 6106 C CA . LEU A 1 760 ? 33.353 11.816 -27.925 1.00 90.62 760 LEU A CA 1
ATOM 6107 C C . LEU A 1 760 ? 34.619 12.653 -27.760 1.00 90.62 760 LEU A C 1
ATOM 6109 O O . LEU A 1 760 ? 34.796 13.624 -28.489 1.00 90.62 760 LEU A O 1
ATOM 6113 N N . MET A 1 761 ? 35.549 12.214 -26.907 1.00 93.56 761 MET A N 1
ATOM 6114 C CA . MET A 1 761 ? 36.833 12.891 -26.738 1.00 93.56 761 MET A CA 1
ATOM 6115 C C . MET A 1 761 ? 37.600 13.006 -28.062 1.00 93.56 761 MET A C 1
ATOM 6117 O O . MET A 1 761 ? 38.038 14.097 -28.419 1.00 93.56 761 MET A O 1
ATOM 6121 N N . ILE A 1 762 ? 37.735 11.922 -28.838 1.00 93.75 762 ILE A N 1
ATOM 6122 C CA . ILE A 1 762 ? 38.431 11.989 -30.135 1.00 93.75 762 ILE A CA 1
ATOM 6123 C C . ILE A 1 762 ? 37.672 12.859 -31.140 1.00 93.75 762 ILE A C 1
ATOM 6125 O O . ILE A 1 762 ? 38.301 13.638 -31.858 1.00 93.75 762 ILE A O 1
ATOM 6129 N N . ALA A 1 763 ? 36.344 12.758 -31.191 1.00 93.56 763 ALA A N 1
ATOM 6130 C CA . ALA A 1 763 ? 35.513 13.583 -32.062 1.00 93.56 763 ALA A CA 1
ATOM 6131 C C . ALA A 1 763 ? 35.689 15.083 -31.756 1.00 93.56 763 ALA A C 1
ATOM 6133 O O . ALA A 1 763 ? 35.905 15.879 -32.675 1.00 93.56 763 ALA A O 1
ATOM 6134 N N . GLU A 1 764 ? 35.684 15.463 -30.476 1.00 92.81 764 GLU A N 1
ATOM 6135 C CA . GLU A 1 764 ? 35.943 16.831 -30.022 1.00 92.81 764 GLU A CA 1
ATOM 6136 C C . GLU A 1 764 ? 37.369 17.274 -30.335 1.00 92.81 764 GLU A C 1
ATOM 6138 O O . GLU A 1 764 ? 37.569 18.354 -30.888 1.00 92.81 764 GLU A O 1
ATOM 6143 N N . VAL A 1 765 ? 38.367 16.433 -30.062 1.00 93.19 765 VAL A N 1
ATOM 6144 C CA . VAL A 1 765 ? 39.775 16.719 -30.360 1.00 93.19 765 VAL A CA 1
ATOM 6145 C C . VAL A 1 765 ? 39.985 16.974 -31.854 1.00 93.19 765 VAL A C 1
ATOM 6147 O O . VAL A 1 765 ? 40.670 17.938 -32.204 1.00 93.19 765 VAL A O 1
ATOM 6150 N N . ILE A 1 766 ? 39.374 16.180 -32.739 1.00 92.44 766 ILE A N 1
ATOM 6151 C CA . ILE A 1 766 ? 39.409 16.409 -34.193 1.00 92.44 766 ILE A CA 1
ATOM 6152 C C . ILE A 1 766 ? 38.821 17.780 -34.530 1.00 92.44 766 ILE A C 1
ATOM 6154 O O . ILE A 1 766 ? 39.432 18.538 -35.284 1.00 92.44 766 ILE A O 1
ATOM 6158 N N . VAL A 1 767 ? 37.656 18.099 -33.961 1.00 90.38 767 VAL A N 1
ATOM 6159 C CA . VAL A 1 767 ? 36.880 19.306 -34.267 1.00 90.38 767 VAL A CA 1
ATOM 6160 C C . VAL A 1 767 ? 37.531 20.583 -33.730 1.00 90.38 767 VAL A C 1
ATOM 6162 O O . VAL A 1 767 ? 37.573 21.583 -34.453 1.00 90.38 767 VAL A O 1
ATOM 6165 N N . LEU A 1 768 ? 38.053 20.557 -32.503 1.00 90.31 768 LEU A N 1
ATOM 6166 C CA . LEU A 1 768 ? 38.740 21.674 -31.841 1.00 90.31 768 LEU A CA 1
ATOM 6167 C C . LEU A 1 768 ? 40.121 21.953 -32.441 1.00 90.31 768 LEU A C 1
ATOM 6169 O O . LEU A 1 768 ? 40.654 23.057 -32.303 1.00 90.31 768 LEU A O 1
ATOM 6173 N N . SER A 1 769 ? 40.681 20.966 -33.137 1.00 91.25 769 SER A N 1
ATOM 6174 C CA . SER A 1 769 ? 41.993 21.048 -33.772 1.00 91.25 769 SER A CA 1
ATOM 6175 C C . SER A 1 769 ? 41.897 21.266 -35.280 1.00 91.25 769 SER A C 1
ATOM 6177 O O . SER A 1 769 ? 42.872 21.031 -35.981 1.00 91.25 769 SER A O 1
ATOM 6179 N N . ARG A 1 770 ? 40.739 21.700 -35.798 1.00 86.50 770 ARG A N 1
ATOM 6180 C CA . ARG A 1 770 ? 40.552 21.959 -37.231 1.00 86.50 770 ARG A CA 1
ATOM 6181 C C . ARG A 1 770 ? 41.308 23.202 -37.729 1.00 86.50 770 ARG A C 1
ATOM 6183 O O . ARG A 1 770 ? 41.335 24.220 -37.024 1.00 86.50 770 ARG A O 1
ATOM 6190 N N . PRO A 1 771 ? 41.821 23.179 -38.974 1.00 82.88 771 PRO A N 1
ATOM 6191 C CA . PRO A 1 771 ? 42.417 24.349 -39.612 1.00 82.88 771 PRO A CA 1
ATOM 6192 C C . PRO A 1 771 ? 41.390 25.472 -39.826 1.00 82.88 771 PRO A C 1
ATOM 6194 O O . PRO A 1 771 ? 40.368 25.284 -40.481 1.00 82.88 771 PRO A O 1
ATOM 6197 N N . ARG A 1 772 ? 41.674 26.690 -39.350 1.00 82.62 772 ARG A N 1
ATOM 6198 C CA . ARG A 1 772 ? 40.798 27.870 -39.545 1.00 82.62 772 ARG A CA 1
ATOM 6199 C C . ARG A 1 772 ? 41.030 28.553 -40.900 1.00 82.62 772 ARG A C 1
ATOM 6201 O O . ARG A 1 772 ? 41.368 29.731 -40.975 1.00 82.62 772 ARG A O 1
ATOM 6208 N N . LEU A 1 773 ? 40.898 27.784 -41.977 1.00 84.88 773 LEU A N 1
ATOM 6209 C CA . LEU A 1 773 ? 41.317 28.194 -43.320 1.00 84.88 773 LEU A CA 1
ATOM 6210 C C . LEU A 1 773 ? 40.346 29.172 -44.004 1.00 84.88 773 LEU A C 1
ATOM 6212 O O . LEU A 1 773 ? 40.782 30.085 -44.704 1.00 84.88 773 LEU A O 1
ATOM 6216 N N . SER A 1 774 ? 39.041 28.996 -43.805 1.00 86.44 774 SER A N 1
ATOM 6217 C CA . SER A 1 774 ? 37.995 29.815 -44.430 1.00 86.44 774 SER A CA 1
ATOM 6218 C C . SER A 1 774 ? 38.079 31.286 -44.013 1.00 86.44 774 SER A C 1
ATOM 6220 O O . SER A 1 774 ? 38.146 32.155 -44.883 1.00 86.44 774 SER A O 1
ATOM 6222 N N . GLY A 1 775 ? 38.181 31.549 -42.706 1.00 82.81 775 GLY A N 1
ATOM 6223 C CA . GLY A 1 775 ? 38.339 32.891 -42.146 1.00 82.81 775 GLY A CA 1
ATOM 6224 C C . GLY A 1 775 ? 39.627 33.572 -42.608 1.00 82.81 775 GLY A C 1
ATOM 6225 O O . GLY A 1 775 ? 39.576 34.701 -43.078 1.00 82.81 775 GLY A O 1
ATOM 6226 N N . ALA A 1 776 ? 40.760 32.859 -42.597 1.00 83.00 776 ALA A N 1
ATOM 6227 C CA . ALA A 1 776 ? 42.042 33.405 -43.054 1.00 83.00 776 ALA A CA 1
ATOM 6228 C C . ALA A 1 776 ? 42.024 33.812 -44.541 1.00 83.00 776 ALA A C 1
ATOM 6230 O O . ALA A 1 776 ? 42.579 34.845 -44.920 1.00 83.00 776 ALA A O 1
ATOM 6231 N N . ILE A 1 777 ? 41.373 33.018 -45.401 1.00 85.31 777 ILE A N 1
ATOM 6232 C CA . ILE A 1 777 ? 41.195 33.372 -46.817 1.00 85.31 777 ILE A CA 1
ATOM 6233 C C . ILE A 1 777 ? 40.237 34.559 -46.951 1.00 85.31 777 ILE A C 1
ATOM 6235 O O . ILE A 1 777 ? 40.530 35.480 -47.709 1.00 85.31 777 ILE A O 1
ATOM 6239 N N . ALA A 1 778 ? 39.119 34.561 -46.224 1.00 84.38 778 ALA A N 1
ATOM 6240 C CA . ALA A 1 778 ? 38.127 35.627 -46.303 1.00 84.38 778 ALA A CA 1
ATOM 6241 C C . ALA A 1 778 ? 38.661 36.978 -45.805 1.00 84.38 778 ALA A C 1
ATOM 6243 O O . ALA A 1 778 ? 38.458 37.991 -46.471 1.00 84.38 778 ALA A O 1
ATOM 6244 N N . GLU A 1 779 ? 39.388 36.999 -44.687 1.00 82.88 779 GLU A N 1
ATOM 6245 C CA . GLU A 1 779 ? 40.085 38.187 -44.183 1.00 82.88 779 GLU A CA 1
ATOM 6246 C C . GLU A 1 779 ? 41.124 38.682 -45.188 1.00 82.88 779 GLU A C 1
ATOM 6248 O O . GLU A 1 779 ? 41.105 39.860 -45.532 1.00 82.88 779 GLU A O 1
ATOM 6253 N N . GLY A 1 780 ? 41.928 37.775 -45.757 1.00 78.69 780 GLY A N 1
ATOM 6254 C CA . GLY A 1 780 ? 42.914 38.115 -46.785 1.00 78.69 780 GLY A CA 1
ATOM 6255 C C . GLY A 1 780 ? 42.309 38.713 -48.065 1.00 78.69 780 GLY A C 1
ATOM 6256 O O . GLY A 1 780 ? 42.952 39.493 -48.775 1.00 78.69 780 GLY A O 1
ATOM 6257 N N . VAL A 1 781 ? 41.067 38.340 -48.392 1.00 80.56 781 VAL A N 1
ATOM 6258 C CA . VAL A 1 781 ? 40.290 38.946 -49.485 1.00 80.56 781 VAL A CA 1
ATOM 6259 C C . VAL A 1 781 ? 39.751 40.318 -49.077 1.00 80.56 781 VAL A C 1
ATOM 6261 O O . VAL A 1 781 ? 39.827 41.251 -49.877 1.00 80.56 781 VAL A O 1
ATOM 6264 N N . LYS A 1 782 ? 39.232 40.454 -47.850 1.00 77.75 782 LYS A N 1
ATOM 6265 C CA . LYS A 1 782 ? 38.676 41.705 -47.306 1.00 77.75 782 LYS A CA 1
ATOM 6266 C C . LYS A 1 782 ? 39.737 42.803 -47.157 1.00 77.75 782 LYS A C 1
ATOM 6268 O O . LYS A 1 782 ? 39.463 43.954 -47.489 1.00 77.75 782 LYS A O 1
ATOM 6273 N N . ASP A 1 783 ? 40.929 42.461 -46.676 1.00 77.31 783 ASP A N 1
ATOM 6274 C CA . ASP A 1 783 ? 42.025 43.405 -46.410 1.00 77.31 783 ASP A CA 1
ATOM 6275 C C . ASP A 1 783 ? 42.950 43.642 -47.624 1.00 77.31 783 ASP A C 1
ATOM 6277 O O . ASP A 1 783 ? 43.809 44.526 -47.601 1.00 77.31 783 ASP A O 1
ATOM 6281 N N . GLY A 1 784 ? 42.768 42.872 -48.704 1.00 72.19 784 GLY A N 1
ATOM 6282 C CA . GLY A 1 784 ? 43.548 42.962 -49.940 1.00 72.19 784 GLY A CA 1
ATOM 6283 C C . GLY A 1 784 ? 44.956 42.357 -49.863 1.00 72.19 784 GLY A C 1
ATOM 6284 O O . GLY A 1 784 ? 45.682 42.374 -50.865 1.00 72.19 784 GLY A O 1
ATOM 6285 N N . SER A 1 785 ? 45.351 41.776 -48.727 1.00 76.56 785 SER A N 1
ATOM 6286 C CA . SER A 1 785 ? 46.660 41.139 -48.528 1.00 76.56 785 SER A CA 1
ATOM 6287 C C . SER A 1 785 ? 46.861 39.905 -49.417 1.00 76.56 785 SER A C 1
ATOM 6289 O O . SER A 1 785 ? 47.997 39.563 -49.773 1.00 76.56 785 SER A O 1
ATOM 6291 N N . ILE A 1 786 ? 45.767 39.283 -49.877 1.00 78.31 786 ILE A N 1
ATOM 6292 C CA . ILE A 1 786 ? 45.802 38.132 -50.787 1.00 78.31 786 ILE A CA 1
ATOM 6293 C C . ILE A 1 786 ? 46.529 38.438 -52.105 1.00 78.31 786 ILE A C 1
ATOM 6295 O O . ILE A 1 786 ? 47.201 37.561 -52.646 1.00 78.31 786 ILE A O 1
ATOM 6299 N N . ALA A 1 787 ? 46.475 39.683 -52.596 1.00 71.75 787 ALA A N 1
ATOM 6300 C CA . ALA A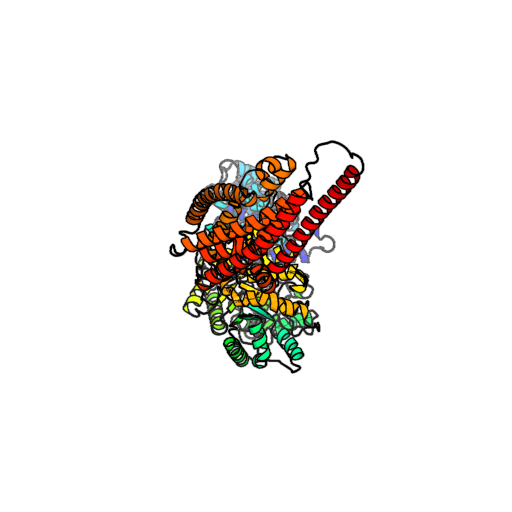 1 787 ? 47.142 40.088 -53.837 1.00 71.75 787 ALA A CA 1
ATOM 6301 C C . ALA A 1 787 ? 48.674 39.990 -53.735 1.00 71.75 787 ALA A C 1
ATOM 6303 O O . ALA A 1 787 ? 49.350 39.642 -54.704 1.00 71.75 787 ALA A O 1
ATOM 6304 N N . TYR A 1 788 ? 49.230 40.246 -52.548 1.00 74.81 788 TYR A N 1
ATOM 6305 C CA . TYR A 1 788 ? 50.661 40.105 -52.298 1.00 74.81 788 TYR A CA 1
ATOM 6306 C C . TYR A 1 788 ? 51.083 38.630 -52.237 1.00 74.81 788 TYR A C 1
ATOM 6308 O O . TYR A 1 788 ? 52.128 38.258 -52.772 1.00 74.81 788 TYR A O 1
ATOM 6316 N N . LEU A 1 789 ? 50.249 37.775 -51.638 1.00 75.88 789 LEU A N 1
ATOM 6317 C CA . LEU A 1 789 ? 50.516 36.340 -51.526 1.00 75.88 789 LEU A CA 1
ATOM 6318 C C . LEU A 1 789 ? 50.363 35.603 -52.864 1.00 75.88 789 LEU A C 1
ATOM 6320 O O . LEU A 1 789 ? 51.142 34.692 -53.134 1.00 75.88 789 LEU A O 1
ATOM 6324 N N . LEU A 1 790 ? 49.432 36.022 -53.726 1.00 77.81 790 LEU A N 1
ATOM 6325 C CA . LEU A 1 790 ? 49.241 35.451 -55.067 1.00 77.81 790 LEU A CA 1
ATOM 6326 C C . LEU A 1 790 ? 50.410 35.730 -56.027 1.00 77.81 790 LEU A C 1
ATOM 6328 O O . LEU A 1 790 ? 50.621 34.958 -56.959 1.00 77.81 790 LEU A O 1
ATOM 6332 N N . ASN A 1 791 ? 51.177 36.801 -55.795 1.00 76.19 791 ASN A N 1
ATOM 6333 C CA . ASN A 1 791 ? 52.357 37.152 -56.597 1.00 76.19 791 ASN A CA 1
ATOM 6334 C C . ASN A 1 791 ? 53.627 36.380 -56.197 1.00 76.19 791 ASN A C 1
ATOM 6336 O O . ASN A 1 791 ? 54.650 36.481 -56.877 1.00 76.19 791 ASN A O 1
ATOM 6340 N N . ARG A 1 792 ? 53.602 35.624 -55.092 1.00 79.88 792 ARG A N 1
ATOM 6341 C CA . ARG A 1 792 ? 54.739 34.792 -54.679 1.00 79.88 792 ARG A CA 1
ATOM 6342 C C . ARG A 1 792 ? 54.807 33.518 -55.534 1.00 79.88 792 ARG A C 1
ATOM 6344 O O . ARG A 1 792 ? 53.769 33.009 -55.950 1.00 79.88 792 ARG A O 1
ATOM 6351 N N . PRO A 1 793 ? 56.003 32.935 -55.753 1.00 77.44 793 PRO A N 1
ATOM 6352 C CA . PRO A 1 793 ? 56.169 31.674 -56.482 1.00 77.44 793 PRO A CA 1
ATOM 6353 C C . PRO A 1 793 ? 55.751 30.456 -55.630 1.00 77.44 793 PRO A C 1
ATOM 6355 O O . PRO A 1 793 ? 56.438 29.437 -55.599 1.00 77.44 793 PRO A O 1
ATOM 6358 N N . CYS A 1 794 ? 54.642 30.556 -54.896 1.00 78.56 794 CYS A N 1
ATOM 6359 C CA . CYS A 1 794 ? 54.047 29.476 -54.121 1.00 78.56 794 CYS A CA 1
ATOM 6360 C C . CYS A 1 794 ? 52.540 29.400 -54.396 1.00 78.56 794 CYS A C 1
ATOM 6362 O O . CYS A 1 794 ? 51.876 30.400 -54.657 1.00 78.56 794 CYS A O 1
ATOM 6364 N N . ASN A 1 795 ? 51.978 28.191 -54.358 1.00 82.56 795 ASN A N 1
ATOM 6365 C CA . ASN A 1 795 ? 50.536 28.024 -54.493 1.00 82.56 795 ASN A CA 1
ATOM 6366 C C . ASN A 1 795 ? 49.852 28.538 -53.217 1.00 82.56 795 ASN A C 1
ATOM 6368 O O . ASN A 1 795 ? 50.081 27.996 -52.137 1.00 82.56 795 ASN A O 1
ATOM 6372 N N . PHE A 1 796 ? 49.011 29.564 -53.354 1.00 81.94 796 PHE A N 1
ATOM 6373 C CA . PHE A 1 796 ? 48.338 30.225 -52.235 1.00 81.94 796 PHE A CA 1
ATOM 6374 C C . PHE A 1 796 ? 47.536 29.262 -51.347 1.00 81.94 796 PHE A C 1
ATOM 6376 O O . PHE A 1 796 ? 47.655 29.317 -50.126 1.00 81.94 796 PHE A O 1
ATOM 6383 N N . LEU A 1 797 ? 46.764 28.347 -51.942 1.00 81.88 797 LEU A N 1
ATOM 6384 C CA . LEU A 1 797 ? 45.957 27.391 -51.179 1.00 81.88 797 LEU A CA 1
ATOM 6385 C C . LEU A 1 797 ? 46.832 26.394 -50.417 1.00 81.88 797 LEU A C 1
ATOM 6387 O O . LEU A 1 797 ? 46.540 26.091 -49.266 1.00 81.88 797 LEU A O 1
ATOM 6391 N N . LEU A 1 798 ? 47.930 25.927 -51.023 1.00 83.56 798 LEU A N 1
ATOM 6392 C CA . LEU A 1 798 ? 48.883 25.046 -50.338 1.00 83.56 798 LEU A CA 1
ATOM 6393 C C . LEU A 1 798 ? 49.637 25.774 -49.221 1.00 83.56 798 LEU A C 1
ATOM 6395 O O . LEU A 1 798 ? 49.896 25.179 -48.179 1.00 83.56 798 LEU A O 1
ATOM 6399 N N . TYR A 1 799 ? 49.964 27.055 -49.413 1.00 86.06 799 TYR A N 1
ATOM 6400 C CA . TYR A 1 799 ? 50.579 27.882 -48.376 1.00 86.06 799 TYR A CA 1
ATOM 6401 C C . TYR A 1 799 ? 49.651 28.029 -47.166 1.00 86.06 799 TYR A C 1
ATOM 6403 O O . TYR A 1 799 ? 50.058 27.730 -46.044 1.00 86.06 799 TYR A O 1
ATOM 6411 N N . GLN A 1 800 ? 48.392 28.412 -47.397 1.00 84.88 800 GLN A N 1
ATOM 6412 C CA . GLN A 1 800 ? 47.415 28.577 -46.322 1.00 84.88 800 GLN A CA 1
ATOM 6413 C C . GLN A 1 800 ? 47.063 27.244 -45.645 1.00 84.88 800 GLN A C 1
ATOM 6415 O O . GLN A 1 800 ? 46.964 27.183 -44.421 1.00 84.88 800 GLN A O 1
ATOM 6420 N N . ALA A 1 801 ? 46.962 26.154 -46.413 1.00 84.25 801 ALA A N 1
ATOM 6421 C CA . ALA A 1 801 ? 46.803 24.815 -45.853 1.00 84.25 801 ALA A CA 1
ATOM 6422 C C . ALA A 1 801 ? 48.005 24.417 -44.979 1.00 84.25 801 ALA A C 1
ATOM 6424 O O . ALA A 1 801 ? 47.811 23.889 -43.891 1.00 84.25 801 ALA A O 1
ATOM 6425 N N . GLY A 1 802 ? 49.239 24.715 -45.398 1.00 86.75 802 GLY A N 1
ATOM 6426 C CA . GLY A 1 802 ? 50.444 24.440 -44.609 1.00 86.75 802 GLY A CA 1
ATOM 6427 C C . GLY A 1 802 ? 50.479 25.193 -43.275 1.00 86.75 802 GLY A C 1
ATOM 6428 O O . GLY A 1 802 ? 50.787 24.594 -42.245 1.00 86.75 802 GLY A O 1
ATOM 6429 N N . VAL A 1 803 ? 50.106 26.480 -43.274 1.00 86.12 803 VAL A N 1
ATOM 6430 C CA . VAL A 1 803 ? 49.986 27.286 -42.043 1.00 86.12 803 VAL A CA 1
ATOM 6431 C C . VAL A 1 803 ? 48.893 26.723 -41.131 1.00 86.12 803 VAL A C 1
ATOM 6433 O O . VAL A 1 803 ? 49.137 26.492 -39.946 1.00 86.12 803 VAL A O 1
ATOM 6436 N N . GLY A 1 804 ? 47.712 26.442 -41.690 1.00 86.00 804 GLY A N 1
ATOM 6437 C CA . GLY A 1 804 ? 46.585 25.886 -40.944 1.00 86.00 804 GLY A CA 1
ATOM 6438 C C . GLY A 1 804 ? 46.887 24.514 -40.338 1.00 86.00 804 GLY A C 1
ATOM 6439 O O . GLY A 1 804 ? 46.539 24.267 -39.185 1.00 86.00 804 GLY A O 1
ATOM 6440 N N . LEU A 1 805 ? 47.580 23.638 -41.071 1.00 86.50 805 LEU A N 1
ATOM 6441 C CA . LEU A 1 805 ? 47.989 22.317 -40.584 1.00 86.50 805 LEU A CA 1
ATOM 6442 C C . LEU A 1 805 ? 49.021 22.406 -39.450 1.00 86.50 805 LEU A C 1
ATOM 6444 O O . LEU A 1 805 ? 48.962 21.598 -38.526 1.00 86.50 805 LEU A O 1
ATOM 6448 N N . GLY A 1 806 ? 49.926 23.391 -39.480 1.00 86.69 806 GLY A N 1
ATOM 6449 C CA . GLY A 1 806 ? 50.885 23.628 -38.395 1.00 86.69 806 GLY A CA 1
ATOM 6450 C C . GLY A 1 806 ? 50.208 24.011 -37.072 1.00 86.69 806 GLY A C 1
ATOM 6451 O O . GLY A 1 806 ? 50.493 23.405 -36.040 1.00 86.69 806 GLY A O 1
ATOM 6452 N N . ASP A 1 807 ? 49.270 24.963 -37.113 1.00 87.19 807 ASP A N 1
ATOM 6453 C CA . ASP A 1 807 ? 48.446 25.353 -35.951 1.00 87.19 807 ASP A CA 1
ATOM 6454 C C . ASP A 1 807 ? 47.577 24.180 -35.457 1.00 87.19 807 ASP A C 1
ATOM 6456 O O . ASP A 1 807 ? 47.517 23.896 -34.260 1.00 87.19 807 ASP A O 1
ATOM 6460 N N . SER A 1 808 ? 46.984 23.431 -36.389 1.00 89.94 808 SER A N 1
ATOM 6461 C CA . SER A 1 808 ? 46.144 22.262 -36.092 1.00 89.94 808 SER A CA 1
ATOM 6462 C C . SER A 1 808 ? 46.914 21.142 -35.395 1.00 89.94 808 SER A C 1
ATOM 6464 O O . SER A 1 808 ? 46.416 20.563 -34.433 1.00 89.94 808 SER A O 1
ATOM 6466 N N . ALA A 1 809 ? 48.150 20.860 -35.820 1.00 90.12 809 ALA A N 1
ATOM 6467 C CA . ALA A 1 809 ? 48.987 19.828 -35.210 1.00 90.12 809 ALA A CA 1
ATOM 6468 C C . ALA A 1 809 ? 49.318 20.134 -33.739 1.00 90.12 809 ALA A C 1
ATOM 6470 O O . ALA A 1 809 ? 49.256 19.237 -32.896 1.00 90.12 809 ALA A O 1
ATOM 6471 N N . LEU A 1 810 ? 49.619 21.399 -33.415 1.00 91.44 810 LEU A N 1
ATOM 6472 C CA . LEU A 1 810 ? 49.874 21.815 -32.034 1.00 91.44 810 LEU A CA 1
ATOM 6473 C C . LEU A 1 810 ? 48.606 21.711 -31.176 1.00 91.44 810 LEU A C 1
ATOM 6475 O O . LEU A 1 810 ? 48.653 21.167 -30.072 1.00 91.44 810 LEU A O 1
ATOM 6479 N N . ARG A 1 811 ? 47.462 22.176 -31.696 1.00 92.56 811 ARG A N 1
ATOM 6480 C CA . ARG A 1 811 ? 46.168 22.070 -31.001 1.00 92.56 811 ARG A CA 1
ATOM 6481 C C . ARG A 1 811 ? 45.758 20.626 -30.771 1.00 92.56 811 ARG A C 1
ATOM 6483 O O . ARG A 1 811 ? 45.315 20.314 -29.674 1.00 92.56 811 ARG A O 1
ATOM 6490 N N . LEU A 1 812 ? 45.964 19.749 -31.753 1.00 92.88 812 LEU A N 1
ATOM 6491 C CA . LEU A 1 812 ? 45.691 18.321 -31.616 1.00 92.88 812 LEU A CA 1
ATOM 6492 C C . LEU A 1 812 ? 46.480 17.724 -30.464 1.00 92.88 812 LEU A C 1
ATOM 6494 O O . LEU A 1 812 ? 45.892 17.035 -29.639 1.00 92.88 812 LEU A O 1
ATOM 6498 N N . LEU A 1 813 ? 47.778 18.019 -30.374 1.00 93.44 813 LEU A N 1
ATOM 6499 C CA . LEU A 1 813 ? 48.605 17.536 -29.273 1.00 93.44 813 LEU A CA 1
ATOM 6500 C C . LEU A 1 813 ? 48.078 18.032 -27.918 1.00 93.44 813 LEU A C 1
ATOM 6502 O O . LEU A 1 813 ? 47.870 17.226 -27.015 1.00 93.44 813 LEU A O 1
ATOM 6506 N N . CYS A 1 814 ? 47.821 19.335 -27.779 1.00 93.44 814 CYS A N 1
ATOM 6507 C CA . CYS A 1 814 ? 47.329 19.914 -26.526 1.00 93.44 814 CYS A CA 1
ATOM 6508 C C . CYS A 1 814 ? 45.943 19.377 -26.133 1.00 93.44 814 CYS A C 1
ATOM 6510 O O . CYS A 1 814 ? 45.753 18.951 -24.994 1.00 93.44 814 CYS A O 1
ATOM 6512 N N . ASN A 1 815 ? 44.996 19.354 -27.073 1.00 93.50 815 ASN A N 1
ATOM 6513 C CA . ASN A 1 815 ? 43.629 18.888 -26.845 1.00 93.50 815 ASN A CA 1
ATOM 6514 C C . ASN A 1 815 ? 43.593 17.380 -26.562 1.00 93.50 815 ASN A C 1
ATOM 6516 O O . ASN A 1 815 ? 42.890 16.957 -25.650 1.00 93.50 815 ASN A O 1
ATOM 6520 N N . ALA A 1 816 ? 44.377 16.570 -27.285 1.00 92.19 816 ALA A N 1
ATOM 6521 C CA . ALA A 1 816 ? 44.460 15.129 -27.049 1.00 92.19 816 ALA A CA 1
ATOM 6522 C C . ALA A 1 816 ? 45.074 14.802 -25.683 1.00 92.19 816 ALA A C 1
ATOM 6524 O O . ALA A 1 816 ? 44.615 13.874 -25.022 1.00 92.19 816 ALA A O 1
ATOM 6525 N N . LEU A 1 817 ? 46.081 15.561 -25.233 1.00 93.38 817 LEU A N 1
ATOM 6526 C CA . LEU A 1 817 ? 46.659 15.386 -23.898 1.00 93.38 817 LEU A CA 1
ATOM 6527 C C . LEU A 1 817 ? 45.664 15.775 -22.798 1.00 93.38 817 LEU A C 1
ATOM 6529 O O . LEU A 1 817 ? 45.458 14.995 -21.873 1.00 93.38 817 LEU A O 1
ATOM 6533 N N . ALA A 1 818 ? 45.027 16.945 -22.906 1.00 92.62 818 ALA A N 1
ATOM 6534 C CA . ALA A 1 818 ? 44.080 17.425 -21.900 1.00 92.62 818 ALA A CA 1
ATOM 6535 C C . ALA A 1 818 ? 42.800 16.569 -21.851 1.00 92.62 818 ALA A C 1
ATOM 6537 O O . ALA A 1 818 ? 42.453 16.030 -20.799 1.00 92.62 818 ALA A O 1
ATOM 6538 N N . GLY A 1 819 ? 42.134 16.388 -22.995 1.00 90.50 819 GLY A N 1
ATOM 6539 C CA . GLY A 1 819 ? 40.916 15.582 -23.109 1.00 90.50 819 GLY A CA 1
ATOM 6540 C C . GLY A 1 819 ? 41.171 14.099 -22.842 1.00 90.50 819 GLY A C 1
ATOM 6541 O O . GLY A 1 819 ? 40.378 13.443 -22.166 1.00 90.50 819 GLY A O 1
ATOM 6542 N N . GLY A 1 820 ? 42.313 13.575 -23.298 1.00 92.38 820 GLY A N 1
ATOM 6543 C CA . GLY A 1 820 ? 42.730 12.202 -23.030 1.00 92.38 820 GLY A CA 1
ATOM 6544 C C . GLY A 1 820 ? 43.007 11.945 -21.550 1.00 92.38 820 GLY A C 1
ATOM 6545 O O . GLY A 1 820 ? 42.565 10.922 -21.036 1.00 92.38 820 GLY A O 1
ATOM 6546 N N . ALA A 1 821 ? 43.669 12.868 -20.842 1.00 92.81 821 ALA A N 1
ATOM 6547 C CA . ALA A 1 821 ? 43.894 12.750 -19.399 1.00 92.81 821 ALA A CA 1
ATOM 6548 C C . ALA A 1 821 ? 42.579 12.788 -18.605 1.00 92.81 821 ALA A C 1
ATOM 6550 O O . ALA A 1 821 ? 42.382 11.961 -17.714 1.00 92.81 821 ALA A O 1
ATOM 6551 N N . LEU A 1 822 ? 41.661 13.693 -18.963 1.00 91.44 822 LEU A N 1
ATOM 6552 C CA . LEU A 1 822 ? 40.337 13.782 -18.341 1.00 91.44 822 LEU A CA 1
ATOM 6553 C C . LEU A 1 822 ? 39.523 12.499 -18.561 1.00 91.44 822 LEU A C 1
ATOM 6555 O O . LEU A 1 822 ? 39.010 11.911 -17.612 1.00 91.44 822 LEU A O 1
ATOM 6559 N N . THR A 1 823 ? 39.459 12.021 -19.805 1.00 91.69 823 THR A N 1
ATOM 6560 C CA . THR A 1 823 ? 38.722 10.794 -20.149 1.00 91.69 823 THR A CA 1
ATOM 6561 C C . THR A 1 823 ? 39.345 9.574 -19.474 1.00 91.69 823 THR A C 1
ATOM 6563 O O . THR A 1 823 ? 38.632 8.712 -18.963 1.00 91.69 823 THR A O 1
ATOM 6566 N N . TRP A 1 824 ? 40.679 9.519 -19.401 1.00 91.94 824 TRP A N 1
ATOM 6567 C CA . TRP A 1 824 ? 41.393 8.463 -18.691 1.00 91.94 824 TRP A CA 1
ATOM 6568 C C . TRP A 1 824 ? 41.051 8.424 -17.201 1.00 91.94 824 TRP A C 1
ATOM 6570 O O . TRP A 1 824 ? 40.823 7.341 -16.662 1.00 91.94 824 TRP A O 1
ATOM 6580 N N . TRP A 1 825 ? 40.967 9.587 -16.553 1.00 91.69 825 TRP A N 1
ATOM 6581 C CA . TRP A 1 825 ? 40.563 9.698 -15.153 1.00 91.69 825 TRP A CA 1
ATOM 6582 C C . TRP A 1 825 ? 39.116 9.235 -14.920 1.00 91.69 825 TRP A C 1
ATOM 6584 O O . TRP A 1 825 ? 38.854 8.548 -13.937 1.00 91.69 825 TRP A O 1
ATOM 6594 N N . MET A 1 826 ? 38.195 9.537 -15.843 1.00 82.69 826 MET A N 1
ATOM 6595 C CA . MET A 1 826 ? 36.777 9.172 -15.711 1.00 82.69 826 MET A CA 1
ATOM 6596 C C . MET A 1 826 ? 36.482 7.692 -15.995 1.00 82.69 826 MET A C 1
ATOM 6598 O O . MET A 1 826 ? 35.679 7.087 -15.290 1.00 82.69 826 MET A O 1
ATOM 6602 N N . VAL A 1 827 ? 37.075 7.107 -17.047 1.00 87.25 827 VAL A N 1
ATOM 6603 C CA . VAL A 1 827 ? 36.684 5.766 -17.546 1.00 87.25 827 VAL A CA 1
ATOM 6604 C C . VAL A 1 827 ? 37.836 4.784 -17.754 1.00 87.25 827 VAL A C 1
ATOM 6606 O O . VAL A 1 827 ? 37.643 3.695 -18.306 1.00 87.25 827 VAL A O 1
ATOM 6609 N N . GLY A 1 828 ? 39.044 5.130 -17.317 1.00 88.75 828 GLY A N 1
ATOM 6610 C CA . GLY A 1 828 ? 40.218 4.285 -17.504 1.00 88.75 828 GLY A CA 1
ATOM 6611 C C . GLY A 1 828 ? 40.779 4.345 -18.933 1.00 88.75 828 GLY A C 1
ATOM 6612 O O . GLY A 1 828 ? 40.401 5.213 -19.722 1.00 88.75 828 GLY A O 1
ATOM 6613 N N . PRO A 1 829 ? 41.786 3.509 -19.257 1.00 89.38 829 PRO A N 1
ATOM 6614 C CA . PRO A 1 829 ? 42.677 3.714 -20.409 1.00 89.38 829 PRO A CA 1
ATOM 6615 C C . PRO A 1 829 ? 41.942 3.721 -21.759 1.00 89.38 829 PRO A C 1
ATOM 6617 O O . PRO A 1 829 ? 40.829 3.204 -21.855 1.00 89.38 829 PRO A O 1
ATOM 6620 N N . PRO A 1 830 ? 42.540 4.242 -22.841 1.00 87.00 830 PRO A N 1
ATOM 6621 C CA . PRO A 1 830 ? 41.952 4.116 -24.171 1.00 87.00 830 PRO A CA 1
ATOM 6622 C C . PRO A 1 830 ? 41.890 2.644 -24.620 1.00 87.00 830 PRO A C 1
ATOM 6624 O O . PRO A 1 830 ? 42.640 1.801 -24.110 1.00 87.00 830 PRO A O 1
ATOM 6627 N N . PRO A 1 831 ? 40.995 2.296 -25.556 1.00 78.12 831 PRO A N 1
ATOM 6628 C CA . PRO A 1 831 ? 41.003 0.980 -26.185 1.00 78.12 831 PRO A CA 1
ATOM 6629 C C . PRO A 1 831 ? 42.285 0.799 -27.026 1.00 78.12 831 PRO A C 1
ATOM 6631 O O . PRO A 1 831 ? 42.740 1.732 -27.674 1.00 78.12 831 PRO A O 1
ATOM 6634 N N . GLY A 1 832 ? 42.890 -0.397 -26.954 1.00 75.06 832 GLY A N 1
ATOM 6635 C CA . GLY A 1 832 ? 44.064 -0.903 -27.701 1.00 75.06 832 GLY A CA 1
ATOM 6636 C C . GLY A 1 832 ? 45.024 0.083 -28.408 1.00 75.06 832 GLY A C 1
ATOM 6637 O O . GLY A 1 832 ? 44.678 0.721 -29.396 1.00 75.06 832 GLY A O 1
ATOM 6638 N N . LEU A 1 833 ? 46.312 0.076 -28.037 1.00 73.81 833 LEU A N 1
ATOM 6639 C CA . LEU A 1 833 ? 47.339 0.974 -28.610 1.00 73.81 833 LEU A CA 1
ATOM 6640 C C . LEU A 1 833 ? 47.770 0.667 -30.065 1.00 73.81 833 LEU A C 1
ATOM 6642 O O . LEU A 1 833 ? 48.430 1.485 -30.701 1.00 73.81 833 LEU A O 1
ATOM 6646 N N . GLY A 1 834 ? 47.410 -0.495 -30.619 1.00 75.56 834 GLY A N 1
ATOM 6647 C CA . GLY A 1 834 ? 47.995 -1.009 -31.869 1.00 75.56 834 GLY A CA 1
ATOM 6648 C C . GLY A 1 834 ? 47.663 -0.240 -33.158 1.00 75.56 834 GLY A C 1
ATOM 6649 O O . GLY A 1 834 ? 48.386 -0.382 -34.139 1.00 75.56 834 GLY A O 1
ATOM 6650 N N . HIS A 1 835 ? 46.605 0.579 -33.175 1.00 83.31 835 HIS A N 1
ATOM 6651 C CA . HIS A 1 835 ? 46.087 1.214 -34.402 1.00 83.31 835 HIS A CA 1
ATOM 6652 C C . HIS A 1 835 ? 46.201 2.745 -34.411 1.00 83.31 835 HIS A C 1
ATOM 6654 O O . HIS A 1 835 ? 45.677 3.403 -35.308 1.00 83.31 835 HIS A O 1
ATOM 6660 N N . TRP A 1 836 ? 46.901 3.330 -33.436 1.00 86.44 836 TRP A N 1
ATOM 6661 C CA . TRP A 1 836 ? 46.985 4.784 -33.269 1.00 86.44 836 TRP A CA 1
ATOM 6662 C C . TRP A 1 836 ? 47.616 5.487 -34.474 1.00 86.44 836 TRP A C 1
ATOM 6664 O O . TRP A 1 836 ? 47.181 6.571 -34.850 1.00 86.44 836 TRP A O 1
ATOM 6674 N N . SER A 1 837 ? 48.581 4.850 -35.141 1.00 89.12 837 SER A N 1
ATOM 6675 C CA . SER A 1 837 ? 49.172 5.370 -36.380 1.00 89.12 837 SER A CA 1
ATOM 6676 C C . SER A 1 837 ? 48.145 5.494 -37.510 1.00 89.12 837 SER A C 1
ATOM 6678 O O . SER A 1 837 ? 48.125 6.505 -38.206 1.00 89.12 837 SER A O 1
ATOM 6680 N N . LEU A 1 838 ? 47.251 4.512 -37.665 1.00 91.50 838 LEU A N 1
ATOM 6681 C CA . LEU A 1 838 ? 46.178 4.548 -38.664 1.00 91.50 838 LEU A CA 1
ATOM 6682 C C . LEU A 1 838 ? 45.126 5.606 -38.324 1.00 91.50 838 LEU A C 1
ATOM 6684 O O . LEU A 1 838 ? 44.626 6.279 -39.222 1.00 91.50 838 LEU A O 1
ATOM 6688 N N . VAL A 1 839 ? 44.828 5.798 -37.036 1.00 91.12 839 VAL A N 1
ATOM 6689 C CA . VAL A 1 839 ? 43.939 6.875 -36.580 1.00 91.12 839 VAL A CA 1
ATOM 6690 C C . VAL A 1 839 ? 44.546 8.243 -36.892 1.00 91.12 839 VAL A C 1
ATOM 6692 O O . VAL A 1 839 ? 43.849 9.097 -37.426 1.00 91.12 839 VAL A O 1
ATOM 6695 N N . LEU A 1 840 ? 45.845 8.451 -36.653 1.00 91.62 840 LEU A N 1
ATOM 6696 C CA . LEU A 1 840 ? 46.520 9.705 -37.012 1.00 91.62 840 LEU A CA 1
ATOM 6697 C C . LEU A 1 840 ? 46.465 9.979 -38.522 1.00 91.62 840 LEU A C 1
ATOM 6699 O O . LEU A 1 840 ? 46.216 11.114 -38.928 1.00 91.62 840 LEU A O 1
ATOM 6703 N N . VAL A 1 841 ? 46.629 8.946 -39.357 1.00 94.25 841 VAL A N 1
ATOM 6704 C CA . VAL A 1 841 ? 46.451 9.066 -40.816 1.00 94.25 841 VAL A CA 1
ATOM 6705 C C . VAL A 1 841 ? 45.004 9.431 -41.165 1.00 94.25 841 VAL A C 1
ATOM 6707 O O . VAL A 1 841 ? 44.782 10.301 -42.006 1.00 94.25 841 VAL A O 1
ATOM 6710 N N . ALA A 1 842 ? 44.019 8.833 -40.493 1.00 94.75 842 ALA A N 1
ATOM 6711 C CA . ALA A 1 842 ? 42.609 9.159 -40.694 1.00 94.75 842 ALA A CA 1
ATOM 6712 C C . ALA A 1 842 ? 42.268 10.599 -40.273 1.00 94.75 842 ALA A C 1
ATOM 6714 O O . ALA A 1 842 ? 41.510 11.268 -40.973 1.00 94.75 842 ALA A O 1
ATOM 6715 N N . ILE A 1 843 ? 42.852 11.101 -39.179 1.00 94.31 843 ILE A N 1
ATOM 6716 C CA . ILE A 1 843 ? 42.706 12.498 -38.736 1.00 94.31 843 ILE A CA 1
ATOM 6717 C C . ILE A 1 843 ? 43.338 13.451 -39.759 1.00 94.31 843 ILE A C 1
ATOM 6719 O O . ILE A 1 843 ? 42.735 14.462 -40.114 1.00 94.31 843 ILE A O 1
ATOM 6723 N N . ALA A 1 844 ? 44.511 13.113 -40.302 1.00 92.50 844 ALA A N 1
ATOM 6724 C CA . ALA A 1 844 ? 45.129 13.904 -41.365 1.00 92.50 844 ALA A CA 1
ATOM 6725 C C . ALA A 1 844 ? 44.251 13.950 -42.632 1.00 92.50 844 ALA A C 1
ATOM 6727 O O . ALA A 1 844 ? 44.079 15.016 -43.226 1.00 92.50 844 ALA A O 1
ATOM 6728 N N . GLY A 1 845 ? 43.645 12.820 -43.015 1.00 93.06 845 GLY A N 1
ATOM 6729 C CA . GLY A 1 845 ? 42.664 12.752 -44.103 1.00 93.06 845 GLY A CA 1
ATOM 6730 C C . GLY A 1 845 ? 41.416 13.599 -43.829 1.00 93.06 845 GLY A C 1
ATOM 6731 O O . GLY A 1 845 ? 40.969 14.337 -44.707 1.00 93.06 845 GLY A O 1
ATOM 6732 N N . ALA A 1 846 ? 40.904 13.566 -42.596 1.00 94.25 846 ALA A N 1
ATOM 6733 C CA . ALA A 1 846 ? 39.777 14.385 -42.156 1.00 94.25 846 ALA A CA 1
ATOM 6734 C C . ALA A 1 846 ? 40.078 15.886 -42.280 1.00 94.25 846 ALA A C 1
ATOM 6736 O O . ALA A 1 846 ? 39.289 16.626 -42.867 1.00 94.25 846 ALA A O 1
ATOM 6737 N N . TRP A 1 847 ? 41.243 16.335 -41.808 1.00 92.62 847 TRP A N 1
ATOM 6738 C CA . TRP A 1 847 ? 41.663 17.730 -41.948 1.00 92.62 847 TRP A CA 1
ATOM 6739 C C . TRP A 1 847 ? 41.926 18.138 -43.392 1.00 92.62 847 TR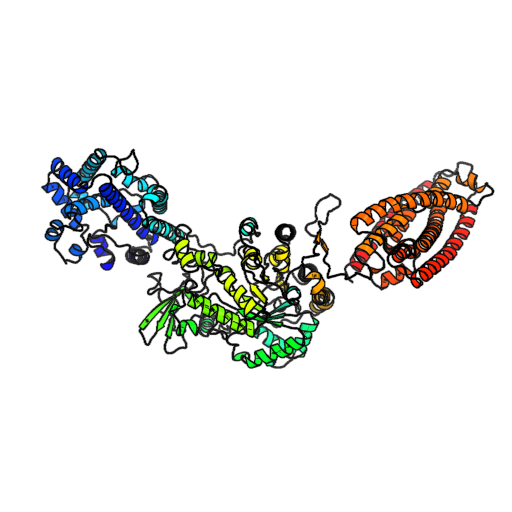P A C 1
ATOM 6741 O O . TRP A 1 847 ? 41.692 19.288 -43.743 1.00 92.62 847 TRP A O 1
ATOM 6751 N N . ALA A 1 848 ? 42.385 17.230 -44.253 1.00 91.94 848 ALA A N 1
ATOM 6752 C CA . ALA A 1 848 ? 42.548 17.532 -45.671 1.00 91.94 848 ALA A CA 1
ATOM 6753 C C . ALA A 1 848 ? 41.188 17.777 -46.360 1.00 91.94 848 ALA A C 1
ATOM 6755 O O . ALA A 1 848 ? 41.070 18.700 -47.170 1.00 91.94 848 ALA A O 1
ATOM 6756 N N . ILE A 1 849 ? 40.152 17.004 -46.009 1.00 93.44 849 ILE A N 1
ATOM 6757 C CA . ILE A 1 849 ? 38.776 17.220 -46.492 1.00 93.44 849 ILE A CA 1
ATOM 6758 C C . ILE A 1 849 ? 38.226 18.535 -45.937 1.00 93.44 849 ILE A C 1
ATOM 6760 O O . ILE A 1 849 ? 37.717 19.352 -46.705 1.00 93.44 849 ILE A O 1
ATOM 6764 N N . ASP A 1 850 ? 38.376 18.764 -44.630 1.00 92.25 850 ASP A N 1
ATOM 6765 C CA . ASP A 1 850 ? 37.940 19.992 -43.957 1.00 92.25 850 ASP A CA 1
ATOM 6766 C C . ASP A 1 850 ? 38.631 21.233 -44.550 1.00 92.25 850 ASP A C 1
ATOM 6768 O O . ASP A 1 850 ? 37.960 22.208 -44.873 1.00 92.25 850 ASP A O 1
ATOM 6772 N N . CYS A 1 851 ? 39.933 21.157 -44.853 1.00 91.38 851 CYS A N 1
ATOM 6773 C CA . CYS A 1 851 ? 40.669 22.178 -45.603 1.00 91.38 851 CYS A CA 1
ATOM 6774 C C . CYS A 1 851 ? 40.066 22.433 -46.987 1.00 91.38 851 CYS A C 1
ATOM 6776 O O . CYS A 1 851 ? 39.960 23.585 -47.398 1.00 91.38 851 CYS A O 1
ATOM 6778 N N . CYS A 1 852 ? 39.670 21.394 -47.730 1.00 92.12 852 CYS A N 1
ATOM 6779 C CA . CYS A 1 852 ? 39.071 21.593 -49.050 1.00 92.12 852 CYS A CA 1
ATOM 6780 C C . CYS A 1 852 ? 37.742 22.354 -48.951 1.00 92.12 852 CYS A C 1
ATOM 6782 O O . CYS A 1 852 ? 37.523 23.311 -49.697 1.00 92.12 852 CYS A O 1
ATOM 6784 N N . ILE A 1 853 ? 36.884 21.965 -48.003 1.00 92.75 853 ILE A N 1
ATOM 6785 C CA . ILE A 1 853 ? 35.584 22.610 -47.774 1.00 92.75 853 ILE A CA 1
ATOM 6786 C C . ILE A 1 853 ? 35.778 24.035 -47.241 1.00 92.75 853 ILE A C 1
ATOM 6788 O O . ILE A 1 853 ? 35.197 24.976 -47.779 1.00 92.75 853 ILE A O 1
ATOM 6792 N N . GLY A 1 854 ? 36.643 24.220 -46.243 1.00 91.38 854 GLY A N 1
ATOM 6793 C CA . GLY A 1 854 ? 36.972 25.523 -45.671 1.00 91.38 854 GLY A CA 1
ATOM 6794 C C . GLY A 1 854 ? 37.580 26.471 -46.705 1.00 91.38 854 GLY A C 1
ATOM 6795 O O . GLY A 1 854 ? 37.179 27.629 -46.790 1.00 91.38 854 GLY A O 1
ATOM 6796 N N . ALA A 1 855 ? 38.471 25.983 -47.570 1.00 90.31 855 ALA A N 1
ATOM 6797 C CA . ALA A 1 855 ? 38.995 26.774 -48.677 1.00 90.31 855 ALA A CA 1
ATOM 6798 C C . ALA A 1 855 ? 37.894 27.166 -49.669 1.00 90.31 855 ALA A C 1
ATOM 6800 O O . ALA A 1 855 ? 37.844 28.320 -50.086 1.00 90.31 855 ALA A O 1
ATOM 6801 N N . MET A 1 856 ? 36.986 26.250 -50.022 1.00 90.69 856 MET A N 1
ATOM 6802 C CA . MET A 1 856 ? 35.843 26.573 -50.882 1.00 90.69 856 MET A CA 1
ATOM 6803 C C . MET A 1 856 ? 34.946 27.651 -50.264 1.00 90.69 856 MET A C 1
ATOM 6805 O O . MET A 1 856 ? 34.575 28.586 -50.970 1.00 90.69 856 MET A O 1
ATOM 6809 N N . ILE A 1 857 ? 34.645 27.556 -48.963 1.00 91.12 857 ILE A N 1
ATOM 6810 C CA . ILE A 1 857 ? 33.877 28.573 -48.227 1.00 91.12 857 ILE A CA 1
ATOM 6811 C C . ILE A 1 857 ? 34.629 29.908 -48.229 1.00 91.12 857 ILE A C 1
ATOM 6813 O O . ILE A 1 857 ? 34.050 30.931 -48.579 1.00 91.12 857 ILE A O 1
ATOM 6817 N N . GLY A 1 858 ? 35.931 29.905 -47.936 1.00 88.12 858 GLY A N 1
ATOM 6818 C CA . GLY A 1 858 ? 36.765 31.108 -47.971 1.00 88.12 858 GLY A CA 1
ATOM 6819 C C . GLY A 1 858 ? 36.819 31.758 -49.357 1.00 88.12 858 GLY A C 1
ATOM 6820 O O . GLY A 1 858 ? 36.759 32.978 -49.472 1.00 88.12 858 GLY A O 1
ATOM 6821 N N . LEU A 1 859 ? 36.849 30.971 -50.439 1.00 86.50 859 LEU A N 1
ATOM 6822 C CA . LEU A 1 859 ? 36.803 31.494 -51.811 1.00 86.50 859 LEU A CA 1
ATOM 6823 C C . LEU A 1 859 ? 35.459 32.141 -52.176 1.00 86.50 859 LEU A C 1
ATOM 6825 O O . LEU A 1 859 ? 35.417 32.915 -53.137 1.00 86.50 859 LEU A O 1
ATOM 6829 N N . LEU A 1 860 ? 34.381 31.880 -51.429 1.00 85.56 860 LEU A N 1
ATOM 6830 C CA . LEU A 1 860 ? 33.133 32.627 -51.591 1.00 85.56 860 LEU A CA 1
ATOM 6831 C C . LEU A 1 860 ? 33.299 34.096 -51.194 1.00 85.56 860 LEU A C 1
ATOM 6833 O O . LEU A 1 860 ? 32.544 34.911 -51.716 1.00 85.56 860 LEU A O 1
ATOM 6837 N N . ALA A 1 861 ? 34.314 34.454 -50.394 1.00 84.06 861 ALA A N 1
ATOM 6838 C CA . ALA A 1 861 ? 34.620 35.838 -50.019 1.00 84.06 861 ALA A CA 1
ATOM 6839 C C . ALA A 1 861 ? 34.821 36.765 -51.233 1.00 84.06 861 ALA A C 1
ATOM 6841 O O . ALA A 1 861 ? 34.533 37.958 -51.182 1.00 84.06 861 ALA A O 1
ATOM 6842 N N . PHE A 1 862 ? 35.268 36.210 -52.366 1.00 77.00 862 PHE A N 1
ATOM 6843 C CA . PHE A 1 862 ? 35.421 36.946 -53.626 1.00 77.00 862 PHE A CA 1
ATOM 6844 C C . PHE A 1 862 ? 34.088 37.390 -54.255 1.00 77.00 862 PHE A C 1
ATOM 6846 O O . PHE A 1 862 ? 34.084 38.234 -55.150 1.00 77.00 862 PHE A O 1
ATOM 6853 N N . VAL A 1 863 ? 32.961 36.812 -53.827 1.00 74.88 863 VAL A N 1
ATOM 6854 C CA . VAL A 1 863 ? 31.614 37.061 -54.377 1.00 74.88 863 VAL A CA 1
ATOM 6855 C C . VAL A 1 863 ? 30.657 37.573 -53.290 1.00 74.88 863 VAL A C 1
ATOM 6857 O O . VAL A 1 863 ? 29.931 38.561 -53.475 1.00 74.88 863 VAL A O 1
ATOM 6860 N N . ALA A 1 864 ? 30.655 36.902 -52.144 1.00 67.81 864 ALA A N 1
ATOM 6861 C CA . ALA A 1 864 ? 29.943 37.261 -50.933 1.00 67.81 864 ALA A CA 1
ATOM 6862 C C . ALA A 1 864 ? 30.946 37.902 -49.969 1.00 67.81 864 ALA A C 1
ATOM 6864 O O . ALA A 1 864 ? 31.819 37.217 -49.470 1.00 67.81 864 ALA A O 1
ATOM 6865 N N . GLU A 1 865 ? 30.839 39.209 -49.711 1.00 68.88 865 GLU A N 1
ATOM 6866 C CA . GLU A 1 865 ? 31.779 39.934 -48.836 1.00 68.88 865 GLU A CA 1
ATOM 6867 C C . GLU A 1 865 ? 31.848 39.336 -47.408 1.00 68.88 865 GLU A C 1
ATOM 6869 O O . GLU A 1 865 ? 32.846 39.535 -46.732 1.00 68.88 865 GLU A O 1
ATOM 6874 N N . GLU A 1 866 ? 30.850 38.553 -46.972 1.00 79.31 866 GLU A N 1
ATOM 6875 C CA . GLU A 1 866 ? 30.782 37.870 -45.670 1.00 79.31 866 GLU A CA 1
ATOM 6876 C C . GLU A 1 866 ? 30.577 36.350 -45.858 1.00 79.31 866 GLU A C 1
ATOM 6878 O O . GLU A 1 866 ? 29.692 35.942 -46.615 1.00 79.31 866 GLU A O 1
ATOM 6883 N N . VAL A 1 867 ? 31.367 35.507 -45.172 1.00 84.19 867 VAL A N 1
ATOM 6884 C CA . VAL A 1 867 ? 31.310 34.027 -45.286 1.00 84.19 867 VAL A CA 1
ATOM 6885 C C . VAL A 1 867 ? 30.856 33.307 -44.008 1.00 84.19 867 VAL A C 1
ATOM 6887 O O . VAL A 1 867 ? 30.646 32.094 -44.035 1.00 84.19 867 VAL A O 1
ATOM 6890 N N . SER A 1 868 ? 30.656 34.038 -42.908 1.00 81.31 868 SER A N 1
ATOM 6891 C CA . SER A 1 868 ? 30.341 33.497 -41.575 1.00 81.31 868 SER A CA 1
ATOM 6892 C C . SER A 1 868 ? 29.094 32.604 -41.555 1.00 81.31 868 SER A C 1
ATOM 6894 O O . SER A 1 868 ? 29.103 31.545 -40.931 1.00 81.31 868 SER A O 1
ATOM 6896 N N . ALA A 1 869 ? 28.044 32.958 -42.303 1.00 79.06 869 ALA A N 1
ATOM 6897 C CA . ALA A 1 869 ? 26.833 32.143 -42.412 1.00 79.06 869 ALA A CA 1
ATOM 6898 C C . ALA A 1 869 ? 27.105 30.753 -43.028 1.00 79.06 869 ALA A C 1
ATOM 6900 O O . ALA A 1 869 ? 26.538 29.752 -42.588 1.00 79.06 869 ALA A O 1
ATOM 6901 N N . PHE A 1 870 ? 28.003 30.658 -44.016 1.00 85.69 870 PHE A N 1
ATOM 6902 C CA . PHE A 1 870 ? 28.379 29.378 -44.629 1.00 85.69 870 PHE A CA 1
ATOM 6903 C C . PHE A 1 870 ? 29.227 28.527 -43.680 1.00 85.69 870 PHE A C 1
ATOM 6905 O O . PHE A 1 870 ? 29.028 27.314 -43.604 1.00 85.69 870 PHE A O 1
ATOM 6912 N N . GLU A 1 871 ? 30.126 29.160 -42.923 1.00 84.31 871 GLU A N 1
ATOM 6913 C CA . GLU A 1 871 ? 30.884 28.496 -41.858 1.00 84.31 871 GLU A CA 1
ATOM 6914 C C . GLU A 1 871 ? 29.955 27.970 -40.758 1.00 84.31 871 GLU A C 1
ATOM 6916 O O . GLU A 1 871 ? 30.116 26.838 -40.299 1.00 84.31 871 GLU A O 1
ATOM 6921 N N . TRP A 1 872 ? 28.942 28.751 -40.376 1.00 84.44 872 TRP A N 1
ATOM 6922 C CA . TRP A 1 872 ? 27.946 28.356 -39.386 1.00 84.44 872 TRP A CA 1
ATOM 6923 C C . TRP A 1 872 ? 27.129 27.146 -39.854 1.00 84.44 872 TRP A C 1
ATOM 6925 O O . TRP A 1 872 ? 27.027 26.159 -39.120 1.00 84.44 872 TRP A O 1
ATOM 6935 N N . ILE A 1 873 ? 26.622 27.164 -41.095 1.00 85.44 873 ILE A N 1
ATOM 6936 C CA . ILE A 1 873 ? 25.903 26.024 -41.692 1.00 85.44 873 ILE A CA 1
ATOM 6937 C C . ILE A 1 873 ? 26.800 24.782 -41.716 1.00 85.44 873 ILE A C 1
ATOM 6939 O O . ILE A 1 873 ? 26.383 23.710 -41.273 1.00 85.44 873 ILE A O 1
ATOM 6943 N N . TYR A 1 874 ? 28.041 24.918 -42.189 1.00 90.00 874 TYR A N 1
ATOM 6944 C CA . TYR A 1 874 ? 29.001 23.816 -42.230 1.00 90.00 874 TYR A CA 1
ATOM 6945 C C . TYR A 1 874 ? 29.284 23.241 -40.835 1.00 90.00 874 TYR A C 1
ATOM 6947 O O . TYR A 1 874 ? 29.306 22.020 -40.652 1.00 90.00 874 TYR A O 1
ATOM 6955 N N . SER A 1 875 ? 29.434 24.110 -39.834 1.00 86.19 875 SER A N 1
ATOM 6956 C CA . SER A 1 875 ? 29.622 23.717 -38.439 1.00 86.19 875 SER A CA 1
ATOM 6957 C C . SER A 1 875 ? 28.433 22.906 -37.912 1.00 86.19 875 SER A C 1
ATOM 6959 O O . SER A 1 875 ? 28.638 21.842 -37.329 1.00 86.19 875 SER A O 1
ATOM 6961 N N . LYS A 1 876 ? 27.189 23.326 -38.192 1.00 86.69 876 LYS A N 1
ATOM 6962 C CA . LYS A 1 876 ? 25.978 22.584 -37.790 1.00 86.69 876 LYS A CA 1
ATOM 6963 C C . LYS A 1 876 ? 25.825 21.248 -38.514 1.00 86.69 876 LYS A C 1
ATOM 6965 O O . LYS A 1 876 ? 25.503 20.252 -37.870 1.00 86.69 876 LYS A O 1
ATOM 6970 N N . LEU A 1 877 ? 26.118 21.193 -39.814 1.00 89.19 877 LEU A N 1
ATOM 6971 C CA . LEU A 1 877 ? 26.119 19.931 -40.562 1.00 89.19 877 LEU A CA 1
ATOM 6972 C C . LEU A 1 877 ? 27.179 18.963 -40.027 1.00 89.19 877 LEU A C 1
ATOM 6974 O O . LEU A 1 877 ? 26.900 17.778 -39.894 1.00 89.19 877 LEU A O 1
ATOM 6978 N N . THR A 1 878 ? 28.359 19.461 -39.652 1.00 89.00 878 THR A N 1
ATOM 6979 C CA . THR A 1 878 ? 29.405 18.634 -39.031 1.00 89.00 878 THR A CA 1
ATOM 6980 C C . THR A 1 878 ? 28.999 18.162 -37.633 1.00 89.00 878 THR A C 1
ATOM 6982 O O . THR A 1 878 ? 29.212 17.001 -37.300 1.00 89.00 878 THR A O 1
ATOM 6985 N N . LEU A 1 879 ? 28.383 19.032 -36.825 1.00 86.81 879 LEU A N 1
ATOM 6986 C CA . LEU A 1 879 ? 27.900 18.692 -35.483 1.00 86.81 879 LEU A CA 1
ATOM 6987 C C . LEU A 1 879 ? 26.899 17.526 -35.525 1.00 86.81 879 LEU A C 1
ATOM 6989 O O . LEU A 1 879 ? 27.006 16.583 -34.744 1.00 86.81 879 LEU A O 1
ATOM 6993 N N . ILE A 1 880 ? 25.951 17.597 -36.462 1.00 85.56 880 ILE A N 1
ATOM 6994 C CA . ILE A 1 880 ? 24.852 16.641 -36.602 1.00 85.56 880 ILE A CA 1
ATOM 6995 C C . ILE A 1 880 ? 25.277 15.432 -37.448 1.00 85.56 880 ILE A C 1
ATOM 6997 O O . ILE A 1 880 ? 25.382 14.321 -36.945 1.00 85.56 880 ILE A O 1
ATOM 7001 N N . LEU A 1 881 ? 25.545 15.637 -38.741 1.00 90.56 881 LEU A N 1
ATOM 7002 C CA . LEU A 1 881 ? 25.796 14.563 -39.713 1.00 90.56 881 LEU A CA 1
ATOM 7003 C C . LEU A 1 881 ? 27.228 14.023 -39.648 1.00 90.56 881 LEU A C 1
ATOM 7005 O O . LEU A 1 881 ? 27.512 12.970 -40.211 1.00 90.56 881 LEU A O 1
ATOM 7009 N N . GLY A 1 882 ? 28.139 14.737 -38.983 1.00 89.19 882 GLY A N 1
ATOM 7010 C CA . GLY A 1 882 ? 29.477 14.231 -38.683 1.00 89.19 882 GLY A CA 1
ATOM 7011 C C . GLY A 1 882 ? 29.518 13.314 -37.461 1.00 89.19 882 GLY A C 1
ATOM 7012 O O . GLY A 1 882 ? 30.530 12.653 -37.258 1.00 89.19 882 GLY A O 1
ATOM 7013 N N . GLY A 1 883 ? 28.442 13.236 -36.671 1.00 88.25 883 GLY A N 1
ATOM 7014 C CA . GLY A 1 883 ? 28.369 12.386 -35.482 1.00 88.25 883 GLY A CA 1
ATOM 7015 C C . GLY A 1 883 ? 29.105 12.943 -34.258 1.00 88.25 883 GLY A C 1
ATOM 7016 O O . GLY A 1 883 ? 29.557 12.161 -33.425 1.00 88.25 883 GLY A O 1
ATOM 7017 N N . LEU A 1 884 ? 29.276 14.268 -34.161 1.00 86.56 884 LEU A N 1
ATOM 7018 C CA . LEU A 1 884 ? 29.879 14.914 -32.987 1.00 86.56 884 LEU A CA 1
ATOM 7019 C C . LEU A 1 884 ? 28.897 14.964 -31.810 1.00 86.56 884 LEU A C 1
ATOM 7021 O O . LEU A 1 884 ? 29.300 14.710 -30.684 1.00 86.56 884 LEU A O 1
ATOM 7025 N N . LEU A 1 885 ? 27.624 15.286 -32.075 1.00 80.25 885 LEU A N 1
ATOM 7026 C CA . LEU A 1 885 ? 26.586 15.348 -31.041 1.00 80.25 885 LEU A CA 1
ATOM 7027 C C . LEU A 1 885 ? 26.290 13.955 -30.462 1.00 80.25 885 LEU A C 1
ATOM 7029 O O . LEU A 1 885 ? 26.272 13.771 -29.252 1.00 80.25 885 LEU A O 1
ATOM 7033 N N . VAL A 1 886 ? 26.072 12.978 -31.344 1.00 82.12 886 VAL A N 1
ATOM 7034 C CA . VAL A 1 886 ? 25.875 11.560 -31.021 1.00 82.12 886 VAL A CA 1
ATOM 7035 C C . VAL A 1 886 ? 26.503 10.741 -32.158 1.00 82.12 886 VAL A C 1
ATOM 7037 O O . VAL A 1 886 ? 26.377 11.156 -33.316 1.00 82.12 886 VAL A O 1
ATOM 7040 N N . PRO A 1 887 ? 27.172 9.600 -31.893 1.00 88.06 887 PRO A N 1
ATOM 7041 C CA . PRO A 1 887 ? 27.701 8.753 -32.959 1.00 88.06 887 PRO A CA 1
ATOM 7042 C C . PRO A 1 887 ? 26.613 8.351 -33.965 1.00 88.06 887 PRO A C 1
ATOM 7044 O O . PRO A 1 887 ? 25.480 8.063 -33.583 1.00 88.06 887 PRO A O 1
ATOM 7047 N N . LEU A 1 888 ? 26.969 8.236 -35.250 1.00 89.12 888 LEU A N 1
ATOM 7048 C CA . LEU A 1 888 ? 26.030 7.819 -36.307 1.00 89.12 888 LEU A CA 1
ATOM 7049 C C . LEU A 1 888 ? 25.419 6.430 -36.045 1.00 89.12 888 LEU A C 1
ATOM 7051 O O . LEU A 1 888 ? 24.340 6.119 -36.547 1.00 89.12 888 LEU A O 1
ATOM 7055 N N . ASP A 1 889 ? 26.078 5.609 -35.222 1.00 86.19 889 ASP A N 1
ATOM 7056 C CA . ASP A 1 889 ? 25.579 4.310 -34.762 1.00 86.19 889 ASP A CA 1
ATOM 7057 C C . ASP A 1 889 ? 24.233 4.402 -34.014 1.00 86.19 889 ASP A C 1
ATOM 7059 O O . ASP A 1 889 ? 23.525 3.405 -33.930 1.00 86.19 889 ASP A O 1
ATOM 7063 N N . PHE A 1 890 ? 23.864 5.579 -33.499 1.00 81.56 890 PHE A N 1
ATOM 7064 C CA . PHE A 1 890 ? 22.593 5.823 -32.806 1.00 81.56 890 PHE A CA 1
ATOM 7065 C C . PHE A 1 890 ? 21.532 6.477 -33.698 1.00 81.56 890 PHE A C 1
ATOM 7067 O O . PHE A 1 890 ? 20.404 6.674 -33.264 1.00 81.56 890 PHE A O 1
ATOM 7074 N N . PHE A 1 891 ? 21.866 6.841 -34.939 1.00 82.81 891 PHE A N 1
ATOM 7075 C CA . PHE A 1 891 ? 20.887 7.431 -35.854 1.00 82.81 891 PHE A CA 1
ATOM 7076 C C . PHE A 1 891 ? 19.953 6.356 -36.423 1.00 82.81 891 PHE A C 1
ATOM 7078 O O . PHE A 1 891 ? 20.405 5.219 -36.604 1.00 82.81 891 PHE A O 1
ATOM 7085 N N . PRO A 1 892 ? 18.701 6.708 -36.781 1.00 79.25 892 PRO A N 1
ATOM 7086 C CA . PRO A 1 892 ? 17.812 5.830 -37.537 1.00 79.25 892 PRO A CA 1
ATOM 7087 C C . PRO A 1 892 ? 18.488 5.317 -38.810 1.00 79.25 892 PRO A C 1
ATOM 7089 O O . PRO A 1 892 ? 19.248 6.055 -39.442 1.00 79.25 892 PRO A O 1
ATOM 7092 N N . ASP A 1 893 ? 18.187 4.088 -39.232 1.00 80.50 893 ASP A N 1
ATOM 7093 C CA . ASP A 1 893 ? 18.925 3.420 -40.317 1.00 80.50 893 ASP A CA 1
ATOM 7094 C C . ASP A 1 893 ? 18.968 4.228 -41.626 1.00 80.50 893 ASP A C 1
ATOM 7096 O O . ASP A 1 893 ? 20.010 4.291 -42.283 1.00 80.50 893 ASP A O 1
ATOM 7100 N N . TRP A 1 894 ? 17.875 4.914 -41.984 1.00 84.00 894 TRP A N 1
ATOM 7101 C CA . TRP A 1 894 ? 17.821 5.761 -43.182 1.00 84.00 894 TRP A CA 1
ATOM 7102 C C . TRP A 1 894 ? 18.795 6.944 -43.101 1.00 84.00 894 TRP A C 1
ATOM 7104 O O . TRP A 1 894 ? 19.482 7.267 -44.074 1.00 84.00 894 TRP A O 1
ATOM 7114 N N . LEU A 1 895 ? 18.882 7.576 -41.929 1.00 85.94 895 LEU A N 1
ATOM 7115 C CA . LEU A 1 895 ? 19.727 8.738 -41.702 1.00 85.94 895 LEU A CA 1
ATOM 7116 C C . LEU A 1 895 ? 21.183 8.320 -41.528 1.00 85.94 895 LEU A C 1
ATOM 7118 O O . LEU A 1 895 ? 22.064 8.970 -42.085 1.00 85.94 895 LEU A O 1
ATOM 7122 N N . ARG A 1 896 ? 21.437 7.219 -40.812 1.00 88.56 896 ARG A N 1
ATOM 7123 C CA . ARG A 1 896 ? 22.765 6.607 -40.700 1.00 88.56 896 ARG A CA 1
ATOM 7124 C C . ARG A 1 896 ? 23.316 6.274 -42.085 1.00 88.56 896 ARG A C 1
ATOM 7126 O O . ARG A 1 896 ? 24.459 6.617 -42.378 1.00 88.56 896 ARG A O 1
ATOM 7133 N N . GLY A 1 897 ? 22.491 5.670 -42.945 1.00 87.44 897 GLY A N 1
ATOM 7134 C CA . GLY A 1 897 ? 22.838 5.373 -44.332 1.00 87.44 897 GLY A CA 1
ATOM 7135 C C . GLY A 1 897 ? 23.178 6.632 -45.128 1.00 87.44 897 GLY A C 1
ATOM 7136 O O . GLY A 1 897 ? 24.245 6.701 -45.730 1.00 87.44 897 GLY A O 1
ATOM 7137 N N . ALA A 1 898 ? 22.322 7.657 -45.088 1.00 89.00 898 ALA A N 1
ATOM 7138 C CA . ALA A 1 898 ? 22.561 8.911 -45.805 1.00 89.00 898 ALA A CA 1
ATOM 7139 C C . ALA A 1 898 ? 23.809 9.658 -45.296 1.00 89.00 898 ALA A C 1
ATOM 7141 O O . ALA A 1 898 ? 24.672 10.040 -46.088 1.00 89.00 898 ALA A O 1
ATOM 7142 N N . ALA A 1 899 ? 23.929 9.839 -43.979 1.00 90.19 899 ALA A N 1
ATOM 7143 C CA . ALA A 1 899 ? 25.043 10.537 -43.347 1.00 90.19 899 ALA A CA 1
ATOM 7144 C C . ALA A 1 899 ? 26.378 9.812 -43.565 1.00 90.19 899 ALA A C 1
ATOM 7146 O O . ALA A 1 899 ? 27.387 10.471 -43.805 1.00 90.19 899 ALA A O 1
ATOM 7147 N N . GLY A 1 900 ? 26.377 8.474 -43.574 1.00 90.06 900 GLY A N 1
ATOM 7148 C CA . GLY A 1 900 ? 27.572 7.653 -43.779 1.00 90.06 900 GLY A CA 1
ATOM 7149 C C . GLY A 1 900 ? 28.268 7.843 -45.133 1.00 90.06 900 GLY A C 1
ATOM 7150 O O . GLY A 1 900 ? 29.460 7.566 -45.236 1.00 90.06 900 GLY A O 1
ATOM 7151 N N . TYR A 1 901 ? 27.571 8.351 -46.157 1.00 91.38 901 TYR A N 1
ATOM 7152 C CA . TYR A 1 901 ? 28.171 8.671 -47.461 1.00 91.38 901 TYR A CA 1
ATOM 7153 C C . TYR A 1 901 ? 28.595 10.138 -47.605 1.00 91.38 901 TYR A C 1
ATOM 7155 O O . TYR A 1 901 ? 29.358 10.467 -48.517 1.00 91.38 901 TYR A O 1
ATOM 7163 N N . LEU A 1 902 ? 28.128 11.026 -46.724 1.00 93.94 902 LEU A N 1
ATOM 7164 C CA . LEU A 1 902 ? 28.455 12.451 -46.758 1.00 93.94 902 LEU A CA 1
ATOM 7165 C C . LEU A 1 902 ? 29.871 12.716 -46.222 1.00 93.94 902 LEU A C 1
ATOM 7167 O O . LEU A 1 902 ? 30.359 11.976 -45.368 1.00 93.94 902 LEU A O 1
ATOM 7171 N N . PRO A 1 903 ? 30.536 13.806 -46.656 1.00 93.00 903 PRO A N 1
ATOM 7172 C CA . PRO A 1 903 ? 31.918 14.084 -46.262 1.00 93.00 903 PRO A CA 1
ATOM 7173 C C . PRO A 1 903 ? 32.074 14.280 -44.746 1.00 93.00 903 PRO A C 1
ATOM 7175 O O . PRO A 1 903 ? 33.121 13.956 -44.196 1.00 93.00 903 PRO A O 1
ATOM 7178 N N . PHE A 1 904 ? 31.028 14.748 -44.056 1.00 94.00 904 PHE A N 1
ATOM 7179 C CA . PHE A 1 904 ? 31.039 15.012 -42.613 1.00 94.00 904 PHE A CA 1
ATOM 7180 C C . PHE A 1 904 ? 31.354 13.759 -41.783 1.00 94.00 904 PHE A C 1
ATOM 7182 O O . PHE A 1 904 ? 32.140 13.833 -40.836 1.00 94.00 904 PHE A O 1
ATOM 7189 N N . ALA A 1 905 ? 30.802 12.601 -42.165 1.00 93.25 905 ALA A N 1
ATOM 7190 C CA . ALA A 1 905 ? 31.050 11.336 -41.479 1.00 93.25 905 ALA A CA 1
ATOM 7191 C C . ALA A 1 905 ? 32.520 10.900 -41.589 1.00 93.25 905 ALA A C 1
ATOM 7193 O O . ALA A 1 905 ? 33.070 10.350 -40.640 1.00 93.25 905 ALA A O 1
ATOM 7194 N N . PHE A 1 906 ? 33.187 11.195 -42.709 1.00 95.56 906 PHE A N 1
ATOM 7195 C CA . PHE A 1 906 ? 34.608 10.888 -42.917 1.00 95.56 906 PHE A CA 1
ATOM 7196 C C . PHE A 1 906 ? 35.556 11.875 -42.217 1.00 95.56 906 PHE A C 1
ATOM 7198 O O . PHE A 1 906 ? 36.754 11.596 -42.125 1.00 95.56 906 PHE A O 1
ATOM 7205 N N . ILE A 1 907 ? 35.035 13.008 -41.728 1.00 94.06 907 ILE A N 1
ATOM 7206 C CA . ILE A 1 907 ? 35.797 13.994 -40.952 1.00 94.06 907 ILE A CA 1
ATOM 7207 C C . ILE A 1 907 ? 35.789 13.631 -39.464 1.00 94.06 907 ILE A C 1
ATOM 7209 O O . ILE A 1 907 ? 36.849 13.610 -38.848 1.00 94.06 907 ILE A O 1
ATOM 7213 N N . VAL A 1 908 ? 34.618 13.341 -38.883 1.00 94.19 908 VAL A N 1
ATOM 7214 C CA . VAL A 1 908 ? 34.472 13.171 -37.423 1.00 94.19 908 VAL A CA 1
ATOM 7215 C C . VAL A 1 908 ? 34.176 11.717 -37.038 1.00 94.19 908 VAL A C 1
ATOM 7217 O O . VAL A 1 908 ? 35.029 11.070 -36.428 1.00 94.19 908 VAL A O 1
ATOM 7220 N N . TYR A 1 909 ? 33.011 11.179 -37.421 1.00 94.38 909 TYR A N 1
ATOM 7221 C CA . TYR A 1 909 ? 32.567 9.840 -37.011 1.00 94.38 909 TYR A CA 1
ATOM 7222 C C . TYR A 1 909 ? 33.551 8.729 -37.383 1.00 94.38 909 TYR A C 1
ATOM 7224 O O . TYR A 1 909 ? 33.902 7.919 -36.532 1.00 94.38 909 TYR A O 1
ATOM 7232 N N . GLY A 1 910 ? 34.019 8.677 -38.629 1.00 93.50 910 GLY A N 1
ATOM 7233 C CA . GLY A 1 910 ? 34.877 7.606 -39.132 1.00 93.50 910 GLY A CA 1
ATOM 7234 C C . GLY A 1 910 ? 36.167 7.445 -38.320 1.00 93.50 910 GLY A C 1
ATOM 7235 O O . GLY A 1 910 ? 36.397 6.358 -37.778 1.00 93.50 910 GLY A O 1
ATOM 7236 N N . PRO A 1 911 ? 36.995 8.502 -38.185 1.00 94.31 911 PRO A N 1
ATOM 7237 C CA . PRO A 1 911 ? 38.212 8.442 -37.378 1.00 94.31 911 PRO A CA 1
ATOM 7238 C C . PRO A 1 911 ? 37.940 8.140 -35.896 1.00 94.31 911 PRO A C 1
ATOM 7240 O O . PRO A 1 911 ? 38.608 7.275 -35.325 1.00 94.31 911 PRO A O 1
ATOM 7243 N N . ALA A 1 912 ? 36.934 8.781 -35.286 1.00 93.69 912 ALA A N 1
ATOM 7244 C CA . ALA A 1 912 ? 36.582 8.559 -33.881 1.00 93.69 912 ALA A CA 1
ATOM 7245 C C . ALA A 1 912 ? 36.066 7.130 -33.624 1.00 93.69 912 ALA A C 1
ATOM 7247 O O . ALA A 1 912 ? 36.450 6.481 -32.649 1.00 93.69 912 ALA A O 1
ATOM 7248 N N . ARG A 1 913 ? 35.261 6.575 -34.537 1.00 92.69 913 ARG A N 1
ATOM 7249 C CA . ARG A 1 913 ? 34.743 5.204 -34.440 1.00 92.69 913 ARG A CA 1
ATOM 7250 C C . ARG A 1 913 ? 35.844 4.161 -34.604 1.00 92.69 913 ARG A C 1
ATOM 7252 O O . ARG A 1 913 ? 35.853 3.176 -33.863 1.00 92.69 913 ARG A O 1
ATOM 7259 N N . CYS A 1 914 ? 36.774 4.385 -35.534 1.00 91.94 914 CYS A N 1
ATOM 7260 C CA . CYS A 1 914 ? 37.923 3.502 -35.752 1.00 91.94 914 CYS A CA 1
ATOM 7261 C C . CYS A 1 914 ? 38.933 3.549 -34.599 1.00 91.94 914 CYS A C 1
ATOM 7263 O O . CYS A 1 914 ? 39.604 2.550 -34.354 1.00 91.94 914 CYS A O 1
ATOM 7265 N N . PHE A 1 915 ? 39.028 4.670 -33.874 1.00 92.12 915 PHE A N 1
ATOM 7266 C CA . PHE A 1 915 ? 39.826 4.744 -32.648 1.00 92.12 915 PHE A CA 1
ATOM 7267 C C . PHE A 1 915 ? 39.283 3.805 -31.568 1.00 92.12 915 PHE A C 1
ATOM 7269 O O . PHE A 1 915 ? 40.041 3.072 -30.940 1.00 92.12 915 PHE A O 1
ATOM 7276 N N . VAL A 1 916 ? 37.964 3.800 -31.382 1.00 91.06 916 VAL A N 1
ATOM 7277 C CA . VAL A 1 916 ? 37.330 3.065 -30.286 1.00 91.06 916 VAL A CA 1
ATOM 7278 C C . VAL A 1 916 ? 37.125 1.580 -30.589 1.00 91.06 916 VAL A C 1
ATOM 7280 O O . VAL A 1 916 ? 37.342 0.736 -29.724 1.00 91.06 916 VAL A O 1
ATOM 7283 N N . ALA A 1 917 ? 36.731 1.240 -31.819 1.00 87.88 917 ALA A N 1
ATOM 7284 C CA . ALA A 1 917 ? 36.617 -0.146 -32.270 1.00 87.88 917 ALA A CA 1
ATOM 7285 C C . ALA A 1 917 ? 37.402 -0.343 -33.575 1.00 87.88 917 ALA A C 1
ATOM 7287 O O . ALA A 1 917 ? 36.805 -0.330 -34.663 1.00 87.88 917 ALA A O 1
ATOM 7288 N N . PRO A 1 918 ? 38.732 -0.510 -33.479 1.00 86.38 918 PRO A N 1
ATOM 7289 C CA . PRO A 1 918 ? 39.580 -0.668 -34.648 1.00 86.38 918 PRO A CA 1
ATOM 7290 C C . PRO A 1 918 ? 39.227 -1.953 -35.396 1.00 86.38 918 PRO A C 1
ATOM 7292 O O . PRO A 1 918 ? 39.195 -3.038 -34.820 1.00 86.38 918 PRO A O 1
ATOM 7295 N N . ASP A 1 919 ? 38.970 -1.814 -36.692 1.00 87.94 919 ASP A N 1
ATOM 7296 C CA . ASP A 1 919 ? 38.713 -2.917 -37.612 1.00 87.94 919 ASP A CA 1
ATOM 7297 C C . ASP A 1 919 ? 39.346 -2.598 -38.970 1.00 87.94 919 ASP A C 1
ATOM 7299 O O . ASP A 1 919 ? 39.225 -1.477 -39.474 1.00 87.94 919 ASP A O 1
ATOM 7303 N N . GLN A 1 920 ? 40.033 -3.573 -39.566 1.00 87.00 920 GLN A N 1
ATOM 7304 C CA . GLN A 1 920 ? 40.764 -3.363 -40.820 1.00 87.00 920 GLN A CA 1
ATOM 7305 C C . GLN A 1 920 ? 39.825 -3.007 -41.981 1.00 87.00 920 GLN A C 1
ATOM 7307 O O . GLN A 1 920 ? 40.161 -2.144 -42.794 1.00 87.00 920 GLN A O 1
ATOM 7312 N N . GLY A 1 921 ? 38.637 -3.619 -42.034 1.00 90.44 921 GLY A N 1
ATOM 7313 C CA . GLY A 1 921 ? 37.620 -3.310 -43.038 1.00 90.44 921 GLY A CA 1
ATOM 7314 C C . GLY A 1 921 ? 37.102 -1.878 -42.904 1.00 90.44 921 GLY A C 1
ATOM 7315 O O . GLY A 1 921 ? 37.000 -1.163 -43.904 1.00 90.44 921 GLY A O 1
ATOM 7316 N N . ARG A 1 922 ? 36.861 -1.418 -41.668 1.00 90.25 922 ARG A N 1
ATOM 7317 C CA . ARG A 1 922 ? 36.460 -0.027 -41.387 1.00 90.25 922 ARG A CA 1
ATOM 7318 C C . ARG A 1 922 ? 37.527 0.984 -41.786 1.00 90.25 922 ARG A C 1
ATOM 7320 O O . ARG A 1 922 ? 37.186 1.975 -42.426 1.00 90.25 922 ARG A O 1
ATOM 7327 N N . PHE A 1 923 ? 38.799 0.733 -41.469 1.00 93.31 923 PHE A N 1
ATOM 7328 C CA . PHE A 1 923 ? 39.889 1.618 -41.897 1.00 93.31 923 PHE A CA 1
ATOM 7329 C C . PHE A 1 923 ? 39.981 1.702 -43.424 1.00 93.31 923 PHE A C 1
ATOM 7331 O O . PHE A 1 923 ? 40.113 2.797 -43.965 1.00 93.31 923 PHE A O 1
ATOM 7338 N N . LEU A 1 924 ? 39.853 0.573 -44.130 1.00 94.19 924 LEU A N 1
ATOM 7339 C CA . LEU A 1 924 ? 39.875 0.561 -45.593 1.00 94.19 924 LEU A CA 1
ATOM 7340 C C . LEU A 1 924 ? 38.711 1.367 -46.189 1.00 94.19 924 LEU A C 1
ATOM 7342 O O . LEU A 1 924 ? 38.929 2.178 -47.088 1.00 94.19 924 LEU A O 1
ATOM 7346 N N . ALA A 1 925 ? 37.495 1.186 -45.667 1.00 93.31 925 ALA A N 1
ATOM 7347 C CA . ALA A 1 925 ? 36.319 1.938 -46.101 1.00 93.31 925 ALA A CA 1
ATOM 7348 C C . ALA A 1 925 ? 36.454 3.444 -45.809 1.00 93.31 925 ALA A C 1
ATOM 7350 O O . ALA A 1 925 ? 36.145 4.269 -46.671 1.00 93.31 925 ALA A O 1
ATOM 7351 N N . LEU A 1 926 ? 36.971 3.802 -44.628 1.00 95.44 926 LEU A N 1
ATOM 7352 C CA . LEU A 1 926 ? 37.246 5.183 -44.232 1.00 95.44 926 LEU A CA 1
ATOM 7353 C C . LEU A 1 926 ? 38.254 5.839 -45.178 1.00 95.44 926 LEU A C 1
ATOM 7355 O O . LEU A 1 926 ? 37.973 6.909 -45.709 1.00 95.44 926 LEU A O 1
ATOM 7359 N N . PHE A 1 927 ? 39.391 5.192 -45.442 1.00 96.50 927 PHE A N 1
ATOM 7360 C CA . PHE A 1 927 ? 40.408 5.739 -46.340 1.00 96.50 927 PHE A CA 1
ATOM 7361 C C . PHE A 1 927 ? 39.928 5.824 -47.790 1.00 96.50 927 PHE A C 1
ATOM 7363 O O . PHE A 1 927 ? 40.209 6.817 -48.458 1.00 96.50 927 PHE A O 1
ATOM 7370 N N . ALA A 1 928 ? 39.169 4.837 -48.276 1.00 95.62 928 ALA A N 1
ATOM 7371 C CA . ALA A 1 928 ? 38.574 4.886 -49.610 1.00 95.62 928 ALA A CA 1
ATOM 7372 C C . ALA A 1 928 ? 37.580 6.052 -49.743 1.00 95.62 928 ALA A C 1
ATOM 7374 O O . ALA A 1 928 ? 37.636 6.804 -50.719 1.00 95.62 928 ALA A O 1
ATOM 7375 N N . GLY A 1 929 ? 36.717 6.247 -48.742 1.00 95.19 929 GLY A N 1
ATOM 7376 C CA . GLY A 1 929 ? 35.781 7.368 -48.697 1.00 95.19 929 GLY A CA 1
ATOM 7377 C C . GLY A 1 929 ? 36.486 8.720 -48.580 1.00 95.19 929 GLY A C 1
ATOM 7378 O O . GLY A 1 929 ? 36.152 9.651 -49.314 1.00 95.19 929 GLY A O 1
ATOM 7379 N N . GLN A 1 930 ? 37.517 8.820 -47.734 1.00 96.88 930 GLN A N 1
ATOM 7380 C CA . GLN A 1 930 ? 38.325 10.033 -47.622 1.00 96.88 930 GLN A CA 1
ATOM 7381 C C . GLN A 1 930 ? 39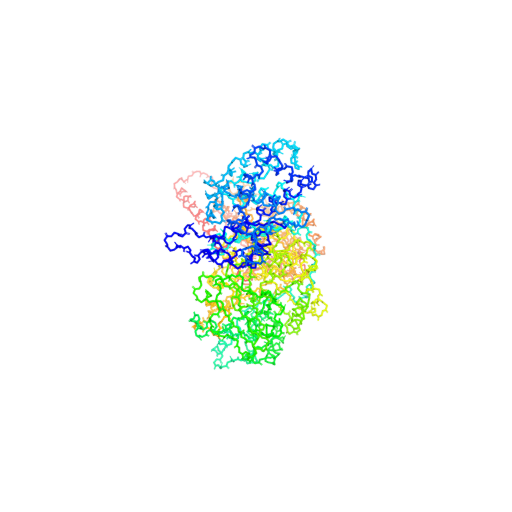.037 10.359 -48.939 1.00 96.88 930 GLN A C 1
ATOM 7383 O O . GLN A 1 930 ? 38.990 11.499 -49.393 1.00 96.88 930 GLN A O 1
ATOM 7388 N N . ALA A 1 931 ? 39.638 9.365 -49.598 1.00 96.44 931 ALA A N 1
ATOM 7389 C CA . ALA A 1 931 ? 40.288 9.544 -50.894 1.00 96.44 931 ALA A CA 1
ATOM 7390 C C . ALA A 1 931 ? 39.297 9.998 -51.977 1.00 96.44 931 ALA A C 1
ATOM 7392 O O . ALA A 1 931 ? 39.594 10.931 -52.724 1.00 96.44 931 ALA A O 1
ATOM 7393 N N . PHE A 1 932 ? 38.107 9.392 -52.035 1.00 96.62 932 PHE A N 1
ATOM 7394 C CA . PHE A 1 932 ? 37.045 9.802 -52.955 1.00 96.62 932 PHE A CA 1
ATOM 7395 C C . PHE A 1 932 ? 36.657 11.274 -52.756 1.00 96.62 932 PHE A C 1
ATOM 7397 O O . PHE A 1 932 ? 36.670 12.054 -53.712 1.00 96.62 932 PHE A O 1
ATOM 7404 N N . TRP A 1 933 ? 36.369 11.674 -51.514 1.00 96.19 933 TRP A N 1
ATOM 7405 C CA . TRP A 1 933 ? 35.980 13.050 -51.204 1.00 96.19 933 TRP A CA 1
ATOM 7406 C C . TRP A 1 933 ? 37.115 14.047 -51.428 1.00 96.19 933 TRP A C 1
ATOM 7408 O O . TRP A 1 933 ? 36.855 15.139 -51.926 1.00 96.19 933 TRP A O 1
ATOM 7418 N N . LEU A 1 934 ? 38.368 13.679 -51.153 1.00 95.44 934 LEU A N 1
ATOM 7419 C CA . LEU A 1 934 ? 39.530 14.517 -51.460 1.00 95.44 934 LEU A CA 1
ATOM 7420 C C . LEU A 1 934 ? 39.696 14.753 -52.963 1.00 95.44 934 LEU A C 1
ATOM 7422 O O . LEU A 1 934 ? 39.968 15.880 -53.373 1.00 95.44 934 LEU A O 1
ATOM 7426 N N . VAL A 1 935 ? 39.499 13.725 -53.794 1.00 95.69 935 VAL A N 1
ATOM 7427 C CA . VAL A 1 935 ? 39.551 13.873 -55.258 1.00 95.69 935 VAL A CA 1
ATOM 7428 C C . VAL A 1 935 ? 38.410 14.765 -55.749 1.00 95.69 935 VAL A C 1
ATOM 7430 O O . VAL A 1 935 ? 38.646 15.697 -56.520 1.00 95.69 935 VAL A O 1
ATOM 7433 N N . LEU A 1 936 ? 37.183 14.521 -55.279 1.00 95.44 936 LEU A N 1
ATOM 7434 C CA . LEU A 1 936 ? 36.003 15.276 -55.694 1.00 95.44 936 LEU A CA 1
ATOM 7435 C C . LEU A 1 936 ? 36.073 16.746 -55.248 1.00 95.44 936 LEU A C 1
ATOM 7437 O O . LEU A 1 936 ? 35.975 17.652 -56.077 1.00 95.44 936 LEU A O 1
ATOM 7441 N N . LEU A 1 937 ? 36.281 16.994 -53.953 1.00 94.56 937 LEU A N 1
ATOM 7442 C CA . LEU A 1 937 ? 36.348 18.343 -53.384 1.00 94.56 937 LEU A CA 1
ATOM 7443 C C . LEU A 1 937 ? 37.610 19.079 -53.827 1.00 94.56 937 LEU A C 1
ATOM 7445 O O . LEU A 1 937 ? 37.536 20.269 -54.111 1.00 94.56 937 LEU A O 1
ATOM 7449 N N . GLY A 1 938 ? 38.744 18.389 -53.962 1.00 92.44 938 GLY A N 1
ATOM 7450 C CA . GLY A 1 938 ? 39.967 18.970 -54.514 1.00 92.44 938 GLY A CA 1
ATOM 7451 C C . GLY A 1 938 ? 39.787 19.426 -55.966 1.00 92.44 938 GLY A C 1
ATOM 7452 O O . GLY A 1 938 ? 40.212 20.527 -56.327 1.00 92.44 938 GLY A O 1
ATOM 7453 N N . GLY A 1 939 ? 39.090 18.633 -56.789 1.00 91.69 939 GLY A N 1
ATOM 7454 C CA . GLY A 1 939 ? 38.725 19.009 -58.158 1.00 91.69 939 GLY A CA 1
ATOM 7455 C C . GLY A 1 939 ? 37.803 20.232 -58.211 1.00 91.69 939 GLY A C 1
ATOM 7456 O O . GLY A 1 939 ? 38.059 21.172 -58.972 1.00 91.69 939 GLY A O 1
ATOM 7457 N N . LEU A 1 940 ? 36.768 20.262 -57.364 1.00 92.06 940 LEU A N 1
ATOM 7458 C CA . LEU A 1 940 ? 35.855 21.405 -57.240 1.00 92.06 940 LEU A CA 1
ATOM 7459 C C . LEU A 1 940 ? 36.571 22.665 -56.737 1.00 92.06 940 LEU A C 1
ATOM 7461 O O . LEU A 1 940 ? 36.390 23.741 -57.309 1.00 92.06 940 LEU A O 1
ATOM 7465 N N . LEU A 1 941 ? 37.430 22.533 -55.725 1.00 90.75 941 LEU A N 1
ATOM 7466 C CA . LEU A 1 941 ? 38.237 23.621 -55.180 1.00 90.75 941 LEU A CA 1
ATOM 7467 C C . LEU A 1 941 ? 39.176 24.201 -56.238 1.00 90.75 941 LEU A C 1
ATOM 7469 O O . LEU A 1 941 ? 39.286 25.418 -56.355 1.00 90.75 941 LEU A O 1
ATOM 7473 N N . TRP A 1 942 ? 39.826 23.360 -57.045 1.00 87.81 942 TRP A N 1
ATOM 7474 C CA . TRP A 1 942 ? 40.711 23.819 -58.117 1.00 87.81 942 TRP A CA 1
ATOM 7475 C C . TRP A 1 942 ? 39.965 24.617 -59.194 1.00 87.81 942 TRP A C 1
ATOM 7477 O O . TRP A 1 942 ? 40.446 25.668 -59.635 1.00 87.81 942 TRP A O 1
ATOM 7487 N N . LEU A 1 943 ? 38.773 24.157 -59.594 1.00 86.69 943 LEU A N 1
ATOM 7488 C CA . LEU A 1 943 ? 37.902 24.886 -60.521 1.00 86.69 943 LEU A CA 1
ATOM 7489 C C . LEU A 1 943 ? 37.441 26.219 -59.920 1.00 86.69 943 LEU A C 1
ATOM 7491 O O . LEU A 1 943 ? 37.530 27.257 -60.585 1.00 86.69 943 LEU A O 1
ATOM 7495 N N . GLY A 1 944 ? 36.998 26.193 -58.659 1.00 84.88 944 GLY A N 1
ATOM 7496 C CA . GLY A 1 944 ? 36.583 27.371 -57.902 1.00 84.88 944 GLY A CA 1
ATOM 7497 C C . GLY A 1 944 ? 37.707 28.396 -57.800 1.00 84.88 944 GLY A C 1
ATOM 7498 O O . GLY A 1 944 ? 37.530 29.542 -58.194 1.00 84.88 944 GLY A O 1
ATOM 7499 N N . TYR A 1 945 ? 38.902 27.964 -57.403 1.00 85.00 945 TYR A N 1
ATOM 7500 C CA . TYR A 1 945 ? 40.084 28.811 -57.284 1.00 85.00 945 TYR A CA 1
ATOM 7501 C C . TYR A 1 945 ? 40.468 29.473 -58.608 1.00 85.00 945 TYR A C 1
ATOM 7503 O O . TYR A 1 945 ? 40.643 30.689 -58.661 1.00 85.00 945 TYR A O 1
ATOM 7511 N N . ARG A 1 946 ? 40.528 28.712 -59.711 1.00 83.25 946 ARG A N 1
ATOM 7512 C CA . ARG A 1 946 ? 40.815 29.278 -61.043 1.00 83.25 946 ARG A CA 1
ATOM 7513 C C . ARG A 1 946 ? 39.794 30.332 -61.462 1.00 83.25 946 ARG A C 1
ATOM 7515 O O . ARG A 1 946 ? 40.156 31.295 -62.137 1.00 83.25 946 ARG A O 1
ATOM 7522 N N . ARG A 1 947 ? 38.526 30.147 -61.091 1.00 81.12 947 ARG A N 1
ATOM 7523 C CA . ARG A 1 947 ? 37.462 31.113 -61.370 1.00 81.12 947 ARG A CA 1
ATOM 7524 C C . ARG A 1 947 ? 37.569 32.346 -60.470 1.00 81.12 947 ARG A C 1
ATOM 7526 O O . ARG A 1 947 ? 37.485 33.455 -60.988 1.00 81.12 947 ARG A O 1
ATOM 7533 N N . SER A 1 948 ? 37.813 32.167 -59.175 1.00 77.12 948 SER A N 1
ATOM 7534 C CA . SER A 1 948 ? 37.960 33.262 -58.210 1.00 77.12 948 SER A CA 1
ATOM 7535 C C . SER A 1 948 ? 39.182 34.136 -58.506 1.00 77.12 948 SER A C 1
ATOM 7537 O O . SER A 1 948 ? 39.067 35.356 -58.502 1.00 77.12 948 SER A O 1
ATOM 7539 N N . VAL A 1 949 ? 40.320 33.547 -58.894 1.00 72.38 949 VAL A N 1
ATOM 7540 C CA . VAL A 1 949 ? 41.529 34.302 -59.285 1.00 72.38 949 VAL A CA 1
ATOM 7541 C C . VAL A 1 949 ? 41.304 35.139 -60.553 1.00 72.38 949 VAL A C 1
ATOM 7543 O O . VAL A 1 949 ? 41.864 36.222 -60.672 1.00 72.38 949 VAL A O 1
ATOM 7546 N N . ARG A 1 950 ? 40.437 34.710 -61.484 1.00 68.38 950 ARG A N 1
ATOM 7547 C CA . ARG A 1 950 ? 40.055 35.533 -62.653 1.00 68.38 950 ARG A CA 1
ATOM 7548 C C . ARG A 1 950 ? 39.147 36.712 -62.298 1.00 68.38 950 ARG A C 1
ATOM 7550 O O . ARG A 1 950 ? 39.104 37.675 -63.054 1.00 68.38 950 ARG A O 1
ATOM 7557 N N . HIS A 1 951 ? 38.426 36.638 -61.181 1.00 63.69 951 HIS A N 1
ATOM 7558 C CA . HIS A 1 951 ? 37.652 37.763 -60.653 1.00 63.69 951 HIS A CA 1
ATOM 7559 C C . HIS A 1 951 ? 38.525 38.799 -59.930 1.00 63.69 951 HIS A C 1
ATOM 7561 O O . HIS A 1 951 ? 38.042 39.894 -59.645 1.00 63.69 951 HIS A O 1
ATOM 7567 N N . LEU A 1 952 ? 39.809 38.499 -59.700 1.00 60.50 952 LEU A N 1
ATOM 7568 C CA . LEU A 1 952 ? 40.799 39.418 -59.145 1.00 60.50 952 LEU A CA 1
ATOM 7569 C C . LEU A 1 952 ? 41.259 40.450 -60.197 1.00 60.50 952 LEU A C 1
ATOM 7571 O O . LEU A 1 952 ? 42.435 40.528 -60.543 1.00 60.50 952 LEU A O 1
ATOM 7575 N N . ASN A 1 953 ? 40.338 41.254 -60.732 1.00 45.94 953 ASN A N 1
ATOM 7576 C CA . ASN A 1 953 ? 40.721 42.511 -61.372 1.00 45.94 953 ASN A CA 1
ATOM 7577 C C . ASN A 1 953 ? 41.041 43.505 -60.254 1.00 45.94 953 ASN A C 1
ATOM 7579 O O . ASN A 1 953 ? 40.187 43.790 -59.415 1.00 45.94 953 ASN A O 1
ATOM 7583 N N . LEU A 1 954 ? 42.276 44.012 -60.234 1.00 45.56 954 LEU A N 1
ATOM 7584 C CA . LEU A 1 954 ? 42.711 45.107 -59.368 1.00 45.56 954 LEU A CA 1
ATOM 7585 C C . LEU A 1 954 ? 41.784 46.320 -59.570 1.00 45.56 954 LEU A C 1
ATOM 7587 O O . LEU A 1 954 ? 42.024 47.154 -60.439 1.00 45.56 954 LEU A O 1
ATOM 7591 N N . ASN A 1 955 ? 40.737 46.436 -58.751 1.00 37.97 955 ASN A N 1
ATOM 7592 C CA . ASN A 1 955 ? 39.980 47.672 -58.575 1.00 37.97 955 ASN A CA 1
ATOM 7593 C C . ASN A 1 955 ? 40.818 48.629 -57.719 1.00 37.97 955 ASN A C 1
ATOM 7595 O O . ASN A 1 955 ? 40.533 48.876 -56.549 1.00 37.97 955 ASN A O 1
ATOM 7599 N N . GLY A 1 956 ? 41.875 49.171 -58.319 1.00 33.81 956 GLY A N 1
ATOM 7600 C CA . GLY A 1 956 ? 42.338 50.491 -57.934 1.00 33.81 956 GLY A CA 1
ATOM 7601 C C . GLY A 1 956 ? 41.303 51.504 -58.418 1.00 33.81 956 GLY A C 1
ATOM 7602 O O . GLY A 1 956 ? 41.080 51.619 -59.618 1.00 33.81 956 GLY A O 1
ATOM 7603 N N . GLY A 1 957 ? 40.677 52.234 -57.498 1.00 33.62 957 GLY A N 1
ATOM 7604 C CA . GLY A 1 957 ? 39.921 53.441 -57.835 1.00 33.62 957 GLY A CA 1
ATOM 7605 C C . GLY A 1 957 ? 38.443 53.408 -57.460 1.00 33.62 957 GLY A C 1
ATOM 7606 O O . GLY A 1 957 ? 37.644 52.628 -57.968 1.00 33.62 957 GLY A O 1
ATOM 7607 N N . TRP A 1 958 ? 38.093 54.333 -56.574 1.00 44.88 958 TRP A N 1
ATOM 7608 C CA . TRP A 1 958 ? 36.746 54.755 -56.220 1.00 44.88 958 TRP A CA 1
ATOM 7609 C C . TRP A 1 958 ? 35.883 55.103 -57.446 1.00 44.88 958 TRP A C 1
ATOM 7611 O O . TRP A 1 958 ? 36.212 56.060 -58.139 1.00 44.88 958 TRP A O 1
ATOM 7621 N N . ALA A 1 959 ? 34.755 54.407 -57.655 1.00 41.12 959 ALA A N 1
ATOM 7622 C CA . ALA A 1 959 ? 33.503 54.964 -58.206 1.00 41.12 959 ALA A CA 1
ATOM 7623 C C . ALA A 1 959 ? 32.405 53.885 -58.360 1.00 41.12 959 ALA A C 1
ATOM 7625 O O . ALA A 1 959 ? 32.442 53.111 -59.308 1.00 41.12 959 ALA A O 1
ATOM 7626 N N . MET A 1 960 ? 31.416 53.854 -57.452 1.00 36.94 960 MET A N 1
ATOM 7627 C CA . MET A 1 960 ? 29.975 53.602 -57.721 1.00 36.94 960 MET A CA 1
ATOM 7628 C C . MET A 1 960 ? 29.212 53.408 -56.395 1.00 36.94 960 MET A C 1
ATOM 7630 O O . MET A 1 960 ? 29.088 52.300 -55.875 1.00 36.94 960 MET A O 1
ATOM 7634 N N . GLY A 1 961 ? 28.709 54.512 -55.834 1.00 45.53 961 GLY A N 1
ATOM 7635 C CA . GLY A 1 961 ? 28.155 54.584 -54.475 1.00 45.53 961 GLY A CA 1
ATOM 7636 C C . GLY A 1 961 ? 26.646 54.362 -54.310 1.00 45.53 961 GLY A C 1
ATOM 7637 O O . GLY A 1 961 ? 26.178 54.440 -53.185 1.00 45.53 961 GLY A O 1
ATOM 7638 N N . GLN A 1 962 ? 25.859 54.089 -55.361 1.00 43.44 962 GLN A N 1
ATOM 7639 C CA . GLN A 1 962 ? 24.386 54.008 -55.218 1.00 43.44 962 GLN A CA 1
ATOM 7640 C C . GLN A 1 962 ? 23.755 52.651 -55.580 1.00 43.44 962 GLN A C 1
ATOM 7642 O O . GLN A 1 962 ? 22.770 52.263 -54.960 1.00 43.44 962 GLN A O 1
ATOM 7647 N N . LEU A 1 963 ? 24.362 51.844 -56.460 1.00 44.03 963 LEU A N 1
ATOM 7648 C CA . LEU A 1 963 ? 23.904 50.464 -56.723 1.00 44.03 963 LEU A CA 1
ATOM 7649 C C . LEU A 1 963 ? 24.348 49.462 -55.639 1.00 44.03 963 LEU A C 1
ATOM 7651 O O . LEU A 1 963 ? 23.654 48.479 -55.381 1.00 44.03 963 LEU A O 1
ATOM 7655 N N . ARG A 1 964 ? 25.465 49.734 -54.943 1.00 51.59 964 ARG A N 1
ATOM 7656 C CA . ARG A 1 964 ? 25.957 48.888 -53.839 1.00 51.59 964 ARG A CA 1
ATOM 7657 C C . ARG A 1 964 ? 25.108 48.999 -52.573 1.00 51.59 964 ARG A C 1
ATOM 7659 O O . ARG A 1 964 ? 25.076 48.035 -51.830 1.00 51.59 964 ARG A O 1
ATOM 7666 N N . PHE A 1 965 ? 24.380 50.097 -52.347 1.00 47.56 965 PHE A N 1
ATOM 7667 C CA . PHE A 1 965 ? 23.523 50.242 -51.162 1.00 47.56 965 PHE A CA 1
ATOM 7668 C C . PHE A 1 965 ? 22.257 49.380 -51.259 1.00 47.56 965 PHE A C 1
ATOM 7670 O O . PHE A 1 965 ? 21.949 48.652 -50.325 1.00 47.56 965 PHE A O 1
ATOM 7677 N N . LEU A 1 966 ? 21.581 49.361 -52.416 1.00 46.06 966 LEU A N 1
ATOM 7678 C CA . LEU A 1 966 ? 20.467 48.435 -52.667 1.00 46.06 966 LEU A CA 1
ATOM 7679 C C . LEU A 1 966 ? 20.942 46.978 -52.685 1.00 46.06 966 LEU A C 1
ATOM 7681 O O . LEU A 1 966 ? 20.288 46.126 -52.097 1.00 46.06 966 LEU A O 1
ATOM 7685 N N . GLY A 1 967 ? 22.110 46.696 -53.273 1.00 49.72 967 GLY A N 1
ATOM 7686 C CA . GLY A 1 967 ? 22.733 45.371 -53.211 1.00 49.72 967 GLY A CA 1
ATOM 7687 C C . GLY A 1 967 ? 23.140 44.946 -51.796 1.00 49.72 967 GLY A C 1
ATOM 7688 O O . GLY A 1 967 ? 22.997 43.775 -51.470 1.00 49.72 967 GLY A O 1
ATOM 7689 N N . ALA A 1 968 ? 23.594 45.872 -50.946 1.00 51.22 968 ALA A N 1
ATOM 7690 C CA . ALA A 1 968 ? 23.942 45.626 -49.547 1.00 51.22 968 ALA A CA 1
ATOM 7691 C C . ALA A 1 968 ? 22.699 45.455 -48.667 1.00 51.22 968 ALA A C 1
ATOM 7693 O O . ALA A 1 968 ? 22.699 44.581 -47.814 1.00 51.22 968 ALA A O 1
ATOM 7694 N N . LEU A 1 969 ? 21.620 46.206 -48.910 1.00 47.78 969 LEU A N 1
ATOM 7695 C CA . LEU A 1 969 ? 20.344 46.041 -48.206 1.00 47.78 969 LEU A CA 1
ATOM 7696 C C . LEU A 1 969 ? 19.654 44.728 -48.604 1.00 47.78 969 LEU A C 1
ATOM 7698 O O . LEU A 1 969 ? 19.118 44.017 -47.758 1.00 47.78 969 LEU A O 1
ATOM 7702 N N . TRP A 1 970 ? 19.709 44.372 -49.893 1.00 50.09 970 TRP A N 1
ATOM 7703 C CA . TRP A 1 970 ? 19.195 43.100 -50.400 1.00 50.09 970 TRP A CA 1
ATOM 7704 C C . TRP A 1 970 ? 20.058 41.927 -49.922 1.00 50.09 970 TRP A C 1
ATOM 7706 O O . TRP A 1 970 ? 19.497 40.933 -49.484 1.00 50.09 970 TRP A O 1
ATOM 7716 N N . LYS A 1 971 ? 21.397 42.060 -49.900 1.00 50.03 971 LYS A N 1
ATOM 7717 C CA . LYS A 1 971 ? 22.329 41.079 -49.307 1.00 50.03 971 LYS A CA 1
ATOM 7718 C C . LYS A 1 971 ? 22.158 40.946 -47.797 1.00 50.03 971 LYS A C 1
ATOM 7720 O O . LYS A 1 971 ? 22.178 39.823 -47.325 1.00 50.03 971 LYS A O 1
ATOM 7725 N N . ALA A 1 972 ? 21.965 42.034 -47.055 1.00 48.12 972 ALA A N 1
ATOM 7726 C CA . ALA A 1 972 ? 21.733 42.001 -45.612 1.00 48.12 972 ALA A CA 1
ATOM 7727 C C . ALA A 1 972 ? 20.391 41.336 -45.283 1.00 48.12 972 ALA A C 1
ATOM 7729 O O . ALA A 1 972 ? 20.340 40.501 -44.391 1.00 48.12 972 ALA A O 1
ATOM 7730 N N . ASN A 1 973 ? 19.333 41.609 -46.056 1.00 50.19 973 ASN A N 1
ATOM 7731 C CA . ASN A 1 973 ? 18.056 40.906 -45.917 1.00 50.19 973 ASN A CA 1
ATOM 7732 C C . ASN A 1 973 ? 18.126 39.445 -46.379 1.00 50.19 973 ASN A C 1
ATOM 7734 O O . ASN A 1 973 ? 17.464 38.608 -45.781 1.00 50.19 973 ASN A O 1
ATOM 7738 N N . LEU A 1 974 ? 18.919 39.104 -47.402 1.00 49.12 974 LEU A N 1
ATOM 7739 C CA . LEU A 1 974 ? 19.147 37.712 -47.811 1.00 49.12 974 LEU A CA 1
ATOM 7740 C C . LEU A 1 974 ? 20.002 36.951 -46.801 1.00 49.12 974 LEU A C 1
ATOM 7742 O O . LEU A 1 974 ? 19.710 35.793 -46.553 1.00 49.12 974 LEU A O 1
ATOM 7746 N N . LEU A 1 975 ? 21.016 37.585 -46.210 1.00 50.53 975 LEU A N 1
ATOM 7747 C CA . LEU A 1 975 ? 21.842 37.017 -45.146 1.00 50.53 975 LEU A CA 1
ATOM 7748 C C . LEU A 1 975 ? 21.024 36.845 -43.870 1.00 50.53 975 LEU A C 1
ATOM 7750 O O . LEU A 1 975 ? 21.013 35.747 -43.343 1.00 50.53 975 LEU A O 1
ATOM 7754 N N . ALA A 1 976 ? 20.248 37.846 -43.451 1.00 46.66 976 ALA A N 1
ATOM 7755 C CA . ALA A 1 976 ? 19.335 37.727 -42.316 1.00 46.66 976 ALA A CA 1
ATOM 7756 C C . ALA A 1 976 ? 18.228 36.695 -42.581 1.00 46.66 976 ALA A C 1
ATOM 7758 O O . ALA A 1 976 ? 17.898 35.908 -41.704 1.00 46.66 976 ALA A O 1
ATOM 7759 N N . ALA A 1 977 ? 17.681 36.628 -43.800 1.00 48.19 977 ALA A N 1
ATOM 7760 C CA . ALA A 1 977 ? 16.701 35.609 -44.169 1.00 48.19 977 ALA A CA 1
ATOM 7761 C C . ALA A 1 977 ? 17.328 34.220 -44.330 1.00 48.19 977 ALA A C 1
ATOM 7763 O O . ALA A 1 977 ? 16.640 33.242 -44.074 1.00 48.19 977 ALA A O 1
ATOM 7764 N N . MET A 1 978 ? 18.592 34.094 -44.744 1.00 49.38 978 MET A N 1
ATOM 7765 C CA . MET A 1 978 ? 19.314 32.821 -44.807 1.00 49.38 978 MET A CA 1
ATOM 7766 C C . MET A 1 978 ? 19.771 32.373 -43.428 1.00 49.38 978 MET A C 1
ATOM 7768 O O . MET A 1 978 ? 19.655 31.194 -43.155 1.00 49.38 978 MET A O 1
ATOM 7772 N N . GLU A 1 979 ? 20.223 33.263 -42.551 1.00 48.88 979 GLU A N 1
ATOM 7773 C CA . GLU A 1 979 ? 20.504 32.960 -41.147 1.00 48.88 979 GLU A CA 1
ATOM 7774 C C . GLU A 1 979 ? 19.219 32.583 -40.425 1.00 48.88 979 GLU A C 1
ATOM 7776 O O . GLU A 1 979 ? 19.193 31.556 -39.768 1.00 48.88 979 GLU A O 1
ATOM 7781 N N . TYR A 1 980 ? 18.123 33.321 -40.618 1.00 49.47 980 TYR A N 1
ATOM 7782 C CA . TYR A 1 980 ? 16.831 32.982 -40.025 1.00 49.47 980 TYR A CA 1
ATOM 7783 C C . TYR A 1 980 ? 16.254 31.696 -40.618 1.00 49.47 980 TYR A C 1
ATOM 7785 O O . TYR A 1 980 ? 15.771 30.852 -39.877 1.00 49.47 980 TYR A O 1
ATOM 7793 N N . ARG A 1 981 ? 16.333 31.487 -41.940 1.00 47.91 981 ARG A N 1
ATOM 7794 C CA . ARG A 1 981 ? 15.865 30.246 -42.580 1.00 47.91 981 ARG A CA 1
ATOM 7795 C C . ARG A 1 981 ? 16.787 29.072 -42.332 1.00 47.91 981 ARG A C 1
ATOM 7797 O O . ARG A 1 981 ? 16.270 27.974 -42.327 1.00 47.91 981 ARG A O 1
ATOM 7804 N N . ALA A 1 982 ? 18.090 29.255 -42.143 1.00 43.97 982 ALA A N 1
ATOM 7805 C CA . ALA A 1 982 ? 19.027 28.189 -41.792 1.00 43.97 982 ALA A CA 1
ATOM 7806 C C . ALA A 1 982 ? 18.990 27.897 -40.293 1.00 43.97 982 ALA A C 1
ATOM 7808 O O . ALA A 1 982 ? 19.111 26.739 -39.928 1.00 43.97 982 ALA A O 1
ATOM 7809 N N . ALA A 1 983 ? 18.752 28.894 -39.438 1.00 42.88 983 ALA A N 1
ATOM 7810 C CA . ALA A 1 983 ? 18.391 28.703 -38.039 1.00 42.88 983 ALA A CA 1
ATOM 7811 C C . ALA A 1 983 ? 17.062 27.962 -37.944 1.00 42.88 983 ALA A C 1
ATOM 7813 O O . ALA A 1 983 ? 17.006 26.946 -37.274 1.00 42.88 983 ALA A O 1
ATOM 7814 N N . PHE A 1 984 ? 16.049 28.366 -38.711 1.00 44.69 984 PHE A N 1
ATOM 7815 C CA . PHE A 1 984 ? 14.779 27.655 -38.826 1.00 44.69 984 PHE A CA 1
ATOM 7816 C C . PHE A 1 984 ? 14.962 26.261 -39.428 1.00 44.69 984 PHE A C 1
ATOM 7818 O O . PHE A 1 984 ? 14.423 25.316 -38.887 1.00 44.69 984 PHE A O 1
ATOM 7825 N N . LEU A 1 985 ? 15.763 26.072 -40.485 1.00 41.94 985 LEU A N 1
ATOM 7826 C CA . LEU A 1 985 ? 16.021 24.750 -41.063 1.00 41.94 985 LEU A CA 1
ATOM 7827 C C . LEU A 1 985 ? 16.818 23.877 -40.101 1.00 41.94 985 LEU A C 1
ATOM 7829 O O . LEU A 1 985 ? 16.583 22.686 -40.080 1.00 41.94 985 LEU A O 1
ATOM 7833 N N . ALA A 1 986 ? 17.745 24.436 -39.324 1.00 42.44 986 ALA A N 1
ATOM 7834 C CA . ALA A 1 986 ? 18.513 23.726 -38.305 1.00 42.44 986 ALA A CA 1
ATOM 7835 C C . ALA A 1 986 ? 17.679 23.456 -37.052 1.00 42.44 986 ALA A C 1
ATOM 7837 O O . ALA A 1 986 ? 17.929 22.473 -36.373 1.00 42.44 986 ALA A O 1
ATOM 7838 N N . GLN A 1 987 ? 16.684 24.288 -36.761 1.00 42.47 987 GLN A N 1
ATOM 7839 C CA . GLN A 1 987 ? 15.712 24.090 -35.694 1.00 42.47 987 GLN A CA 1
ATOM 7840 C C . GLN A 1 987 ? 14.634 23.096 -36.129 1.00 42.47 987 GLN A C 1
ATOM 7842 O O . GLN A 1 987 ? 14.219 22.295 -35.316 1.00 42.47 987 GLN A O 1
ATOM 7847 N N . VAL A 1 988 ? 14.261 23.060 -37.411 1.00 44.41 988 VAL A N 1
ATOM 7848 C CA . VAL A 1 988 ? 13.347 22.081 -38.020 1.00 44.41 988 VAL A CA 1
ATOM 7849 C C . VAL A 1 988 ? 14.047 20.752 -38.270 1.00 44.41 988 VAL A C 1
ATOM 7851 O O . VAL A 1 988 ? 13.464 19.725 -37.975 1.00 44.41 988 VAL A O 1
ATOM 7854 N N . LEU A 1 989 ? 15.291 20.730 -38.758 1.00 43.31 989 LEU A N 1
ATOM 7855 C CA . LEU A 1 989 ? 16.128 19.525 -38.810 1.00 43.31 989 LEU A CA 1
ATOM 7856 C C . LEU A 1 989 ? 16.470 19.086 -37.400 1.00 43.31 989 LEU A C 1
ATOM 7858 O O . LEU A 1 989 ? 16.383 17.908 -37.126 1.00 43.31 989 LEU A O 1
ATOM 7862 N N . GLY A 1 990 ? 16.804 20.011 -36.505 1.00 39.28 990 GLY A N 1
ATOM 7863 C CA . GLY A 1 990 ? 17.008 19.751 -35.087 1.00 39.28 990 GLY A CA 1
ATOM 7864 C C . GLY A 1 990 ? 15.769 19.132 -34.459 1.00 39.28 990 GLY A C 1
ATOM 7865 O O . GLY A 1 990 ? 15.897 18.093 -33.844 1.00 39.28 990 GLY A O 1
ATOM 7866 N N . MET A 1 991 ? 14.574 19.676 -34.698 1.00 41.31 991 MET A N 1
ATOM 7867 C CA . MET A 1 991 ? 13.290 19.119 -34.257 1.00 41.31 991 MET A CA 1
ATOM 7868 C C . MET A 1 991 ? 12.948 17.808 -34.965 1.00 41.31 991 MET A C 1
ATOM 7870 O O . MET A 1 991 ? 12.439 16.915 -34.317 1.00 41.31 991 MET A O 1
ATOM 7874 N N . ALA A 1 992 ? 13.239 17.643 -36.255 1.00 39.53 992 ALA A N 1
ATOM 7875 C CA . ALA A 1 992 ? 12.984 16.411 -37.006 1.00 39.53 992 ALA A CA 1
ATOM 7876 C C . ALA A 1 992 ? 13.980 15.296 -36.659 1.00 39.53 992 ALA A C 1
ATOM 7878 O O . ALA A 1 992 ? 13.650 14.124 -36.768 1.00 39.53 992 ALA A O 1
ATOM 7879 N N . LEU A 1 993 ? 15.191 15.655 -36.238 1.00 43.66 993 LEU A N 1
ATOM 7880 C CA . LEU A 1 993 ? 16.212 14.756 -35.715 1.00 43.66 993 LEU A CA 1
ATOM 7881 C C . LEU A 1 993 ? 15.957 14.449 -34.252 1.00 43.66 993 LEU A C 1
ATOM 7883 O O . LEU A 1 993 ? 16.095 13.301 -33.875 1.00 43.66 993 LEU A O 1
ATOM 7887 N N . ASN A 1 994 ? 15.510 15.418 -33.454 1.00 38.91 994 ASN A N 1
ATOM 7888 C CA . ASN A 1 994 ? 15.006 15.182 -32.106 1.00 38.91 994 ASN A CA 1
ATOM 7889 C C . ASN A 1 994 ? 13.815 14.215 -32.200 1.00 38.91 994 ASN A C 1
ATOM 7891 O O . ASN A 1 994 ? 13.880 13.103 -31.704 1.00 38.91 994 ASN A O 1
ATOM 7895 N N . ASN A 1 995 ? 12.814 14.521 -33.022 1.00 37.12 995 ASN A N 1
ATOM 7896 C CA . ASN A 1 995 ? 11.679 13.639 -33.301 1.00 37.12 995 ASN A CA 1
ATOM 7897 C C . ASN A 1 995 ? 12.048 12.385 -34.121 1.00 37.12 995 ASN A C 1
ATOM 7899 O O . ASN A 1 995 ? 11.205 11.529 -34.326 1.00 37.12 995 ASN A O 1
ATOM 7903 N N . GLY A 1 996 ? 13.268 12.259 -34.639 1.00 33.47 996 GLY A N 1
ATOM 7904 C CA . GLY A 1 996 ? 13.732 11.069 -35.359 1.00 33.47 996 GLY A CA 1
ATOM 7905 C C . GLY A 1 996 ? 14.537 10.129 -34.464 1.00 33.47 996 GLY A C 1
ATOM 7906 O O . GLY A 1 996 ? 14.436 8.921 -34.605 1.00 33.47 996 GLY A O 1
ATOM 7907 N N . ILE A 1 997 ? 15.309 10.695 -33.535 1.00 39.53 997 ILE A N 1
ATOM 7908 C CA . ILE A 1 997 ? 16.124 10.007 -32.528 1.00 39.53 997 ILE A CA 1
ATOM 7909 C C . ILE A 1 997 ? 15.256 9.581 -31.332 1.00 39.53 997 ILE A C 1
ATOM 7911 O O . ILE A 1 997 ? 15.566 8.583 -30.698 1.00 39.53 997 ILE A O 1
ATOM 7915 N N . TYR A 1 998 ? 14.153 10.287 -31.050 1.00 33.00 998 TYR A N 1
ATOM 7916 C CA . TYR A 1 998 ? 13.188 9.910 -30.007 1.00 33.00 998 TYR A CA 1
ATOM 7917 C C . TYR A 1 998 ? 12.102 8.916 -30.472 1.00 33.00 998 TYR A C 1
ATOM 7919 O O . TYR A 1 998 ? 11.413 8.358 -29.625 1.00 33.00 998 TYR A O 1
ATOM 7927 N N . PHE A 1 999 ? 11.927 8.677 -31.782 1.00 30.67 999 PHE A N 1
ATOM 7928 C CA . PHE A 1 999 ? 10.838 7.836 -32.329 1.00 30.67 999 PHE A CA 1
ATOM 7929 C C . PHE A 1 999 ? 11.309 6.558 -33.060 1.00 30.67 999 PHE A C 1
ATOM 7931 O O . PHE A 1 999 ? 10.540 5.948 -33.808 1.00 30.67 999 PHE A O 1
ATOM 7938 N N . THR A 1 1000 ? 12.548 6.119 -32.827 1.00 31.20 1000 THR A N 1
ATOM 7939 C CA . THR A 1 1000 ? 13.051 4.772 -33.172 1.00 31.20 1000 THR A CA 1
ATOM 7940 C C . THR A 1 1000 ? 13.849 4.218 -32.014 1.00 31.20 1000 THR A C 1
ATOM 7942 O O . THR A 1 1000 ? 13.748 2.998 -31.758 1.00 31.20 1000 THR A O 1
#

Sequence (1000 aa):
MFEFHVAREARDRYRFDHSLFAFNGNVIFADFQAARVFAQRMNAARDLLRHPEQAVRASDINAMGLIDEVLHAMVAHYRQEVNPDLNQQALTWLGQQLGANSTAQTLRLFAELFPPAAVYRGDIDLDTYLAGETAGLHHFEITLEETLMLWLANENPAFTPFLELFADDDLEQHTPYEQIIAHLTAFFQGQPGGAEESDSLFDLLRGPTLAAPDSLAGQLEFISNRWGHLLGNKLLEVLRGLDFIAEETKPVFAGPGPVQISRFDDLAAEPEQYSADLDWMPRLVLLARNAYVWLDQISKQYGRPIATLDQVPDAELDLLAARGITGLWLIGLWERSTASQRIKQMMGNPEAVASAYSLYDYQIAHDLGGPEAMADLRARAGQRGIRMASDMVPNHMAIDSRWVIQHPDWFLSLPQPPYPNYTFSGPDLSQDARVGIFLEDHYYDRSDAAVVFKRVDRWTGDERYIYHGNDGTTMPWNDTAQLNYLRAEVREAVIQTILHVARQFPIIRFDAAMTLAKKHVQRLWFPEPGTGGAIASRAEHGLSKEAFDAAMPTEFWRDVVDRVAVEAPDTLLLAEAFWLLEGYFVRTLGMHRVYNSAFMHMLRDEDNDKYRHQLKSTLEFDPEILKRYVNFMSNPDEATAAEQFGKGDKYFGVATVLATVPGLPMLGHGQFEGFSEKYGMEYRRAYYDETPDGWLIDRHMREITPLFKRRYLFAEVANFLLYDFVTADGGVDENVLAYSNRAGQERIAGLSQRDTLWYLMIAEVIVLSRPRLSGAIAEGVKDGSIAYLLNRPCNFLLYQAGVGLGDSALRLLCNALAGGALTWWMVGPPPGLGHWSLVLVAIAGAWAIDCCIGAMIGLLAFVAEEVSAFEWIYSKLTLILGGLLVPLDFFPDWLRGAAGYLPFAFIVYGPARCFVAPDQGRFLALFAGQAFWLVLLGGLLWLGYRRSVRHLNLNGGWAMGQLRFLGALWKANLLAAMEYRAAFLAQVLGMALNNGIYFT

Foldseek 3Di:
DWWAFFWLVLCVQLVQDLVLADQQLHGPPVFLVSLQSVQVSVQVNDPCVVPVVLRDDSLLSLLLGLLLVLLVLQVVVCCVPFNVCLLVVLLVLCCVPPNNVQLVVLLLVLCVGRPGSCCSVVVDPSVVQQCDDDPRHRNSSVSLVVLLSLVLLVQAQLNVSPCNGRPCVVSVVPGPSVVSNVSSVVVQVPGQPGPDHDHGSSVVSCQLCVQCRNDSLSSLVSCLVPVVVVCVVSSLVSLLSNQQVCQVPPDDDDDDDDADFFDCPVVVPFFFDADDDDPCLLLAAEEEDAALAVQQVVCVVVVHRRFALLSPDLVVLVVCLLLLHQEYEYQLQAAAAQLQQVVVCLLPDVLFDHFSQQHQDRWGHVRNVTPVSLVNNQVSSVVSNYFYEYEDELFWHFCQHPCCVPPVVQFDKDQDDLRPPWDFPDDFSHPDPQKTKTFTPCVSVVPALRQWIWIAGPVPRRIITFGADDQLHRHGPRRIGGGDPLDPVSLVVSLVSVLVVLVSGQEYEYPPVACQFLVNVQQAQADARNPHHSYPSRSSNHDHPVRSCVSVVDTSLLVSSVCCCPRRVSHQFEYADGPSCLCVCRGRSNHQAYEDCCLQVCLLVVVLVSVVVSCVVCVVSPLSSFLRYAHENDELVDWASCVRQNLDPSSLVSLLCLLAAAYHYYYYHCNLQSDGDRDGSRDSHDPDPDGGDPVSNVCSSQRRSVSSNVSLFRHDRPFKDWDFPADPVRDGDSSDTDIGTGDDQDAQLPAGPLLQLLLLLQLVLLVQLAFQLLVVLLVCLLVVVVVVVVPDPDDSLVVSLVVSVVSSVVSSVVSCVVSQVVSCVVRNHFPDPPCVVLLVVLSVLLNLLVSLLSLLLSLCCLVQVDSVLVVVLVVLCLCPLLQNVHALSLFDPVSSVVSCLDSSVSNRRLSSNCRSPPDPVSSVVSVVSSVVSSVVSVVVSVVSVVVSVVSPDPPPDDDDPPVVVVVVVVSVVVSVVSSVVSVVVSVVVVVVRVVRSVSD